Protein AF-0000000076194035 (afdb_homodimer)

Solvent-accessible surface area (backbone atoms only — not comparable to full-atom values): 48125 Å² total; per-residue (Å²): 126,81,81,71,40,29,37,36,31,38,26,36,16,62,36,23,43,29,29,49,48,40,52,55,64,47,92,50,92,56,54,45,68,41,29,36,20,59,47,90,65,71,37,43,56,63,39,75,60,79,65,55,41,42,37,87,80,51,43,72,38,54,40,37,37,41,65,74,39,52,49,89,59,49,45,59,45,42,48,43,78,92,56,36,64,47,72,70,70,72,46,67,48,44,28,41,38,28,49,59,43,50,40,48,52,58,48,46,48,53,70,71,68,39,79,55,71,66,64,79,38,47,40,60,32,19,38,71,55,34,40,44,75,38,78,91,77,63,28,30,43,38,32,33,29,35,62,86,78,51,49,61,47,80,45,77,24,52,28,41,35,45,16,74,47,40,76,55,26,63,38,67,82,87,46,54,45,56,77,57,38,62,47,54,74,43,44,47,56,64,42,50,51,40,59,63,40,45,71,28,32,36,34,32,37,24,57,49,70,66,27,52,51,50,50,51,41,22,47,68,45,40,24,62,32,34,40,32,20,15,84,87,56,76,73,79,55,68,62,58,92,51,50,46,80,42,52,31,73,54,34,31,59,49,49,35,40,30,28,68,82,71,50,70,49,71,41,48,33,38,36,36,32,55,56,53,39,61,74,56,85,33,40,44,44,72,66,47,76,77,56,70,94,30,72,46,50,77,65,22,36,88,67,24,37,32,68,80,44,57,86,75,31,32,34,43,37,56,71,44,56,73,83,41,51,57,45,43,26,40,40,50,15,42,41,52,45,27,54,77,69,68,65,40,64,86,64,81,80,54,63,67,60,40,51,54,56,28,47,51,51,34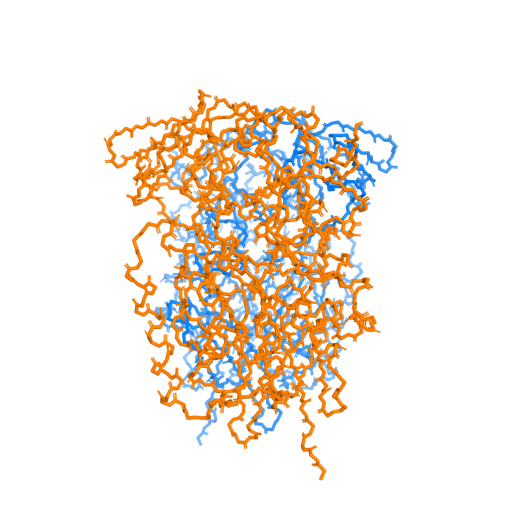,53,52,58,70,66,52,64,65,67,66,47,48,48,48,49,54,22,50,47,47,46,58,51,20,57,70,66,87,47,76,72,62,40,68,70,34,39,56,53,54,49,47,49,54,50,36,30,57,73,32,60,70,55,41,62,57,48,75,53,58,31,84,74,80,62,49,58,41,34,75,63,94,53,56,57,79,77,51,90,68,47,48,49,72,66,62,69,52,131,126,80,81,71,41,30,36,37,32,37,25,37,16,63,36,25,44,28,28,51,48,41,53,53,64,49,93,51,92,54,54,46,67,41,30,37,19,57,46,89,65,71,36,42,55,63,38,76,61,79,64,54,42,42,37,87,80,49,43,73,38,54,41,39,35,42,65,74,40,54,48,89,58,50,45,59,46,43,47,44,80,92,55,37,64,46,72,71,69,72,45,66,49,43,26,41,38,28,48,60,43,50,40,49,51,59,48,44,49,53,69,70,68,40,79,54,71,66,65,78,36,47,42,61,31,20,38,72,57,34,41,45,73,38,78,92,77,62,30,30,43,38,31,32,30,36,62,87,79,51,47,58,46,77,44,76,24,53,30,42,35,44,15,71,48,39,75,53,28,62,38,68,82,87,47,51,45,56,76,56,38,62,47,53,72,44,44,47,57,64,42,49,51,40,59,64,40,46,70,28,33,35,35,31,36,24,59,48,71,66,27,53,50,49,50,51,42,23,48,67,46,41,24,62,32,35,40,33,22,16,84,87,55,76,73,80,54,67,62,59,94,50,50,46,81,43,52,31,72,53,34,32,59,49,50,36,39,30,28,69,82,69,50,70,50,71,42,48,34,39,36,36,32,57,57,53,38,59,75,57,86,33,40,44,46,71,67,48,77,76,56,68,94,31,74,46,48,77,62,21,37,88,66,23,36,32,68,81,43,58,86,74,32,32,33,44,38,57,71,44,56,71,84,41,51,58,46,42,26,41,40,49,15,43,40,51,44,28,55,75,68,69,66,40,65,85,65,82,81,54,64,68,59,41,52,52,55,28,47,52,50,34,54,52,58,70,65,51,64,65,66,64,45,47,48,50,48,54,21,51,47,47,47,58,50,19,58,69,66,85,46,74,72,62,41,68,70,34,40,57,51,56,49,48,49,54,51,35,30,58,74,32,61,72,55,40,62,57,50,74,54,58,31,84,74,79,62,49,58,39,32,78,62,94,53,56,55,78,75,52,90,68,45,47,50,71,66,63,69,54,131

Sequence (902 aa):
MASKRKVCIIGAGPCGTSALFHFDQISDSATEVVCYEKSDTWLGLWNFTWMTGTDEFGEPCHGGMYKHLWSNGPKEGLEYPYYTFTDHFGKAIPSFLPRPAMRDYLEGRLVKKSKSDIKRFIKWNTAVRYVRYNKKSDDFTVTTENLKTGQTFDTNFTHVIVAVGIFNTPDKPYFEGIETFPGRIIHSHDFRDATQFKGQRVLVVGAKYSAEDIALQCLKFGATSIVTSYRSSPMNFKWPVGIEERPLVKKIQGKVVHFLDGSSTEVDSIILSTGYKYKFPFLEDNLRLSSSRTLYPAGLYKGSLWLQEGNKKLFYMGVQDQFFSFTMFDAQGLWICRYITDTLPNKLTNCEEMKKEAQKWVQRCRGLKGINEQIDFQADFIKDLSYGTGYSPDAPKANKFFHKWDSDKKANIVSYRDQQFTSLYSGTETAPCTKPWFQNFDDSISQFIKRMASKRKVCIIGAGPCGTSALFHFDQISDSATEVVCYEKSDTWLGLWNFTWMTGTDEFGEPCHGGMYKHLWSNGPKEGLEYPYYTFTDHFGKAIPSFLPRPAMRDYLEGRLVKKSKSDIKRFIKWNTAVRYVRYNKKSDDFTVTTENLKTGQTFDTNFTHVIVAVGIFNTPDKPYFEGIETFPGRIIHSHDFRDATQFKGQRVLVVGAKYSAEDIALQCLKFGATSIVTSYRSSPMNFKWPVGIEERPLVKKIQGKVVHFLDGSSTEVDSIILSTGYKYKFPFLEDNLRLSSSRTLYPAGLYKGSLWLQEGNKKLFYMGVQDQFFSFTMFDAQGLWICRYITDTLPNKLTNCEEMKKEAQKWVQRCRGLKGINEQIDFQADFIKDLSYGTGYSPDAPKANKFFHKWDSDKKANIVSYRDQQFTSLYSGTETAPCTKPWFQNFDDSISQFIKR

Radius of gyration: 29.28 Å; Cα contacts (8 Å, |Δi|>4): 1950; chains: 2; bounding box: 68×78×62 Å

InterPro domains:
  IPR000960 Flavin monooxygenase FMO [PIRSF000332] (4-375)
  IPR020946 Flavin monooxygenase-like [PF00743] (5-228)
  IPR020946 Flavin monooxygenase-like [PF00743] (246-385)
  IPR036188 FAD/NAD(P)-binding domain superfamily [G3DSA:3.50.50.60] (6-423)
  IPR036188 FAD/NAD(P)-binding domain superfamily [G3DSA:3.50.50.60] (174-273)
  IPR036188 FAD/NAD(P)-binding domain superfamily [SSF51905] (1-238)
  IPR050346 Flavin-containing monooxygenases-like [PTHR23023] (4-397)

Nearest PDB structures (foldseek):
  8b2d-assembly1_B  TM=9.684E-01  e=3.537E-57  Methylophaga aminisulfidivorans MP
  2xlt-assembly1_C  TM=9.669E-01  e=5.561E-56  Methylophaga aminisulfidivorans
  6kbw-assembly1_B  TM=9.688E-01  e=1.122E-55  Myroides profundi
  2xve-assembly1_B  TM=9.665E-01  e=9.043E-56  Methylophaga aminisulfidivorans
  2xls-assembly1_A  TM=9.656E-01  e=1.863E-54  Methylophaga aminisulfidivorans

pLDDT: mean 95.27, std 5.2, range [34.19, 98.88]

Organism: Mytilus galloprovincialis (NCBI:txid29158)

Structure (mmCIF, N/CA/C/O backbone):
data_AF-0000000076194035-model_v1
#
loop_
_entity.id
_entity.type
_entity.pdbx_description
1 polymer 'Flavin-containing monooxygenase'
#
loop_
_atom_site.group_PDB
_atom_site.id
_atom_site.type_symbol
_atom_site.label_atom_id
_atom_site.label_alt_id
_atom_site.label_comp_id
_atom_site.label_asym_id
_atom_site.label_entity_id
_atom_site.label_seq_id
_atom_site.pdbx_PDB_ins_code
_atom_site.Cartn_x
_atom_site.Cartn_y
_atom_site.Cartn_z
_atom_site.occupancy
_atom_site.B_iso_or_equiv
_atom_site.auth_seq_id
_atom_site.auth_comp_id
_atom_site.auth_asym_id
_atom_site.auth_atom_id
_atom_site.pdbx_PDB_model_num
ATOM 1 N N . MET A 1 1 ? -39.281 -18.391 -17.844 1 34.19 1 MET A N 1
ATOM 2 C CA . MET A 1 1 ? -37.969 -18.047 -18.438 1 34.19 1 MET A CA 1
ATOM 3 C C . MET A 1 1 ? -36.844 -18.297 -17.453 1 34.19 1 MET A C 1
ATOM 5 O O . MET A 1 1 ? -36.969 -18.016 -16.266 1 34.19 1 MET A O 1
ATOM 9 N N . ALA A 1 2 ? -35.969 -19.109 -17.609 1 49.31 2 ALA A N 1
ATOM 10 C CA . ALA A 1 2 ? -34.969 -19.562 -16.656 1 49.31 2 ALA A CA 1
ATOM 11 C C . ALA A 1 2 ? -34.188 -18.375 -16.078 1 49.31 2 ALA A C 1
ATOM 13 O O . ALA A 1 2 ? -33.844 -17.453 -16.812 1 49.31 2 ALA A O 1
ATOM 14 N N . SER A 1 3 ? -34.281 -18.219 -14.867 1 66.94 3 SER A N 1
ATOM 15 C CA . SER A 1 3 ? -33.719 -17.078 -14.156 1 66.94 3 SER A CA 1
ATOM 16 C C . SER A 1 3 ? -32.25 -16.875 -14.547 1 66.94 3 SER A C 1
ATOM 18 O O . SER A 1 3 ? -31.484 -17.828 -14.617 1 66.94 3 SER A O 1
ATOM 20 N N . LYS A 1 4 ? -31.75 -15.797 -15.25 1 87.06 4 LYS A N 1
ATOM 21 C CA . LYS A 1 4 ? -30.438 -15.414 -15.766 1 87.06 4 LYS A CA 1
ATOM 22 C C . LYS A 1 4 ? -29.406 -15.383 -14.656 1 87.06 4 LYS A C 1
ATOM 24 O O . LYS A 1 4 ? -29.641 -14.82 -13.586 1 87.06 4 LYS A O 1
ATOM 29 N N . ARG A 1 5 ? -28.375 -16.328 -14.844 1 95.06 5 ARG A N 1
ATOM 30 C CA . ARG A 1 5 ? -27.25 -16.328 -13.93 1 95.06 5 ARG A CA 1
ATOM 31 C C . ARG A 1 5 ? -26.266 -15.203 -14.258 1 95.06 5 ARG A C 1
ATOM 33 O O . ARG A 1 5 ? -25.828 -15.07 -15.406 1 95.06 5 ARG A O 1
ATOM 40 N N . LYS A 1 6 ? -26.078 -14.352 -13.344 1 97.81 6 LYS A N 1
ATOM 41 C CA . LYS A 1 6 ? -25.062 -13.305 -13.477 1 97.81 6 LYS A CA 1
ATOM 42 C C . LYS A 1 6 ? -23.891 -13.57 -12.555 1 97.81 6 LYS A C 1
ATOM 44 O O . LYS A 1 6 ? -24.016 -13.477 -11.336 1 97.81 6 LYS A O 1
ATOM 49 N N . VAL A 1 7 ? -22.703 -13.867 -13.188 1 98.44 7 VAL A N 1
ATOM 50 C CA . VAL A 1 7 ? -21.531 -14.297 -12.43 1 98.44 7 VAL A CA 1
ATOM 51 C C . VAL A 1 7 ? -20.5 -13.172 -12.375 1 98.44 7 VAL A C 1
ATOM 53 O O . VAL A 1 7 ? -20.125 -12.625 -13.414 1 98.44 7 VAL A O 1
ATOM 56 N N . CYS A 1 8 ? -20.062 -12.805 -11.172 1 98.81 8 CYS A N 1
ATOM 57 C CA . CYS A 1 8 ? -19 -11.836 -10.953 1 98.81 8 CYS A CA 1
ATOM 58 C C . CYS A 1 8 ? -17.688 -12.531 -10.625 1 98.81 8 CYS A C 1
ATOM 60 O O . CYS A 1 8 ? -17.625 -13.32 -9.688 1 98.81 8 CYS A O 1
ATOM 62 N N . ILE A 1 9 ? -16.688 -12.312 -11.406 1 98.88 9 ILE A N 1
ATOM 63 C CA . ILE A 1 9 ? -15.336 -12.75 -11.078 1 98.88 9 ILE A CA 1
ATOM 64 C C . ILE A 1 9 ? -14.5 -11.555 -10.641 1 98.88 9 ILE A C 1
ATOM 66 O O . ILE A 1 9 ? -14.461 -10.531 -11.328 1 98.88 9 ILE A O 1
ATOM 70 N N . ILE A 1 10 ? -13.883 -11.672 -9.484 1 98.88 10 ILE A N 1
ATOM 71 C CA . ILE A 1 10 ? -13.055 -10.586 -8.969 1 98.88 10 ILE A CA 1
ATOM 72 C C . ILE A 1 10 ? -11.578 -10.938 -9.117 1 98.88 10 ILE A C 1
ATOM 74 O O . ILE A 1 10 ? -11.039 -11.719 -8.328 1 98.88 10 ILE A O 1
ATOM 78 N N . GLY A 1 11 ? -10.922 -10.312 -10.086 1 98.5 11 GLY A N 1
ATOM 79 C CA . GLY A 1 11 ? -9.516 -10.578 -10.367 1 98.5 11 GLY A CA 1
ATOM 80 C C . GLY A 1 11 ? -9.305 -11.375 -11.641 1 98.5 11 GLY A C 1
ATOM 81 O O . GLY A 1 11 ? -9.914 -12.43 -11.836 1 98.5 11 GLY A O 1
ATOM 82 N N . ALA A 1 12 ? -8.445 -10.859 -12.453 1 98.56 12 ALA A N 1
ATOM 83 C CA . ALA A 1 12 ? -8.109 -11.531 -13.711 1 98.56 12 ALA A CA 1
ATOM 84 C C . ALA A 1 12 ? -6.672 -12.039 -13.688 1 98.56 12 ALA A C 1
ATOM 86 O O . ALA A 1 12 ? -5.953 -11.93 -14.68 1 98.56 12 ALA A O 1
ATOM 87 N N . GLY A 1 13 ? -6.246 -12.492 -12.477 1 97.88 13 GLY A N 1
ATOM 88 C CA . GLY A 1 13 ? -5.004 -13.25 -12.406 1 97.88 13 GLY A CA 1
ATOM 89 C C . GLY A 1 13 ? -5.102 -14.617 -13.062 1 97.88 13 GLY A C 1
ATOM 90 O O . GLY A 1 13 ? -6.082 -14.922 -13.742 1 97.88 13 GLY A O 1
ATOM 91 N N . PRO A 1 14 ? -4.09 -15.445 -12.797 1 96.94 14 PRO A N 1
ATOM 92 C CA . PRO A 1 14 ? -4.109 -16.766 -13.453 1 96.94 14 PRO A CA 1
ATOM 93 C C . PRO A 1 14 ? -5.32 -17.594 -13.055 1 96.94 14 PRO A C 1
ATOM 95 O O . PRO A 1 14 ? -5.867 -18.328 -13.883 1 96.94 14 PRO A O 1
ATOM 98 N N . CYS A 1 15 ? -5.703 -17.516 -11.82 1 97.44 15 CYS A N 1
ATOM 99 C CA . CYS A 1 15 ? -6.859 -18.297 -11.422 1 97.44 15 CYS A CA 1
ATOM 100 C C . CYS A 1 15 ? -8.141 -17.734 -12 1 97.44 15 CYS A C 1
ATOM 102 O O . CYS A 1 15 ? -8.961 -18.469 -12.555 1 97.44 15 CYS A O 1
ATOM 104 N N . GLY A 1 16 ? -8.336 -16.391 -11.969 1 98.38 16 GLY A N 1
ATOM 105 C CA . GLY A 1 16 ? -9.508 -15.773 -12.562 1 98.38 16 GLY A CA 1
ATOM 106 C C . GLY A 1 16 ? -9.602 -15.992 -14.062 1 98.38 16 GLY A C 1
ATOM 107 O O . GLY A 1 16 ? -10.695 -16.234 -14.586 1 98.38 16 GLY A O 1
ATOM 108 N N . THR A 1 17 ? -8.492 -15.914 -14.758 1 98.25 17 THR A N 1
ATOM 109 C CA . THR A 1 17 ? -8.516 -16.109 -16.203 1 98.25 17 THR A CA 1
ATOM 110 C C . THR A 1 17 ? -8.781 -17.578 -16.547 1 98.25 17 THR A C 1
ATOM 112 O O . THR A 1 17 ? -9.336 -17.875 -17.609 1 98.25 17 THR A O 1
ATOM 115 N N . SER A 1 18 ? -8.383 -18.5 -15.688 1 97.19 18 SER A N 1
ATOM 116 C CA . SER A 1 18 ? -8.75 -19.906 -15.898 1 97.19 18 SER A CA 1
ATOM 117 C C . SER A 1 18 ? -10.266 -20.094 -15.828 1 97.19 18 SER A C 1
ATOM 119 O O . SER A 1 18 ? -10.844 -20.812 -16.641 1 97.19 18 SER A O 1
ATOM 121 N N . ALA A 1 19 ? -10.898 -19.469 -14.836 1 97.94 19 ALA A N 1
ATOM 122 C CA . ALA A 1 19 ? -12.352 -19.516 -14.766 1 97.94 19 ALA A CA 1
ATOM 123 C C . ALA A 1 19 ? -12.984 -18.906 -16.016 1 97.94 19 ALA A C 1
ATOM 125 O O . ALA A 1 19 ? -13.875 -19.5 -16.625 1 97.94 19 ALA A O 1
ATOM 126 N N . LEU A 1 20 ? -12.484 -17.734 -16.422 1 98.06 20 LEU A N 1
ATOM 127 C CA . LEU A 1 20 ? -12.992 -17.047 -17.609 1 98.06 20 LEU A CA 1
ATOM 128 C C . LEU A 1 20 ? -12.867 -17.953 -18.844 1 98.06 20 LEU A C 1
ATOM 130 O O . LEU A 1 20 ? -13.789 -18.016 -19.656 1 98.06 20 LEU A O 1
ATOM 134 N N . PHE A 1 21 ? -11.734 -18.609 -18.969 1 97 21 PHE A N 1
ATOM 135 C CA . PHE A 1 21 ? -11.492 -19.516 -20.094 1 97 21 PHE A CA 1
ATOM 136 C C . PHE A 1 21 ? -12.586 -20.562 -20.188 1 97 21 PHE A C 1
ATOM 138 O O . PHE A 1 21 ? -13.148 -20.797 -21.25 1 97 21 PHE A O 1
ATOM 145 N N . HIS A 1 22 ? -12.93 -21.141 -19.062 1 96.12 22 HIS A N 1
ATOM 146 C CA . HIS A 1 22 ? -13.898 -22.234 -19.062 1 96.12 22 HIS A CA 1
ATOM 147 C C . HIS A 1 22 ? -15.312 -21.703 -19.312 1 96.12 22 HIS A C 1
ATOM 149 O O . HIS A 1 22 ? -16.109 -22.344 -20 1 96.12 22 HIS A O 1
ATOM 155 N N . PHE A 1 23 ? -15.664 -20.547 -18.734 1 96.25 23 PHE A N 1
ATOM 156 C CA . PHE A 1 23 ? -16.969 -19.938 -19.031 1 96.25 23 PHE A CA 1
ATOM 157 C C . PHE A 1 23 ? -17.078 -19.609 -20.516 1 96.25 23 PHE A C 1
ATOM 159 O O . PHE A 1 23 ? -18.156 -19.703 -21.094 1 96.25 23 PHE A O 1
ATOM 166 N N . ASP A 1 24 ? -15.945 -19.219 -21.062 1 95.31 24 ASP A N 1
ATOM 167 C CA . ASP A 1 24 ? -15.914 -18.891 -22.484 1 95.31 24 ASP A CA 1
ATOM 168 C C . ASP A 1 24 ? -16.141 -20.141 -23.328 1 95.31 24 ASP A C 1
ATOM 170 O O . ASP A 1 24 ? -16.703 -20.062 -24.438 1 95.31 24 ASP A O 1
ATOM 174 N N . GLN A 1 25 ? -15.727 -21.281 -22.812 1 92 25 GLN A N 1
ATOM 175 C CA . GLN A 1 25 ? -15.805 -22.516 -23.578 1 92 25 GLN A CA 1
ATOM 176 C C . GLN A 1 25 ? -17.219 -23.078 -23.578 1 92 25 GLN A C 1
ATOM 178 O O . GLN A 1 25 ? -17.609 -23.812 -24.5 1 92 25 GLN A O 1
ATOM 183 N N . ILE A 1 26 ? -17.875 -22.656 -22.484 1 85.06 26 ILE A N 1
ATOM 184 C CA . ILE A 1 26 ? -19.188 -23.266 -22.375 1 85.06 26 ILE A CA 1
ATOM 185 C C . ILE A 1 26 ? -20.234 -22.391 -23.062 1 85.06 26 ILE A C 1
ATOM 187 O O . ILE A 1 26 ? -20.141 -21.172 -23.016 1 85.06 26 ILE A O 1
ATOM 191 N N . SER A 1 27 ? -20.922 -22.922 -24.078 1 74.38 27 SER A N 1
ATOM 192 C CA . SER A 1 27 ? -22.016 -22.219 -24.75 1 74.38 27 SER A CA 1
ATOM 193 C C . SER A 1 27 ? -23.281 -22.219 -23.875 1 74.38 27 SER A C 1
ATOM 195 O O . SER A 1 27 ? -24.031 -23.188 -23.859 1 74.38 27 SER A O 1
ATOM 197 N N . ASP A 1 28 ? -23.375 -21.266 -23 1 82.5 28 ASP A N 1
ATOM 198 C CA . ASP A 1 28 ? -24.531 -21.109 -22.125 1 82.5 28 ASP A CA 1
ATOM 199 C C . ASP A 1 28 ? -25.094 -19.703 -22.188 1 82.5 28 ASP A C 1
ATOM 201 O O . ASP A 1 28 ? -24.578 -18.781 -21.562 1 82.5 28 ASP A O 1
ATOM 205 N N . SER A 1 29 ? -26.203 -19.547 -22.859 1 82.75 29 SER A N 1
ATOM 206 C CA . SER A 1 29 ? -26.797 -18.219 -23.062 1 82.75 29 SER A CA 1
ATOM 207 C C . SER A 1 29 ? -27.484 -17.719 -21.781 1 82.75 29 SER A C 1
ATOM 209 O O . SER A 1 29 ? -27.812 -16.547 -21.688 1 82.75 29 SER A O 1
ATOM 211 N N . ALA A 1 30 ? -27.594 -18.594 -20.875 1 92.31 30 ALA A N 1
ATOM 212 C CA . ALA A 1 30 ? -28.281 -18.234 -19.641 1 92.31 30 ALA A CA 1
ATOM 213 C C . ALA A 1 30 ? -27.312 -17.672 -18.609 1 92.31 30 ALA A C 1
ATOM 215 O O . ALA A 1 30 ? -27.719 -17.25 -17.531 1 92.31 30 ALA A O 1
ATOM 216 N N . THR A 1 31 ? -26.078 -17.656 -18.953 1 95.19 31 THR A N 1
ATOM 217 C CA . THR A 1 31 ? -25.078 -17.188 -18 1 95.19 31 THR A CA 1
ATOM 218 C C . THR A 1 31 ? -24.359 -15.961 -18.531 1 95.19 31 THR A C 1
ATOM 220 O O . THR A 1 31 ? -23.828 -15.977 -19.656 1 95.19 31 THR A O 1
ATOM 223 N N . GLU A 1 32 ? -24.422 -14.906 -17.797 1 96.06 32 GLU A N 1
ATOM 224 C CA . GLU A 1 32 ? -23.641 -13.703 -18.047 1 96.06 32 GLU A CA 1
ATOM 225 C C . GLU A 1 32 ? -22.469 -13.586 -17.078 1 96.06 32 GLU A C 1
ATOM 227 O O . GLU A 1 32 ? -22.641 -13.742 -15.875 1 96.06 32 GLU A O 1
ATOM 232 N N . VAL A 1 33 ? -21.266 -13.359 -17.672 1 97.5 33 VAL A N 1
ATOM 233 C CA . VAL A 1 33 ? -20.062 -13.297 -16.844 1 97.5 33 VAL A CA 1
ATOM 234 C C . VAL A 1 33 ? -19.438 -11.914 -16.938 1 97.5 33 VAL A C 1
ATOM 236 O O . VAL A 1 33 ? -19.312 -11.367 -18.047 1 97.5 33 VAL A O 1
ATOM 239 N N . VAL A 1 34 ? -19.141 -11.312 -15.789 1 98.38 34 VAL A N 1
ATOM 240 C CA . VAL A 1 34 ? -18.391 -10.062 -15.719 1 98.38 34 VAL A CA 1
ATOM 241 C C . VAL A 1 34 ? -17.188 -10.227 -14.781 1 98.38 34 VAL A C 1
ATOM 243 O O . VAL A 1 34 ? -17.328 -10.742 -13.672 1 98.38 34 VAL A O 1
ATOM 246 N N . CYS A 1 35 ? -16.031 -9.883 -15.281 1 98.81 35 CYS A N 1
ATOM 247 C CA . CYS A 1 35 ? -14.828 -9.914 -14.469 1 98.81 35 CYS A CA 1
ATOM 248 C C . CYS A 1 35 ? -14.312 -8.508 -14.195 1 98.81 35 CYS A C 1
ATOM 250 O O . CYS A 1 35 ? -14.195 -7.691 -15.109 1 98.81 35 CYS A O 1
ATOM 252 N N . TYR A 1 36 ? -14.094 -8.188 -12.953 1 98.88 36 TYR A N 1
ATOM 253 C CA . TYR A 1 36 ? -13.508 -6.902 -12.594 1 98.88 36 TYR A CA 1
ATOM 254 C C . TYR A 1 36 ? -12.023 -7.055 -12.273 1 98.88 36 TYR A C 1
ATOM 256 O O . TYR A 1 36 ? -11.641 -7.914 -11.477 1 98.88 36 TYR A O 1
ATOM 264 N N . GLU A 1 37 ? -11.203 -6.301 -12.914 1 98.62 37 GLU A N 1
ATOM 265 C CA . GLU A 1 37 ? -9.758 -6.273 -12.711 1 98.62 37 GLU A CA 1
ATOM 266 C C . GLU A 1 37 ? -9.273 -4.859 -12.406 1 98.62 37 GLU A C 1
ATOM 268 O O . GLU A 1 37 ? -9.508 -3.936 -13.188 1 98.62 37 GLU A O 1
ATOM 273 N N . LYS A 1 38 ? -8.586 -4.734 -11.273 1 96.88 38 LYS A N 1
ATOM 274 C CA . LYS A 1 38 ? -8.125 -3.422 -10.828 1 96.88 38 LYS A CA 1
ATOM 275 C C . LYS A 1 38 ? -7.023 -2.889 -11.742 1 96.88 38 LYS A C 1
ATOM 277 O O . LYS A 1 38 ? -6.883 -1.676 -11.906 1 96.88 38 LYS A O 1
ATOM 282 N N . SER A 1 39 ? -6.258 -3.758 -12.328 1 96.38 39 SER A N 1
ATOM 283 C CA . SER A 1 39 ? -5.168 -3.361 -13.211 1 96.38 39 SER A CA 1
ATOM 284 C C . SER A 1 39 ? -5.656 -3.178 -14.648 1 96.38 39 SER A C 1
ATOM 286 O O . SER A 1 39 ? -6.848 -3.33 -14.93 1 96.38 39 SER A O 1
ATOM 288 N N . ASP A 1 40 ? -4.734 -2.781 -15.57 1 96.62 40 ASP A N 1
ATOM 289 C CA . ASP A 1 40 ? -5.078 -2.537 -16.969 1 96.62 40 ASP A CA 1
ATOM 290 C C . ASP A 1 40 ? -4.691 -3.725 -17.844 1 96.62 40 ASP A C 1
ATOM 292 O O . ASP A 1 40 ? -4.676 -3.619 -19.078 1 96.62 40 ASP A O 1
ATOM 296 N N . THR A 1 41 ? -4.285 -4.797 -17.156 1 96.69 41 THR A N 1
ATOM 297 C CA . THR A 1 41 ? -3.91 -6.012 -17.875 1 96.69 41 THR A CA 1
ATOM 298 C C . THR A 1 41 ? -4.195 -7.246 -17.031 1 96.69 41 THR A C 1
ATOM 300 O O . THR A 1 41 ? -4.508 -7.133 -15.836 1 96.69 41 THR A O 1
ATOM 303 N N . TRP A 1 42 ? -4.25 -8.43 -17.688 1 97.75 42 TRP A N 1
ATOM 304 C CA . TRP A 1 42 ? -4.559 -9.672 -16.984 1 97.75 42 TRP A CA 1
ATOM 305 C C . TRP A 1 42 ? -3.285 -10.367 -16.516 1 97.75 42 TRP A C 1
ATOM 307 O O . TRP A 1 42 ? -2.18 -9.875 -16.766 1 97.75 42 TRP A O 1
ATOM 317 N N . LEU A 1 43 ? -3.441 -11.414 -15.648 1 97.62 43 LEU A N 1
ATOM 318 C CA . LEU A 1 43 ? -2.453 -12.391 -15.195 1 97.62 43 LEU A CA 1
ATOM 319 C C . LEU A 1 43 ? -1.8 -11.945 -13.898 1 97.62 43 LEU A C 1
ATOM 321 O O . LEU A 1 43 ? -0.877 -12.602 -13.406 1 97.62 43 LEU A O 1
ATOM 325 N N . GLY A 1 44 ? -2.26 -10.852 -13.367 1 95.25 44 GLY A N 1
ATOM 326 C CA . GLY A 1 44 ? -2.07 -10.508 -11.969 1 95.25 44 GLY A CA 1
ATOM 327 C C . GLY A 1 44 ? -0.615 -10.523 -11.539 1 95.25 44 GLY A C 1
ATOM 328 O O . GLY A 1 44 ? 0.215 -9.812 -12.109 1 95.25 44 GLY A O 1
ATOM 329 N N . LEU A 1 45 ? -0.245 -11.477 -10.711 1 93.25 45 LEU A N 1
ATOM 330 C CA . LEU A 1 45 ? 1.06 -11.633 -10.07 1 93.25 45 LEU A CA 1
ATOM 331 C C . LEU A 1 45 ? 2.158 -11.773 -11.125 1 93.25 45 LEU A C 1
ATOM 333 O O . LEU A 1 45 ? 3.322 -11.469 -10.852 1 93.25 45 LEU A O 1
ATOM 337 N N . TRP A 1 46 ? 1.847 -12.156 -12.289 1 95.31 46 TRP A N 1
ATOM 338 C CA . TRP A 1 46 ? 2.844 -12.453 -13.312 1 95.31 46 TRP A CA 1
ATOM 339 C C . TRP A 1 46 ? 3.195 -11.203 -14.109 1 95.31 46 TRP A C 1
ATOM 341 O O . TRP A 1 46 ? 3.994 -11.266 -15.055 1 95.31 46 TRP A O 1
ATOM 351 N N . ASN A 1 47 ? 2.584 -10.117 -13.703 1 94.81 47 ASN A N 1
ATOM 352 C CA . ASN A 1 47 ? 2.965 -8.828 -14.266 1 94.81 47 ASN A CA 1
ATOM 353 C C . ASN A 1 47 ? 4.094 -8.18 -13.469 1 94.81 47 ASN A C 1
ATOM 355 O O . ASN A 1 47 ? 4.062 -8.164 -12.242 1 94.81 47 ASN A O 1
ATOM 359 N N . PHE A 1 48 ? 5.078 -7.746 -14.188 1 94.5 48 PHE A N 1
ATOM 360 C CA . PHE A 1 48 ? 6.133 -6.98 -13.531 1 94.5 48 PHE A CA 1
ATOM 361 C C . PHE A 1 48 ? 5.805 -5.492 -13.531 1 94.5 48 PHE A C 1
ATOM 363 O O . PHE A 1 48 ? 5.324 -4.957 -14.539 1 94.5 48 PHE A O 1
ATOM 370 N N . THR A 1 49 ? 5.953 -4.84 -12.461 1 93.81 49 THR A N 1
ATOM 371 C CA . THR A 1 49 ? 5.855 -3.391 -12.336 1 93.81 49 THR A CA 1
ATOM 372 C C . THR A 1 49 ? 6.98 -2.844 -11.461 1 93.81 49 THR A C 1
ATOM 374 O O . THR A 1 49 ? 7.395 -3.492 -10.5 1 93.81 49 THR A O 1
ATOM 377 N N . TRP A 1 50 ? 7.445 -1.637 -11.828 1 94.62 50 TRP A N 1
ATOM 378 C CA . TRP A 1 50 ? 8.484 -0.981 -11.047 1 94.62 50 TRP A CA 1
ATOM 379 C C . TRP A 1 50 ? 7.918 -0.419 -9.742 1 94.62 50 TRP A C 1
ATOM 381 O O . TRP A 1 50 ? 8.664 -0.087 -8.82 1 94.62 50 TRP A O 1
ATOM 391 N N . MET A 1 51 ? 6.668 -0.288 -9.656 1 95.12 51 MET A N 1
ATOM 392 C CA . MET A 1 51 ? 6.02 0.383 -8.539 1 95.12 51 MET A CA 1
ATOM 393 C C . MET A 1 51 ? 5.945 -0.537 -7.32 1 95.12 51 MET A C 1
ATOM 395 O O . MET A 1 51 ? 5.723 -1.74 -7.461 1 95.12 51 MET A O 1
ATOM 399 N N . THR A 1 52 ? 6.125 0.015 -6.129 1 95.25 52 THR A N 1
ATOM 400 C CA . THR A 1 52 ? 5.91 -0.64 -4.84 1 95.25 52 THR A CA 1
ATOM 401 C C . THR A 1 52 ? 4.961 0.177 -3.971 1 95.25 52 THR A C 1
ATOM 403 O O . THR A 1 52 ? 4.707 1.351 -4.25 1 95.25 52 THR A O 1
ATOM 406 N N . GLY A 1 53 ? 4.355 -0.435 -2.945 1 94.06 53 GLY A N 1
ATOM 407 C CA . GLY A 1 53 ? 3.391 0.242 -2.098 1 94.06 53 GLY A CA 1
ATOM 408 C C . GLY A 1 53 ? 2.029 0.397 -2.748 1 94.06 53 GLY A C 1
ATOM 409 O O . GLY A 1 53 ? 1.214 -0.527 -2.723 1 94.06 53 GLY A O 1
ATOM 410 N N . THR A 1 54 ? 1.824 1.583 -3.438 1 94.06 54 THR A N 1
ATOM 411 C CA . THR A 1 54 ? 0.572 1.823 -4.145 1 94.06 54 THR A CA 1
ATOM 412 C C . THR A 1 54 ? 0.83 2.076 -5.629 1 94.06 54 THR A C 1
ATOM 414 O O . THR A 1 54 ? 1.92 2.506 -6.012 1 94.06 54 THR A O 1
ATOM 417 N N . ASP A 1 55 ? -0.186 1.803 -6.406 1 93.69 55 ASP A N 1
ATOM 418 C CA . ASP A 1 55 ? -0.056 1.971 -7.852 1 93.69 55 ASP A CA 1
ATOM 419 C C . ASP A 1 55 ? -0.479 3.373 -8.281 1 93.69 55 ASP A C 1
ATOM 421 O O . ASP A 1 55 ? -0.561 4.285 -7.453 1 93.69 55 ASP A O 1
ATOM 425 N N . GLU A 1 56 ? -0.645 3.67 -9.57 1 92.5 56 GLU A N 1
ATOM 426 C CA . GLU A 1 56 ? -0.887 4.996 -10.125 1 92.5 56 GLU A CA 1
ATOM 427 C C . GLU A 1 56 ? -2.236 5.547 -9.672 1 92.5 56 GLU A C 1
ATOM 429 O O . GLU A 1 56 ? -2.482 6.754 -9.766 1 92.5 56 GLU A O 1
ATOM 434 N N . PHE A 1 57 ? -3.123 4.656 -9.172 1 93.81 57 PHE A N 1
ATOM 435 C CA . PHE A 1 57 ? -4.438 5.098 -8.719 1 93.81 57 PHE A CA 1
ATOM 436 C C . PHE A 1 57 ? -4.508 5.125 -7.199 1 93.81 57 PHE A C 1
ATOM 438 O O . PHE A 1 57 ? -5.574 5.352 -6.625 1 93.81 57 PHE A O 1
ATOM 445 N N . GLY A 1 58 ? -3.398 4.844 -6.559 1 92.38 58 GLY A N 1
ATOM 446 C CA . GLY A 1 58 ? -3.365 4.84 -5.102 1 92.38 58 GLY A CA 1
ATOM 447 C C . GLY A 1 58 ? -3.844 3.531 -4.5 1 92.38 58 GLY A C 1
ATOM 448 O O . GLY A 1 58 ? -4.078 3.445 -3.293 1 92.38 58 GLY A O 1
ATOM 449 N N . GLU A 1 59 ? -3.988 2.518 -5.309 1 93.81 59 GLU A N 1
ATOM 450 C CA . GLU A 1 59 ? -4.336 1.183 -4.832 1 93.81 59 GLU A CA 1
ATOM 451 C C . GLU A 1 59 ? -3.09 0.413 -4.398 1 93.81 59 GLU A C 1
ATOM 453 O O . GLU A 1 59 ? -2.018 0.573 -4.98 1 93.81 59 GLU A O 1
ATOM 458 N N . PRO A 1 60 ? -3.223 -0.448 -3.336 1 93.38 60 PRO A N 1
ATOM 459 C CA . PRO A 1 60 ? -2.072 -1.309 -3.053 1 93.38 60 PRO A CA 1
ATOM 460 C C . PRO A 1 60 ? -1.597 -2.082 -4.281 1 93.38 60 PRO A C 1
ATOM 462 O O . PRO A 1 60 ? -2.408 -2.682 -4.988 1 93.38 60 PRO A O 1
ATOM 465 N N . CYS A 1 61 ? -0.273 -2.031 -4.488 1 93.81 61 CYS A N 1
ATOM 466 C CA . CYS A 1 61 ? 0.277 -2.807 -5.594 1 93.81 61 CYS A CA 1
ATOM 467 C C . CYS A 1 61 ? -0.006 -4.293 -5.414 1 93.81 61 CYS A C 1
ATOM 469 O O . CYS A 1 61 ? 0.21 -4.844 -4.332 1 93.81 61 CYS A O 1
ATOM 471 N N . HIS A 1 62 ? -0.472 -4.945 -6.43 1 91.44 62 HIS A N 1
ATOM 472 C CA . HIS A 1 62 ? -0.824 -6.355 -6.355 1 91.44 62 HIS A CA 1
ATOM 473 C C . HIS A 1 62 ? 0.394 -7.242 -6.602 1 91.44 62 HIS A C 1
ATOM 475 O O . HIS A 1 62 ? 0.607 -8.227 -5.891 1 91.44 62 HIS A O 1
ATOM 481 N N . GLY A 1 63 ? 1.121 -6.93 -7.57 1 88.56 63 GLY A N 1
ATOM 482 C CA . GLY A 1 63 ? 2.197 -7.797 -8.023 1 88.56 63 GLY A CA 1
ATOM 483 C C . GLY A 1 63 ? 3.453 -7.68 -7.184 1 88.56 63 GLY A C 1
ATOM 484 O O . GLY A 1 63 ? 3.789 -6.598 -6.707 1 88.56 63 GLY A O 1
ATOM 485 N N . GLY A 1 64 ? 4.129 -8.711 -6.973 1 92.19 64 GLY A N 1
ATOM 486 C CA . GLY A 1 64 ? 5.395 -8.797 -6.258 1 92.19 64 GLY A CA 1
ATOM 487 C C . GLY A 1 64 ? 6.496 -9.445 -7.074 1 92.19 64 GLY A C 1
ATOM 488 O O . GLY A 1 64 ? 7.445 -9.992 -6.516 1 92.19 64 GLY A O 1
ATOM 489 N N . MET A 1 65 ? 6.312 -9.367 -8.43 1 94.94 65 MET A N 1
ATOM 490 C CA . MET A 1 65 ? 7.285 -9.953 -9.344 1 94.94 65 MET A CA 1
ATOM 491 C C . MET A 1 65 ? 8.57 -9.133 -9.375 1 94.94 65 MET A C 1
ATOM 493 O O . MET A 1 65 ? 8.531 -7.91 -9.203 1 94.94 65 MET A O 1
ATOM 497 N N . TYR A 1 66 ? 9.719 -9.82 -9.562 1 96.25 66 TYR A N 1
ATOM 498 C CA . TYR A 1 66 ? 10.992 -9.109 -9.641 1 96.25 66 TYR A CA 1
ATOM 499 C C . TYR A 1 66 ? 11.844 -9.648 -10.781 1 96.25 66 TYR A C 1
ATOM 501 O O . TYR A 1 66 ? 11.617 -10.758 -11.273 1 96.25 66 TYR A O 1
ATOM 509 N N . LYS A 1 67 ? 12.773 -8.898 -11.195 1 95.31 67 LYS A N 1
ATOM 510 C CA . LYS A 1 67 ? 13.656 -9.25 -12.305 1 95.31 67 LYS A CA 1
ATOM 511 C C . LYS A 1 67 ? 14.477 -10.492 -11.977 1 95.31 67 LYS A C 1
ATOM 513 O O . LYS A 1 67 ? 14.875 -10.695 -10.828 1 95.31 67 LYS A O 1
ATOM 518 N N . HIS A 1 68 ? 14.656 -11.359 -12.961 1 95.12 68 HIS A N 1
ATOM 519 C CA . HIS A 1 68 ? 15.516 -12.539 -12.938 1 95.12 68 HIS A CA 1
ATOM 520 C C . HIS A 1 68 ? 14.883 -13.656 -12.117 1 95.12 68 HIS A C 1
ATOM 522 O O . HIS A 1 68 ? 15.562 -14.625 -11.75 1 95.12 68 HIS A O 1
ATOM 528 N N . LEU A 1 69 ? 13.609 -13.477 -11.852 1 96.31 69 LEU A N 1
ATOM 529 C CA . LEU A 1 69 ? 12.891 -14.586 -11.234 1 96.31 69 LEU A CA 1
ATOM 530 C C . LEU A 1 69 ? 12.656 -15.703 -12.234 1 96.31 69 LEU A C 1
ATOM 532 O O . LEU A 1 69 ? 12.156 -15.461 -13.336 1 96.31 69 LEU A O 1
ATOM 536 N N . TRP A 1 70 ? 13.125 -16.875 -11.875 1 95.69 70 TRP A N 1
ATOM 537 C CA . TRP A 1 70 ? 12.812 -18.094 -12.625 1 95.69 70 TRP A CA 1
ATOM 538 C C . TRP A 1 70 ? 11.859 -18.984 -11.844 1 95.69 70 TRP A C 1
ATOM 540 O O . TRP A 1 70 ? 11.82 -18.938 -10.609 1 95.69 70 TRP A O 1
ATOM 550 N N . SER A 1 71 ? 11.102 -19.719 -12.586 1 95.12 71 SER A N 1
ATOM 551 C CA . SER A 1 71 ? 10.148 -20.609 -11.922 1 95.12 71 SER A CA 1
ATOM 552 C C . SER A 1 71 ? 10.852 -21.516 -10.922 1 95.12 71 SER A C 1
ATOM 554 O O . SER A 1 71 ? 11.961 -21.984 -11.172 1 95.12 71 SER A O 1
ATOM 556 N N . ASN A 1 72 ? 10.195 -21.719 -9.797 1 92.75 72 ASN A N 1
ATOM 557 C CA . ASN A 1 72 ? 10.711 -22.641 -8.789 1 92.75 72 ASN A CA 1
ATOM 558 C C . ASN A 1 72 ? 10.531 -24.094 -9.195 1 92.75 72 ASN A C 1
ATOM 560 O O . ASN A 1 72 ? 11.414 -24.922 -8.977 1 92.75 72 ASN A O 1
ATOM 564 N N . GLY A 1 73 ? 9.367 -24.391 -9.734 1 94.88 73 GLY A N 1
ATOM 565 C CA . GLY A 1 73 ? 9.07 -25.734 -10.188 1 94.88 73 GLY A CA 1
ATOM 566 C C . GLY A 1 73 ? 9.242 -25.922 -11.688 1 94.88 73 GLY A C 1
ATOM 567 O O . GLY A 1 73 ? 9.234 -24.938 -12.438 1 94.88 73 GLY A O 1
ATOM 568 N N . PRO A 1 74 ? 9.484 -27.188 -12.062 1 97 74 PRO A N 1
ATOM 569 C CA . PRO A 1 74 ? 9.617 -27.438 -13.5 1 97 74 PRO A CA 1
ATOM 570 C C . PRO A 1 74 ? 8.32 -27.219 -14.266 1 97 74 PRO A C 1
ATOM 572 O O . PRO A 1 74 ? 7.238 -27.547 -13.758 1 97 74 PRO A O 1
ATOM 575 N N . LYS A 1 75 ? 8.5 -26.672 -15.5 1 96.62 75 LYS A N 1
ATOM 576 C CA . LYS A 1 75 ? 7.328 -26.375 -16.312 1 96.62 75 LYS A CA 1
ATOM 577 C C . LYS A 1 75 ? 6.488 -27.625 -16.562 1 96.62 75 LYS A C 1
ATOM 579 O O . LYS A 1 75 ? 5.277 -27.531 -16.766 1 96.62 75 LYS A O 1
ATOM 584 N N . GLU A 1 76 ? 7.086 -28.766 -16.516 1 96.25 76 GLU A N 1
ATOM 585 C CA . GLU A 1 76 ? 6.402 -30.031 -16.781 1 96.25 76 GLU A CA 1
ATOM 586 C C . GLU A 1 76 ? 5.379 -30.344 -15.695 1 96.25 76 GLU A C 1
ATOM 588 O O . GLU A 1 76 ? 4.414 -31.078 -15.938 1 96.25 76 GLU A O 1
ATOM 593 N N . GLY A 1 77 ? 5.613 -29.828 -14.477 1 94.81 77 GLY A N 1
ATOM 594 C CA . GLY A 1 77 ? 4.633 -29.953 -13.406 1 94.81 77 GLY A CA 1
ATOM 595 C C . GLY A 1 77 ? 3.535 -28.906 -13.469 1 94.81 77 GLY A C 1
ATOM 596 O O . GLY A 1 77 ? 2.547 -29 -12.734 1 94.81 77 GLY A O 1
ATOM 597 N N . LEU A 1 78 ? 3.635 -27.922 -14.32 1 92.62 78 LEU A N 1
ATOM 598 C CA . LEU A 1 78 ? 2.732 -26.781 -14.398 1 92.62 78 LEU A CA 1
ATOM 599 C C . LEU A 1 78 ? 2.064 -26.703 -15.766 1 92.62 78 LEU A C 1
ATOM 601 O O . LEU A 1 78 ? 1.297 -25.781 -16.047 1 92.62 78 LEU A O 1
ATOM 605 N N . GLU A 1 79 ? 2.273 -27.656 -16.594 1 94.44 79 GLU A N 1
ATOM 606 C CA . GLU A 1 79 ? 1.872 -27.688 -18 1 94.44 79 GLU A CA 1
ATOM 607 C C . GLU A 1 79 ? 0.382 -27.984 -18.141 1 94.44 79 GLU A C 1
ATOM 609 O O . GLU A 1 79 ? -0.143 -28.875 -17.469 1 94.44 79 GLU A O 1
ATOM 614 N N . TYR A 1 80 ? -0.301 -27.141 -18.984 1 94.25 80 TYR A N 1
ATOM 615 C CA . TYR A 1 80 ? -1.686 -27.453 -19.328 1 94.25 80 TYR A CA 1
ATOM 616 C C . TYR A 1 80 ? -1.766 -28.672 -20.234 1 94.25 80 TYR A C 1
ATOM 618 O O . TYR A 1 80 ? -1.054 -28.75 -21.25 1 94.25 80 TYR A O 1
ATOM 626 N N . PRO A 1 81 ? -2.691 -29.547 -19.984 1 90.81 81 PRO A N 1
ATOM 627 C CA . PRO A 1 81 ? -2.771 -30.766 -20.781 1 90.81 81 PRO A CA 1
ATOM 628 C C . PRO A 1 81 ? -3.086 -30.484 -22.25 1 90.81 81 PRO A C 1
ATOM 630 O O . PRO A 1 81 ? -2.566 -31.172 -23.141 1 90.81 81 PRO A O 1
ATOM 633 N N . TYR A 1 82 ? -3.906 -29.531 -22.531 1 90.75 82 TYR A N 1
ATOM 634 C CA . TYR A 1 82 ? -4.359 -29.312 -23.906 1 90.75 82 TYR A CA 1
ATOM 635 C C . TYR A 1 82 ? -3.707 -28.062 -24.5 1 90.75 82 TYR A C 1
ATOM 637 O O . TYR A 1 82 ? -4.219 -27.5 -25.469 1 90.75 82 TYR A O 1
ATOM 645 N N . TYR A 1 83 ? -2.695 -27.609 -23.969 1 95.75 83 TYR A N 1
ATOM 646 C CA . TYR A 1 83 ? -1.852 -26.516 -24.469 1 95.75 83 TYR A CA 1
ATOM 647 C C . TYR A 1 83 ? -0.453 -26.609 -23.859 1 95.75 83 TYR A C 1
ATOM 649 O O . TYR A 1 83 ? -0.114 -25.844 -22.953 1 95.75 83 TYR A O 1
ATOM 657 N N . THR A 1 84 ? 0.346 -27.422 -24.438 1 96.38 84 THR A N 1
ATOM 658 C CA . THR A 1 84 ? 1.656 -27.719 -23.875 1 96.38 84 THR A CA 1
ATOM 659 C C . THR A 1 84 ? 2.645 -26.594 -24.172 1 96.38 84 THR A C 1
ATOM 661 O O . THR A 1 84 ? 2.371 -25.719 -25 1 96.38 84 THR A O 1
ATOM 664 N N . PHE A 1 85 ? 3.748 -26.578 -23.469 1 97.06 85 PHE A N 1
ATOM 665 C CA . PHE A 1 85 ? 4.809 -25.609 -23.734 1 97.06 85 PHE A CA 1
ATOM 666 C C . PHE A 1 85 ? 5.355 -25.781 -25.156 1 97.06 85 PHE A C 1
ATOM 668 O O . PHE A 1 85 ? 5.711 -24.812 -25.812 1 97.06 85 PHE A O 1
ATOM 675 N N . THR A 1 86 ? 5.398 -27.031 -25.594 1 95.94 86 THR A N 1
ATOM 676 C CA . THR A 1 86 ? 5.832 -27.297 -26.953 1 95.94 86 THR A CA 1
ATOM 677 C C . THR A 1 86 ? 4.859 -26.688 -27.953 1 95.94 86 THR A C 1
ATOM 679 O O . THR A 1 86 ? 5.277 -26.125 -28.969 1 95.94 86 THR A O 1
ATOM 682 N N . ASP A 1 87 ? 3.559 -26.828 -27.703 1 95.94 87 ASP A N 1
ATOM 683 C CA . ASP A 1 87 ? 2.561 -26.188 -28.562 1 95.94 87 ASP A CA 1
ATOM 684 C C . ASP A 1 87 ? 2.805 -24.688 -28.656 1 95.94 87 ASP A C 1
ATOM 686 O O . ASP A 1 87 ? 2.645 -24.094 -29.719 1 95.94 87 ASP A O 1
ATOM 690 N N . HIS A 1 88 ? 3.166 -24.078 -27.562 1 97.31 88 HIS A N 1
ATOM 691 C CA . HIS A 1 88 ? 3.271 -22.625 -27.484 1 97.31 88 HIS A CA 1
ATOM 692 C C . HIS A 1 88 ? 4.555 -22.125 -28.125 1 97.31 88 HIS A C 1
ATOM 694 O O . HIS A 1 88 ? 4.516 -21.219 -28.969 1 97.31 88 HIS A O 1
ATOM 700 N N . PHE A 1 89 ? 5.656 -22.734 -27.781 1 96.62 89 PHE A N 1
ATOM 701 C CA . PHE A 1 89 ? 6.945 -22.203 -28.203 1 96.62 89 PHE A CA 1
ATOM 702 C C . PHE A 1 89 ? 7.375 -22.812 -29.531 1 96.62 89 PHE A C 1
ATOM 704 O O . PHE A 1 89 ? 8.281 -22.297 -30.188 1 96.62 89 PHE A O 1
ATOM 711 N N . GLY A 1 90 ? 6.758 -23.906 -29.938 1 95.5 90 GLY A N 1
ATOM 712 C CA . GLY A 1 90 ? 7.051 -24.547 -31.203 1 95.5 90 GLY A CA 1
ATOM 713 C C . GLY A 1 90 ? 8.328 -25.359 -31.188 1 95.5 90 GLY A C 1
ATOM 714 O O . GLY A 1 90 ? 8.781 -25.844 -32.219 1 95.5 90 GLY A O 1
ATOM 715 N N . LYS A 1 91 ? 8.93 -25.531 -30.016 1 95.25 91 LYS A N 1
ATOM 716 C CA . LYS A 1 91 ? 10.172 -26.281 -29.828 1 95.25 91 LYS A CA 1
ATOM 717 C C . LYS A 1 91 ? 10.375 -26.641 -28.359 1 95.25 91 LYS A C 1
ATOM 719 O O . LYS A 1 91 ? 9.648 -26.172 -27.484 1 95.25 91 LYS A O 1
ATOM 724 N N . ALA A 1 92 ? 11.359 -27.547 -28.156 1 95.25 92 ALA A N 1
ATOM 725 C CA . ALA A 1 92 ? 11.766 -27.844 -26.781 1 95.25 92 ALA A CA 1
ATOM 726 C C . ALA A 1 92 ? 12.438 -26.656 -26.125 1 95.25 92 ALA A C 1
ATOM 728 O O . ALA A 1 92 ? 13.258 -25.969 -26.75 1 95.25 92 ALA A O 1
ATOM 729 N N . ILE A 1 93 ? 12.016 -26.328 -24.922 1 95.44 93 ILE A N 1
ATOM 730 C CA . ILE A 1 93 ? 12.641 -25.266 -24.141 1 95.44 93 ILE A CA 1
ATOM 731 C C . ILE A 1 93 ? 13.039 -25.781 -22.766 1 95.44 93 ILE A C 1
ATOM 733 O O . ILE A 1 93 ? 12.547 -26.828 -22.328 1 95.44 93 ILE A O 1
ATOM 737 N N . PRO A 1 94 ? 13.961 -25.125 -22.062 1 95.44 94 PRO A N 1
ATOM 738 C CA . PRO A 1 94 ? 14.398 -25.594 -20.734 1 95.44 94 PRO A CA 1
ATOM 739 C C . PRO A 1 94 ? 13.242 -25.719 -19.75 1 95.44 94 PRO A C 1
ATOM 741 O O . PRO A 1 94 ? 12.234 -25.016 -19.875 1 95.44 94 PRO A O 1
ATOM 744 N N . SER A 1 95 ? 13.406 -26.562 -18.734 1 97.12 95 SER A N 1
ATOM 745 C CA . SER A 1 95 ? 12.336 -26.938 -17.812 1 97.12 95 SER A CA 1
ATOM 746 C C . SER A 1 95 ? 12.016 -25.797 -16.844 1 97.12 95 SER A C 1
ATOM 748 O O . SER A 1 95 ? 10.883 -25.688 -16.375 1 97.12 95 SER A O 1
ATOM 750 N N . PHE A 1 96 ? 13.008 -25.031 -16.484 1 96.88 96 PHE A N 1
ATOM 751 C CA . PHE A 1 96 ? 12.805 -23.906 -15.586 1 96.88 96 PHE A CA 1
ATOM 752 C C . PHE A 1 96 ? 12.867 -22.578 -16.344 1 96.88 96 PHE A C 1
ATOM 754 O O . PHE A 1 96 ? 13.898 -22.234 -16.922 1 96.88 96 PHE A O 1
ATOM 761 N N . LEU A 1 97 ? 11.734 -21.828 -16.297 1 95.31 97 LEU A N 1
ATOM 762 C CA . LEU A 1 97 ? 11.57 -20.656 -17.156 1 95.31 97 LEU A CA 1
ATOM 763 C C . LEU A 1 97 ? 11.727 -19.359 -16.359 1 95.31 97 LEU A C 1
ATOM 765 O O . LEU A 1 97 ? 11.289 -19.297 -15.203 1 95.31 97 LEU A O 1
ATOM 769 N N . PRO A 1 98 ? 12.281 -18.344 -17.047 1 96.19 98 PRO A N 1
ATOM 770 C CA . PRO A 1 98 ? 12.148 -17.016 -16.438 1 96.19 98 PRO A CA 1
ATOM 771 C C . PRO A 1 98 ? 10.711 -16.484 -16.484 1 96.19 98 PRO A C 1
ATOM 773 O O . PRO A 1 98 ? 9.906 -16.953 -17.297 1 96.19 98 PRO A O 1
ATOM 776 N N . ARG A 1 99 ? 10.438 -15.555 -15.656 1 95.44 99 ARG A N 1
ATOM 777 C CA . ARG A 1 99 ? 9.094 -15.023 -15.422 1 95.44 99 ARG A CA 1
ATOM 778 C C . ARG A 1 99 ? 8.461 -14.547 -16.719 1 95.44 99 ARG A C 1
ATOM 780 O O . ARG A 1 99 ? 7.277 -14.805 -16.969 1 95.44 99 ARG A O 1
ATOM 787 N N . PRO A 1 100 ? 9.188 -13.828 -17.672 1 96.81 100 PRO A N 1
ATOM 788 C CA . PRO A 1 100 ? 8.516 -13.367 -18.891 1 96.81 100 PRO A CA 1
ATOM 789 C C . PRO A 1 100 ? 8.055 -14.523 -19.766 1 96.81 100 PRO A C 1
ATOM 791 O O . PRO A 1 100 ? 7.02 -14.422 -20.438 1 96.81 100 PRO A O 1
ATOM 794 N N . ALA A 1 101 ? 8.812 -15.586 -19.766 1 96.88 101 ALA A N 1
ATOM 795 C CA . ALA A 1 101 ? 8.445 -16.75 -20.578 1 96.88 101 ALA A CA 1
ATOM 796 C C . ALA A 1 101 ? 7.195 -17.422 -20.031 1 96.88 101 ALA A C 1
ATOM 798 O O . ALA A 1 101 ? 6.32 -17.844 -20.797 1 96.88 101 ALA A O 1
ATOM 799 N N . MET A 1 102 ? 7.172 -17.547 -18.766 1 97.06 102 MET A N 1
ATOM 800 C CA . MET A 1 102 ? 5.992 -18.141 -18.141 1 97.06 102 MET A CA 1
ATOM 801 C C . MET A 1 102 ? 4.75 -17.297 -18.422 1 97.06 102 MET A C 1
ATOM 803 O O . MET A 1 102 ? 3.699 -17.844 -18.781 1 97.06 102 MET A O 1
ATOM 807 N N . ARG A 1 103 ? 4.852 -16 -18.25 1 97.19 103 ARG A N 1
ATOM 808 C CA . ARG A 1 103 ? 3.723 -15.125 -18.531 1 97.19 103 ARG A CA 1
ATOM 809 C C . ARG A 1 103 ? 3.258 -15.273 -19.969 1 97.19 103 ARG A C 1
ATOM 811 O O . ARG A 1 103 ? 2.057 -15.305 -20.25 1 97.19 103 ARG A O 1
ATOM 818 N N . ASP A 1 104 ? 4.215 -15.352 -20.859 1 98 104 ASP A N 1
ATOM 819 C CA . ASP A 1 104 ? 3.926 -15.508 -22.281 1 98 104 ASP A CA 1
ATOM 820 C C . ASP A 1 104 ? 3.127 -16.781 -22.547 1 98 104 ASP A C 1
ATOM 822 O O . ASP A 1 104 ? 2.154 -16.781 -23.297 1 98 104 ASP A O 1
ATOM 826 N N . TYR A 1 105 ? 3.543 -17.828 -21.953 1 97.88 105 TYR A N 1
ATOM 827 C CA . TYR A 1 105 ? 2.855 -19.109 -22.078 1 97.88 105 TYR A CA 1
ATOM 828 C C . TYR A 1 105 ? 1.425 -19.016 -21.562 1 97.88 105 TYR A C 1
ATOM 830 O O . TYR A 1 105 ? 0.487 -19.469 -22.219 1 97.88 105 TYR A O 1
ATOM 838 N N . LEU A 1 106 ? 1.241 -18.422 -20.375 1 97.81 106 LEU A N 1
ATOM 839 C CA . LEU A 1 106 ? -0.084 -18.281 -19.781 1 97.81 106 LEU A CA 1
ATOM 840 C C . LEU A 1 106 ? -0.998 -17.469 -20.672 1 97.81 106 LEU A C 1
ATOM 842 O O . LEU A 1 106 ? -2.146 -17.844 -20.922 1 97.81 106 LEU A O 1
ATOM 846 N N . GLU A 1 107 ? -0.478 -16.406 -21.172 1 97.88 107 GLU A N 1
ATOM 847 C CA . GLU A 1 107 ? -1.241 -15.547 -22.078 1 97.88 107 GLU A CA 1
ATOM 848 C C . GLU A 1 107 ? -1.563 -16.281 -23.391 1 97.88 107 GLU A C 1
ATOM 850 O O . GLU A 1 107 ? -2.65 -16.109 -23.938 1 97.88 107 GLU A O 1
ATOM 855 N N . GLY A 1 108 ? -0.603 -17 -23.875 1 97.69 108 GLY A N 1
ATOM 856 C CA . GLY A 1 108 ? -0.78 -17.734 -25.109 1 97.69 108 GLY A CA 1
ATOM 857 C C . GLY A 1 108 ? -1.996 -18.656 -25.094 1 97.69 108 GLY A C 1
ATOM 858 O O . GLY A 1 108 ? -2.754 -18.703 -26.078 1 97.69 108 GLY A O 1
ATOM 859 N N . ARG A 1 109 ? -2.172 -19.328 -24.016 1 97.06 109 ARG A N 1
ATOM 860 C CA . ARG A 1 109 ? -3.338 -20.203 -23.906 1 97.06 109 ARG A CA 1
ATOM 861 C C . ARG A 1 109 ? -4.629 -19.406 -24.078 1 97.06 109 ARG A C 1
ATOM 863 O O . ARG A 1 109 ? -5.531 -19.828 -24.812 1 97.06 109 ARG A O 1
ATOM 870 N N . LEU A 1 110 ? -4.734 -18.297 -23.375 1 97.31 110 LEU A N 1
ATOM 871 C CA . LEU A 1 110 ? -5.938 -17.469 -23.375 1 97.31 110 LEU A CA 1
ATOM 872 C C . LEU A 1 110 ? -6.215 -16.922 -24.766 1 97.31 110 LEU A C 1
ATOM 874 O O . LEU A 1 110 ? -7.371 -16.828 -25.188 1 97.31 110 LEU A O 1
ATOM 878 N N . VAL A 1 111 ? -5.188 -16.594 -25.469 1 97.25 111 VAL A N 1
ATOM 879 C CA . VAL A 1 111 ? -5.324 -15.945 -26.766 1 97.25 111 VAL A CA 1
ATOM 880 C C . VAL A 1 111 ? -5.578 -17 -27.844 1 97.25 111 VAL A C 1
ATOM 882 O O . VAL A 1 111 ? -6.422 -16.797 -28.734 1 97.25 111 VAL A O 1
ATOM 885 N N . LYS A 1 112 ? -4.973 -18.141 -27.75 1 96.5 112 LYS A N 1
ATOM 886 C CA . LYS A 1 112 ? -4.957 -19.094 -28.859 1 96.5 112 LYS A CA 1
ATOM 887 C C . LYS A 1 112 ? -6.035 -20.156 -28.688 1 96.5 112 LYS A C 1
ATOM 889 O O . LYS A 1 112 ? -6.473 -20.766 -29.656 1 96.5 112 LYS A O 1
ATOM 894 N N . LYS A 1 113 ? -6.398 -20.391 -27.5 1 95.25 113 LYS A N 1
ATOM 895 C CA . LYS A 1 113 ? -7.25 -21.547 -27.281 1 95.25 113 LYS A CA 1
ATOM 896 C C . LYS A 1 113 ? -8.656 -21.125 -26.859 1 95.25 113 LYS A C 1
ATOM 898 O O . LYS A 1 113 ? -9.562 -21.953 -26.797 1 95.25 113 LYS A O 1
ATOM 903 N N . SER A 1 114 ? -8.891 -19.859 -26.578 1 93.56 114 SER A N 1
ATOM 904 C CA . SER A 1 114 ? -10.227 -19.406 -26.203 1 93.56 114 SER A CA 1
ATOM 905 C C . SER A 1 114 ? -11.141 -19.344 -27.422 1 93.56 114 SER A C 1
ATOM 907 O O . SER A 1 114 ? -10.68 -19.203 -28.562 1 93.56 114 SER A O 1
ATOM 909 N N . LYS A 1 115 ? -12.469 -19.5 -27.219 1 93.69 115 LYS A N 1
ATOM 910 C CA . LYS A 1 115 ? -13.469 -19.453 -28.281 1 93.69 115 LYS A CA 1
ATOM 911 C C . LYS A 1 115 ? -13.68 -18.016 -28.766 1 93.69 115 LYS A C 1
ATOM 913 O O . LYS A 1 115 ? -14.047 -17.812 -29.922 1 93.69 115 LYS A O 1
ATOM 918 N N . SER A 1 116 ? -13.555 -17.141 -27.828 1 93.38 116 SER A N 1
ATOM 919 C CA . SER A 1 116 ? -13.703 -15.727 -28.141 1 93.38 116 SER A CA 1
ATOM 920 C C . SER A 1 116 ? -12.617 -14.898 -27.469 1 93.38 116 SER A C 1
ATOM 922 O O . SER A 1 116 ? -11.68 -15.445 -26.875 1 93.38 116 SER A O 1
ATOM 924 N N . ASP A 1 117 ? -12.742 -13.594 -27.703 1 94.88 117 ASP A N 1
ATOM 925 C CA . ASP A 1 117 ? -11.836 -12.703 -26.984 1 94.88 117 ASP A CA 1
ATOM 926 C C . ASP A 1 117 ? -12.234 -12.594 -25.516 1 94.88 117 ASP A C 1
ATOM 928 O O . ASP A 1 117 ? -13.164 -11.852 -25.172 1 94.88 117 ASP A O 1
ATOM 932 N N . ILE A 1 118 ? -11.531 -13.25 -24.656 1 95.5 118 ILE A N 1
ATOM 933 C CA . ILE A 1 118 ? -11.805 -13.344 -23.234 1 95.5 118 ILE A CA 1
ATOM 934 C C . ILE A 1 118 ? -11.844 -11.945 -22.625 1 95.5 118 ILE A C 1
ATOM 936 O O . ILE A 1 118 ? -12.531 -11.719 -21.625 1 95.5 118 ILE A O 1
ATOM 940 N N . LYS A 1 119 ? -11.164 -11.062 -23.188 1 96.56 119 LYS A N 1
ATOM 941 C CA . LYS A 1 119 ? -11.062 -9.703 -22.656 1 96.56 119 LYS A CA 1
ATOM 942 C C . LYS A 1 119 ? -12.43 -9.016 -22.641 1 96.56 119 LYS A C 1
ATOM 944 O O . LYS A 1 119 ? -12.641 -8.07 -21.875 1 96.56 119 LYS A O 1
ATOM 949 N N . ARG A 1 120 ? -13.352 -9.484 -23.453 1 95.5 120 ARG A N 1
ATOM 950 C CA . ARG A 1 120 ? -14.68 -8.891 -23.516 1 95.5 120 ARG A CA 1
ATOM 951 C C . ARG A 1 120 ? -15.406 -9.023 -22.172 1 95.5 120 ARG A C 1
ATOM 953 O O . ARG A 1 120 ? -16.328 -8.258 -21.891 1 95.5 120 ARG A O 1
ATOM 960 N N . PHE A 1 121 ? -14.969 -10.039 -21.359 1 97.25 121 PHE A N 1
ATOM 961 C CA . PHE A 1 121 ? -15.617 -10.281 -20.062 1 97.25 121 PHE A CA 1
ATOM 962 C C . PHE A 1 121 ? -15.055 -9.352 -19 1 97.25 121 PHE A C 1
ATOM 964 O O . PHE A 1 121 ? -15.609 -9.25 -17.906 1 97.25 121 PHE A O 1
ATOM 971 N N . ILE A 1 122 ? -13.961 -8.664 -19.266 1 98.62 122 ILE A N 1
ATOM 972 C CA . ILE A 1 122 ? -13.188 -8.031 -18.203 1 98.62 122 ILE A CA 1
ATOM 973 C C . ILE A 1 122 ? -13.406 -6.523 -18.234 1 98.62 122 ILE A C 1
ATOM 975 O O . ILE A 1 122 ? -13.297 -5.891 -19.281 1 98.62 122 ILE A O 1
ATOM 979 N N . LYS A 1 123 ? -13.82 -5.996 -17.109 1 98.75 123 LYS A N 1
ATOM 980 C CA . LYS A 1 123 ? -13.789 -4.555 -16.891 1 98.75 123 LYS A CA 1
ATOM 981 C C . LYS A 1 123 ? -12.477 -4.133 -16.219 1 98.75 123 LYS A C 1
ATOM 983 O O . LYS A 1 123 ? -12.258 -4.406 -15.047 1 98.75 123 LYS A O 1
ATOM 988 N N . TRP A 1 124 ? -11.633 -3.459 -17.031 1 98.25 124 TRP A N 1
ATOM 989 C CA . TRP A 1 124 ? -10.305 -3.057 -16.578 1 98.25 124 TRP A CA 1
ATOM 990 C C . TRP A 1 124 ? -10.383 -1.825 -15.68 1 98.25 124 TRP A C 1
ATOM 992 O O . TRP A 1 124 ? -11.383 -1.111 -15.68 1 98.25 124 TRP A O 1
ATOM 1002 N N . ASN A 1 125 ? -9.258 -1.58 -14.891 1 98.12 125 ASN A N 1
ATOM 1003 C CA . ASN A 1 125 ? -9.164 -0.413 -14.023 1 98.12 125 ASN A CA 1
ATOM 1004 C C . ASN A 1 125 ? -10.414 -0.244 -13.164 1 98.12 125 ASN A C 1
ATOM 1006 O O . ASN A 1 125 ? -10.945 0.861 -13.047 1 98.12 125 ASN A O 1
ATOM 1010 N N . THR A 1 126 ? -10.906 -1.343 -12.711 1 98.62 126 THR A N 1
ATOM 1011 C CA . THR A 1 126 ? -12.117 -1.352 -11.898 1 98.62 126 THR A CA 1
ATOM 1012 C C . THR A 1 126 ? -11.875 -2.092 -10.586 1 98.62 126 THR A C 1
ATOM 1014 O O . THR A 1 126 ? -11.609 -3.295 -10.586 1 98.62 126 THR A O 1
ATOM 1017 N N . ALA A 1 127 ? -11.914 -1.393 -9.508 1 97.94 127 ALA A N 1
ATOM 1018 C CA . ALA A 1 127 ? -11.719 -1.981 -8.18 1 97.94 127 ALA A CA 1
ATOM 1019 C C . ALA A 1 127 ? -13.055 -2.363 -7.551 1 97.94 127 ALA A C 1
ATOM 1021 O O . ALA A 1 127 ? -14.031 -1.62 -7.652 1 97.94 127 ALA A O 1
ATOM 1022 N N . VAL A 1 128 ? -13.148 -3.561 -7.004 1 98.44 128 VAL A N 1
ATOM 1023 C CA . VAL A 1 128 ? -14.289 -3.938 -6.176 1 98.44 128 VAL A CA 1
ATOM 1024 C C . VAL A 1 128 ? -14.125 -3.363 -4.773 1 98.44 128 VAL A C 1
ATOM 1026 O O . VAL A 1 128 ? -13.141 -3.66 -4.086 1 98.44 128 VAL A O 1
ATOM 1029 N N . ARG A 1 129 ? -15.078 -2.564 -4.32 1 97.19 129 ARG A N 1
ATOM 1030 C CA . ARG A 1 129 ? -14.977 -1.865 -3.043 1 97.19 129 ARG A CA 1
ATOM 1031 C C . ARG A 1 129 ? -15.695 -2.629 -1.94 1 97.19 129 ARG A C 1
ATOM 1033 O O . ARG A 1 129 ? -15.297 -2.582 -0.776 1 97.19 129 ARG A O 1
ATOM 1040 N N . TYR A 1 130 ? -16.781 -3.307 -2.389 1 96.62 130 TYR A N 1
ATOM 1041 C CA . TYR A 1 130 ? -17.516 -4.02 -1.352 1 96.62 130 TYR A CA 1
ATOM 1042 C C . TYR A 1 130 ? -18.484 -5.027 -1.964 1 96.62 130 TYR A C 1
ATOM 1044 O O . TYR A 1 130 ? -19.094 -4.758 -3 1 96.62 130 TYR A O 1
ATOM 1052 N N . VAL A 1 131 ? -18.578 -6.152 -1.372 1 97.94 131 VAL A N 1
ATOM 1053 C CA . VAL A 1 131 ? -19.516 -7.203 -1.75 1 97.94 131 VAL A CA 1
ATOM 1054 C C . VAL A 1 131 ? -20.422 -7.543 -0.562 1 97.94 131 VAL A C 1
ATOM 1056 O O . VAL A 1 131 ? -19.922 -7.848 0.528 1 97.94 131 VAL A O 1
ATOM 1059 N N . ARG A 1 132 ? -21.719 -7.48 -0.776 1 95.38 132 ARG A N 1
ATOM 1060 C CA . ARG A 1 132 ? -22.719 -7.816 0.238 1 95.38 132 ARG A CA 1
ATOM 1061 C C . ARG A 1 132 ? -23.672 -8.898 -0.266 1 95.38 132 ARG A C 1
ATOM 1063 O O . ARG A 1 132 ? -24.078 -8.875 -1.426 1 95.38 132 ARG A O 1
ATOM 1070 N N . TYR A 1 133 ? -23.953 -9.852 0.582 1 97.62 133 TYR A N 1
ATOM 1071 C CA . TYR A 1 133 ? -24.969 -10.852 0.273 1 97.62 133 TYR A CA 1
ATOM 1072 C C . TYR A 1 133 ? -26.344 -10.383 0.714 1 97.62 133 TYR A C 1
ATOM 1074 O O . TYR A 1 133 ? -26.547 -9.984 1.865 1 97.62 133 TYR A O 1
ATOM 1082 N N . ASN A 1 134 ? -27.281 -10.352 -0.238 1 97 134 ASN A N 1
ATOM 1083 C CA . ASN A 1 134 ? -28.672 -10 0.041 1 97 134 ASN A CA 1
ATOM 1084 C C . ASN A 1 134 ? -29.516 -11.242 0.317 1 97 134 ASN A C 1
ATOM 1086 O O . ASN A 1 134 ? -29.953 -11.914 -0.614 1 97 134 ASN A O 1
ATOM 1090 N N . LYS A 1 135 ? -29.859 -11.469 1.564 1 96.19 135 LYS A N 1
ATOM 1091 C CA . LYS A 1 135 ? -30.609 -12.664 1.948 1 96.19 135 LYS A CA 1
ATOM 1092 C C . LYS A 1 135 ? -32 -12.656 1.339 1 96.19 135 LYS A C 1
ATOM 1094 O O . LYS A 1 135 ? -32.5 -13.695 0.899 1 96.19 135 LYS A O 1
ATOM 1099 N N . LYS A 1 136 ? -32.594 -11.5 1.307 1 96.38 136 LYS A N 1
ATOM 1100 C CA . LYS A 1 136 ? -33.969 -11.375 0.824 1 96.38 136 LYS A CA 1
ATOM 1101 C C . LYS A 1 136 ? -34.062 -11.742 -0.652 1 96.38 136 LYS A C 1
ATOM 1103 O O . LYS A 1 136 ? -34.938 -12.516 -1.045 1 96.38 136 LYS A O 1
ATOM 1108 N N . SER A 1 137 ? -33.125 -11.266 -1.467 1 97 137 SER A N 1
ATOM 1109 C CA . SER A 1 137 ? -33.188 -11.516 -2.902 1 97 137 SER A CA 1
ATOM 1110 C C . SER A 1 137 ? -32.25 -12.664 -3.293 1 97 137 SER A C 1
ATOM 1112 O O . SER A 1 137 ? -32.219 -13.078 -4.453 1 97 137 SER A O 1
ATOM 1114 N N . ASP A 1 138 ? -31.516 -13.211 -2.371 1 97.25 138 ASP A N 1
ATOM 1115 C CA . ASP A 1 138 ? -30.609 -14.336 -2.566 1 97.25 138 ASP A CA 1
ATOM 1116 C C . ASP A 1 138 ? -29.609 -14.047 -3.68 1 97.25 138 ASP A C 1
ATOM 1118 O O . ASP A 1 138 ? -29.484 -14.82 -4.637 1 97.25 138 ASP A O 1
ATOM 1122 N N . ASP A 1 139 ? -28.984 -12.938 -3.627 1 98.19 139 ASP A N 1
ATOM 1123 C CA . ASP A 1 139 ? -27.953 -12.508 -4.57 1 98.19 139 ASP A CA 1
ATOM 1124 C C . ASP A 1 139 ? -26.938 -11.594 -3.896 1 98.19 139 ASP A C 1
ATOM 1126 O O . ASP A 1 139 ? -26.922 -11.461 -2.67 1 98.19 139 ASP A O 1
ATOM 1130 N N . PHE A 1 140 ? -25.969 -11.102 -4.668 1 98.56 140 PHE A N 1
ATOM 1131 C CA . PHE A 1 140 ? -24.906 -10.25 -4.148 1 98.56 140 PHE A CA 1
ATOM 1132 C C . PHE A 1 140 ? -24.984 -8.859 -4.766 1 98.56 140 PHE A C 1
ATOM 1134 O O . PHE A 1 140 ? -25.234 -8.719 -5.965 1 98.56 140 PHE A O 1
ATOM 1141 N N . THR A 1 141 ? -24.828 -7.855 -3.957 1 98.06 141 THR A N 1
ATOM 1142 C CA . THR A 1 141 ? -24.531 -6.52 -4.465 1 98.06 141 THR A CA 1
ATOM 1143 C C . THR A 1 141 ? -23.031 -6.254 -4.453 1 98.06 141 THR A C 1
ATOM 1145 O O . THR A 1 141 ? -22.391 -6.34 -3.402 1 98.06 141 THR A O 1
ATOM 1148 N N . VAL A 1 142 ? -22.469 -5.984 -5.637 1 98.56 142 VAL A N 1
ATOM 1149 C CA . VAL A 1 142 ? -21.062 -5.68 -5.785 1 98.56 142 VAL A CA 1
ATOM 1150 C C . VAL A 1 142 ? -20.875 -4.203 -6.117 1 98.56 142 VAL A C 1
ATOM 1152 O O . VAL A 1 142 ? -21.344 -3.732 -7.156 1 98.56 142 VAL A O 1
ATOM 1155 N N . THR A 1 143 ? -20.234 -3.496 -5.211 1 97.81 143 THR A N 1
ATOM 1156 C CA . THR A 1 143 ? -19.891 -2.1 -5.445 1 97.81 143 THR A CA 1
ATOM 1157 C C . THR A 1 143 ? -18.5 -1.983 -6.082 1 97.81 143 THR A C 1
ATOM 1159 O O . THR A 1 143 ? -17.516 -2.49 -5.539 1 97.81 143 THR A O 1
ATOM 1162 N N . THR A 1 144 ? -18.484 -1.357 -7.27 1 98.38 144 THR A N 1
ATOM 1163 C CA . THR A 1 144 ? -17.219 -1.204 -7.98 1 98.38 144 THR A CA 1
ATOM 1164 C C . THR A 1 144 ? -16.906 0.272 -8.203 1 98.38 144 THR A C 1
ATOM 1166 O O . THR A 1 144 ? -17.781 1.124 -8.117 1 98.38 144 THR A O 1
ATOM 1169 N N . GLU A 1 145 ? -15.648 0.562 -8.352 1 97.69 145 GLU A N 1
ATOM 1170 C CA . GLU A 1 145 ? -15.156 1.896 -8.695 1 97.69 145 GLU A CA 1
ATOM 1171 C C . GLU A 1 145 ? -14.32 1.869 -9.961 1 97.69 145 GLU A C 1
ATOM 1173 O O . GLU A 1 145 ? -13.344 1.118 -10.055 1 97.69 145 GLU A O 1
ATOM 1178 N N . ASN A 1 146 ? -14.781 2.572 -11.008 1 97.94 146 ASN A N 1
ATOM 1179 C CA . ASN A 1 146 ? -13.883 2.85 -12.125 1 97.94 146 ASN A CA 1
ATOM 1180 C C . ASN A 1 146 ? -12.719 3.746 -11.703 1 97.94 146 ASN A C 1
ATOM 1182 O O . ASN A 1 146 ? -12.922 4.922 -11.383 1 97.94 146 ASN A O 1
ATOM 1186 N N . LEU A 1 147 ? -11.555 3.273 -11.711 1 96.5 147 LEU A N 1
ATOM 1187 C CA . LEU A 1 147 ? -10.406 3.961 -11.125 1 96.5 147 LEU A CA 1
ATOM 1188 C C . LEU A 1 147 ? -9.984 5.145 -11.984 1 96.5 147 LEU A C 1
ATOM 1190 O O . LEU A 1 147 ? -9.32 6.066 -11.492 1 96.5 147 LEU A O 1
ATOM 1194 N N . LYS A 1 148 ? -10.273 5.148 -13.227 1 95.56 148 LYS A N 1
ATOM 1195 C CA . LYS A 1 148 ? -9.922 6.254 -14.117 1 95.56 148 LYS A CA 1
ATOM 1196 C C . LYS A 1 148 ? -10.875 7.434 -13.922 1 95.56 148 LYS A C 1
ATOM 1198 O O . LYS A 1 148 ? -10.438 8.586 -13.914 1 95.56 148 LYS A O 1
ATOM 1203 N N . THR A 1 149 ? -12.195 7.121 -13.695 1 94.62 149 THR A N 1
ATOM 1204 C CA . THR A 1 149 ? -13.188 8.188 -13.641 1 94.62 149 THR A CA 1
ATOM 1205 C C . THR A 1 149 ? -13.602 8.469 -12.195 1 94.62 149 THR A C 1
ATOM 1207 O O . THR A 1 149 ? -14.156 9.523 -11.898 1 94.62 149 THR A O 1
ATOM 1210 N N . GLY A 1 150 ? -13.43 7.496 -11.328 1 92.69 150 GLY A N 1
ATOM 1211 C CA . GLY A 1 150 ? -13.859 7.629 -9.945 1 92.69 150 GLY A CA 1
ATOM 1212 C C . GLY A 1 150 ? -15.312 7.242 -9.727 1 92.69 150 GLY A C 1
ATOM 1213 O O . GLY A 1 150 ? -15.781 7.176 -8.586 1 92.69 150 GLY A O 1
ATOM 1214 N N . GLN A 1 151 ? -16 6.914 -10.766 1 95.75 151 GLN A N 1
ATOM 1215 C CA . GLN A 1 151 ? -17.422 6.582 -10.656 1 95.75 151 GLN A CA 1
ATOM 1216 C C . GLN A 1 151 ? -17.625 5.227 -9.984 1 95.75 151 GLN A C 1
ATOM 1218 O O . GLN A 1 151 ? -16.875 4.281 -10.242 1 95.75 151 GLN A O 1
ATOM 1223 N N . THR A 1 152 ? -18.625 5.16 -9.086 1 95.75 152 THR A N 1
ATOM 1224 C CA . THR A 1 152 ? -18.953 3.914 -8.406 1 95.75 152 THR A CA 1
ATOM 1225 C C . THR A 1 152 ? -20.266 3.35 -8.922 1 95.75 152 THR A C 1
ATOM 1227 O O . THR A 1 152 ? -21.172 4.105 -9.297 1 95.75 152 THR A O 1
ATOM 1230 N N . PHE A 1 153 ? -20.359 2.014 -8.969 1 96.19 153 PHE A N 1
ATOM 1231 C CA . PHE A 1 153 ? -21.547 1.317 -9.453 1 96.19 153 PHE A CA 1
ATOM 1232 C C . PHE A 1 153 ? -21.875 0.129 -8.555 1 96.19 153 PHE A C 1
ATOM 1234 O O . PHE A 1 153 ? -20.969 -0.588 -8.109 1 96.19 153 PHE A O 1
ATOM 1241 N N . ASP A 1 154 ? -23.172 0.012 -8.25 1 97 154 ASP A N 1
ATOM 1242 C CA . ASP A 1 154 ? -23.672 -1.22 -7.645 1 97 154 ASP A CA 1
ATOM 1243 C C . ASP A 1 154 ? -24.281 -2.139 -8.703 1 97 154 ASP A C 1
ATOM 1245 O O . ASP A 1 154 ? -25.109 -1.705 -9.5 1 97 154 ASP A O 1
ATOM 1249 N N . THR A 1 155 ? -23.812 -3.279 -8.766 1 98.44 155 THR A N 1
ATOM 1250 C CA . THR A 1 155 ? -24.359 -4.281 -9.664 1 98.44 155 THR A CA 1
ATOM 1251 C C . THR A 1 155 ? -24.719 -5.555 -8.906 1 98.44 155 THR A C 1
ATOM 1253 O O . THR A 1 155 ? -23.969 -6 -8.039 1 98.44 155 THR A O 1
ATOM 1256 N N . ASN A 1 156 ? -25.906 -6.141 -9.195 1 98.38 156 ASN A N 1
ATOM 1257 C CA . ASN A 1 156 ? -26.297 -7.387 -8.555 1 98.38 156 ASN A CA 1
ATOM 1258 C C . ASN A 1 156 ? -25.844 -8.602 -9.352 1 98.38 156 ASN A C 1
ATOM 1260 O O . ASN A 1 156 ? -25.906 -8.602 -10.586 1 98.38 156 ASN A O 1
ATOM 1264 N N . PHE A 1 157 ? -25.391 -9.578 -8.656 1 98.69 157 PHE A N 1
ATOM 1265 C CA . PHE A 1 157 ? -24.938 -10.836 -9.25 1 98.69 157 PHE A CA 1
ATOM 1266 C C . PHE A 1 157 ? -25.516 -12.031 -8.5 1 98.69 157 PHE A C 1
ATOM 1268 O O . PHE A 1 157 ? -25.719 -11.969 -7.281 1 98.69 157 PHE A O 1
ATOM 1275 N N . THR A 1 158 ? -25.781 -13.109 -9.227 1 98.5 158 THR A N 1
ATOM 1276 C CA . THR A 1 158 ? -26.281 -14.32 -8.578 1 98.5 158 THR A CA 1
ATOM 1277 C C . THR A 1 158 ? -25.125 -15.094 -7.938 1 98.5 158 THR A C 1
ATOM 1279 O O . THR A 1 158 ? -25.328 -15.773 -6.926 1 98.5 158 THR A O 1
ATOM 1282 N N . HIS A 1 159 ? -23.938 -15.055 -8.547 1 98.62 159 HIS A N 1
ATOM 1283 C CA . HIS A 1 159 ? -22.75 -15.758 -8.078 1 98.62 159 HIS A CA 1
ATOM 1284 C C . HIS A 1 159 ? -21.531 -14.828 -8.047 1 98.62 159 HIS A C 1
ATOM 1286 O O . HIS A 1 159 ? -21.406 -13.945 -8.891 1 98.62 159 HIS A O 1
ATOM 1292 N N . VAL A 1 160 ? -20.656 -15.023 -7.062 1 98.88 160 VAL A N 1
ATOM 1293 C CA . VAL A 1 160 ? -19.406 -14.281 -6.969 1 98.88 160 VAL A CA 1
ATOM 1294 C C . VAL A 1 160 ? -18.234 -15.258 -6.844 1 98.88 160 VAL A C 1
ATOM 1296 O O . VAL A 1 160 ? -18.297 -16.219 -6.066 1 98.88 160 VAL A O 1
ATOM 1299 N N . ILE A 1 161 ? -17.203 -15.094 -7.645 1 98.88 161 ILE A N 1
ATOM 1300 C CA . ILE A 1 161 ? -15.938 -15.828 -7.574 1 98.88 161 ILE A CA 1
ATOM 1301 C C . ILE A 1 161 ? -14.812 -14.875 -7.152 1 98.88 161 ILE A C 1
ATOM 1303 O O . ILE A 1 161 ? -14.438 -13.977 -7.91 1 98.88 161 ILE A O 1
ATOM 1307 N N . VAL A 1 162 ? -14.32 -15.094 -5.949 1 98.88 162 VAL A N 1
ATOM 1308 C CA . VAL A 1 162 ? -13.195 -14.32 -5.449 1 98.88 162 VAL A CA 1
ATOM 1309 C C . VAL A 1 162 ? -11.883 -14.922 -5.957 1 98.88 162 VAL A C 1
ATOM 1311 O O . VAL A 1 162 ? -11.445 -15.969 -5.465 1 98.88 162 VAL A O 1
ATOM 1314 N N . ALA A 1 163 ? -11.242 -14.242 -6.906 1 98.56 163 ALA A N 1
ATOM 1315 C CA . ALA A 1 163 ? -10.039 -14.766 -7.559 1 98.56 163 ALA A CA 1
ATOM 1316 C C . ALA A 1 163 ? -8.883 -13.773 -7.461 1 98.56 163 ALA A C 1
ATOM 1318 O O . ALA A 1 163 ? -8.133 -13.594 -8.422 1 98.56 163 ALA A O 1
ATOM 1319 N N . VAL A 1 164 ? -8.711 -13.141 -6.301 1 97.12 164 VAL A N 1
ATOM 1320 C CA . VAL A 1 164 ? -7.688 -12.109 -6.137 1 97.12 164 VAL A CA 1
ATOM 1321 C C . VAL A 1 164 ? -6.391 -12.742 -5.648 1 97.12 164 VAL A C 1
ATOM 1323 O O . VAL A 1 164 ? -5.344 -12.086 -5.621 1 97.12 164 VAL A O 1
ATOM 1326 N N . GLY A 1 165 ? -6.422 -14.016 -5.289 1 94.25 165 GLY A N 1
ATOM 1327 C CA . GLY A 1 165 ? -5.238 -14.688 -4.766 1 94.25 165 GLY A CA 1
ATOM 1328 C C . GLY A 1 165 ? -4.871 -14.227 -3.365 1 94.25 165 GLY A C 1
ATOM 1329 O O . GLY A 1 165 ? -5.625 -13.5 -2.725 1 94.25 165 GLY A O 1
ATOM 1330 N N . ILE A 1 166 ? -3.699 -14.719 -2.836 1 94.12 166 ILE A N 1
ATOM 1331 C CA . ILE A 1 166 ? -3.369 -14.461 -1.438 1 94.12 166 ILE A CA 1
ATOM 1332 C C . ILE A 1 166 ? -1.957 -13.891 -1.338 1 94.12 166 ILE A C 1
ATOM 1334 O O . ILE A 1 166 ? -1.47 -13.617 -0.24 1 94.12 166 ILE A O 1
ATOM 1338 N N . PHE A 1 167 ? -1.255 -13.656 -2.402 1 94.19 167 PHE A N 1
ATOM 1339 C CA . PHE A 1 167 ? 0.12 -13.172 -2.385 1 94.19 167 PHE A CA 1
ATOM 1340 C C . PHE A 1 167 ? 0.168 -11.672 -2.633 1 94.19 167 PHE A C 1
ATOM 1342 O O . PHE A 1 167 ? 0.972 -11.195 -3.436 1 94.19 167 PHE A O 1
ATOM 1349 N N . ASN A 1 168 ? -0.717 -10.945 -1.974 1 92.69 168 ASN A N 1
ATOM 1350 C CA . ASN A 1 168 ? -0.807 -9.516 -2.254 1 92.69 168 ASN A CA 1
ATOM 1351 C C . ASN A 1 168 ? -0.797 -8.695 -0.969 1 92.69 168 ASN A C 1
ATOM 1353 O O . ASN A 1 168 ? -0.692 -7.465 -1.015 1 92.69 168 ASN A O 1
ATOM 1357 N N . THR A 1 169 ? -0.868 -9.328 0.172 1 94.56 169 THR A N 1
ATOM 1358 C CA . THR A 1 169 ? -0.786 -8.633 1.453 1 94.56 169 THR A CA 1
ATOM 1359 C C . THR A 1 169 ? 0.357 -9.188 2.297 1 94.56 169 THR A C 1
ATOM 1361 O O . THR A 1 169 ? 0.194 -10.203 2.979 1 94.56 169 THR A O 1
ATOM 1364 N N . PRO A 1 170 ? 1.483 -8.477 2.311 1 96.38 170 PRO A N 1
ATOM 1365 C CA . PRO A 1 170 ? 2.674 -8.984 2.994 1 96.38 170 PRO A CA 1
ATOM 1366 C C . PRO A 1 170 ? 2.482 -9.094 4.508 1 96.38 170 PRO A C 1
ATOM 1368 O O . PRO A 1 170 ? 1.825 -8.25 5.113 1 96.38 170 PRO A O 1
ATOM 1371 N N . ASP A 1 171 ? 2.98 -10.141 5.09 1 96 171 ASP A N 1
ATOM 1372 C CA . ASP A 1 171 ? 3.111 -10.273 6.539 1 96 171 ASP A CA 1
ATOM 1373 C C . ASP A 1 171 ? 4.441 -9.695 7.023 1 96 171 ASP A C 1
ATOM 1375 O O . ASP A 1 171 ? 5.508 -10.148 6.605 1 96 171 ASP A O 1
ATOM 1379 N N . LYS A 1 172 ? 4.445 -8.703 7.895 1 95.94 172 LYS A N 1
ATOM 1380 C CA . LYS A 1 172 ? 5.645 -8.031 8.383 1 95.94 172 LYS A CA 1
ATOM 1381 C C . LYS A 1 172 ? 5.754 -8.141 9.906 1 95.94 172 LYS A C 1
ATOM 1383 O O . LYS A 1 172 ? 5.328 -7.238 10.633 1 95.94 172 LYS A O 1
ATOM 1388 N N . PRO A 1 173 ? 6.383 -9.172 10.406 1 95.81 173 PRO A N 1
ATOM 1389 C CA . PRO A 1 173 ? 6.496 -9.336 11.852 1 95.81 173 PRO A CA 1
ATOM 1390 C C . PRO A 1 173 ? 7.383 -8.273 12.5 1 95.81 173 PRO A C 1
ATOM 1392 O O . PRO A 1 173 ? 8.289 -7.742 11.852 1 95.81 173 PRO A O 1
ATOM 1395 N N . TYR A 1 174 ? 7.043 -7.992 13.711 1 96.25 174 TYR A N 1
ATOM 1396 C CA . TYR A 1 174 ? 7.852 -7.078 14.508 1 96.25 174 TYR A CA 1
ATOM 1397 C C . TYR A 1 174 ? 9 -7.816 15.195 1 96.25 174 TYR A C 1
ATOM 1399 O O . TYR A 1 174 ? 8.805 -8.914 15.727 1 96.25 174 TYR A O 1
ATOM 1407 N N . PHE A 1 175 ? 10.141 -7.316 15.109 1 97.69 175 PHE A N 1
ATOM 1408 C CA . PHE A 1 175 ? 11.297 -7.723 15.898 1 97.69 175 PHE A CA 1
ATOM 1409 C C . PHE A 1 175 ? 11.758 -6.586 16.797 1 97.69 175 PHE A C 1
ATOM 1411 O O . PHE A 1 175 ? 11.859 -5.438 16.359 1 97.69 175 PHE A O 1
ATOM 1418 N N . GLU A 1 176 ? 12.109 -6.922 18.016 1 97.81 176 GLU A N 1
ATOM 1419 C CA . GLU A 1 176 ? 12.539 -5.898 18.953 1 97.81 176 GLU A CA 1
ATOM 1420 C C . GLU A 1 176 ? 13.688 -5.07 18.391 1 97.81 176 GLU A C 1
ATOM 1422 O O . GLU A 1 176 ? 14.703 -5.621 17.953 1 97.81 176 GLU A O 1
ATOM 1427 N N . GLY A 1 177 ? 13.5 -3.762 18.344 1 97.19 177 GLY A N 1
ATOM 1428 C CA . GLY A 1 177 ? 14.555 -2.863 17.906 1 97.19 177 GLY A CA 1
ATOM 1429 C C . GLY A 1 177 ? 14.531 -2.598 16.422 1 97.19 177 GLY A C 1
ATOM 1430 O O . GLY A 1 177 ? 15.352 -1.836 15.906 1 97.19 177 GLY A O 1
ATOM 1431 N N . ILE A 1 178 ? 13.586 -3.146 15.68 1 96.69 178 ILE A N 1
ATOM 1432 C CA . ILE A 1 178 ? 13.562 -3.041 14.227 1 96.69 178 ILE A CA 1
ATOM 1433 C C . ILE A 1 178 ? 13.43 -1.576 13.812 1 96.69 178 ILE A C 1
ATOM 1435 O O . ILE A 1 178 ? 13.945 -1.17 12.773 1 96.69 178 ILE A O 1
ATOM 1439 N N . GLU A 1 179 ? 12.836 -0.688 14.617 1 92.31 179 GLU A N 1
ATOM 1440 C CA . GLU A 1 179 ? 12.625 0.725 14.312 1 92.31 179 GLU A CA 1
ATOM 1441 C C . GLU A 1 179 ? 13.945 1.498 14.328 1 92.31 179 GLU A C 1
ATOM 1443 O O . GLU A 1 179 ? 14.016 2.623 13.828 1 92.31 179 GLU A O 1
ATOM 1448 N N . THR A 1 180 ? 14.953 0.924 14.945 1 91.25 180 THR A N 1
ATOM 1449 C CA . THR A 1 180 ? 16.219 1.623 15.078 1 91.25 180 THR A CA 1
ATOM 1450 C C . THR A 1 180 ? 17.188 1.201 13.969 1 91.25 180 THR A C 1
ATOM 1452 O O . THR A 1 180 ? 18.266 1.78 13.828 1 91.25 180 THR A O 1
ATOM 1455 N N . PHE A 1 181 ? 16.859 0.155 13.203 1 95.25 181 PHE A N 1
ATOM 1456 C CA . PHE A 1 181 ? 17.719 -0.313 12.125 1 95.25 181 PHE A CA 1
ATOM 1457 C C . PHE A 1 181 ? 18 0.802 11.125 1 95.25 181 PHE A C 1
ATOM 1459 O O . PHE A 1 181 ? 17.062 1.421 10.609 1 95.25 181 PHE A O 1
ATOM 1466 N N . PRO A 1 182 ? 19.234 1.072 10.852 1 93.38 182 PRO A N 1
ATOM 1467 C CA . PRO A 1 182 ? 19.547 2.225 10 1 93.38 182 PRO A CA 1
ATOM 1468 C C . PRO A 1 182 ? 19.453 1.899 8.508 1 93.38 182 PRO A C 1
ATOM 1470 O O . PRO A 1 182 ? 19.516 2.805 7.672 1 93.38 182 PRO A O 1
ATOM 1473 N N . GLY A 1 183 ? 19.422 0.642 8.141 1 94.38 183 GLY A N 1
ATOM 1474 C CA . GLY A 1 183 ? 19.391 0.245 6.742 1 94.38 183 GLY A CA 1
ATOM 1475 C C . GLY A 1 183 ? 17.984 0.06 6.195 1 94.38 183 GLY A C 1
ATOM 1476 O O . GLY A 1 183 ? 17.016 0.457 6.836 1 94.38 183 GLY A O 1
ATOM 1477 N N . ARG A 1 184 ? 17.984 -0.47 5.008 1 95.12 184 ARG A N 1
ATOM 1478 C CA . ARG A 1 184 ? 16.734 -0.696 4.285 1 95.12 184 ARG A CA 1
ATOM 1479 C C . ARG A 1 184 ? 16.016 -1.931 4.812 1 95.12 184 ARG A C 1
ATOM 1481 O O . ARG A 1 184 ? 16.641 -2.961 5.066 1 95.12 184 ARG A O 1
ATOM 1488 N N . ILE A 1 185 ? 14.703 -1.813 5.074 1 97.06 185 ILE A N 1
ATOM 1489 C CA . ILE A 1 185 ? 13.828 -2.938 5.398 1 97.06 185 ILE A CA 1
ATOM 1490 C C . ILE A 1 185 ? 12.727 -3.053 4.352 1 97.06 185 ILE A C 1
ATOM 1492 O O . ILE A 1 185 ? 11.969 -2.105 4.133 1 97.06 185 ILE A O 1
ATOM 1496 N N . ILE A 1 186 ? 12.648 -4.215 3.701 1 97 186 ILE A N 1
ATOM 1497 C CA . ILE A 1 186 ? 11.57 -4.406 2.734 1 97 186 ILE A CA 1
ATOM 1498 C C . ILE A 1 186 ? 11 -5.816 2.867 1 97 186 ILE A C 1
ATOM 1500 O O . ILE A 1 186 ? 11.68 -6.723 3.355 1 97 186 ILE A O 1
ATOM 1504 N N . HIS A 1 187 ? 9.781 -5.984 2.562 1 97.88 187 HIS A N 1
ATOM 1505 C CA . HIS A 1 187 ? 9.211 -7.309 2.332 1 97.88 187 HIS A CA 1
ATOM 1506 C C . HIS A 1 187 ? 9.516 -7.801 0.923 1 97.88 187 HIS A C 1
ATOM 1508 O O . HIS A 1 187 ? 9.617 -7.004 -0.011 1 97.88 187 HIS A O 1
ATOM 1514 N N . SER A 1 188 ? 9.602 -9.102 0.747 1 97.81 188 SER A N 1
ATOM 1515 C CA . SER A 1 188 ? 9.875 -9.695 -0.556 1 97.81 188 SER A CA 1
ATOM 1516 C C . SER A 1 188 ? 8.867 -9.234 -1.601 1 97.81 188 SER A C 1
ATOM 1518 O O . SER A 1 188 ? 9.18 -9.18 -2.791 1 97.81 188 SER A O 1
ATOM 1520 N N . HIS A 1 189 ? 7.672 -8.891 -1.188 1 97.12 189 HIS A N 1
ATOM 1521 C CA . HIS A 1 189 ? 6.641 -8.367 -2.078 1 97.12 189 HIS A CA 1
ATOM 1522 C C . HIS A 1 189 ? 7.129 -7.121 -2.812 1 97.12 189 HIS A C 1
ATOM 1524 O O . HIS A 1 189 ? 6.715 -6.863 -3.945 1 97.12 189 HIS A O 1
ATOM 1530 N N . ASP A 1 190 ? 8.016 -6.348 -2.174 1 96.5 190 ASP A N 1
ATOM 1531 C CA . ASP A 1 190 ? 8.477 -5.086 -2.736 1 96.5 190 ASP A CA 1
ATOM 1532 C C . ASP A 1 190 ? 9.883 -5.227 -3.318 1 96.5 190 ASP A C 1
ATOM 1534 O O . ASP A 1 190 ? 10.508 -4.23 -3.691 1 96.5 190 ASP A O 1
ATOM 1538 N N . PHE A 1 191 ? 10.461 -6.457 -3.295 1 97.25 191 PHE A N 1
ATOM 1539 C CA . PHE A 1 191 ? 11.742 -6.75 -3.932 1 97.25 191 PHE A CA 1
ATOM 1540 C C . PHE A 1 191 ? 11.609 -6.699 -5.449 1 97.25 191 PHE A C 1
ATOM 1542 O O . PHE A 1 191 ? 10.695 -7.289 -6.02 1 97.25 191 PHE A O 1
ATOM 1549 N N . ARG A 1 192 ? 12.539 -5.98 -6.164 1 96.44 192 ARG A N 1
ATOM 1550 C CA . ARG A 1 192 ? 12.359 -5.824 -7.602 1 96.44 192 ARG A CA 1
ATOM 1551 C C . ARG A 1 192 ? 13.609 -6.246 -8.367 1 96.44 192 ARG A C 1
ATOM 1553 O O . ARG A 1 192 ? 13.523 -6.742 -9.492 1 96.44 192 ARG A O 1
ATOM 1560 N N . ASP A 1 193 ? 14.812 -6.07 -7.742 1 96.06 193 ASP A N 1
ATOM 1561 C CA . ASP A 1 193 ? 16.062 -6.344 -8.445 1 96.06 193 ASP A CA 1
ATOM 1562 C C . ASP A 1 193 ? 17.203 -6.617 -7.469 1 96.06 193 ASP A C 1
ATOM 1564 O O . ASP A 1 193 ? 17.562 -5.746 -6.676 1 96.06 193 ASP A O 1
ATOM 1568 N N . ALA A 1 194 ? 17.828 -7.73 -7.617 1 96.94 194 ALA A N 1
ATOM 1569 C CA . ALA A 1 194 ? 18.859 -8.164 -6.691 1 96.94 194 ALA A CA 1
ATOM 1570 C C . ALA A 1 194 ? 20.109 -7.277 -6.809 1 96.94 194 ALA A C 1
ATOM 1572 O O . ALA A 1 194 ? 20.891 -7.184 -5.867 1 96.94 194 ALA A O 1
ATOM 1573 N N . THR A 1 195 ? 20.297 -6.633 -7.957 1 95.06 195 THR A N 1
ATOM 1574 C CA . THR A 1 195 ? 21.469 -5.789 -8.164 1 95.06 195 THR A CA 1
ATOM 1575 C C . THR A 1 195 ? 21.5 -4.648 -7.152 1 95.06 195 THR A C 1
ATOM 1577 O O . THR A 1 195 ? 22.547 -4.074 -6.887 1 95.06 195 THR A O 1
ATOM 1580 N N . GLN A 1 196 ? 20.406 -4.285 -6.582 1 94.94 196 GLN A N 1
ATOM 1581 C CA . GLN A 1 196 ? 20.297 -3.195 -5.617 1 94.94 196 GLN A CA 1
ATOM 1582 C C . GLN A 1 196 ? 21.031 -3.535 -4.316 1 94.94 196 GLN A C 1
ATOM 1584 O O . GLN A 1 196 ? 21.25 -2.66 -3.48 1 94.94 196 GLN A O 1
ATOM 1589 N N . PHE A 1 197 ? 21.438 -4.781 -4.121 1 96.94 197 PHE A N 1
ATOM 1590 C CA . PHE A 1 197 ? 22.031 -5.211 -2.863 1 96.94 197 PHE A CA 1
ATOM 1591 C C . PHE A 1 197 ? 23.5 -5.559 -3.061 1 96.94 197 PHE A C 1
ATOM 1593 O O . PHE A 1 197 ? 24.125 -6.16 -2.182 1 96.94 197 PHE A O 1
ATOM 1600 N N . LYS A 1 198 ? 24.047 -5.238 -4.227 1 96.5 198 LYS A N 1
ATOM 1601 C CA . LYS A 1 198 ? 25.453 -5.488 -4.508 1 96.5 198 LYS A CA 1
ATOM 1602 C C . LYS A 1 198 ? 26.344 -4.902 -3.42 1 96.5 198 LYS A C 1
ATOM 1604 O O . LYS A 1 198 ? 26.172 -3.748 -3.02 1 96.5 198 LYS A O 1
ATOM 1609 N N . GLY A 1 199 ? 27.234 -5.691 -2.922 1 97 199 GLY A N 1
ATOM 1610 C CA . GLY A 1 199 ? 28.219 -5.242 -1.95 1 97 199 GLY A CA 1
ATOM 1611 C C . GLY A 1 199 ? 27.672 -5.164 -0.538 1 97 199 GLY A C 1
ATOM 1612 O O . GLY A 1 199 ? 28.328 -4.66 0.367 1 97 199 GLY A O 1
ATOM 1613 N N . GLN A 1 200 ? 26.484 -5.613 -0.285 1 97.56 200 GLN A N 1
ATOM 1614 C CA . GLN A 1 200 ? 25.844 -5.473 1.021 1 97.56 200 GLN A CA 1
ATOM 1615 C C . GLN A 1 200 ? 25.781 -6.812 1.752 1 97.56 200 GLN A C 1
ATOM 1617 O O . GLN A 1 200 ? 25.812 -7.871 1.121 1 97.56 200 GLN A O 1
ATOM 1622 N N . ARG A 1 201 ? 25.891 -6.832 3.082 1 98.5 201 ARG A N 1
ATOM 1623 C CA . ARG A 1 201 ? 25.5 -7.941 3.945 1 98.5 201 ARG A CA 1
ATOM 1624 C C . ARG A 1 201 ? 23.984 -7.969 4.16 1 98.5 201 ARG A C 1
ATOM 1626 O O . ARG A 1 201 ? 23.422 -7.047 4.746 1 98.5 201 ARG A O 1
ATOM 1633 N N . VAL A 1 202 ? 23.219 -8.992 3.709 1 98.81 202 VAL A N 1
ATOM 1634 C CA . VAL A 1 202 ? 21.766 -8.984 3.645 1 98.81 202 VAL A CA 1
ATOM 1635 C C . VAL A 1 202 ? 21.203 -10.039 4.594 1 98.81 202 VAL A C 1
ATOM 1637 O O . VAL A 1 202 ? 21.672 -11.18 4.621 1 98.81 202 VAL A O 1
ATOM 1640 N N . LEU A 1 203 ? 20.281 -9.664 5.418 1 98.88 203 LEU A N 1
ATOM 1641 C CA . LEU A 1 203 ? 19.469 -10.602 6.184 1 98.88 203 LEU A CA 1
ATOM 1642 C C . LEU A 1 203 ? 18.172 -10.914 5.465 1 98.88 203 LEU A C 1
ATOM 1644 O O . LEU A 1 203 ? 17.422 -9.992 5.094 1 98.88 203 LEU A O 1
ATOM 1648 N N . VAL A 1 204 ? 17.906 -12.141 5.172 1 98.88 204 VAL A N 1
ATOM 1649 C CA . VAL A 1 204 ? 16.625 -12.609 4.641 1 98.88 204 VAL A CA 1
ATOM 1650 C C . VAL A 1 204 ? 15.883 -13.398 5.707 1 98.88 204 VAL A C 1
ATOM 1652 O O . VAL A 1 204 ? 16.312 -14.484 6.098 1 98.88 204 VAL A O 1
ATOM 1655 N N . VAL A 1 205 ? 14.75 -12.852 6.148 1 98.81 205 VAL A N 1
ATOM 1656 C CA . VAL A 1 205 ? 13.984 -13.539 7.18 1 98.81 205 VAL A CA 1
ATOM 1657 C C . VAL A 1 205 ? 12.906 -14.414 6.531 1 98.81 205 VAL A C 1
ATOM 1659 O O . VAL A 1 205 ? 11.945 -13.891 5.957 1 98.81 205 VAL A O 1
ATOM 1662 N N . GLY A 1 206 ? 13 -15.656 6.605 1 98 206 GLY A N 1
ATOM 1663 C CA . GLY A 1 206 ? 12.109 -16.641 6.008 1 98 206 GLY A CA 1
ATOM 1664 C C . GLY A 1 206 ? 12.828 -17.891 5.555 1 98 206 GLY A C 1
ATOM 1665 O O . GLY A 1 206 ? 14.062 -17.906 5.441 1 98 206 GLY A O 1
ATOM 1666 N N . ALA A 1 207 ? 12.086 -18.922 5.32 1 96.88 207 ALA A N 1
ATOM 1667 C CA . ALA A 1 207 ? 12.711 -20.188 4.977 1 96.88 207 ALA A CA 1
ATOM 1668 C C . ALA A 1 207 ? 11.875 -20.953 3.943 1 96.88 207 ALA A C 1
ATOM 1670 O O . ALA A 1 207 ? 11.812 -22.188 3.973 1 96.88 207 ALA A O 1
ATOM 1671 N N . LYS A 1 208 ? 11.195 -20.25 3.062 1 94.06 208 LYS A N 1
ATOM 1672 C CA . LYS A 1 208 ? 10.43 -20.859 1.976 1 94.06 208 LYS A CA 1
ATOM 1673 C C . LYS A 1 208 ? 10.938 -20.375 0.616 1 94.06 208 LYS A C 1
ATOM 1675 O O . LYS A 1 208 ? 12.102 -20 0.48 1 94.06 208 LYS A O 1
ATOM 1680 N N . TYR A 1 209 ? 10.078 -20.422 -0.394 1 94.31 209 TYR A N 1
ATOM 1681 C CA . TYR A 1 209 ? 10.508 -20.281 -1.778 1 94.31 209 TYR A CA 1
ATOM 1682 C C . TYR A 1 209 ? 11.086 -18.891 -2.027 1 94.31 209 TYR A C 1
ATOM 1684 O O . TYR A 1 209 ? 12.125 -18.75 -2.676 1 94.31 209 TYR A O 1
ATOM 1692 N N . SER A 1 210 ? 10.391 -17.844 -1.56 1 95.94 210 SER A N 1
ATOM 1693 C CA . SER A 1 210 ? 10.883 -16.484 -1.8 1 95.94 210 SER A CA 1
ATOM 1694 C C . SER A 1 210 ? 12.227 -16.266 -1.114 1 95.94 210 SER A C 1
ATOM 1696 O O . SER A 1 210 ? 13.125 -15.633 -1.686 1 95.94 210 SER A O 1
ATOM 1698 N N . ALA A 1 211 ? 12.359 -16.766 0.096 1 97.69 211 ALA A N 1
ATOM 1699 C CA . ALA A 1 211 ? 13.609 -16.609 0.828 1 97.69 211 ALA A CA 1
ATOM 1700 C C . ALA A 1 211 ? 14.758 -17.297 0.1 1 97.69 211 ALA A C 1
ATOM 1702 O O . ALA A 1 211 ? 15.844 -16.734 -0.043 1 97.69 211 ALA A O 1
ATOM 1703 N N . GLU A 1 212 ? 14.484 -18.5 -0.36 1 97.12 212 GLU A N 1
ATOM 1704 C CA . GLU A 1 212 ? 15.484 -19.266 -1.092 1 97.12 212 GLU A CA 1
ATOM 1705 C C . GLU A 1 212 ? 15.945 -18.531 -2.344 1 97.12 212 GLU A C 1
ATOM 1707 O O . GLU A 1 212 ? 17.141 -18.359 -2.561 1 97.12 212 GLU A O 1
ATOM 1712 N N . ASP A 1 213 ? 15.008 -18.156 -3.094 1 97.62 213 ASP A N 1
ATOM 1713 C CA . ASP A 1 213 ? 15.32 -17.547 -4.379 1 97.62 213 ASP A CA 1
ATOM 1714 C C . ASP A 1 213 ? 16.016 -16.203 -4.191 1 97.62 213 ASP A C 1
ATOM 1716 O O . ASP A 1 213 ? 17.016 -15.906 -4.859 1 97.62 213 ASP A O 1
ATOM 1720 N N . ILE A 1 214 ? 15.57 -15.383 -3.297 1 98.44 214 ILE A N 1
ATOM 1721 C CA . ILE A 1 214 ? 16.109 -14.047 -3.07 1 98.44 214 ILE A CA 1
ATOM 1722 C C . ILE A 1 214 ? 17.531 -14.156 -2.514 1 98.44 214 ILE A C 1
ATOM 1724 O O . ILE A 1 214 ? 18.422 -13.391 -2.9 1 98.44 214 ILE A O 1
ATOM 1728 N N . ALA A 1 215 ? 17.734 -15.102 -1.616 1 98.69 215 ALA A N 1
ATOM 1729 C CA . ALA A 1 215 ? 19.078 -15.32 -1.101 1 98.69 215 ALA A CA 1
ATOM 1730 C C . ALA A 1 215 ? 20.047 -15.641 -2.232 1 98.69 215 ALA A C 1
ATOM 1732 O O . ALA A 1 215 ? 21.109 -15.023 -2.34 1 98.69 215 ALA A O 1
ATOM 1733 N N . LEU A 1 216 ? 19.688 -16.562 -3.09 1 98.44 216 LEU A N 1
ATOM 1734 C CA . LEU A 1 216 ? 20.562 -16.984 -4.195 1 98.44 216 LEU A CA 1
ATOM 1735 C C . LEU A 1 216 ? 20.75 -15.836 -5.184 1 98.44 216 LEU A C 1
ATOM 1737 O O . LEU A 1 216 ? 21.875 -15.609 -5.66 1 98.44 216 LEU A O 1
ATOM 1741 N N . GLN A 1 217 ? 19.688 -15.125 -5.512 1 98.06 217 GLN A N 1
ATOM 1742 C CA . GLN A 1 217 ? 19.766 -14.031 -6.469 1 98.06 217 GLN A CA 1
ATOM 1743 C C . GLN A 1 217 ? 20.656 -12.906 -5.941 1 98.06 217 GLN A C 1
ATOM 1745 O O . GLN A 1 217 ? 21.453 -12.344 -6.688 1 98.06 217 GLN A O 1
ATOM 1750 N N . CYS A 1 218 ? 20.469 -12.555 -4.652 1 98.5 218 CYS A N 1
ATOM 1751 C CA . CYS A 1 218 ? 21.297 -11.508 -4.078 1 98.5 218 CYS A CA 1
ATOM 1752 C C . CYS A 1 218 ? 22.766 -11.891 -4.137 1 98.5 218 CYS A C 1
ATOM 1754 O O . CYS A 1 218 ? 23.625 -11.07 -4.484 1 98.5 218 CYS A O 1
ATOM 1756 N N . LEU A 1 219 ? 23.078 -13.156 -3.777 1 98.56 219 LEU A N 1
ATOM 1757 C CA . LEU A 1 219 ? 24.453 -13.625 -3.891 1 98.56 219 LEU A CA 1
ATOM 1758 C C . LEU A 1 219 ? 24.938 -13.555 -5.336 1 98.56 219 LEU A C 1
ATOM 1760 O O . LEU A 1 219 ? 26 -13 -5.617 1 98.56 219 LEU A O 1
ATOM 1764 N N . LYS A 1 220 ? 24.156 -14.109 -6.246 1 97.88 220 LYS A N 1
ATOM 1765 C CA . LYS A 1 220 ? 24.453 -14.172 -7.676 1 97.88 220 LYS A CA 1
ATOM 1766 C C . LYS A 1 220 ? 24.766 -12.789 -8.234 1 97.88 220 LYS A C 1
ATOM 1768 O O . LYS A 1 220 ? 25.641 -12.641 -9.086 1 97.88 220 LYS A O 1
ATOM 1773 N N . PHE A 1 221 ? 24.141 -11.789 -7.746 1 97.44 221 PHE A N 1
ATOM 1774 C CA . PHE A 1 221 ? 24.266 -10.453 -8.32 1 97.44 221 PHE A CA 1
ATOM 1775 C C . PHE A 1 221 ? 25.172 -9.578 -7.461 1 97.44 221 PHE A C 1
ATOM 1777 O O . PHE A 1 221 ? 25.234 -8.367 -7.66 1 97.44 221 PHE A O 1
ATOM 1784 N N . GLY A 1 222 ? 25.766 -10.117 -6.434 1 97.56 222 GLY A N 1
ATOM 1785 C CA . GLY A 1 222 ? 26.953 -9.43 -5.938 1 97.56 222 GLY A CA 1
ATOM 1786 C C . GLY A 1 222 ? 26.844 -9.039 -4.477 1 97.56 222 GLY A C 1
ATOM 1787 O O . GLY A 1 222 ? 27.703 -8.328 -3.949 1 97.56 222 GLY A O 1
ATOM 1788 N N . ALA A 1 223 ? 25.812 -9.453 -3.742 1 98.38 223 ALA A N 1
ATOM 1789 C CA . ALA A 1 223 ? 25.812 -9.227 -2.299 1 98.38 223 ALA A CA 1
ATOM 1790 C C . ALA A 1 223 ? 27.047 -9.852 -1.647 1 98.38 223 ALA A C 1
ATOM 1792 O O . ALA A 1 223 ? 27.547 -10.875 -2.117 1 98.38 223 ALA A O 1
ATOM 1793 N N . THR A 1 224 ? 27.547 -9.219 -0.551 1 98.25 224 THR A N 1
ATOM 1794 C CA . THR A 1 224 ? 28.75 -9.68 0.135 1 98.25 224 THR A CA 1
ATOM 1795 C C . THR A 1 224 ? 28.469 -10.969 0.907 1 98.25 224 THR A C 1
ATOM 1797 O O . THR A 1 224 ? 29.281 -11.898 0.889 1 98.25 224 THR A O 1
ATOM 1800 N N . SER A 1 225 ? 27.391 -10.969 1.582 1 98.5 225 SER A N 1
ATOM 1801 C CA . SER A 1 225 ? 26.969 -12.141 2.35 1 98.5 225 SER A CA 1
ATOM 1802 C C . SER A 1 225 ? 25.469 -12.125 2.627 1 98.5 225 SER A C 1
ATOM 1804 O O . SER A 1 225 ? 24.844 -11.062 2.613 1 98.5 225 SER A O 1
ATOM 1806 N N . ILE A 1 226 ? 24.922 -13.305 2.812 1 98.75 226 ILE A N 1
ATOM 1807 C CA . ILE A 1 226 ? 23.516 -13.461 3.105 1 98.75 226 ILE A CA 1
ATOM 1808 C C . ILE A 1 226 ? 23.328 -14.344 4.34 1 98.75 226 ILE A C 1
ATOM 1810 O O . ILE A 1 226 ? 23.953 -15.414 4.438 1 98.75 226 ILE A O 1
ATOM 1814 N N . VAL A 1 227 ? 22.578 -13.898 5.285 1 98.75 227 VAL A N 1
ATOM 1815 C CA . VAL A 1 227 ? 22.094 -14.727 6.379 1 98.75 227 VAL A CA 1
ATOM 1816 C C . VAL A 1 227 ? 20.578 -14.93 6.242 1 98.75 227 VAL A C 1
ATOM 1818 O O . VAL A 1 227 ? 19.828 -13.961 6.184 1 98.75 227 VAL A O 1
ATOM 1821 N N . THR A 1 228 ? 20.156 -16.172 6.07 1 98.56 228 THR A N 1
ATOM 1822 C CA . THR A 1 228 ? 18.734 -16.484 6.137 1 98.56 228 THR A CA 1
ATOM 1823 C C . THR A 1 228 ? 18.344 -16.891 7.547 1 98.56 228 THR A C 1
ATOM 1825 O O . THR A 1 228 ? 19.094 -17.594 8.234 1 98.56 228 THR A O 1
ATOM 1828 N N . SER A 1 229 ? 17.266 -16.359 8.023 1 98.75 229 SER A N 1
ATOM 1829 C CA . SER A 1 229 ? 16.781 -16.672 9.367 1 98.75 229 SER A CA 1
ATOM 1830 C C . SER A 1 229 ? 15.43 -17.391 9.32 1 98.75 229 SER A C 1
ATOM 1832 O O . SER A 1 229 ? 14.531 -16.984 8.578 1 98.75 229 SER A O 1
ATOM 1834 N N . TYR A 1 230 ? 15.32 -18.438 10.102 1 97.88 230 TYR A N 1
ATOM 1835 C CA . TYR A 1 230 ? 14.117 -19.266 10.07 1 97.88 230 TYR A CA 1
ATOM 1836 C C . TYR A 1 230 ? 13.398 -19.234 11.414 1 97.88 230 TYR A C 1
ATOM 1838 O O . TYR A 1 230 ? 14.039 -19.078 12.461 1 97.88 230 TYR A O 1
ATOM 1846 N N . ARG A 1 231 ? 12.078 -19.359 11.406 1 94.62 231 ARG A N 1
ATOM 1847 C CA . ARG A 1 231 ? 11.281 -19.375 12.625 1 94.62 231 ARG A CA 1
ATOM 1848 C C . ARG A 1 231 ? 11.172 -20.781 13.195 1 94.62 231 ARG A C 1
ATOM 1850 O O . ARG A 1 231 ? 11.469 -21.016 14.367 1 94.62 231 ARG A O 1
ATOM 1857 N N . SER A 1 232 ? 10.797 -21.75 12.32 1 90.94 232 SER A N 1
ATOM 1858 C CA . SER A 1 232 ? 10.484 -23.109 12.797 1 90.94 232 SER A CA 1
ATOM 1859 C C . SER A 1 232 ? 11.625 -24.062 12.492 1 90.94 232 SER A C 1
ATOM 1861 O O . SER A 1 232 ? 12.102 -24.766 13.391 1 90.94 232 SER A O 1
ATOM 1863 N N . SER A 1 233 ? 11.984 -24.156 11.227 1 92.94 233 SER A N 1
ATOM 1864 C CA . SER A 1 233 ? 13.031 -25.078 10.805 1 92.94 233 SER A CA 1
ATOM 1865 C C . SER A 1 233 ? 13.891 -24.484 9.703 1 92.94 233 SER A C 1
ATOM 1867 O O . SER A 1 233 ? 13.398 -23.719 8.867 1 92.94 233 SER A O 1
ATOM 1869 N N . PRO A 1 234 ? 15.109 -24.844 9.742 1 95.44 234 PRO A N 1
ATOM 1870 C CA . PRO A 1 234 ? 15.953 -24.406 8.633 1 95.44 234 PRO A CA 1
ATOM 1871 C C . PRO A 1 234 ? 15.594 -25.078 7.305 1 95.44 234 PRO A C 1
ATOM 1873 O O . PRO A 1 234 ? 14.922 -26.109 7.297 1 95.44 234 PRO A O 1
ATOM 1876 N N . MET A 1 235 ? 16.031 -24.516 6.238 1 94.81 235 MET A N 1
ATOM 1877 C CA . MET A 1 235 ? 15.867 -25.125 4.922 1 94.81 235 MET A CA 1
ATOM 1878 C C . MET A 1 235 ? 16.859 -26.266 4.723 1 94.81 235 MET A C 1
ATOM 1880 O O . MET A 1 235 ? 16.547 -27.266 4.062 1 94.81 235 MET A O 1
ATOM 1884 N N . ASN A 1 236 ? 18.047 -26.156 5.301 1 94.62 236 ASN A N 1
ATOM 1885 C CA . ASN A 1 236 ? 19.062 -27.188 5.371 1 94.62 236 ASN A CA 1
ATOM 1886 C C . ASN A 1 236 ? 19.594 -27.547 3.982 1 94.62 236 ASN A C 1
ATOM 1888 O O . ASN A 1 236 ? 19.781 -28.734 3.678 1 94.62 236 ASN A O 1
ATOM 1892 N N . PHE A 1 237 ? 19.688 -26.609 3.131 1 96.19 237 PHE A N 1
ATOM 1893 C CA . PHE A 1 237 ? 20.344 -26.812 1.842 1 96.19 237 PHE A CA 1
ATOM 1894 C C . PHE A 1 237 ? 21.859 -26.734 1.981 1 96.19 237 PHE A C 1
ATOM 1896 O O . PHE A 1 237 ? 22.359 -26.203 2.967 1 96.19 237 PHE A O 1
ATOM 1903 N N . LYS A 1 238 ? 22.516 -27.391 1.015 1 95.19 238 LYS A N 1
ATOM 1904 C CA . LYS A 1 238 ? 23.953 -27.125 0.854 1 95.19 238 LYS A CA 1
ATOM 1905 C C . LYS A 1 238 ? 24.172 -25.781 0.161 1 95.19 238 LYS A C 1
ATOM 1907 O O . LYS A 1 238 ? 24.469 -25.734 -1.034 1 95.19 238 LYS A O 1
ATOM 1912 N N . TRP A 1 239 ? 24.156 -24.781 0.95 1 97.31 239 TRP A N 1
ATOM 1913 C CA . TRP A 1 239 ? 24.219 -23.438 0.41 1 97.31 239 TRP A CA 1
ATOM 1914 C C . TRP A 1 239 ? 25.609 -23.141 -0.158 1 97.31 239 TRP A C 1
ATOM 1916 O O . TRP A 1 239 ? 26.609 -23.641 0.359 1 97.31 239 TRP A O 1
ATOM 1926 N N . PRO A 1 240 ? 25.703 -22.406 -1.219 1 97.19 240 PRO A N 1
ATOM 1927 C CA . PRO A 1 240 ? 27.016 -21.922 -1.647 1 97.19 240 PRO A CA 1
ATOM 1928 C C . PRO A 1 240 ? 27.672 -21 -0.622 1 97.19 240 PRO A C 1
ATOM 1930 O O . PRO A 1 240 ? 27 -20.484 0.269 1 97.19 240 PRO A O 1
ATOM 1933 N N . VAL A 1 241 ? 29.016 -20.828 -0.765 1 97.31 241 VAL A N 1
ATOM 1934 C CA . VAL A 1 241 ? 29.734 -19.906 0.1 1 97.31 241 VAL A CA 1
ATOM 1935 C C . VAL A 1 241 ? 29.094 -18.516 0.023 1 97.31 241 VAL A C 1
ATOM 1937 O O . VAL A 1 241 ? 28.797 -18.016 -1.066 1 97.31 241 VAL A O 1
ATOM 1940 N N . GLY A 1 242 ? 28.812 -17.953 1.163 1 98.06 242 GLY A N 1
ATOM 1941 C CA . GLY A 1 242 ? 28.234 -16.625 1.202 1 98.06 242 GLY A CA 1
ATOM 1942 C C . GLY A 1 242 ? 26.828 -16.609 1.78 1 98.06 242 GLY A C 1
ATOM 1943 O O . GLY A 1 242 ? 26.312 -15.547 2.133 1 98.06 242 GLY A O 1
ATOM 1944 N N . ILE A 1 243 ? 26.203 -17.797 1.895 1 98.56 243 ILE A N 1
ATOM 1945 C CA . ILE A 1 243 ? 24.859 -17.891 2.482 1 98.56 243 ILE A CA 1
ATOM 1946 C C . ILE A 1 243 ? 24.906 -18.797 3.721 1 98.56 243 ILE A C 1
ATOM 1948 O O . ILE A 1 243 ? 25.484 -19.891 3.684 1 98.56 243 ILE A O 1
ATOM 1952 N N . GLU A 1 244 ? 24.359 -18.328 4.773 1 97.81 244 GLU A N 1
ATOM 1953 C CA . GLU A 1 244 ? 24.25 -19.125 5.992 1 97.81 244 GLU A CA 1
ATOM 1954 C C . GLU A 1 244 ? 22.828 -19.062 6.57 1 97.81 244 GLU A C 1
ATOM 1956 O O . GLU A 1 244 ? 22.078 -18.125 6.27 1 97.81 244 GLU A O 1
ATOM 1961 N N . GLU A 1 245 ? 22.469 -20.047 7.355 1 98.12 245 GLU A N 1
ATOM 1962 C CA . GLU A 1 245 ? 21.172 -20.094 8.039 1 98.12 245 GLU A CA 1
ATOM 1963 C C . GLU A 1 245 ? 21.344 -19.875 9.547 1 98.12 245 GLU A C 1
ATOM 1965 O O . GLU A 1 245 ? 22.297 -20.375 10.141 1 98.12 245 GLU A O 1
ATOM 1970 N N . ARG A 1 246 ? 20.469 -19.078 10.086 1 98.31 246 ARG A N 1
ATOM 1971 C CA . ARG A 1 246 ? 20.422 -18.859 11.531 1 98.31 246 ARG A CA 1
ATOM 1972 C C . ARG A 1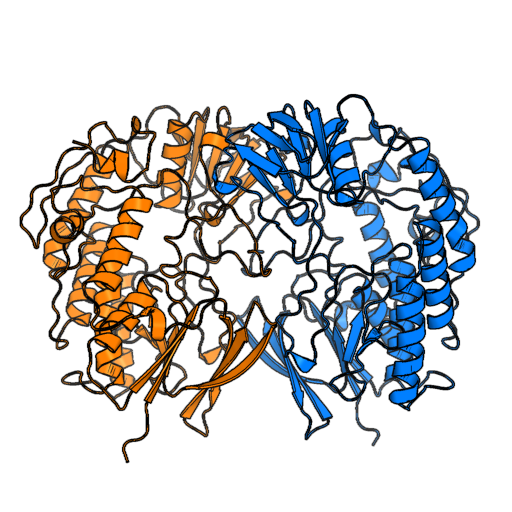 246 ? 18.984 -18.969 12.047 1 98.31 246 ARG A C 1
ATOM 1974 O O . ARG A 1 246 ? 18.031 -18.734 11.305 1 98.31 246 ARG A O 1
ATOM 1981 N N . PRO A 1 247 ? 18.859 -19.297 13.359 1 98.12 247 PRO A N 1
ATOM 1982 C CA . PRO A 1 247 ? 17.516 -19.281 13.922 1 98.12 247 PRO A CA 1
ATOM 1983 C C . PRO A 1 247 ? 16.891 -17.891 13.922 1 98.12 247 PRO A C 1
ATOM 1985 O O . PRO A 1 247 ? 17.516 -16.922 13.492 1 98.12 247 PRO A O 1
ATOM 1988 N N . LEU A 1 248 ? 15.727 -17.828 14.375 1 98.31 248 LEU A N 1
ATOM 1989 C CA . LEU A 1 248 ? 14.891 -16.625 14.258 1 98.31 248 LEU A CA 1
ATOM 1990 C C . LEU A 1 248 ? 15.578 -15.43 14.898 1 98.31 248 LEU A C 1
ATOM 1992 O O . LEU A 1 248 ? 16.172 -15.547 15.969 1 98.31 248 LEU A O 1
ATOM 1996 N N . VAL A 1 249 ? 15.438 -14.32 14.297 1 98.56 249 VAL A N 1
ATOM 1997 C CA . VAL A 1 249 ? 15.898 -13.047 14.828 1 98.56 249 VAL A CA 1
ATOM 1998 C C . VAL A 1 249 ? 15.258 -12.797 16.203 1 98.56 249 VAL A C 1
ATOM 2000 O O . VAL A 1 249 ? 14.039 -12.906 16.359 1 98.56 249 VAL A O 1
ATOM 2003 N N . LYS A 1 250 ? 16.078 -12.492 17.125 1 98.25 250 LYS A N 1
ATOM 2004 C CA . LYS A 1 250 ? 15.609 -12.18 18.469 1 98.25 250 LYS A CA 1
ATOM 2005 C C . LYS A 1 250 ? 15.453 -10.672 18.656 1 98.25 250 LYS A C 1
ATOM 2007 O O . LYS A 1 250 ? 14.445 -10.203 19.188 1 98.25 250 LYS A O 1
ATOM 2012 N N . LYS A 1 251 ? 16.422 -9.961 18.266 1 98.38 251 LYS A N 1
ATOM 2013 C CA . LYS A 1 251 ? 16.391 -8.508 18.406 1 98.38 251 LYS A CA 1
ATOM 2014 C C . LYS A 1 251 ? 17.406 -7.852 17.484 1 98.38 251 LYS A C 1
ATOM 2016 O O . LYS A 1 251 ? 18.328 -8.508 17 1 98.38 251 LYS A O 1
ATOM 2021 N N . ILE A 1 252 ? 17.172 -6.625 17.219 1 98.31 252 ILE A N 1
ATOM 2022 C CA . ILE A 1 252 ? 18.031 -5.812 16.359 1 98.31 252 ILE A CA 1
ATOM 2023 C C . ILE A 1 252 ? 18.547 -4.609 17.141 1 98.31 252 ILE A C 1
ATOM 2025 O O . ILE A 1 252 ? 17.781 -3.904 17.797 1 98.31 252 ILE A O 1
ATOM 2029 N N . GLN A 1 253 ? 19.812 -4.348 17.234 1 97.44 253 GLN A N 1
ATOM 2030 C CA . GLN A 1 253 ? 20.469 -3.199 17.844 1 97.44 253 GLN A CA 1
ATOM 2031 C C . GLN A 1 253 ? 21.375 -2.49 16.828 1 97.44 253 GLN A C 1
ATOM 2033 O O . GLN A 1 253 ? 22.531 -2.885 16.641 1 97.44 253 GLN A O 1
ATOM 2038 N N . GLY A 1 254 ? 20.875 -1.396 16.344 1 94.12 254 GLY A N 1
ATOM 2039 C CA . GLY A 1 254 ? 21.578 -0.809 15.219 1 94.12 254 GLY A CA 1
ATOM 2040 C C . GLY A 1 254 ? 21.656 -1.729 14.016 1 94.12 254 GLY A C 1
ATOM 2041 O O . GLY A 1 254 ? 20.625 -2.244 13.562 1 94.12 254 GLY A O 1
ATOM 2042 N N . LYS A 1 255 ? 22.938 -1.984 13.57 1 96.5 255 LYS A N 1
ATOM 2043 C CA . LYS A 1 255 ? 23.125 -2.865 12.422 1 96.5 255 LYS A CA 1
ATOM 2044 C C . LYS A 1 255 ? 23.312 -4.312 12.867 1 96.5 255 LYS A C 1
ATOM 2046 O O . LYS A 1 255 ? 23.406 -5.219 12.039 1 96.5 255 LYS A O 1
ATOM 2051 N N . VAL A 1 256 ? 23.344 -4.527 14.172 1 98.44 256 VAL A N 1
ATOM 2052 C CA . VAL A 1 256 ? 23.625 -5.859 14.688 1 98.44 256 VAL A CA 1
ATOM 2053 C C . VAL A 1 256 ? 22.328 -6.617 14.938 1 98.44 256 VAL A C 1
ATOM 2055 O O . VAL A 1 256 ? 21.453 -6.145 15.672 1 98.44 256 VAL A O 1
ATOM 2058 N N . VAL A 1 257 ? 22.203 -7.773 14.344 1 98.69 257 VAL A N 1
ATOM 2059 C CA . VAL A 1 257 ? 21.062 -8.656 14.516 1 98.69 257 VAL A CA 1
ATOM 2060 C C . VAL A 1 257 ? 21.422 -9.82 15.43 1 98.69 257 VAL A C 1
ATOM 2062 O O . VAL A 1 257 ? 22.453 -10.477 15.227 1 98.69 257 VAL A O 1
ATOM 2065 N N . HIS A 1 258 ? 20.641 -10.008 16.422 1 98.75 258 HIS A N 1
ATOM 2066 C CA . HIS A 1 258 ? 20.828 -11.117 17.344 1 98.75 258 HIS A CA 1
ATOM 2067 C C . HIS A 1 258 ? 19.812 -12.227 17.094 1 98.75 258 HIS A C 1
ATOM 2069 O O . HIS A 1 258 ? 18.625 -11.953 16.875 1 98.75 258 HIS A O 1
ATOM 2075 N N . PHE A 1 259 ? 20.312 -13.445 17.156 1 98.69 259 PHE A N 1
ATOM 2076 C CA . PHE A 1 259 ? 19.469 -14.586 16.844 1 98.69 259 PHE A CA 1
ATOM 2077 C C . PHE A 1 259 ? 19.188 -15.414 18.094 1 98.69 259 PHE A C 1
ATOM 2079 O O . PHE A 1 259 ? 19.859 -15.242 19.125 1 98.69 259 PHE A O 1
ATOM 2086 N N . LEU A 1 260 ? 18.25 -16.312 18.031 1 98.31 260 LEU A N 1
ATOM 2087 C CA . LEU A 1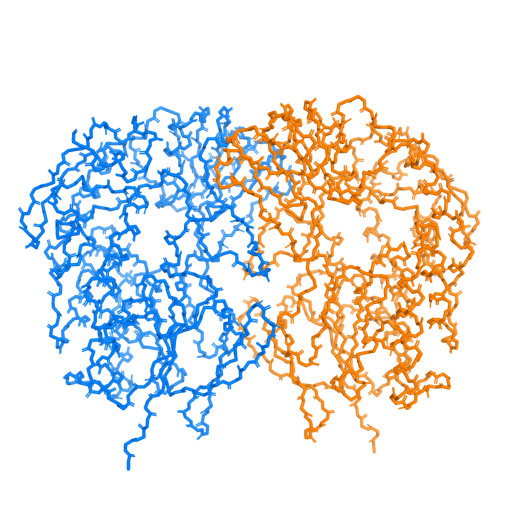 260 ? 17.766 -17.094 19.156 1 98.31 260 LEU A CA 1
ATOM 2088 C C . LEU A 1 260 ? 18.875 -18 19.688 1 98.31 260 LEU A C 1
ATOM 2090 O O . LEU A 1 260 ? 18.859 -18.375 20.875 1 98.31 260 LEU A O 1
ATOM 2094 N N . ASP A 1 261 ? 19.828 -18.375 18.875 1 97.69 261 ASP A N 1
ATOM 2095 C CA . ASP A 1 261 ? 20.859 -19.297 19.312 1 97.69 261 ASP A CA 1
ATOM 2096 C C . ASP A 1 261 ? 22 -18.547 20.016 1 97.69 261 ASP A C 1
ATOM 2098 O O . ASP A 1 261 ? 23.031 -19.141 20.359 1 97.69 261 ASP A O 1
ATOM 2102 N N . GLY A 1 262 ? 21.906 -17.281 20.094 1 98 262 GLY A N 1
ATOM 2103 C CA . GLY A 1 262 ? 22.906 -16.484 20.797 1 98 262 GLY A CA 1
ATOM 2104 C C . GLY A 1 262 ? 23.906 -15.836 19.875 1 98 262 GLY A C 1
ATOM 2105 O O . GLY A 1 262 ? 24.656 -14.938 20.281 1 98 262 GLY A O 1
ATOM 2106 N N . SER A 1 263 ? 23.906 -16.234 18.656 1 98.25 263 SER A N 1
ATOM 2107 C CA . SER A 1 263 ? 24.812 -15.625 17.688 1 98.25 263 SER A CA 1
ATOM 2108 C C . SER A 1 263 ? 24.328 -14.242 17.25 1 98.25 263 SER A C 1
ATOM 2110 O O . SER A 1 263 ? 23.203 -13.852 17.562 1 98.25 263 SER A O 1
ATOM 2112 N N . SER A 1 264 ? 25.203 -13.5 16.641 1 98.5 264 SER A N 1
ATOM 2113 C CA . SER A 1 264 ? 24.875 -12.188 16.109 1 98.5 264 SER A CA 1
ATOM 2114 C C . SER A 1 264 ? 25.672 -11.898 14.844 1 98.5 264 SER A C 1
ATOM 2116 O O . SER A 1 264 ? 26.672 -12.57 14.562 1 98.5 264 SER A O 1
ATOM 2118 N N . THR A 1 265 ? 25.234 -10.984 14.047 1 98.19 265 THR A N 1
ATOM 2119 C CA . THR A 1 265 ? 25.938 -10.531 12.859 1 98.19 265 THR A CA 1
ATOM 2120 C C . THR A 1 265 ? 25.531 -9.117 12.484 1 98.19 265 THR A C 1
ATOM 2122 O O . THR A 1 265 ? 24.484 -8.633 12.922 1 98.19 265 THR A O 1
ATOM 2125 N N . GLU A 1 266 ? 26.359 -8.383 11.781 1 98.19 266 GLU A N 1
ATOM 2126 C CA . GLU A 1 266 ? 26.016 -7.078 11.227 1 98.19 266 GLU A CA 1
ATOM 2127 C C . GLU A 1 266 ? 25.422 -7.215 9.82 1 98.19 266 GLU A C 1
ATOM 2129 O O . GLU A 1 266 ? 25.922 -7.992 9.008 1 98.19 266 GLU A O 1
ATOM 2134 N N . VAL A 1 267 ? 24.359 -6.508 9.539 1 98.25 267 VAL A N 1
ATOM 2135 C CA . VAL A 1 267 ? 23.781 -6.535 8.203 1 98.25 267 VAL A CA 1
ATOM 2136 C C . VAL A 1 267 ? 23.516 -5.109 7.727 1 98.25 267 VAL A C 1
ATOM 2138 O O . VAL A 1 267 ? 23.438 -4.184 8.539 1 98.25 267 VAL A O 1
ATOM 2141 N N . ASP A 1 268 ? 23.375 -4.934 6.438 1 97.25 268 ASP A N 1
ATOM 2142 C CA . ASP A 1 268 ? 23.156 -3.631 5.82 1 97.25 268 ASP A CA 1
ATOM 2143 C C . ASP A 1 268 ? 21.703 -3.473 5.391 1 97.25 268 ASP A C 1
ATOM 2145 O O . ASP A 1 268 ? 21.203 -2.352 5.27 1 97.25 268 ASP A O 1
ATOM 2149 N N . SER A 1 269 ? 21.031 -4.547 5.086 1 97.94 269 SER A N 1
ATOM 2150 C CA . SER A 1 269 ? 19.641 -4.555 4.652 1 97.94 269 SER A CA 1
ATOM 2151 C C . SER A 1 269 ? 18.906 -5.781 5.18 1 97.94 269 SER A C 1
ATOM 2153 O O . SER A 1 269 ? 19.516 -6.824 5.422 1 97.94 269 SER A O 1
ATOM 2155 N N . ILE A 1 270 ? 17.625 -5.629 5.379 1 98.56 270 ILE A N 1
ATOM 2156 C CA . ILE A 1 270 ? 16.766 -6.711 5.84 1 98.56 270 ILE A CA 1
ATOM 2157 C C . ILE A 1 270 ? 15.641 -6.938 4.836 1 98.56 270 ILE A C 1
ATOM 2159 O O . ILE A 1 270 ? 14.914 -6 4.488 1 98.56 270 ILE A O 1
ATOM 2163 N N . ILE A 1 271 ? 15.547 -8.117 4.316 1 98.62 271 ILE A N 1
ATOM 2164 C CA . ILE A 1 271 ? 14.438 -8.523 3.453 1 98.62 271 ILE A CA 1
ATOM 2165 C C . ILE A 1 271 ? 13.547 -9.516 4.191 1 98.62 271 ILE A C 1
ATOM 2167 O O . ILE A 1 271 ? 13.992 -10.609 4.562 1 98.62 271 ILE A O 1
ATOM 2171 N N . LEU A 1 272 ? 12.312 -9.117 4.398 1 98.38 272 LEU A N 1
ATOM 2172 C CA . LEU A 1 272 ? 11.328 -9.977 5.051 1 98.38 272 LEU A CA 1
ATOM 2173 C C . LEU A 1 272 ? 10.641 -10.883 4.039 1 98.38 272 LEU A C 1
ATOM 2175 O O . LEU A 1 272 ? 9.875 -10.414 3.193 1 98.38 272 LEU A O 1
ATOM 2179 N N . SER A 1 273 ? 10.984 -12.078 4.043 1 98 273 SER A N 1
ATOM 2180 C CA . SER A 1 273 ? 10.281 -13.125 3.312 1 98 273 SER A CA 1
ATOM 2181 C C . SER A 1 273 ? 9.406 -13.961 4.246 1 98 273 SER A C 1
ATOM 2183 O O . SER A 1 273 ? 9.547 -15.188 4.301 1 98 273 SER A O 1
ATOM 2185 N N . THR A 1 274 ? 8.492 -13.281 4.844 1 96.88 274 THR A N 1
ATOM 2186 C CA . THR A 1 274 ? 7.77 -13.797 6 1 96.88 274 THR A CA 1
ATOM 2187 C C . THR A 1 274 ? 6.328 -14.133 5.629 1 96.88 274 THR A C 1
ATOM 2189 O O . THR A 1 274 ? 5.461 -14.227 6.5 1 96.88 274 THR A O 1
ATOM 2192 N N . GLY A 1 275 ? 6.082 -14.281 4.348 1 95.5 275 GLY A N 1
ATOM 2193 C CA . GLY A 1 275 ? 4.785 -14.758 3.887 1 95.5 275 GLY A CA 1
ATOM 2194 C C . GLY A 1 275 ? 3.768 -13.641 3.725 1 95.5 275 GLY A C 1
ATOM 2195 O O . GLY A 1 275 ? 4.133 -12.469 3.631 1 95.5 275 GLY A O 1
ATOM 2196 N N . TYR A 1 276 ? 2.518 -14.055 3.533 1 95.75 276 TYR A N 1
ATOM 2197 C CA . TYR A 1 276 ? 1.409 -13.148 3.244 1 95.75 276 TYR A CA 1
ATOM 2198 C C . TYR A 1 276 ? 0.222 -13.43 4.156 1 95.75 276 TYR A C 1
ATOM 2200 O O . TYR A 1 276 ? 0.108 -14.523 4.719 1 95.75 276 TYR A O 1
ATOM 2208 N N . LYS A 1 277 ? -0.604 -12.453 4.242 1 93.62 277 LYS A N 1
ATOM 2209 C CA . LYS A 1 277 ? -1.861 -12.578 4.977 1 93.62 277 LYS A CA 1
ATOM 2210 C C . LYS A 1 277 ? -3.033 -12.797 4.023 1 93.62 277 LYS A C 1
ATOM 2212 O O . LYS A 1 277 ? -3.064 -12.234 2.928 1 93.62 277 LYS A O 1
ATOM 2217 N N . TYR A 1 278 ? -3.984 -13.75 4.48 1 94.5 278 TYR A N 1
ATOM 2218 C CA . TYR A 1 278 ? -5.266 -13.781 3.785 1 94.5 278 TYR A CA 1
ATOM 2219 C C . TYR A 1 278 ? -6.074 -12.531 4.078 1 94.5 278 TYR A C 1
ATOM 2221 O O . TYR A 1 278 ? -6.422 -12.258 5.234 1 94.5 278 TYR A O 1
ATOM 2229 N N . LYS A 1 279 ? -6.262 -11.719 3.123 1 93.38 279 LYS A N 1
ATOM 2230 C CA . LYS A 1 279 ? -6.977 -10.461 3.322 1 93.38 279 LYS A CA 1
ATOM 2231 C C . LYS A 1 279 ? -7.953 -10.195 2.18 1 93.38 279 LYS A C 1
ATOM 2233 O O . LYS A 1 279 ? -7.562 -10.195 1.011 1 93.38 279 LYS A O 1
ATOM 2238 N N . PHE A 1 280 ? -9.242 -10 2.568 1 96.12 280 PHE A N 1
ATOM 2239 C CA . PHE A 1 280 ? -10.312 -9.711 1.628 1 96.12 280 PHE A CA 1
ATOM 2240 C C . PHE A 1 280 ? -11.195 -8.578 2.148 1 96.12 280 PHE A C 1
ATOM 2242 O O . PHE A 1 280 ? -12.383 -8.781 2.414 1 96.12 280 PHE A O 1
ATOM 2249 N N . PRO A 1 281 ? -10.57 -7.379 2.191 1 93.06 281 PRO A N 1
ATOM 2250 C CA . PRO A 1 281 ? -11.266 -6.281 2.873 1 93.06 281 PRO A CA 1
ATOM 2251 C C . PRO A 1 281 ? -12.531 -5.84 2.148 1 93.06 281 PRO A C 1
ATOM 2253 O O . PRO A 1 281 ? -13.359 -5.125 2.721 1 93.06 281 PRO A O 1
ATOM 2256 N N . PHE A 1 282 ? -12.766 -6.25 0.914 1 96.5 282 PHE A N 1
ATOM 2257 C CA . PHE A 1 282 ? -13.906 -5.844 0.1 1 96.5 282 PHE A CA 1
ATOM 2258 C C . PHE A 1 282 ? -15.109 -6.746 0.361 1 96.5 282 PHE A C 1
ATOM 2260 O O . PHE A 1 282 ? -16.188 -6.531 -0.197 1 96.5 282 PHE A O 1
ATOM 2267 N N . LEU A 1 283 ? -14.922 -7.758 1.222 1 97.31 283 LEU A N 1
ATOM 2268 C CA . LEU A 1 283 ? -16.016 -8.656 1.563 1 97.31 283 LEU A CA 1
ATOM 2269 C C . LEU A 1 283 ? -16.547 -8.359 2.959 1 97.31 283 LEU A C 1
ATOM 2271 O O . LEU A 1 283 ? -15.781 -8.062 3.875 1 97.31 283 LEU A O 1
ATOM 2275 N N . GLU A 1 284 ? -17.812 -8.477 3.127 1 93.88 284 GLU A N 1
ATOM 2276 C CA . GLU A 1 284 ? -18.344 -8.461 4.488 1 93.88 284 GLU A CA 1
ATOM 2277 C C . GLU A 1 284 ? -17.828 -9.664 5.289 1 93.88 284 GLU A C 1
ATOM 2279 O O . GLU A 1 284 ? -17.453 -10.688 4.711 1 93.88 284 GLU A O 1
ATOM 2284 N N . ASP A 1 285 ? -17.812 -9.609 6.621 1 93.12 285 ASP A N 1
ATOM 2285 C CA . ASP A 1 285 ? -17.094 -10.531 7.492 1 93.12 285 ASP A CA 1
ATOM 2286 C C . ASP A 1 285 ? -17.594 -11.969 7.289 1 93.12 285 ASP A C 1
ATOM 2288 O O . ASP A 1 285 ? -16.781 -12.891 7.18 1 93.12 285 ASP A O 1
ATOM 2292 N N . ASN A 1 286 ? -18.938 -12.18 7.086 1 93.81 286 ASN A N 1
ATOM 2293 C CA . ASN A 1 286 ? -19.5 -13.523 6.992 1 93.81 286 ASN A CA 1
ATOM 2294 C C . ASN A 1 286 ? -19.156 -14.18 5.656 1 93.81 286 ASN A C 1
ATOM 2296 O O . ASN A 1 286 ? -19.344 -15.391 5.488 1 93.81 286 ASN A O 1
ATOM 2300 N N . LEU A 1 287 ? -18.625 -13.422 4.734 1 96.94 287 LEU A N 1
ATOM 2301 C CA . LEU A 1 287 ? -18.219 -13.93 3.426 1 96.94 287 LEU A CA 1
ATOM 2302 C C . LEU A 1 287 ? -16.719 -14.164 3.365 1 96.94 287 LEU A C 1
ATOM 2304 O O . LEU A 1 287 ? -16.203 -14.703 2.381 1 96.94 287 LEU A O 1
ATOM 2308 N N . ARG A 1 288 ? -16.031 -13.828 4.387 1 95.81 288 ARG A N 1
ATOM 2309 C CA . ARG A 1 288 ? -14.586 -13.727 4.309 1 95.81 288 ARG A CA 1
ATOM 2310 C C . ARG A 1 288 ? -13.922 -15.023 4.766 1 95.81 288 ARG A C 1
ATOM 2312 O O . ARG A 1 288 ? -14.211 -15.523 5.852 1 95.81 288 ARG A O 1
ATOM 2319 N N . LEU A 1 289 ? -13.047 -15.484 3.922 1 95.94 289 LEU A N 1
ATOM 2320 C CA . LEU A 1 289 ? -12.156 -16.578 4.273 1 95.94 289 LEU A CA 1
ATOM 2321 C C . LEU A 1 289 ? -11.016 -16.109 5.168 1 95.94 289 LEU A C 1
ATOM 2323 O O . LEU A 1 289 ? -10.398 -15.078 4.887 1 95.94 289 LEU A O 1
ATOM 2327 N N . SER A 1 290 ? -10.844 -16.719 6.297 1 92.44 290 SER A N 1
ATOM 2328 C CA . SER A 1 290 ? -9.68 -16.531 7.156 1 92.44 290 SER A CA 1
ATOM 2329 C C . SER A 1 290 ? -8.852 -17.812 7.266 1 92.44 290 SER A C 1
ATOM 2331 O O . SER A 1 290 ? -9.398 -18.891 7.492 1 92.44 290 SER A O 1
ATOM 2333 N N . SER A 1 291 ? -7.676 -17.672 6.977 1 93.12 291 SER A N 1
ATOM 2334 C CA . SER A 1 291 ? -6.812 -18.844 6.996 1 93.12 291 SER A CA 1
ATOM 2335 C C . SER A 1 291 ? -5.344 -18.453 7.133 1 93.12 291 SER A C 1
ATOM 2337 O O . SER A 1 291 ? -4.984 -17.297 6.926 1 93.12 291 SER A O 1
ATOM 2339 N N . SER A 1 292 ? -4.578 -19.344 7.621 1 90.31 292 SER A N 1
ATOM 2340 C CA . SER A 1 292 ? -3.133 -19.312 7.406 1 90.31 292 SER A CA 1
ATOM 2341 C C . SER A 1 292 ? -2.742 -20.125 6.176 1 90.31 292 SER A C 1
ATOM 2343 O O . SER A 1 292 ? -3.584 -20.797 5.574 1 90.31 292 SER A O 1
ATOM 2345 N N . ARG A 1 293 ? -1.573 -20.078 5.824 1 89.38 293 ARG A N 1
ATOM 2346 C CA . ARG A 1 293 ? -1.119 -20.812 4.645 1 89.38 293 ARG A CA 1
ATOM 2347 C C . ARG A 1 293 ? -1.375 -22.312 4.797 1 89.38 293 ARG A C 1
ATOM 2349 O O . ARG A 1 293 ? -1.029 -22.906 5.82 1 89.38 293 ARG A O 1
ATOM 2356 N N . THR A 1 294 ? -2.098 -22.797 3.871 1 95.19 294 THR A N 1
ATOM 2357 C CA . THR A 1 294 ? -2.451 -24.219 3.9 1 95.19 294 THR A CA 1
ATOM 2358 C C . THR A 1 294 ? -2.791 -24.719 2.498 1 95.19 294 THR A C 1
ATOM 2360 O O . THR A 1 294 ? -3.082 -23.922 1.603 1 95.19 294 THR A O 1
ATOM 2363 N N . LEU A 1 295 ? -2.678 -26.031 2.322 1 97.12 295 LEU A N 1
ATOM 2364 C CA . LEU A 1 295 ? -2.998 -26.641 1.035 1 97.12 295 LEU A CA 1
ATOM 2365 C C . LEU A 1 295 ? -4.508 -26.781 0.859 1 97.12 295 LEU A C 1
ATOM 2367 O O . LEU A 1 295 ? -4.988 -27.016 -0.252 1 97.12 295 LEU A O 1
ATOM 2371 N N . TYR A 1 296 ? -5.203 -26.672 1.973 1 97.75 296 TYR A N 1
ATOM 2372 C CA . TYR A 1 296 ? -6.656 -26.781 1.914 1 97.75 296 TYR A CA 1
ATOM 2373 C C . TYR A 1 296 ? -7.305 -25.953 3.025 1 97.75 296 TYR A C 1
ATOM 2375 O O . TYR A 1 296 ? -7.582 -26.484 4.109 1 97.75 296 TYR A O 1
ATOM 2383 N N . PRO A 1 297 ? -7.629 -24.703 2.75 1 97.06 297 PRO A N 1
ATOM 2384 C CA . PRO A 1 297 ? -8.273 -23.891 3.783 1 97.06 297 PRO A CA 1
ATOM 2385 C C . PRO A 1 297 ? -9.625 -24.438 4.215 1 97.06 297 PRO A C 1
ATOM 2387 O O . PRO A 1 297 ? -10.391 -24.938 3.381 1 97.06 297 PRO A O 1
ATOM 2390 N N . ALA A 1 298 ? -9.898 -24.375 5.465 1 96.81 298 ALA A N 1
ATOM 2391 C CA . ALA A 1 298 ? -11.188 -24.828 5.988 1 96.81 298 ALA A CA 1
ATOM 2392 C C . ALA A 1 298 ? -12.32 -23.938 5.477 1 96.81 298 ALA A C 1
ATOM 2394 O O . ALA A 1 298 ? -12.094 -22.797 5.062 1 96.81 298 ALA A O 1
ATOM 2395 N N . GLY A 1 299 ? -13.461 -24.516 5.449 1 96.19 299 GLY A N 1
ATOM 2396 C CA . GLY A 1 299 ? -14.648 -23.766 5.109 1 96.19 299 GLY A CA 1
ATOM 2397 C C . GLY A 1 299 ? -14.977 -23.781 3.629 1 96.19 299 GLY A C 1
ATOM 2398 O O . GLY A 1 299 ? -15.938 -23.156 3.188 1 96.19 299 GLY A O 1
ATOM 2399 N N . LEU A 1 300 ? -14.266 -24.562 2.881 1 98.12 300 LEU A N 1
ATOM 2400 C CA . LEU A 1 300 ? -14.461 -24.609 1.436 1 98.12 300 LEU A CA 1
ATOM 2401 C C . LEU A 1 300 ? -14.766 -26.031 0.969 1 98.12 300 LEU A C 1
ATOM 2403 O O . LEU A 1 300 ? -13.945 -26.922 1.15 1 98.12 300 LEU A O 1
ATOM 2407 N N . TYR A 1 301 ? -15.945 -26.234 0.336 1 97.81 301 TYR A N 1
ATOM 2408 C CA . TYR A 1 301 ? -16.203 -27.484 -0.361 1 97.81 301 TYR A CA 1
ATOM 2409 C C . TYR A 1 301 ? -15.453 -27.547 -1.683 1 97.81 301 TYR A C 1
ATOM 2411 O O . TYR A 1 301 ? -15.469 -26.594 -2.461 1 97.81 301 TYR A O 1
ATOM 2419 N N . LYS A 1 302 ? -14.711 -28.672 -1.915 1 96.94 302 LYS A N 1
ATOM 2420 C CA . LYS A 1 302 ? -13.867 -28.875 -3.09 1 96.94 302 LYS A CA 1
ATOM 2421 C C . LYS A 1 302 ? -12.828 -27.766 -3.211 1 96.94 302 LYS A C 1
ATOM 2423 O O . LYS A 1 302 ? -12.469 -27.359 -4.316 1 96.94 302 LYS A O 1
ATOM 2428 N N . GLY A 1 303 ? -12.445 -27.156 -2.057 1 97 303 GLY A N 1
ATOM 2429 C CA . GLY A 1 303 ? -11.406 -26.141 -2.002 1 97 303 GLY A CA 1
ATOM 2430 C C . GLY A 1 303 ? -11.812 -24.828 -2.66 1 97 303 GLY A C 1
ATOM 2431 O O . GLY A 1 303 ? -10.969 -23.953 -2.893 1 97 303 GLY A O 1
ATOM 2432 N N . SER A 1 304 ? -13.141 -24.641 -2.957 1 97.94 304 SER A N 1
ATOM 2433 C CA . SER A 1 304 ? -13.523 -23.484 -3.746 1 97.94 304 SER A CA 1
ATOM 2434 C C . SER A 1 304 ? -14.828 -22.875 -3.232 1 97.94 304 SER A C 1
ATOM 2436 O O . SER A 1 304 ? -14.938 -21.641 -3.098 1 97.94 304 SER A O 1
ATOM 2438 N N . LEU A 1 305 ? -15.859 -23.703 -2.977 1 98.25 305 LEU A N 1
ATOM 2439 C CA . LEU A 1 305 ? -17.172 -23.219 -2.605 1 98.25 305 LEU A CA 1
ATOM 2440 C C . LEU A 1 305 ? -17.234 -22.844 -1.127 1 98.25 305 LEU A C 1
ATOM 2442 O O . LEU A 1 305 ? -17 -23.703 -0.263 1 98.25 305 LEU A O 1
ATOM 2446 N N . TRP A 1 306 ? -17.5 -21.594 -0.846 1 98.12 306 TRP A N 1
ATOM 2447 C CA . TRP A 1 306 ? -17.641 -21.109 0.524 1 98.12 306 TRP A CA 1
ATOM 2448 C C . TRP A 1 306 ? -18.891 -21.656 1.183 1 98.12 306 TRP A C 1
ATOM 2450 O O . TRP A 1 306 ? -19.984 -21.578 0.62 1 98.12 306 TRP A O 1
ATOM 2460 N N . LEU A 1 307 ? -18.781 -22.234 2.375 1 96.5 307 LEU A N 1
ATOM 2461 C CA . LEU A 1 307 ? -19.875 -23 2.936 1 96.5 307 LEU A CA 1
ATOM 2462 C C . LEU A 1 307 ? -20.578 -22.25 4.062 1 96.5 307 LEU A C 1
ATOM 2464 O O . LEU A 1 307 ? -21.516 -22.75 4.68 1 96.5 307 LEU A O 1
ATOM 2468 N N . GLN A 1 308 ? -20.203 -21.047 4.426 1 92.69 308 GLN A N 1
ATOM 2469 C CA . GLN A 1 308 ? -20.797 -20.312 5.543 1 92.69 308 GLN A CA 1
ATOM 2470 C C . GLN A 1 308 ? -21.938 -19.422 5.07 1 92.69 308 GLN A C 1
ATOM 2472 O O . GLN A 1 308 ? -23.109 -19.781 5.223 1 92.69 308 GLN A O 1
ATOM 2477 N N . GLU A 1 309 ? -21.672 -18.297 4.512 1 93.81 309 GLU A N 1
ATOM 2478 C CA . GLU A 1 309 ? -22.703 -17.375 4.031 1 93.81 309 GLU A CA 1
ATOM 2479 C C . GLU A 1 309 ? -22.688 -17.266 2.51 1 93.81 309 GLU A C 1
ATOM 2481 O O . GLU A 1 309 ? -21.656 -17.547 1.877 1 93.81 309 GLU A O 1
ATOM 2486 N N . GLY A 1 310 ? -23.891 -16.984 1.899 1 96 310 GLY A N 1
ATOM 2487 C CA . GLY A 1 310 ? -23.969 -16.797 0.459 1 96 310 GLY A CA 1
ATOM 2488 C C . GLY A 1 310 ? -24.719 -17.906 -0.254 1 96 310 GLY A C 1
ATOM 2489 O O . GLY A 1 310 ? -24.781 -17.938 -1.485 1 96 310 GLY A O 1
ATOM 2490 N N . ASN A 1 311 ? -25.344 -18.875 0.5 1 96.75 311 ASN A N 1
ATOM 2491 C CA . ASN A 1 311 ? -26.25 -19.891 -0.026 1 96.75 311 ASN A CA 1
ATOM 2492 C C . ASN A 1 311 ? -25.578 -20.688 -1.146 1 96.75 311 ASN A C 1
ATOM 2494 O O . ASN A 1 311 ? -26.172 -20.906 -2.203 1 96.75 311 ASN A O 1
ATOM 2498 N N . LYS A 1 312 ? -24.281 -21.047 -0.965 1 96.69 312 LYS A N 1
ATOM 2499 C CA . LYS A 1 312 ? -23.516 -21.875 -1.887 1 96.69 312 LYS A CA 1
ATOM 2500 C C . LYS A 1 312 ? -23.359 -21.188 -3.244 1 96.69 312 LYS A C 1
ATOM 2502 O O . LYS A 1 312 ? -23.484 -21.844 -4.285 1 96.69 312 LYS A O 1
ATOM 2507 N N . LYS A 1 313 ? -23.219 -19.844 -3.23 1 98.12 313 LYS A N 1
ATOM 2508 C CA . LYS A 1 313 ? -23.078 -19.078 -4.469 1 98.12 313 LYS A CA 1
ATOM 2509 C C . LYS A 1 313 ? -21.812 -18.234 -4.453 1 98.12 313 LYS A C 1
ATOM 2511 O O . LYS A 1 313 ? -21.594 -17.406 -5.34 1 98.12 313 LYS A O 1
ATOM 2516 N N . LEU A 1 314 ? -20.953 -18.359 -3.41 1 98.75 314 LEU A N 1
ATOM 2517 C CA . LEU A 1 314 ? -19.672 -17.672 -3.297 1 98.75 314 LEU A CA 1
ATOM 2518 C C . LEU A 1 314 ? -18.516 -18.656 -3.416 1 98.75 314 LEU A C 1
ATOM 2520 O O . LEU A 1 314 ? -18.516 -19.703 -2.744 1 98.75 314 LEU A O 1
ATOM 2524 N N . PHE A 1 315 ? -17.547 -18.312 -4.277 1 98.81 315 PHE A N 1
ATOM 2525 C CA . PHE A 1 315 ? -16.422 -19.203 -4.543 1 98.81 315 PHE A CA 1
ATOM 2526 C C . PHE A 1 315 ? -15.102 -18.469 -4.328 1 98.81 315 PHE A C 1
ATOM 2528 O O . PHE A 1 315 ? -15.023 -17.25 -4.523 1 98.81 315 PHE A O 1
ATOM 2535 N N . TYR A 1 316 ? -14.094 -19.234 -3.938 1 98.69 316 TYR A N 1
ATOM 2536 C CA . TYR A 1 316 ? -12.719 -18.75 -3.854 1 98.69 316 TYR A CA 1
ATOM 2537 C C . TYR A 1 316 ? -11.812 -19.531 -4.801 1 98.69 316 TYR A C 1
ATOM 2539 O O . TYR A 1 316 ? -11.945 -20.75 -4.949 1 98.69 316 TYR A O 1
ATOM 2547 N N . MET A 1 317 ? -10.922 -18.844 -5.422 1 98.19 317 MET A N 1
ATOM 2548 C CA . MET A 1 317 ? -9.852 -19.438 -6.207 1 98.19 317 MET A CA 1
ATOM 2549 C C . MET A 1 317 ? -8.492 -18.891 -5.789 1 98.19 317 MET A C 1
ATOM 2551 O O . MET A 1 317 ? -8.391 -17.734 -5.375 1 98.19 317 MET A O 1
ATOM 2555 N N . GLY A 1 318 ? -7.441 -19.703 -5.918 1 96.12 318 GLY A N 1
ATOM 2556 C CA . GLY A 1 318 ? -6.074 -19.266 -5.668 1 96.12 318 GLY A CA 1
ATOM 2557 C C . GLY A 1 318 ? -5.77 -19.078 -4.195 1 96.12 318 GLY A C 1
ATOM 2558 O O . GLY A 1 318 ? -4.875 -18.312 -3.834 1 96.12 318 GLY A O 1
ATOM 2559 N N . VAL A 1 319 ? -6.492 -19.766 -3.279 1 97.38 319 VAL A N 1
ATOM 2560 C CA . VAL A 1 319 ? -6.336 -19.5 -1.853 1 97.38 319 VAL A CA 1
ATOM 2561 C C . VAL A 1 319 ? -5.562 -20.641 -1.196 1 97.38 319 VAL A C 1
ATOM 2563 O O . VAL A 1 319 ? -5.348 -20.641 0.018 1 97.38 319 VAL A O 1
ATOM 2566 N N . GLN A 1 320 ? -5.094 -21.672 -1.969 1 96.5 320 GLN A N 1
ATOM 2567 C CA . GLN A 1 320 ? -4.309 -22.781 -1.464 1 96.5 320 GLN A CA 1
ATOM 2568 C C . GLN A 1 320 ? -2.816 -22.547 -1.682 1 96.5 320 GLN A C 1
ATOM 2570 O O . GLN A 1 320 ? -2.42 -21.906 -2.65 1 96.5 320 GLN A O 1
ATOM 2575 N N . ASP A 1 321 ? -2.021 -23.078 -0.751 1 94.06 321 ASP A N 1
ATOM 2576 C CA . ASP A 1 321 ? -0.617 -23.281 -1.103 1 94.06 321 ASP A CA 1
ATOM 2577 C C . ASP A 1 321 ? -0.475 -24.188 -2.322 1 94.06 321 ASP A C 1
ATOM 2579 O O . ASP A 1 321 ? -1.351 -25.016 -2.594 1 94.06 321 ASP A O 1
ATOM 2583 N N . GLN A 1 322 ? 0.591 -23.984 -3.084 1 92.12 322 GLN A N 1
ATOM 2584 C CA . GLN A 1 322 ? 0.466 -24.578 -4.41 1 92.12 322 GLN A CA 1
ATOM 2585 C C . GLN A 1 322 ? 1.787 -25.188 -4.863 1 92.12 322 GLN A C 1
ATOM 2587 O O . GLN A 1 322 ? 2.852 -24.594 -4.68 1 92.12 322 GLN A O 1
ATOM 2592 N N . PHE A 1 323 ? 1.666 -26.406 -5.371 1 95.06 323 PHE A N 1
ATOM 2593 C CA . PHE A 1 323 ? 2.689 -27.031 -6.195 1 95.06 323 PHE A CA 1
ATOM 2594 C C . PHE A 1 323 ? 2.26 -27.062 -7.66 1 95.06 323 PHE A C 1
ATOM 2596 O O . PHE A 1 323 ? 3.021 -26.656 -8.547 1 95.06 323 PHE A O 1
ATOM 2603 N N . PHE A 1 324 ? 1.002 -27.453 -7.844 1 95.38 324 PHE A N 1
ATOM 2604 C CA . PHE A 1 324 ? 0.405 -27.594 -9.164 1 95.38 324 PHE A CA 1
ATOM 2605 C C . PHE A 1 324 ? -0.425 -26.359 -9.516 1 95.38 324 PHE A C 1
ATOM 2607 O O . PHE A 1 324 ? -1.584 -26.484 -9.914 1 95.38 324 PHE A O 1
ATOM 2614 N N . SER A 1 325 ? 0.156 -25.172 -9.492 1 93.81 325 SER A N 1
ATOM 2615 C CA . SER A 1 325 ? -0.557 -23.906 -9.516 1 93.81 325 SER A CA 1
ATOM 2616 C C . SER A 1 325 ? -1.523 -23.828 -10.688 1 93.81 325 SER A C 1
ATOM 2618 O O . SER A 1 325 ? -2.74 -23.891 -10.508 1 93.81 325 SER A O 1
ATOM 2620 N N . PHE A 1 326 ? -1.06 -23.875 -11.914 1 95.44 326 PHE A N 1
ATOM 2621 C CA . PHE A 1 326 ? -1.881 -23.594 -13.086 1 95.44 326 PHE A CA 1
ATOM 2622 C C . PHE A 1 326 ? -2.83 -24.75 -13.383 1 95.44 326 PHE A C 1
ATOM 2624 O O . PHE A 1 326 ? -3.977 -24.531 -13.773 1 95.44 326 PHE A O 1
ATOM 2631 N N . THR A 1 327 ? -2.355 -26 -13.094 1 94.88 327 THR A N 1
ATOM 2632 C CA . THR A 1 327 ? -3.217 -27.156 -13.234 1 94.88 327 THR A CA 1
ATOM 2633 C C . THR A 1 327 ? -4.387 -27.094 -12.258 1 94.88 327 THR A C 1
ATOM 2635 O O . THR A 1 327 ? -5.527 -27.391 -12.625 1 94.88 327 THR A O 1
ATOM 2638 N N . MET A 1 328 ? -4.066 -26.719 -11.086 1 95.69 328 MET A N 1
ATOM 2639 C CA . MET A 1 328 ? -5.113 -26.594 -10.07 1 95.69 328 MET A CA 1
ATOM 2640 C C . MET A 1 328 ? -6.105 -25.5 -10.445 1 95.69 328 MET A C 1
ATOM 2642 O O . MET A 1 328 ? -7.316 -25.688 -10.32 1 95.69 328 MET A O 1
ATOM 2646 N N . PHE A 1 329 ? -5.605 -24.344 -10.898 1 96.94 329 PHE A N 1
ATOM 2647 C CA . PHE A 1 329 ? -6.477 -23.234 -11.289 1 96.94 329 PHE A CA 1
ATOM 2648 C C . PHE A 1 329 ? -7.414 -23.656 -12.406 1 96.94 329 PHE A C 1
ATOM 2650 O O . PHE A 1 329 ? -8.602 -23.312 -12.398 1 96.94 329 PHE A O 1
ATOM 2657 N N . ASP A 1 330 ? -6.836 -24.375 -13.305 1 95.81 330 ASP A N 1
ATOM 2658 C CA . ASP A 1 330 ? -7.621 -24.844 -14.445 1 95.81 330 ASP A CA 1
ATOM 2659 C C . ASP A 1 330 ? -8.719 -25.812 -13.992 1 95.81 330 ASP A C 1
ATOM 2661 O O . ASP A 1 330 ? -9.875 -25.672 -14.391 1 95.81 330 ASP A O 1
ATOM 2665 N N . ALA A 1 331 ? -8.344 -26.75 -13.18 1 95.75 331 ALA A N 1
ATOM 2666 C CA . ALA A 1 331 ? -9.305 -27.703 -12.648 1 95.75 331 ALA A CA 1
ATOM 2667 C C . ALA A 1 331 ? -10.383 -27.016 -11.82 1 95.75 331 ALA A C 1
ATOM 2669 O O . ALA A 1 331 ? -11.57 -27.312 -11.945 1 95.75 331 ALA A O 1
ATOM 2670 N N . GLN A 1 332 ? -9.977 -26.109 -10.984 1 96.62 332 GLN A N 1
ATOM 2671 C CA . GLN A 1 332 ? -10.906 -25.359 -10.156 1 96.62 332 GLN A CA 1
ATOM 2672 C C . GLN A 1 332 ? -11.867 -24.547 -11.023 1 96.62 332 GLN A C 1
ATOM 2674 O O . GLN A 1 332 ? -13.07 -24.516 -10.758 1 96.62 332 GLN A O 1
ATOM 2679 N N . GLY A 1 333 ? -11.305 -23.875 -12.016 1 97 333 GLY A N 1
ATOM 2680 C CA . GLY A 1 333 ? -12.125 -23.078 -12.914 1 97 333 GLY A CA 1
ATOM 2681 C C . GLY A 1 333 ? -13.203 -23.875 -13.609 1 97 333 GLY A C 1
ATOM 2682 O O . GLY A 1 333 ? -14.359 -23.453 -13.672 1 97 333 GLY A O 1
ATOM 2683 N N . LEU A 1 334 ? -12.836 -25.031 -14.117 1 96.06 334 LEU A N 1
ATOM 2684 C CA . LEU A 1 334 ? -13.805 -25.891 -14.789 1 96.06 334 LEU A CA 1
ATOM 2685 C C . LEU A 1 334 ? -14.859 -26.391 -13.812 1 96.06 334 LEU A C 1
ATOM 2687 O O . LEU A 1 334 ? -16.062 -26.375 -14.125 1 96.06 334 LEU A O 1
ATOM 2691 N N . TRP A 1 335 ? -14.406 -26.828 -12.648 1 96.44 335 TRP A N 1
ATOM 2692 C CA . TRP A 1 335 ? -15.352 -27.328 -11.656 1 96.44 335 TRP A CA 1
ATOM 2693 C C . TRP A 1 335 ? -16.375 -26.266 -11.289 1 96.44 335 TRP A C 1
ATOM 2695 O O . TRP A 1 335 ? -17.578 -26.531 -11.258 1 96.44 335 TRP A O 1
ATOM 2705 N N . ILE A 1 336 ? -15.953 -25.047 -11.008 1 97.44 336 ILE A N 1
ATOM 2706 C CA . ILE A 1 336 ? -16.828 -23.938 -10.633 1 97.44 336 ILE A CA 1
ATOM 2707 C C . ILE A 1 336 ? -17.812 -23.641 -11.766 1 97.44 336 ILE A C 1
ATOM 2709 O O . ILE A 1 336 ? -19 -23.469 -11.523 1 97.44 336 ILE A O 1
ATOM 2713 N N . CYS A 1 337 ? -17.281 -23.578 -12.984 1 96.56 337 CYS A N 1
ATOM 2714 C CA . CYS A 1 337 ? -18.125 -23.328 -14.148 1 96.56 337 CYS A CA 1
ATOM 2715 C C . CYS A 1 337 ? -19.234 -24.375 -14.242 1 96.56 337 CYS A C 1
ATOM 2717 O O . CYS A 1 337 ? -20.406 -24.031 -14.391 1 96.56 337 CYS A O 1
ATOM 2719 N N . ARG A 1 338 ? -18.891 -25.625 -14.094 1 95.38 338 ARG A N 1
ATOM 2720 C CA . ARG A 1 338 ? -19.875 -26.688 -14.195 1 95.38 338 ARG A CA 1
ATOM 2721 C C . ARG A 1 338 ? -20.844 -26.656 -13.023 1 95.38 338 ARG A C 1
ATOM 2723 O O . ARG A 1 338 ? -22.031 -26.953 -13.18 1 95.38 338 ARG A O 1
ATOM 2730 N N . TYR A 1 339 ? -20.312 -26.328 -11.852 1 95.94 339 TYR A N 1
ATOM 2731 C CA . TYR A 1 339 ? -21.172 -26.203 -10.68 1 95.94 339 TYR A CA 1
ATOM 2732 C C . TYR A 1 339 ? -22.219 -25.125 -10.891 1 95.94 339 TYR A C 1
ATOM 2734 O O . TYR A 1 339 ? -23.406 -25.359 -10.664 1 95.94 339 TYR A O 1
ATOM 2742 N N . ILE A 1 340 ? -21.828 -23.953 -11.359 1 96.5 340 ILE A N 1
ATOM 2743 C CA . ILE A 1 340 ? -22.703 -22.797 -11.508 1 96.5 340 ILE A CA 1
ATOM 2744 C C . ILE A 1 340 ? -23.719 -23.062 -12.625 1 96.5 340 ILE A C 1
ATOM 2746 O O . ILE A 1 340 ? -24.891 -22.703 -12.5 1 96.5 340 ILE A O 1
ATOM 2750 N N . THR A 1 341 ? -23.297 -23.734 -13.68 1 94.38 341 THR A N 1
ATOM 2751 C CA . THR A 1 341 ? -24.172 -23.953 -14.828 1 94.38 341 THR A CA 1
ATOM 2752 C C . THR A 1 341 ? -24.984 -25.234 -14.641 1 94.38 341 THR A C 1
ATOM 2754 O O . THR A 1 341 ? -25.734 -25.641 -15.539 1 94.38 341 THR A O 1
ATOM 2757 N N . ASP A 1 342 ? -24.797 -25.875 -13.539 1 92.56 342 ASP A N 1
ATOM 2758 C CA . ASP A 1 342 ? -25.562 -27.062 -13.172 1 92.56 342 ASP A CA 1
ATOM 2759 C C . ASP A 1 342 ? -25.328 -28.203 -14.172 1 92.56 342 ASP A C 1
ATOM 2761 O O . ASP A 1 342 ? -26.281 -28.844 -14.609 1 92.56 342 ASP A O 1
ATOM 2765 N N . THR A 1 343 ? -24.094 -28.312 -14.547 1 92.06 343 THR A N 1
ATOM 2766 C CA . THR A 1 343 ? -23.734 -29.375 -15.492 1 92.06 343 THR A CA 1
ATOM 2767 C C . THR A 1 343 ? -22.781 -30.375 -14.844 1 92.06 343 THR A C 1
ATOM 2769 O O . THR A 1 343 ? -22.234 -31.25 -15.531 1 92.06 343 THR A O 1
ATOM 2772 N N . LEU A 1 344 ? -22.531 -30.234 -13.547 1 91.75 344 LEU A N 1
ATOM 2773 C CA . LEU A 1 344 ? -21.75 -31.219 -12.797 1 91.75 344 LEU A CA 1
ATOM 2774 C C . LEU A 1 344 ? -22.578 -32.469 -12.547 1 91.75 344 LEU A C 1
ATOM 2776 O O . LEU A 1 344 ? -23.703 -32.406 -12.031 1 91.75 344 LEU A O 1
ATOM 2780 N N . PRO A 1 345 ? -21.969 -33.562 -12.969 1 87.5 345 PRO A N 1
ATOM 2781 C CA . PRO A 1 345 ? -22.703 -34.781 -12.633 1 87.5 345 PRO A CA 1
ATOM 2782 C C . PRO A 1 345 ? -22.75 -35.062 -11.133 1 87.5 345 PRO A C 1
ATOM 2784 O O . PRO A 1 345 ? -21.766 -34.781 -10.43 1 87.5 345 PRO A O 1
ATOM 2787 N N . ASN A 1 346 ? -23.797 -35.531 -10.516 1 83.81 346 ASN A N 1
ATOM 2788 C CA . ASN A 1 346 ? -23.969 -35.906 -9.109 1 83.81 346 ASN A CA 1
ATOM 2789 C C . ASN A 1 346 ? -23.641 -34.719 -8.188 1 83.81 346 ASN A C 1
ATOM 2791 O O . ASN A 1 346 ? -22.984 -34.906 -7.164 1 83.81 346 ASN A O 1
ATOM 2795 N N . LYS A 1 347 ? -23.922 -33.531 -8.695 1 89 347 LYS A N 1
ATOM 2796 C CA . LYS A 1 347 ? -23.734 -32.344 -7.879 1 89 347 LYS A CA 1
ATOM 2797 C C . LYS A 1 347 ? -24.375 -32.5 -6.508 1 89 347 LYS A C 1
ATOM 2799 O O . LYS A 1 347 ? -25.578 -32.781 -6.41 1 89 347 LYS A O 1
ATOM 2804 N N . LEU A 1 348 ? -23.547 -32.438 -5.473 1 87.88 348 LEU A N 1
ATOM 2805 C CA . LEU A 1 348 ? -24.062 -32.469 -4.105 1 87.88 348 LEU A CA 1
ATOM 2806 C C . LEU A 1 348 ? -24.828 -31.203 -3.762 1 87.88 348 LEU A C 1
ATOM 2808 O O . LEU A 1 348 ? -24.391 -30.109 -4.129 1 87.88 348 LEU A O 1
ATOM 2812 N N . THR A 1 349 ? -25.984 -31.375 -3.102 1 87.94 349 THR A N 1
ATOM 2813 C CA . THR A 1 349 ? -26.766 -30.203 -2.752 1 87.94 349 THR A CA 1
ATOM 2814 C C . THR A 1 349 ? -26.891 -30.062 -1.237 1 87.94 349 THR A C 1
ATOM 2816 O O . THR A 1 349 ? -27.203 -28.984 -0.729 1 87.94 349 THR A O 1
ATOM 2819 N N . ASN A 1 350 ? -26.625 -31.094 -0.529 1 92.94 350 ASN A N 1
ATOM 2820 C CA . ASN A 1 350 ? -26.734 -31.078 0.925 1 92.94 350 ASN A CA 1
ATOM 2821 C C . ASN A 1 350 ? -25.5 -30.438 1.573 1 92.94 350 ASN A C 1
ATOM 2823 O O . ASN A 1 350 ? -24.391 -30.938 1.431 1 92.94 350 ASN A O 1
ATOM 2827 N N . CYS A 1 351 ? -25.75 -29.406 2.318 1 94.44 351 CYS A N 1
ATOM 2828 C CA . CYS A 1 351 ? -24.672 -28.625 2.916 1 94.44 351 CYS A CA 1
ATOM 2829 C C . CYS A 1 351 ? -23.906 -29.453 3.934 1 94.44 351 CYS A C 1
ATOM 2831 O O . CYS A 1 351 ? -22.688 -29.344 4.023 1 94.44 351 CYS A O 1
ATOM 2833 N N . GLU A 1 352 ? -24.594 -30.203 4.68 1 95.75 352 GLU A N 1
ATOM 2834 C CA . GLU A 1 352 ? -23.938 -31.016 5.703 1 95.75 352 GLU A CA 1
ATOM 2835 C C . GLU A 1 352 ? -23 -32.031 5.078 1 95.75 352 GLU A C 1
ATOM 2837 O O . GLU A 1 352 ? -21.922 -32.281 5.609 1 95.75 352 GLU A O 1
ATOM 2842 N N . GLU A 1 353 ? -23.453 -32.594 4.016 1 96.62 353 GLU A N 1
ATOM 2843 C CA . GLU A 1 353 ? -22.594 -33.531 3.303 1 96.62 353 GLU A CA 1
ATOM 2844 C C . GLU A 1 353 ? -21.359 -32.844 2.734 1 96.62 353 GLU A C 1
ATOM 2846 O O . GLU A 1 353 ? -20.25 -33.406 2.771 1 96.62 353 GLU A O 1
ATOM 2851 N N . MET A 1 354 ? -21.547 -31.672 2.197 1 97.5 354 MET A N 1
ATOM 2852 C CA . MET A 1 354 ? -20.438 -30.875 1.676 1 97.5 354 MET A CA 1
ATOM 2853 C C . MET A 1 354 ? -19.422 -30.578 2.773 1 97.5 354 MET A C 1
ATOM 2855 O O . MET A 1 354 ? -18.219 -30.719 2.564 1 97.5 354 MET A O 1
ATOM 2859 N N . LYS A 1 355 ? -19.938 -30.188 3.941 1 97.56 355 LYS A N 1
ATOM 2860 C CA . LYS A 1 355 ? -19.078 -29.875 5.078 1 97.56 355 LYS A CA 1
ATOM 2861 C C . LYS A 1 355 ? -18.281 -31.094 5.523 1 97.56 355 LYS A C 1
ATOM 2863 O O . LYS A 1 355 ? -17.094 -30.984 5.855 1 97.56 355 LYS A O 1
ATOM 2868 N N . LYS A 1 356 ? -18.938 -32.219 5.527 1 97.25 356 LYS A N 1
ATOM 2869 C CA . LYS A 1 356 ? -18.266 -33.469 5.914 1 97.25 356 LYS A CA 1
ATOM 2870 C C . LYS A 1 356 ? -17.141 -33.812 4.953 1 97.25 356 LYS A C 1
ATOM 2872 O O . LYS A 1 356 ? -16.047 -34.188 5.379 1 97.25 356 LYS A O 1
ATOM 2877 N N . GLU A 1 357 ? -17.406 -33.688 3.695 1 96.31 357 GLU A N 1
ATOM 2878 C CA . GLU A 1 357 ? -16.375 -33.969 2.695 1 96.31 357 GLU A CA 1
ATOM 2879 C C . GLU A 1 357 ? -15.211 -32.969 2.83 1 96.31 357 GLU A C 1
ATOM 2881 O O . GLU A 1 357 ? -14.047 -33.375 2.756 1 96.31 357 GLU A O 1
ATOM 2886 N N . ALA A 1 358 ? -15.531 -31.703 2.953 1 97.56 358 ALA A N 1
ATOM 2887 C CA . ALA A 1 358 ? -14.5 -30.688 3.125 1 97.56 358 ALA A CA 1
ATOM 2888 C C . ALA A 1 358 ? -13.641 -30.969 4.352 1 97.56 358 ALA A C 1
ATOM 2890 O O . ALA A 1 358 ? -12.414 -30.812 4.305 1 97.56 358 ALA A O 1
ATOM 2891 N N . GLN A 1 359 ? -14.258 -31.359 5.418 1 97.69 359 GLN A N 1
ATOM 2892 C CA . GLN A 1 359 ? -13.555 -31.625 6.668 1 97.69 359 GLN A CA 1
ATOM 2893 C C . GLN A 1 359 ? -12.57 -32.781 6.512 1 97.69 359 GLN A C 1
ATOM 2895 O O . GLN A 1 359 ? -11.508 -32.781 7.133 1 97.69 359 GLN A O 1
ATOM 2900 N N . LYS A 1 360 ? -12.945 -33.75 5.68 1 97.94 360 LYS A N 1
ATOM 2901 C CA . LYS A 1 360 ? -12.039 -34.844 5.41 1 97.94 360 LYS A CA 1
ATOM 2902 C C . LYS A 1 360 ? -10.734 -34.375 4.789 1 97.94 360 LYS A C 1
ATOM 2904 O O . LYS A 1 360 ? -9.648 -34.812 5.176 1 97.94 360 LYS A O 1
ATOM 2909 N N . TRP A 1 361 ? -10.844 -33.5 3.857 1 98.19 361 TRP A N 1
ATOM 2910 C CA . TRP A 1 361 ? -9.656 -32.938 3.221 1 98.19 361 TRP A CA 1
ATOM 2911 C C . TRP A 1 361 ? -8.859 -32.094 4.203 1 98.19 361 TRP A C 1
ATOM 2913 O O . TRP A 1 361 ? -7.625 -32.156 4.219 1 98.19 361 TRP A O 1
ATOM 2923 N N . VAL A 1 362 ? -9.555 -31.266 5.031 1 98.06 362 VAL A N 1
ATOM 2924 C CA . VAL A 1 362 ? -8.883 -30.453 6.031 1 98.06 362 VAL A CA 1
ATOM 2925 C C . VAL A 1 362 ? -8.094 -31.344 6.988 1 98.06 362 VAL A C 1
ATOM 2927 O O . VAL A 1 362 ? -6.93 -31.062 7.293 1 98.06 362 VAL A O 1
ATOM 2930 N N . GLN A 1 363 ? -8.727 -32.406 7.418 1 98.06 363 GLN A N 1
ATOM 2931 C CA . GLN A 1 363 ? -8.094 -33.312 8.359 1 98.06 363 GLN A CA 1
ATOM 2932 C C . GLN A 1 363 ? -6.898 -34.031 7.73 1 98.06 363 GLN A C 1
ATOM 2934 O O . GLN A 1 363 ? -5.852 -34.156 8.367 1 98.06 363 GLN A O 1
ATOM 2939 N N . ARG A 1 364 ? -7.094 -34.438 6.512 1 98.12 364 ARG A N 1
ATOM 2940 C CA . ARG A 1 364 ? -5.969 -35.062 5.812 1 98.12 364 ARG A CA 1
ATOM 2941 C C . ARG A 1 364 ? -4.809 -34.094 5.664 1 98.12 364 ARG A C 1
ATOM 2943 O O . ARG A 1 364 ? -3.648 -34.469 5.859 1 98.12 364 ARG A O 1
ATOM 2950 N N . CYS A 1 365 ? -5.121 -32.906 5.297 1 97.69 365 CYS A N 1
ATOM 2951 C CA . CYS A 1 365 ? -4.109 -31.875 5.121 1 97.69 365 CYS A CA 1
ATOM 2952 C C . CYS A 1 365 ? -3.336 -31.641 6.414 1 97.69 365 CYS A C 1
ATOM 2954 O O . CYS A 1 365 ? -2.113 -31.484 6.391 1 97.69 365 CYS A O 1
ATOM 2956 N N . ARG A 1 366 ? -4.012 -31.641 7.523 1 96.06 366 ARG A N 1
ATOM 2957 C CA . ARG A 1 366 ? -3.402 -31.391 8.828 1 96.06 366 ARG A CA 1
ATOM 2958 C C . ARG A 1 366 ? -2.439 -32.531 9.195 1 96.06 366 ARG A C 1
ATOM 2960 O O . ARG A 1 366 ? -1.486 -32.312 9.945 1 96.06 366 ARG A O 1
ATOM 2967 N N . GLY A 1 367 ? -2.646 -33.656 8.648 1 96.06 367 GLY A N 1
ATOM 2968 C CA . GLY A 1 367 ? -1.863 -34.812 9.023 1 96.06 367 GLY A CA 1
ATOM 2969 C C . GLY A 1 367 ? -0.648 -35.031 8.141 1 96.06 367 GLY A C 1
ATOM 2970 O O . GLY A 1 367 ? 0.149 -35.938 8.375 1 96.06 367 GLY A O 1
ATOM 2971 N N . LEU A 1 368 ? -0.556 -34.156 7.145 1 96.19 368 LEU A N 1
ATOM 2972 C CA . LEU A 1 368 ? 0.537 -34.344 6.195 1 96.19 368 LEU A CA 1
ATOM 2973 C C . LEU A 1 368 ? 1.886 -34.125 6.867 1 96.19 368 LEU A C 1
ATOM 2975 O O . LEU A 1 368 ? 2.025 -33.219 7.691 1 96.19 368 LEU A O 1
ATOM 2979 N N . LYS A 1 369 ? 2.758 -35.031 6.562 1 90.19 369 LYS A N 1
ATOM 2980 C CA . LYS A 1 369 ? 4.121 -34.938 7.074 1 90.19 369 LYS A CA 1
ATOM 2981 C C . LYS A 1 369 ? 5.117 -34.688 5.945 1 90.19 369 LYS A C 1
ATOM 2983 O O . LYS A 1 369 ? 5.176 -35.469 4.988 1 90.19 369 LYS A O 1
ATOM 2988 N N . GLY A 1 370 ? 5.758 -33.625 5.812 1 90.12 370 GLY A N 1
ATOM 2989 C CA . GLY A 1 370 ? 6.844 -33.344 4.887 1 90.12 370 GLY A CA 1
ATOM 2990 C C . GLY A 1 370 ? 6.359 -32.906 3.523 1 90.12 370 GLY A C 1
ATOM 2991 O O . GLY A 1 370 ? 5.164 -32.969 3.225 1 90.12 370 GLY A O 1
ATOM 2992 N N . ILE A 1 371 ? 7.203 -32.656 2.602 1 93.5 371 ILE A N 1
ATOM 2993 C CA . ILE A 1 371 ? 6.934 -32 1.32 1 93.5 371 ILE A CA 1
ATOM 2994 C C . ILE A 1 371 ? 6.359 -33.031 0.343 1 93.5 371 ILE A C 1
ATOM 2996 O O . ILE A 1 371 ? 5.453 -32.719 -0.435 1 93.5 371 ILE A O 1
ATOM 3000 N N . ASN A 1 372 ? 6.871 -34.281 0.294 1 95.94 372 ASN A N 1
ATOM 3001 C CA . ASN A 1 372 ? 6.406 -35.281 -0.637 1 95.94 372 ASN A CA 1
ATOM 3002 C C . ASN A 1 372 ? 4.934 -35.625 -0.408 1 95.94 372 ASN A C 1
ATOM 3004 O O . ASN A 1 372 ? 4.172 -35.781 -1.364 1 95.94 372 ASN A O 1
ATOM 3008 N N . GLU A 1 373 ? 4.547 -35.75 0.862 1 97.38 373 GLU A N 1
ATOM 3009 C CA . GLU A 1 373 ? 3.139 -36 1.165 1 97.38 373 GLU A CA 1
ATOM 3010 C C . GLU A 1 373 ? 2.268 -34.812 0.747 1 97.38 373 GLU A C 1
ATOM 3012 O O . GLU A 1 373 ? 1.123 -35 0.329 1 97.38 373 GLU A O 1
ATOM 3017 N N . GLN A 1 374 ? 2.795 -33.656 0.924 1 97.44 374 GLN A N 1
ATOM 3018 C CA . GLN A 1 374 ? 2.072 -32.438 0.505 1 97.44 374 GLN A CA 1
ATOM 3019 C C . GLN A 1 374 ? 1.838 -32.438 -1.002 1 97.44 374 GLN A C 1
ATOM 3021 O O . GLN A 1 374 ? 0.744 -32.125 -1.466 1 97.44 374 GLN A O 1
ATOM 3026 N N . ILE A 1 375 ? 2.873 -32.812 -1.781 1 97.81 375 ILE A N 1
ATOM 3027 C CA . ILE A 1 375 ? 2.779 -32.906 -3.234 1 97.81 375 ILE A CA 1
ATOM 3028 C C . ILE A 1 375 ? 1.709 -33.938 -3.617 1 97.81 375 ILE A C 1
ATOM 3030 O O . ILE A 1 375 ? 0.827 -33.625 -4.43 1 97.81 375 ILE A O 1
ATOM 3034 N N . ASP A 1 376 ? 1.75 -35.094 -2.982 1 97.88 376 ASP A N 1
ATOM 3035 C CA . ASP A 1 376 ? 0.78 -36.156 -3.266 1 97.88 376 ASP A CA 1
ATOM 3036 C C . ASP A 1 376 ? -0.634 -35.719 -2.896 1 97.88 376 ASP A C 1
ATOM 3038 O O . ASP A 1 376 ? -1.59 -36 -3.619 1 97.88 376 ASP A O 1
ATOM 3042 N N . PHE A 1 377 ? -0.71 -35.094 -1.769 1 98 377 PHE A N 1
ATOM 3043 C CA . PHE A 1 377 ? -1.997 -34.594 -1.303 1 98 377 PHE A CA 1
ATOM 3044 C C . PHE A 1 377 ? -2.633 -33.688 -2.35 1 98 377 PHE A C 1
ATOM 3046 O O . PHE A 1 377 ? -3.809 -33.844 -2.682 1 98 377 PHE A O 1
ATOM 3053 N N . GLN A 1 378 ? -1.879 -32.656 -2.83 1 97.62 378 GLN A N 1
ATOM 3054 C CA . GLN A 1 378 ? -2.439 -31.734 -3.791 1 97.62 378 GLN A CA 1
ATOM 3055 C C . GLN A 1 378 ? -2.793 -32.406 -5.102 1 97.62 378 GLN A C 1
ATOM 3057 O O . GLN A 1 378 ? -3.791 -32.094 -5.742 1 97.62 378 GLN A O 1
ATOM 3062 N N . ALA A 1 379 ? -1.973 -33.406 -5.527 1 97 379 ALA A N 1
ATOM 3063 C CA . ALA A 1 379 ? -2.283 -34.188 -6.723 1 97 379 ALA A CA 1
ATOM 3064 C C . ALA A 1 379 ? -3.594 -34.969 -6.555 1 97 379 ALA A C 1
ATOM 3066 O O . ALA A 1 379 ? -4.43 -34.969 -7.461 1 97 379 ALA A O 1
ATOM 3067 N N . ASP A 1 380 ? -3.748 -35.562 -5.402 1 96.88 380 ASP A N 1
ATOM 3068 C CA . ASP A 1 380 ? -4.984 -36.281 -5.102 1 96.88 380 ASP A CA 1
ATOM 3069 C C . ASP A 1 380 ? -6.184 -35.312 -5.133 1 96.88 380 ASP A C 1
ATOM 3071 O O . ASP A 1 380 ? -7.258 -35.688 -5.613 1 96.88 380 ASP A O 1
ATOM 3075 N N . PHE A 1 381 ? -6.027 -34.25 -4.562 1 96.88 381 PHE A N 1
ATOM 3076 C CA . PHE A 1 381 ? -7.113 -33.281 -4.535 1 96.88 381 PHE A CA 1
ATOM 3077 C C . PHE A 1 381 ? -7.512 -32.875 -5.949 1 96.88 381 PHE A C 1
ATOM 3079 O O . PHE A 1 381 ? -8.703 -32.781 -6.262 1 96.88 381 PHE A O 1
ATOM 3086 N N . ILE A 1 382 ? -6.508 -32.562 -6.801 1 96.38 382 ILE A N 1
ATOM 3087 C CA . ILE A 1 382 ? -6.793 -32.156 -8.18 1 96.38 382 ILE A CA 1
ATOM 3088 C C . ILE A 1 382 ? -7.562 -33.281 -8.875 1 96.38 382 ILE A C 1
ATOM 3090 O O . ILE A 1 382 ? -8.492 -33.031 -9.641 1 96.38 382 ILE A O 1
ATOM 3094 N N . LYS A 1 383 ? -7.152 -34.5 -8.594 1 95.44 383 LYS A N 1
ATOM 3095 C CA . LYS A 1 383 ? -7.887 -35.656 -9.133 1 95.44 383 LYS A CA 1
ATOM 3096 C C . LYS A 1 383 ? -9.344 -35.625 -8.672 1 95.44 383 LYS A C 1
ATOM 3098 O O . LYS A 1 383 ? -10.258 -35.844 -9.477 1 95.44 383 LYS A O 1
ATOM 3103 N N . ASP A 1 384 ? -9.523 -35.375 -7.418 1 94.25 384 ASP A N 1
ATOM 3104 C CA . ASP A 1 384 ? -10.867 -35.312 -6.859 1 94.25 384 ASP A CA 1
ATOM 3105 C C . ASP A 1 384 ? -11.664 -34.156 -7.504 1 94.25 384 ASP A C 1
ATOM 3107 O O . ASP A 1 384 ? -12.836 -34.344 -7.852 1 94.25 384 ASP A O 1
ATOM 3111 N N . LEU A 1 385 ? -11.062 -33.031 -7.652 1 93.69 385 LEU A N 1
ATOM 3112 C CA . LEU A 1 385 ? -11.695 -31.875 -8.25 1 93.69 385 LEU A CA 1
ATOM 3113 C C . LEU A 1 385 ? -12.117 -32.156 -9.688 1 93.69 385 LEU A C 1
ATOM 3115 O O . LEU A 1 385 ? -13.117 -31.609 -10.156 1 93.69 385 LEU A O 1
ATOM 3119 N N . SER A 1 386 ? -11.359 -32.938 -10.336 1 93.38 386 SER A N 1
ATOM 3120 C CA . SER A 1 386 ? -11.555 -33.156 -11.766 1 93.38 386 SER A CA 1
ATOM 3121 C C . SER A 1 386 ? -12.578 -34.281 -12 1 93.38 386 SER A C 1
ATOM 3123 O O . SER A 1 386 ? -13.062 -34.438 -13.125 1 93.38 386 SER A O 1
ATOM 3125 N N . TYR A 1 387 ? -12.883 -34.938 -10.953 1 89.69 387 TYR A N 1
ATOM 3126 C CA . TYR A 1 387 ? -13.781 -36.062 -11.102 1 89.69 387 TYR A CA 1
ATOM 3127 C C . TYR A 1 387 ? -15.133 -35.625 -11.641 1 89.69 387 TYR A C 1
ATOM 3129 O O . TYR A 1 387 ? -15.781 -34.75 -11.07 1 89.69 387 TYR A O 1
ATOM 3137 N N . GLY A 1 388 ? -15.562 -36.188 -12.75 1 86.69 388 GLY A N 1
ATOM 3138 C CA . GLY A 1 388 ? -16.891 -35.969 -13.312 1 86.69 388 GLY A CA 1
ATOM 3139 C C . GLY A 1 388 ? -16.953 -34.719 -14.164 1 86.69 388 GLY A C 1
ATOM 3140 O O . GLY A 1 388 ? -18.016 -34.406 -14.734 1 86.69 388 GLY A O 1
ATOM 3141 N N . THR A 1 389 ? -15.875 -33.938 -14.297 1 89.75 389 THR A N 1
ATOM 3142 C CA . THR A 1 389 ? -15.93 -32.688 -15.031 1 89.75 389 THR A CA 1
ATOM 3143 C C . THR A 1 389 ? -15.633 -32.906 -16.516 1 89.75 389 THR A C 1
ATOM 3145 O O . THR A 1 389 ? -15.891 -32.031 -17.328 1 89.75 389 THR A O 1
ATOM 3148 N N . GLY A 1 390 ? -15.156 -34.062 -16.859 1 82.69 390 GLY A N 1
ATOM 3149 C CA . GLY A 1 390 ? -14.734 -34.344 -18.219 1 82.69 390 GLY A CA 1
ATOM 3150 C C . GLY A 1 390 ? -13.297 -33.938 -18.5 1 82.69 390 GLY A C 1
ATOM 3151 O O . GLY A 1 390 ? -12.828 -34.031 -19.625 1 82.69 390 GLY A O 1
ATOM 3152 N N . TYR A 1 391 ? -12.68 -33.375 -17.562 1 81 391 TYR A N 1
ATOM 3153 C CA . TYR A 1 391 ? -11.289 -32.938 -17.609 1 81 391 TYR A CA 1
ATOM 3154 C C . TYR A 1 391 ? -10.453 -33.625 -16.547 1 81 391 TYR A C 1
ATOM 3156 O O . TYR A 1 391 ? -10.859 -33.75 -15.398 1 81 391 TYR A O 1
ATOM 3164 N N . SER A 1 392 ? -9.461 -34.406 -16.984 1 79.12 392 SER A N 1
ATOM 3165 C CA . SER A 1 392 ? -8.625 -35.094 -16.016 1 79.12 392 SER A CA 1
ATOM 3166 C C . SER A 1 392 ? -7.145 -34.812 -16.25 1 79.12 392 SER A C 1
ATOM 3168 O O . SER A 1 392 ? -6.488 -35.531 -17.016 1 79.12 392 SER A O 1
ATOM 3170 N N . PRO A 1 393 ? -6.781 -33.75 -15.562 1 83.25 393 PRO A N 1
ATOM 3171 C CA . PRO A 1 393 ? -5.324 -33.594 -15.617 1 83.25 393 PRO A CA 1
ATOM 3172 C C . PRO A 1 393 ? -4.59 -34.719 -14.898 1 83.25 393 PRO A C 1
ATOM 3174 O O . PRO A 1 393 ? -5.117 -35.312 -13.945 1 83.25 393 PRO A O 1
ATOM 3177 N N . ASP A 1 394 ? -3.506 -35.25 -15.445 1 87.62 394 ASP A N 1
ATOM 3178 C CA . ASP A 1 394 ? -2.758 -36.344 -14.852 1 87.62 394 ASP A CA 1
ATOM 3179 C C . ASP A 1 394 ? -1.812 -35.844 -13.766 1 87.62 394 ASP A C 1
ATOM 3181 O O . ASP A 1 394 ? -0.62 -36.156 -13.773 1 87.62 394 ASP A O 1
ATOM 3185 N N . ALA A 1 395 ? -2.426 -35.156 -12.727 1 89.5 395 ALA A N 1
ATOM 3186 C CA . ALA A 1 395 ? -1.628 -34.594 -11.641 1 89.5 395 ALA A CA 1
ATOM 3187 C C . ALA A 1 395 ? -0.931 -35.688 -10.844 1 89.5 395 ALA A C 1
ATOM 3189 O O . ALA A 1 395 ? 0.243 -35.562 -10.492 1 89.5 395 ALA A O 1
ATOM 3190 N N . PRO A 1 396 ? -1.544 -36.844 -10.609 1 89.19 396 PRO A N 1
ATOM 3191 C CA . PRO A 1 396 ? -0.866 -37.906 -9.883 1 89.19 396 PRO A CA 1
ATOM 3192 C C . PRO A 1 396 ? 0.344 -38.469 -10.633 1 89.19 396 PRO A C 1
ATOM 3194 O O . PRO A 1 396 ? 1.316 -38.875 -10.008 1 89.19 396 PRO A O 1
ATOM 3197 N N . LYS A 1 397 ? 0.272 -38.375 -11.922 1 92.06 397 LYS A N 1
ATOM 3198 C CA . LYS A 1 397 ? 1.437 -38.781 -12.695 1 92.06 397 LYS A CA 1
ATOM 3199 C C . LYS A 1 397 ? 2.506 -37.719 -12.703 1 92.06 397 LYS A C 1
ATOM 3201 O O . LYS A 1 397 ? 3.699 -38 -12.789 1 92.06 397 LYS A O 1
ATOM 3206 N N . ALA A 1 398 ? 2.057 -36.531 -12.609 1 94.25 398 ALA A N 1
ATOM 3207 C CA . ALA A 1 398 ? 2.977 -35.375 -12.656 1 94.25 398 ALA A CA 1
ATOM 3208 C C . ALA A 1 398 ? 3.68 -35.188 -11.32 1 94.25 398 ALA A C 1
ATOM 3210 O O . ALA A 1 398 ? 4.672 -34.469 -11.234 1 94.25 398 ALA A O 1
ATOM 3211 N N . ASN A 1 399 ? 3.197 -35.812 -10.219 1 95.31 399 ASN A N 1
ATOM 3212 C CA . ASN A 1 399 ? 3.791 -35.656 -8.898 1 95.31 399 ASN A CA 1
ATOM 3213 C C . ASN A 1 399 ? 5.285 -35.969 -8.906 1 95.31 399 ASN A C 1
ATOM 3215 O O . ASN A 1 399 ? 6.051 -35.406 -8.133 1 95.31 399 ASN A O 1
ATOM 3219 N N . LYS A 1 400 ? 5.68 -36.938 -9.828 1 95.94 400 LYS A N 1
ATOM 3220 C CA . LYS A 1 400 ? 7.07 -37.375 -9.906 1 95.94 400 LYS A CA 1
ATOM 3221 C C . LYS A 1 400 ? 7.992 -36.188 -10.234 1 95.94 400 LYS A C 1
ATOM 3223 O O . LYS A 1 400 ? 9.148 -36.188 -9.797 1 95.94 400 LYS A O 1
ATOM 3228 N N . PHE A 1 401 ? 7.543 -35.25 -11.008 1 97.06 401 PHE A N 1
ATOM 3229 C CA . PHE A 1 401 ? 8.352 -34.094 -11.352 1 97.06 401 PHE A CA 1
ATOM 3230 C C . PHE A 1 401 ? 8.695 -33.281 -10.102 1 97.06 401 PHE A C 1
ATOM 3232 O O . PHE A 1 401 ? 9.844 -32.875 -9.93 1 97.06 401 PHE A O 1
ATOM 3239 N N . PHE A 1 402 ? 7.707 -33.094 -9.188 1 97.56 402 PHE A N 1
ATOM 3240 C CA . PHE A 1 402 ? 7.934 -32.312 -7.98 1 97.56 402 PHE A CA 1
ATOM 3241 C C . PHE A 1 402 ? 8.734 -33.094 -6.953 1 97.56 402 PHE A C 1
ATOM 3243 O O . PHE A 1 402 ? 9.523 -32.531 -6.199 1 97.56 402 PHE A O 1
ATOM 3250 N N . HIS A 1 403 ? 8.5 -34.438 -6.953 1 97.62 403 HIS A N 1
ATOM 3251 C CA . HIS A 1 403 ? 9.352 -35.25 -6.098 1 97.62 403 HIS A CA 1
ATOM 3252 C C . HIS A 1 403 ? 10.812 -35.156 -6.508 1 97.62 403 HIS A C 1
ATOM 3254 O O . HIS A 1 403 ? 11.695 -34.969 -5.656 1 97.62 403 HIS A O 1
ATOM 3260 N N . LYS A 1 404 ? 11.023 -35.281 -7.789 1 97.62 404 LYS A N 1
ATOM 3261 C CA . LYS A 1 404 ? 12.391 -35.125 -8.281 1 97.62 404 LYS A CA 1
ATOM 3262 C C . LYS A 1 404 ? 12.93 -33.719 -8.047 1 97.62 404 LYS A C 1
ATOM 3264 O O . LYS A 1 404 ? 14.094 -33.562 -7.684 1 97.62 404 LYS A O 1
ATOM 3269 N N . TRP A 1 405 ? 12.109 -32.75 -8.336 1 97.12 405 TRP A N 1
ATOM 3270 C CA . TRP A 1 405 ? 12.453 -31.359 -8.086 1 97.12 405 TRP A CA 1
ATOM 3271 C C . TRP A 1 405 ? 12.93 -31.172 -6.652 1 97.12 405 TRP A C 1
ATOM 3273 O O . TRP A 1 405 ? 13.969 -30.547 -6.414 1 97.12 405 TRP A O 1
ATOM 3283 N N . ASP A 1 406 ? 12.164 -31.672 -5.672 1 96.19 406 ASP A N 1
ATOM 3284 C CA . ASP A 1 406 ? 12.523 -31.547 -4.262 1 96.19 406 ASP A CA 1
ATOM 3285 C C . ASP A 1 406 ? 13.852 -32.25 -3.971 1 96.19 406 ASP A C 1
ATOM 3287 O O . ASP A 1 406 ? 14.695 -31.703 -3.25 1 96.19 406 ASP A O 1
ATOM 3291 N N . SER A 1 407 ? 14.039 -33.406 -4.547 1 96.88 407 SER A N 1
ATOM 3292 C CA . SER A 1 407 ? 15.281 -34.156 -4.379 1 96.88 407 SER A CA 1
ATOM 3293 C C . SER A 1 407 ? 16.453 -33.406 -5 1 96.88 407 SER A C 1
ATOM 3295 O O . SER A 1 407 ? 17.547 -33.375 -4.422 1 96.88 407 SER A O 1
ATOM 3297 N N . ASP A 1 408 ? 16.25 -32.875 -6.172 1 97.38 408 ASP A N 1
ATOM 3298 C CA . ASP A 1 408 ? 17.297 -32.125 -6.859 1 97.38 408 ASP A CA 1
ATOM 3299 C C . ASP A 1 408 ? 17.734 -30.891 -6.043 1 97.38 408 ASP A C 1
ATOM 3301 O O . ASP A 1 408 ? 18.906 -30.562 -6 1 97.38 408 ASP A O 1
ATOM 3305 N N . LYS A 1 409 ? 16.812 -30.25 -5.449 1 96.38 409 LYS A N 1
ATOM 3306 C CA . LYS A 1 409 ? 17.125 -29.094 -4.609 1 96.38 409 LYS A CA 1
ATOM 3307 C C . LYS A 1 409 ? 17.984 -29.484 -3.416 1 96.38 409 LYS A C 1
ATOM 3309 O O . LYS A 1 409 ? 18.953 -28.797 -3.078 1 96.38 409 LYS A O 1
ATOM 3314 N N . LYS A 1 410 ? 17.578 -30.562 -2.818 1 95.19 410 LYS A N 1
ATOM 3315 C CA . LYS A 1 410 ? 18.344 -31.047 -1.67 1 95.19 410 LYS A CA 1
ATOM 3316 C C . LYS A 1 410 ? 19.766 -31.422 -2.074 1 95.19 410 LYS A C 1
ATOM 3318 O O . LYS A 1 410 ? 20.703 -31.234 -1.31 1 95.19 410 LYS A O 1
ATOM 3323 N N . ALA A 1 411 ? 19.828 -31.969 -3.236 1 97.06 411 ALA A N 1
ATOM 3324 C CA . ALA A 1 411 ? 21.141 -32.375 -3.736 1 97.06 411 ALA A CA 1
ATOM 3325 C C . ALA A 1 411 ? 22 -31.156 -4.051 1 97.06 411 ALA A C 1
ATOM 3327 O O . ALA A 1 411 ? 23.203 -31.141 -3.74 1 97.06 411 ALA A O 1
ATOM 3328 N N . ASN A 1 412 ? 21.453 -30.219 -4.703 1 97.5 412 ASN A N 1
ATOM 3329 C CA . ASN A 1 412 ? 22.172 -29 -5.039 1 97.5 412 ASN A CA 1
ATOM 3330 C C . ASN A 1 412 ? 21.203 -27.844 -5.312 1 97.5 412 ASN A C 1
ATOM 3332 O O . ASN A 1 412 ? 20.625 -27.75 -6.398 1 97.5 412 ASN A O 1
ATOM 3336 N N . ILE A 1 413 ? 21.125 -26.891 -4.387 1 97.69 413 ILE A N 1
ATOM 3337 C CA . ILE A 1 413 ? 20.172 -25.781 -4.438 1 97.69 413 ILE A CA 1
ATOM 3338 C C . ILE A 1 413 ? 20.547 -24.828 -5.562 1 97.69 413 ILE A C 1
ATOM 3340 O O . ILE A 1 413 ? 19.703 -24.094 -6.066 1 97.69 413 ILE A O 1
ATOM 3344 N N . VAL A 1 414 ? 21.75 -24.859 -6.055 1 97.06 414 VAL A N 1
ATOM 3345 C CA . VAL A 1 414 ? 22.219 -23.922 -7.066 1 97.06 414 VAL A CA 1
ATOM 3346 C C . VAL A 1 414 ? 21.906 -24.469 -8.461 1 97.06 414 VAL A C 1
ATOM 3348 O O . VAL A 1 414 ? 21.516 -23.703 -9.344 1 97.06 414 VAL A O 1
ATOM 3351 N N . SER A 1 415 ? 21.969 -25.828 -8.664 1 96.38 415 SER A N 1
ATOM 3352 C CA . SER A 1 415 ? 21.938 -26.359 -10.023 1 96.38 415 SER A CA 1
ATOM 3353 C C . SER A 1 415 ? 20.609 -27.031 -10.32 1 96.38 415 SER A C 1
ATOM 3355 O O . SER A 1 415 ? 20.406 -27.562 -11.422 1 96.38 415 SER A O 1
ATOM 3357 N N . TYR A 1 416 ? 19.688 -27.062 -9.367 1 96.94 416 TYR A N 1
ATOM 3358 C CA . TYR A 1 416 ? 18.438 -27.781 -9.609 1 96.94 416 TYR A CA 1
ATOM 3359 C C . TYR A 1 416 ? 17.688 -27.203 -10.797 1 96.94 416 TYR A C 1
ATOM 3361 O O . TYR A 1 416 ? 16.969 -27.922 -11.5 1 96.94 416 TYR A O 1
ATOM 3369 N N . ARG A 1 417 ? 17.875 -25.938 -11.133 1 96.88 417 ARG A N 1
ATOM 3370 C CA . ARG A 1 417 ? 17.172 -25.297 -12.227 1 96.88 417 ARG A CA 1
ATOM 3371 C C . ARG A 1 417 ? 17.797 -25.641 -13.57 1 96.88 417 ARG A C 1
ATOM 3373 O O . ARG A 1 417 ? 17.281 -25.25 -14.625 1 96.88 417 ARG A O 1
ATOM 3380 N N . ASP A 1 418 ? 18.891 -26.375 -13.539 1 96.5 418 ASP A N 1
ATOM 3381 C CA . ASP A 1 418 ? 19.547 -26.828 -14.766 1 96.5 418 ASP A CA 1
ATOM 3382 C C . ASP A 1 418 ? 19.047 -28.219 -15.156 1 96.5 418 ASP A C 1
ATOM 3384 O O . ASP A 1 418 ? 19.422 -28.734 -16.219 1 96.5 418 ASP A O 1
ATOM 3388 N N . GLN A 1 419 ? 18.234 -28.781 -14.305 1 96.38 419 GLN A N 1
ATOM 3389 C CA . GLN A 1 419 ? 17.734 -30.125 -14.555 1 96.38 419 GLN A CA 1
ATOM 3390 C C . GLN A 1 419 ? 16.703 -30.141 -15.688 1 96.38 419 GLN A C 1
ATOM 3392 O O . GLN A 1 419 ? 16.141 -29.094 -16.031 1 96.38 419 GLN A O 1
ATOM 3397 N N . GLN A 1 420 ? 16.547 -31.328 -16.25 1 96.5 420 GLN A N 1
ATOM 3398 C CA . GLN A 1 420 ? 15.672 -31.516 -17.391 1 96.5 420 GLN A CA 1
ATOM 3399 C C . GLN A 1 420 ? 14.586 -32.531 -17.094 1 96.5 420 GLN A C 1
ATOM 3401 O O . GLN A 1 420 ? 14.844 -33.562 -16.438 1 96.5 420 GLN A O 1
ATOM 3406 N N . PHE A 1 421 ? 13.422 -32.25 -17.594 1 97.31 421 PHE A N 1
ATOM 3407 C CA . PHE A 1 421 ? 12.273 -33.125 -17.469 1 97.31 421 PHE A CA 1
ATOM 3408 C C . PHE A 1 421 ? 11.602 -33.344 -18.812 1 97.31 421 PHE A C 1
ATOM 3410 O O . PHE A 1 421 ? 11.938 -32.688 -19.797 1 97.31 421 PHE A O 1
ATOM 3417 N N . THR A 1 422 ? 10.758 -34.375 -18.875 1 96.88 422 THR A N 1
ATOM 3418 C CA . THR A 1 422 ? 10.023 -34.688 -20.094 1 96.88 422 THR A CA 1
ATOM 3419 C C . THR A 1 422 ? 8.531 -34.469 -19.906 1 96.88 422 THR A C 1
ATOM 3421 O O . THR A 1 422 ? 7.945 -34.906 -18.922 1 96.88 422 THR A O 1
ATOM 3424 N N . SER A 1 423 ? 7.988 -33.75 -20.844 1 96.25 423 SER A N 1
ATOM 3425 C CA . SER A 1 423 ? 6.566 -33.438 -20.766 1 96.25 423 SER A CA 1
ATOM 3426 C C . SER A 1 423 ? 5.723 -34.688 -20.688 1 96.25 423 SER A C 1
ATOM 3428 O O . SER A 1 423 ? 5.91 -35.625 -21.484 1 96.25 423 SER A O 1
ATOM 3430 N N . LEU A 1 424 ? 4.793 -34.688 -19.797 1 94.69 424 LEU A N 1
ATOM 3431 C CA . LEU A 1 424 ? 3.865 -35.812 -19.641 1 94.69 424 LEU A CA 1
ATOM 3432 C C . LEU A 1 424 ? 2.885 -35.844 -20.812 1 94.69 424 LEU A C 1
ATOM 3434 O O . LEU A 1 424 ? 2.355 -36.906 -21.141 1 94.69 424 LEU A O 1
ATOM 3438 N N . TYR A 1 425 ? 2.65 -34.75 -21.438 1 93.81 425 TYR A N 1
ATOM 3439 C CA . TYR A 1 425 ? 1.566 -34.625 -22.406 1 93.81 425 TYR A CA 1
ATOM 3440 C C . TYR A 1 425 ? 2.1 -34.688 -23.828 1 93.81 425 TYR A C 1
ATOM 3442 O O . TYR A 1 425 ? 1.559 -35.438 -24.672 1 93.81 425 TYR A O 1
ATOM 3450 N N . SER A 1 426 ? 3.129 -33.969 -24.109 1 94.25 426 SER A N 1
ATOM 3451 C CA . SER A 1 426 ? 3.672 -33.969 -25.469 1 94.25 426 SER A CA 1
ATOM 3452 C C . SER A 1 426 ? 4.746 -35.031 -25.641 1 94.25 426 SER A C 1
ATOM 3454 O O . SER A 1 426 ? 5.109 -35.375 -26.781 1 94.25 426 SER A O 1
ATOM 3456 N N . GLY A 1 427 ? 5.301 -35.5 -24.578 1 94.69 427 GLY A N 1
ATOM 3457 C CA . GLY A 1 427 ? 6.43 -36.406 -24.656 1 94.69 427 GLY A CA 1
ATOM 3458 C C . GLY A 1 427 ? 7.719 -35.719 -25.078 1 94.69 427 GLY A C 1
ATOM 3459 O O . GLY A 1 427 ? 8.742 -36.406 -25.266 1 94.69 427 GLY A O 1
ATOM 3460 N N . THR A 1 428 ? 7.711 -34.469 -25.188 1 94.44 428 THR A N 1
ATOM 3461 C CA . THR A 1 428 ? 8.875 -33.688 -25.625 1 94.44 428 THR A CA 1
ATOM 3462 C C . THR A 1 428 ? 9.93 -33.625 -24.531 1 94.44 428 THR A C 1
ATOM 3464 O O . THR A 1 428 ? 9.641 -33.219 -23.406 1 94.44 428 THR A O 1
ATOM 3467 N N . GLU A 1 429 ? 11.141 -34.031 -24.906 1 93.81 429 GLU A N 1
ATOM 3468 C CA . GLU A 1 429 ? 12.273 -33.875 -24 1 93.81 429 GLU A CA 1
ATOM 3469 C C . GLU A 1 429 ? 12.742 -32.438 -23.938 1 93.81 429 GLU A C 1
ATOM 3471 O O . GLU A 1 429 ? 12.844 -31.75 -24.953 1 93.81 429 GLU A O 1
ATOM 3476 N N . THR A 1 430 ? 13.039 -32 -22.828 1 91.56 430 THR A N 1
ATOM 3477 C CA . THR A 1 430 ? 13.445 -30.625 -22.578 1 91.56 430 THR A CA 1
ATOM 3478 C C . THR A 1 430 ? 14.805 -30.344 -23.203 1 91.56 430 THR A C 1
ATOM 3480 O O . THR A 1 430 ? 15.68 -31.219 -23.219 1 91.56 430 THR A O 1
ATOM 3483 N N . ALA A 1 431 ? 14.969 -29.141 -23.656 1 91.44 431 ALA A N 1
ATOM 3484 C CA . ALA A 1 431 ? 16.281 -28.656 -24.109 1 91.44 431 ALA A CA 1
ATOM 3485 C C . ALA A 1 431 ? 17.094 -28.141 -22.922 1 91.44 431 ALA A C 1
ATOM 3487 O O . ALA A 1 431 ? 16.547 -27.562 -21.984 1 91.44 431 ALA A O 1
ATOM 3488 N N . PRO A 1 432 ? 18.406 -28.359 -22.953 1 89.5 432 PRO A N 1
ATOM 3489 C CA . PRO A 1 432 ? 19.234 -27.766 -21.906 1 89.5 432 PRO A CA 1
ATOM 3490 C C . PRO A 1 432 ? 19.328 -26.25 -22.016 1 89.5 432 PRO A C 1
ATOM 3492 O O . PRO A 1 432 ? 19.141 -25.688 -23.094 1 89.5 432 PRO A O 1
ATOM 3495 N N . CYS A 1 433 ? 19.562 -25.594 -20.891 1 88.19 433 CYS A N 1
ATOM 3496 C CA . CYS A 1 433 ? 19.859 -24.172 -20.906 1 88.19 433 CYS A CA 1
ATOM 3497 C C . CYS A 1 433 ? 21.203 -23.922 -21.578 1 88.19 433 CYS A C 1
ATOM 3499 O O . CYS A 1 433 ? 22.109 -24.75 -21.516 1 88.19 433 CYS A O 1
ATOM 3501 N N . THR A 1 434 ? 21.344 -22.734 -22.234 1 87.69 434 THR A N 1
ATOM 3502 C CA . THR A 1 434 ? 22.594 -22.391 -22.891 1 87.69 434 THR A CA 1
ATOM 3503 C C . THR A 1 434 ? 23.703 -22.203 -21.859 1 87.69 434 THR A C 1
ATOM 3505 O O . THR A 1 434 ? 24.875 -22.422 -22.156 1 87.69 434 THR A O 1
ATOM 3508 N N . LYS A 1 435 ? 23.344 -21.719 -20.688 1 91.62 435 LYS A N 1
ATOM 3509 C CA . LYS A 1 435 ? 24.219 -21.531 -19.531 1 91.62 435 LYS A CA 1
ATOM 3510 C C . LYS A 1 435 ? 23.531 -21.984 -18.25 1 91.62 435 LYS A C 1
ATOM 3512 O O . LYS A 1 435 ? 22.312 -21.938 -18.141 1 91.62 435 LYS A O 1
ATOM 3517 N N . PRO A 1 436 ? 24.438 -22.438 -17.312 1 94.75 436 PRO A N 1
ATOM 3518 C CA . PRO A 1 436 ? 23.812 -22.734 -16.016 1 94.75 436 PRO A CA 1
ATOM 3519 C C . PRO A 1 436 ? 23.062 -21.531 -15.43 1 94.75 436 PRO A C 1
ATOM 3521 O O . PRO A 1 436 ? 23.453 -20.391 -15.656 1 94.75 436 PRO A O 1
ATOM 3524 N N . TRP A 1 437 ? 22.016 -21.828 -14.719 1 95.62 437 TRP A N 1
ATOM 3525 C CA . TRP A 1 437 ? 21.141 -20.797 -14.172 1 95.62 437 TRP A CA 1
ATOM 3526 C C . TRP A 1 437 ? 21.938 -19.766 -13.383 1 95.62 437 TRP A C 1
ATOM 3528 O O . TRP A 1 437 ? 21.734 -18.562 -13.539 1 95.62 437 TRP A O 1
ATOM 3538 N N . PHE A 1 438 ? 22.875 -20.203 -12.531 1 96.69 438 PHE A N 1
ATOM 3539 C CA . PHE A 1 438 ? 23.609 -19.328 -11.625 1 96.69 438 PHE A CA 1
ATOM 3540 C C . PHE A 1 438 ? 24.531 -18.406 -12.398 1 96.69 438 PHE A C 1
ATOM 3542 O O . PHE A 1 438 ? 25 -17.391 -11.859 1 96.69 438 PHE A O 1
ATOM 3549 N N . GLN A 1 439 ? 24.781 -18.719 -13.688 1 95.75 439 GLN A N 1
ATOM 3550 C CA . GLN A 1 439 ? 25.641 -17.906 -14.531 1 95.75 439 GLN A CA 1
ATOM 3551 C C . GLN A 1 439 ? 24.828 -17.141 -15.57 1 95.75 439 GLN A C 1
ATOM 3553 O O . GLN A 1 439 ? 25.406 -16.422 -16.406 1 95.75 439 GLN A O 1
ATOM 3558 N N . ASN A 1 440 ? 23.547 -17.344 -15.539 1 94.62 440 ASN A N 1
ATOM 3559 C CA . ASN A 1 440 ? 22.672 -16.688 -16.484 1 94.62 440 ASN A CA 1
ATOM 3560 C C . ASN A 1 440 ? 22.094 -15.398 -15.914 1 94.62 440 ASN A C 1
ATOM 3562 O O . ASN A 1 440 ? 21.281 -15.43 -14.992 1 94.62 440 ASN A O 1
ATOM 3566 N N . PHE A 1 441 ? 22.391 -14.211 -16.484 1 94.44 441 PHE A N 1
ATOM 3567 C CA . PHE A 1 441 ? 22 -12.922 -15.922 1 94.44 441 PHE A CA 1
ATOM 3568 C C . PHE A 1 441 ? 20.938 -12.242 -16.781 1 94.44 441 PHE A C 1
ATOM 3570 O O . PHE A 1 441 ? 20.609 -11.078 -16.562 1 94.44 441 PHE A O 1
ATOM 3577 N N . ASP A 1 442 ? 20.484 -12.93 -17.828 1 92.62 442 ASP A N 1
ATOM 3578 C CA . ASP A 1 442 ? 19.484 -12.422 -18.766 1 92.62 442 ASP A CA 1
ATOM 3579 C C . ASP A 1 442 ? 18.203 -13.242 -18.703 1 92.62 442 ASP A C 1
ATOM 3581 O O . ASP A 1 442 ? 18.203 -14.422 -19.078 1 92.62 442 ASP A O 1
ATOM 3585 N N . ASP A 1 443 ? 17.094 -12.656 -18.234 1 93 443 ASP A N 1
ATOM 3586 C CA . ASP A 1 443 ? 15.859 -13.406 -18.094 1 93 443 ASP A CA 1
ATOM 3587 C C . ASP A 1 443 ? 14.906 -13.117 -19.266 1 93 443 ASP A C 1
ATOM 3589 O O . ASP A 1 443 ? 13.711 -13.391 -19.172 1 93 443 ASP A O 1
ATOM 3593 N N . SER A 1 444 ? 15.391 -12.5 -20.359 1 93.62 444 SER A N 1
ATOM 3594 C CA . SER A 1 444 ? 14.555 -12.203 -21.516 1 93.62 444 SER A CA 1
ATOM 3595 C C . SER A 1 444 ? 14.141 -13.477 -22.234 1 93.62 444 SER A C 1
ATOM 3597 O O . SER A 1 444 ? 14.891 -14.453 -22.266 1 93.62 444 SER A O 1
ATOM 3599 N N . ILE A 1 445 ? 12.953 -13.453 -22.859 1 95.06 445 ILE A N 1
ATOM 3600 C CA . ILE A 1 445 ? 12.453 -14.602 -23.594 1 95.06 445 ILE A CA 1
ATOM 3601 C C . ILE A 1 445 ? 13.383 -14.914 -24.766 1 95.06 445 ILE A C 1
ATOM 3603 O O . ILE A 1 445 ? 13.672 -16.078 -25.031 1 95.06 445 ILE A O 1
ATOM 3607 N N . SER A 1 446 ? 13.828 -13.836 -25.422 1 93 446 SER A N 1
ATOM 3608 C CA . SER A 1 446 ? 14.68 -14.016 -26.594 1 93 446 SER A CA 1
ATOM 3609 C C . SER A 1 446 ? 15.945 -14.797 -26.25 1 93 446 SER A C 1
ATOM 3611 O O . SER A 1 446 ? 16.344 -15.688 -27 1 93 446 SER A O 1
ATOM 3613 N N . GLN A 1 447 ? 16.516 -14.5 -25.141 1 91.19 447 GLN A N 1
ATOM 3614 C CA . GLN A 1 447 ? 17.719 -15.211 -24.719 1 91.19 447 GLN A CA 1
ATOM 3615 C C . GLN A 1 447 ? 17.391 -16.625 -24.234 1 91.19 447 GLN A C 1
ATOM 3617 O O . GLN A 1 447 ? 18.172 -17.547 -24.453 1 91.19 447 GLN A O 1
ATOM 3622 N N . PHE A 1 448 ? 16.234 -16.766 -23.656 1 92.31 448 PHE A N 1
ATOM 3623 C CA . PHE A 1 448 ? 15.828 -18.016 -23.047 1 92.31 448 PHE A CA 1
ATOM 3624 C C . PHE A 1 448 ? 15.539 -19.062 -24.125 1 92.31 44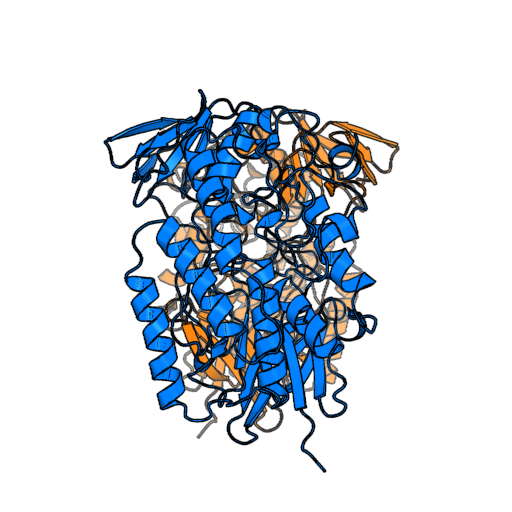8 PHE A C 1
ATOM 3626 O O . PHE A 1 448 ? 15.883 -20.234 -23.953 1 92.31 448 PHE A O 1
ATOM 3633 N N . ILE A 1 449 ? 14.945 -18.594 -25.234 1 89.62 449 ILE A N 1
ATOM 3634 C CA . ILE A 1 449 ? 14.516 -19.578 -26.219 1 89.62 449 ILE A CA 1
ATOM 3635 C C . ILE A 1 449 ? 15.602 -19.734 -27.281 1 89.62 449 ILE A C 1
ATOM 3637 O O . ILE A 1 449 ? 15.445 -20.516 -28.219 1 89.62 449 ILE A O 1
ATOM 3641 N N . LYS A 1 450 ? 16.688 -18.875 -27.141 1 80.31 450 LYS A N 1
ATOM 3642 C CA . LYS A 1 450 ? 17.781 -18.969 -28.109 1 80.31 450 LYS A CA 1
ATOM 3643 C C . LYS A 1 450 ? 18.484 -20.312 -28.016 1 80.31 450 LYS A C 1
ATOM 3645 O O . LYS A 1 450 ? 18.609 -20.875 -26.922 1 80.31 450 LYS A O 1
ATOM 3650 N N . ARG A 1 451 ? 18.828 -21.031 -29.25 1 66.5 451 ARG A N 1
ATOM 3651 C CA . ARG A 1 451 ? 19.578 -22.281 -29.328 1 66.5 451 ARG A CA 1
ATOM 3652 C C . ARG A 1 451 ? 21.047 -22.031 -29.609 1 66.5 451 ARG A C 1
ATOM 3654 O O . ARG A 1 451 ? 21.391 -21.047 -30.266 1 66.5 451 ARG A O 1
ATOM 3661 N N . MET B 1 1 ? -38.688 15.133 21.641 1 34.53 1 MET B N 1
ATOM 3662 C CA . MET B 1 1 ? -37.344 14.883 22.109 1 34.53 1 MET B CA 1
ATOM 3663 C C . MET B 1 1 ? -36.312 15.195 21.016 1 34.53 1 MET B C 1
ATOM 3665 O O . MET B 1 1 ? -36.531 14.891 19.844 1 34.53 1 MET B O 1
ATOM 3669 N N . ALA B 1 2 ? -35.5 16.062 21.094 1 49.62 2 ALA B N 1
ATOM 3670 C CA . ALA B 1 2 ? -34.625 16.562 20.031 1 49.62 2 ALA B CA 1
ATOM 3671 C C . ALA B 1 2 ? -33.844 15.414 19.391 1 49.62 2 ALA B C 1
ATOM 3673 O O . ALA B 1 2 ? -33.312 14.539 20.078 1 49.62 2 ALA B O 1
ATOM 3674 N N . SER B 1 3 ? -34.062 15.266 18.188 1 67.75 3 SER B N 1
ATOM 3675 C CA . SER B 1 3 ? -33.469 14.164 17.438 1 67.75 3 SER B CA 1
ATOM 3676 C C . SER B 1 3 ? -31.969 14.062 17.688 1 67.75 3 SER B C 1
ATOM 3678 O O . SER B 1 3 ? -31.266 15.078 17.688 1 67.75 3 SER B O 1
ATOM 3680 N N . LYS B 1 4 ? -31.375 13.047 18.328 1 87.69 4 LYS B N 1
ATOM 3681 C CA . LYS B 1 4 ? -29.984 12.758 18.703 1 87.69 4 LYS B CA 1
ATOM 3682 C C . LYS B 1 4 ? -29.062 12.805 17.5 1 87.69 4 LYS B C 1
ATOM 3684 O O . LYS B 1 4 ? -29.375 12.227 16.453 1 87.69 4 LYS B O 1
ATOM 3689 N N . ARG B 1 5 ? -28.109 13.82 17.609 1 95.12 5 ARG B N 1
ATOM 3690 C CA . ARG B 1 5 ? -27.062 13.906 16.578 1 95.12 5 ARG B CA 1
ATOM 3691 C C . ARG B 1 5 ? -25.969 12.875 16.812 1 95.12 5 ARG B C 1
ATOM 3693 O O . ARG B 1 5 ? -25.422 12.781 17.906 1 95.12 5 ARG B O 1
ATOM 3700 N N . LYS B 1 6 ? -25.781 12.039 15.867 1 97.88 6 LYS B N 1
ATOM 3701 C CA . LYS B 1 6 ? -24.688 11.086 15.898 1 97.88 6 LYS B CA 1
ATOM 3702 C C . LYS B 1 6 ? -23.625 11.445 14.859 1 97.88 6 LYS B C 1
ATOM 3704 O O . LYS B 1 6 ? -23.859 11.328 13.656 1 97.88 6 LYS B O 1
ATOM 3709 N N . VAL B 1 7 ? -22.406 11.836 15.375 1 98.44 7 VAL B N 1
ATOM 3710 C CA . VAL B 1 7 ? -21.359 12.359 14.508 1 98.44 7 VAL B CA 1
ATOM 3711 C C . VAL B 1 7 ? -20.25 11.32 14.352 1 98.44 7 VAL B C 1
ATOM 3713 O O . VAL B 1 7 ? -19.719 10.812 15.344 1 98.44 7 VAL B O 1
ATOM 3716 N N . CYS B 1 8 ? -19.906 11 13.102 1 98.81 8 CYS B N 1
ATOM 3717 C CA . CYS B 1 8 ? -18.781 10.117 12.781 1 98.81 8 CYS B CA 1
ATOM 3718 C C . CYS B 1 8 ? -17.578 10.922 12.32 1 98.81 8 CYS B C 1
ATOM 3720 O O . CYS B 1 8 ? -17.672 11.719 11.383 1 98.81 8 CYS B O 1
ATOM 3722 N N . ILE B 1 9 ? -16.484 10.797 13 1 98.88 9 ILE B N 1
ATOM 3723 C CA . ILE B 1 9 ? -15.219 11.344 12.555 1 98.88 9 ILE B CA 1
ATOM 3724 C C . ILE B 1 9 ? -14.328 10.219 12.023 1 98.88 9 ILE B C 1
ATOM 3726 O O . ILE B 1 9 ? -14.125 9.211 12.703 1 98.88 9 ILE B O 1
ATOM 3730 N N . ILE B 1 10 ? -13.836 10.383 10.812 1 98.88 10 ILE B N 1
ATOM 3731 C CA . ILE B 1 10 ? -12.977 9.367 10.211 1 98.88 10 ILE B CA 1
ATOM 3732 C C . ILE B 1 10 ? -11.531 9.852 10.211 1 98.88 10 ILE B C 1
ATOM 3734 O O . ILE B 1 10 ? -11.141 10.672 9.383 1 98.88 10 ILE B O 1
ATOM 3738 N N . GLY B 1 11 ? -10.719 9.297 11.109 1 98.5 11 GLY B N 1
ATOM 3739 C CA . GLY B 1 11 ? -9.328 9.68 11.25 1 98.5 11 GLY B CA 1
ATOM 3740 C C . GLY B 1 11 ? -9.062 10.492 12.5 1 98.5 11 GLY B C 1
ATOM 3741 O O . GLY B 1 11 ? -9.742 11.492 12.758 1 98.5 11 GLY B O 1
ATOM 3742 N N . ALA B 1 12 ? -8.078 10.062 13.219 1 98.62 12 ALA B N 1
ATOM 3743 C CA . ALA B 1 12 ? -7.676 10.758 14.438 1 98.62 12 ALA B CA 1
ATOM 3744 C C . ALA B 1 12 ? -6.297 11.391 14.273 1 98.62 12 ALA B C 1
ATOM 3746 O O . ALA B 1 12 ? -5.477 11.352 15.195 1 98.62 12 ALA B O 1
ATOM 3747 N N . GLY B 1 13 ? -6.031 11.875 13.039 1 97.88 13 GLY B N 1
ATOM 3748 C CA . GLY B 1 13 ? -4.875 12.727 12.844 1 97.88 13 GLY B CA 1
ATOM 3749 C C . GLY B 1 13 ? -5.02 14.086 13.508 1 97.88 13 GLY B C 1
ATOM 3750 O O . GLY B 1 13 ? -5.949 14.305 14.289 1 97.88 13 GLY B O 1
ATOM 3751 N N . PRO B 1 14 ? -4.121 15 13.148 1 96.94 14 PRO B N 1
ATOM 3752 C CA . PRO B 1 14 ? -4.188 16.312 13.805 1 96.94 14 PRO B CA 1
ATOM 3753 C C . PRO B 1 14 ? -5.504 17.047 13.539 1 96.94 14 PRO B C 1
ATOM 3755 O O . PRO B 1 14 ? -6.02 17.734 14.414 1 96.94 14 PRO B O 1
ATOM 3758 N N . CYS B 1 15 ? -6 16.906 12.344 1 97.5 15 CYS B N 1
ATOM 3759 C CA . CYS B 1 15 ? -7.254 17.594 12.062 1 97.5 15 CYS B CA 1
ATOM 3760 C C . CYS B 1 15 ? -8.422 16.922 12.773 1 97.5 15 CYS B C 1
ATOM 3762 O O . CYS B 1 15 ? -9.242 17.578 13.406 1 97.5 15 CYS B O 1
ATOM 3764 N N . GLY B 1 16 ? -8.492 15.57 12.75 1 98.38 16 GLY B N 1
ATOM 3765 C CA . GLY B 1 16 ? -9.547 14.859 13.461 1 98.38 16 GLY B CA 1
ATOM 3766 C C . GLY B 1 16 ? -9.516 15.078 14.961 1 98.38 16 GLY B C 1
ATOM 3767 O O . GLY B 1 16 ? -10.562 15.227 15.594 1 98.38 16 GLY B O 1
ATOM 3768 N N . THR B 1 17 ? -8.336 15.102 15.547 1 98.31 17 THR B N 1
ATOM 3769 C CA . THR B 1 17 ? -8.227 15.297 16.984 1 98.31 17 THR B CA 1
ATOM 3770 C C . THR B 1 17 ? -8.586 16.734 17.359 1 98.31 17 THR B C 1
ATOM 3772 O O . THR B 1 17 ? -9.062 17 18.469 1 98.31 17 THR B O 1
ATOM 3775 N N . SER B 1 18 ? -8.359 17.688 16.469 1 97.19 18 SER B N 1
ATOM 3776 C CA . SER B 1 18 ? -8.82 19.047 16.719 1 97.19 18 SER B CA 1
ATOM 3777 C C . SER B 1 18 ? -10.344 19.109 16.797 1 97.19 18 SER B C 1
ATOM 3779 O O . SER B 1 18 ? -10.898 19.781 17.672 1 97.19 18 SER B O 1
ATOM 3781 N N . ALA B 1 19 ? -11.016 18.438 15.875 1 97.94 19 ALA B N 1
ATOM 3782 C CA . ALA B 1 19 ? -12.469 18.344 15.953 1 97.94 19 ALA B CA 1
ATOM 3783 C C . ALA B 1 19 ? -12.914 17.703 17.266 1 97.94 19 ALA B C 1
ATOM 3785 O O . ALA B 1 19 ? -13.789 18.219 17.953 1 97.94 19 ALA B O 1
ATOM 3786 N N . LEU B 1 20 ? -12.281 16.578 17.609 1 98.06 20 LEU B N 1
ATOM 3787 C CA . LEU B 1 20 ? -12.602 15.859 18.844 1 98.06 20 LEU B CA 1
ATOM 3788 C C . LEU B 1 20 ? -12.438 16.766 20.047 1 98.06 20 LEU B C 1
ATOM 3790 O O . LEU B 1 20 ? -13.273 16.766 20.969 1 98.06 20 LEU B O 1
ATOM 3794 N N . PHE B 1 21 ? -11.359 17.516 20.078 1 97 21 PHE B N 1
ATOM 3795 C CA . PHE B 1 21 ? -11.086 18.453 21.172 1 97 21 PHE B CA 1
ATOM 3796 C C . PHE B 1 21 ? -12.258 19.406 21.375 1 97 21 PHE B C 1
ATOM 3798 O O . PHE B 1 21 ? -12.727 19.594 22.5 1 97 21 PHE B O 1
ATOM 3805 N N . HIS B 1 22 ? -12.75 19.953 20.297 1 96.12 22 HIS B N 1
ATOM 3806 C CA . HIS B 1 22 ? -13.805 20.953 20.406 1 96.12 22 HIS B CA 1
ATOM 3807 C C . HIS B 1 22 ? -15.141 20.312 20.781 1 96.12 22 HIS B C 1
ATOM 3809 O O . HIS B 1 22 ? -15.914 20.875 21.547 1 96.12 22 HIS B O 1
ATOM 3815 N N . PHE B 1 23 ? -15.445 19.109 20.234 1 96.31 23 PHE B N 1
ATOM 3816 C CA . PHE B 1 23 ? -16.656 18.406 20.656 1 96.31 23 PHE B CA 1
ATOM 3817 C C . PHE B 1 23 ? -16.594 18.078 22.141 1 96.31 23 PHE B C 1
ATOM 3819 O O . PHE B 1 23 ? -17.609 18.062 22.828 1 96.31 23 PHE B O 1
ATOM 3826 N N . ASP B 1 24 ? -15.383 17.781 22.578 1 95.31 24 ASP B N 1
ATOM 3827 C CA . ASP B 1 24 ? -15.188 17.469 23.984 1 95.31 24 ASP B CA 1
ATOM 3828 C C . ASP B 1 24 ? -15.438 18.688 24.859 1 95.31 24 ASP B C 1
ATOM 3830 O O . ASP B 1 24 ? -15.867 18.562 26 1 95.31 24 ASP B O 1
ATOM 3834 N N . GLN B 1 25 ? -15.172 19.859 24.312 1 92 25 GLN B N 1
ATOM 3835 C CA . GLN B 1 25 ? -15.266 21.094 25.094 1 92 25 GLN B CA 1
ATOM 3836 C C . GLN B 1 25 ? -16.719 21.547 25.219 1 92 25 GLN B C 1
ATOM 3838 O O . GLN B 1 25 ? -17.062 22.25 26.188 1 92 25 GLN B O 1
ATOM 3843 N N . ILE B 1 26 ? -17.438 21.062 24.219 1 85.38 26 ILE B N 1
ATOM 3844 C CA . ILE B 1 26 ? -18.797 21.578 24.234 1 85.38 26 ILE B CA 1
ATOM 3845 C C . ILE B 1 26 ? -19.703 20.625 25.031 1 85.38 26 ILE B C 1
ATOM 3847 O O . ILE B 1 26 ? -19.5 19.406 25 1 85.38 26 ILE B O 1
ATOM 3851 N N . SER B 1 27 ? -20.406 21.141 26.047 1 75.06 27 SER B N 1
ATOM 3852 C CA . SER B 1 27 ? -21.375 20.359 26.812 1 75.06 27 SER B CA 1
ATOM 3853 C C . SER B 1 27 ? -22.688 20.219 26.047 1 75.06 27 SER B C 1
ATOM 3855 O O . SER B 1 27 ? -23.516 21.141 26.047 1 75.06 27 SER B O 1
ATOM 3857 N N . ASP B 1 28 ? -22.781 19.25 25.234 1 82.56 28 ASP B N 1
ATOM 3858 C CA . ASP B 1 28 ? -23.984 18.969 24.453 1 82.56 28 ASP B CA 1
ATOM 3859 C C . ASP B 1 28 ? -24.406 17.5 24.594 1 82.56 28 ASP B C 1
ATOM 3861 O O . ASP B 1 28 ? -23.844 16.641 23.922 1 82.56 28 ASP B O 1
ATOM 3865 N N . SER B 1 29 ? -25.438 17.25 25.359 1 82.81 29 SER B N 1
ATOM 3866 C CA . SER B 1 29 ? -25.875 15.883 25.625 1 82.81 29 SER B CA 1
ATOM 3867 C C . SER B 1 29 ? -26.625 15.312 24.422 1 82.81 29 SER B C 1
ATOM 3869 O O . SER B 1 29 ? -26.844 14.102 24.344 1 82.81 29 SER B O 1
ATOM 3871 N N . ALA B 1 30 ? -26.891 16.156 23.531 1 92.31 30 ALA B N 1
ATOM 3872 C CA . ALA B 1 30 ? -27.672 15.719 22.375 1 92.31 30 ALA B CA 1
ATOM 3873 C C . ALA B 1 30 ? -26.75 15.234 21.25 1 92.31 30 ALA B C 1
ATOM 3875 O O . ALA B 1 30 ? -27.234 14.766 20.219 1 92.31 30 ALA B O 1
ATOM 3876 N N . THR B 1 31 ? -25.5 15.344 21.469 1 95.31 31 THR B N 1
ATOM 3877 C CA . THR B 1 31 ? -24.562 14.977 20.422 1 95.31 31 THR B CA 1
ATOM 3878 C C . THR B 1 31 ? -23.688 13.805 20.875 1 95.31 31 THR B C 1
ATOM 3880 O O . THR B 1 31 ? -23.047 13.875 21.922 1 95.31 31 THR B O 1
ATOM 3883 N N . GLU B 1 32 ? -23.734 12.75 20.141 1 96.12 32 GLU B N 1
ATOM 3884 C CA . GLU B 1 32 ? -22.844 11.617 20.312 1 96.12 32 GLU B CA 1
ATOM 3885 C C . GLU B 1 32 ? -21.766 11.602 19.234 1 96.12 32 GLU B C 1
ATOM 3887 O O . GLU B 1 32 ? -22.062 11.734 18.047 1 96.12 32 GLU B O 1
ATOM 3892 N N . VAL B 1 33 ? -20.5 11.477 19.688 1 97.62 33 VAL B N 1
ATOM 3893 C CA . VAL B 1 33 ? -19.391 11.516 18.75 1 97.62 33 VAL B CA 1
ATOM 3894 C C . VAL B 1 33 ? -18.625 10.195 18.781 1 97.62 33 VAL B C 1
ATOM 3896 O O . VAL B 1 33 ? -18.344 9.664 19.859 1 97.62 33 VAL B O 1
ATOM 3899 N N . VAL B 1 34 ? -18.406 9.617 17.594 1 98.38 34 VAL B N 1
ATOM 3900 C CA . VAL B 1 34 ? -17.562 8.43 17.453 1 98.38 34 VAL B CA 1
ATOM 3901 C C . VAL B 1 34 ? -16.484 8.695 16.406 1 98.38 34 VAL B C 1
ATOM 3903 O O . VAL B 1 34 ? -16.766 9.188 15.312 1 98.38 34 VAL B O 1
ATOM 3906 N N . CYS B 1 35 ? -15.25 8.445 16.781 1 98.88 35 CYS B N 1
ATOM 3907 C CA . CYS B 1 35 ? -14.125 8.578 15.859 1 98.88 35 CYS B CA 1
ATOM 3908 C C . CYS B 1 35 ? -13.531 7.211 15.531 1 98.88 35 CYS B C 1
ATOM 3910 O O . CYS B 1 35 ? -13.25 6.414 16.422 1 98.88 35 CYS B O 1
ATOM 3912 N N . TYR B 1 36 ? -13.414 6.91 14.273 1 98.88 36 TYR B N 1
ATOM 3913 C CA . TYR B 1 36 ? -12.75 5.684 13.844 1 98.88 36 TYR B CA 1
ATOM 3914 C C . TYR B 1 36 ? -11.328 5.961 13.383 1 98.88 36 TYR B C 1
ATOM 3916 O O . TYR B 1 36 ? -11.094 6.844 12.547 1 98.88 36 TYR B O 1
ATOM 3924 N N . GLU B 1 37 ? -10.375 5.281 13.938 1 98.62 37 GLU B N 1
ATOM 3925 C CA . GLU B 1 37 ? -8.961 5.379 13.594 1 98.62 37 GLU B CA 1
ATOM 3926 C C . GLU B 1 37 ? -8.383 4.012 13.234 1 98.62 37 GLU B C 1
ATOM 3928 O O . GLU B 1 37 ? -8.461 3.074 14.031 1 98.62 37 GLU B O 1
ATOM 3933 N N . LYS B 1 38 ? -7.809 3.947 12.039 1 96.88 38 LYS B N 1
ATOM 3934 C CA . LYS B 1 38 ? -7.281 2.682 11.531 1 96.88 38 LYS B CA 1
ATOM 3935 C C . LYS B 1 38 ? -6.051 2.244 12.32 1 96.88 38 LYS B C 1
ATOM 3937 O O . LYS B 1 38 ? -5.789 1.048 12.461 1 96.88 38 LYS B O 1
ATOM 3942 N N . SER B 1 39 ? -5.312 3.174 12.844 1 96.38 39 SER B N 1
ATOM 3943 C CA . SER B 1 39 ? -4.109 2.869 13.609 1 96.38 39 SER B CA 1
ATOM 3944 C C . SER B 1 39 ? -4.434 2.648 15.086 1 96.38 39 SER B C 1
ATOM 3946 O O . SER B 1 39 ? -5.602 2.688 15.484 1 96.38 39 SER B O 1
ATOM 3948 N N . ASP B 1 40 ? -3.387 2.346 15.906 1 96.69 40 ASP B N 1
ATOM 3949 C CA . ASP B 1 40 ? -3.566 2.074 17.328 1 96.69 40 ASP B CA 1
ATOM 3950 C C . ASP B 1 40 ? -3.197 3.293 18.172 1 96.69 40 ASP B C 1
ATOM 3952 O O . ASP B 1 40 ? -3.041 3.189 19.391 1 96.69 40 ASP B O 1
ATOM 3956 N N . THR B 1 41 ? -2.969 4.402 17.453 1 96.75 41 THR B N 1
ATOM 3957 C CA . THR B 1 41 ? -2.631 5.645 18.141 1 96.75 41 THR B CA 1
ATOM 3958 C C . THR B 1 41 ? -3.102 6.852 17.328 1 96.75 41 THR B C 1
ATOM 3960 O O . THR B 1 41 ? -3.525 6.707 16.188 1 96.75 41 THR B O 1
ATOM 3963 N N . TRP B 1 42 ? -3.189 8.023 18 1 97.75 42 TRP B N 1
ATOM 3964 C CA . TRP B 1 42 ? -3.676 9.234 17.344 1 97.75 42 TRP B CA 1
ATOM 3965 C C . TRP B 1 42 ? -2.52 10.039 16.766 1 97.75 42 TRP B C 1
ATOM 3967 O O . TRP B 1 42 ? -1.356 9.641 16.875 1 97.75 42 TRP B O 1
ATOM 3977 N N . LEU B 1 43 ? -2.844 11.062 15.914 1 97.62 43 LEU B N 1
ATOM 3978 C CA . LEU B 1 43 ? -1.996 12.117 15.375 1 97.62 43 LEU B CA 1
ATOM 3979 C C . LEU B 1 43 ? -1.438 11.727 14.016 1 97.62 43 LEU B C 1
ATOM 3981 O O . LEU B 1 43 ? -0.636 12.461 13.43 1 97.62 43 LEU B O 1
ATOM 3985 N N . GLY B 1 44 ? -1.845 10.586 13.531 1 95.19 44 GLY B N 1
ATOM 3986 C CA . GLY B 1 44 ? -1.761 10.25 12.117 1 95.19 44 GLY B CA 1
ATOM 3987 C C . GLY B 1 44 ? -0.36 10.398 11.555 1 95.19 44 GLY B C 1
ATOM 3988 O O . GLY B 1 44 ? 0.583 9.773 12.047 1 95.19 44 GLY B O 1
ATOM 3989 N N . LEU B 1 45 ? -0.162 11.375 10.688 1 93.19 45 LEU B N 1
ATOM 3990 C CA . LEU B 1 45 ? 1.056 11.641 9.93 1 93.19 45 LEU B CA 1
ATOM 3991 C C . LEU B 1 45 ? 2.236 11.883 10.859 1 93.19 45 LEU B C 1
ATOM 3993 O O . LEU B 1 45 ? 3.391 11.672 10.477 1 93.19 45 LEU B O 1
ATOM 3997 N N . TRP B 1 46 ? 2.008 12.234 12.055 1 95.25 46 TRP B N 1
ATOM 3998 C CA . TRP B 1 46 ? 3.072 12.625 12.977 1 95.25 46 TRP B CA 1
ATOM 3999 C C . TRP B 1 46 ? 3.605 11.406 13.734 1 95.25 46 TRP B C 1
ATOM 4001 O O . TRP B 1 46 ? 4.484 11.539 14.594 1 95.25 46 TRP B O 1
ATOM 4011 N N . ASN B 1 47 ? 3.053 10.273 13.375 1 94.81 47 ASN B N 1
ATOM 4012 C CA . ASN B 1 47 ? 3.596 9.023 13.898 1 94.81 47 ASN B CA 1
ATOM 4013 C C . ASN B 1 47 ? 4.691 8.469 12.992 1 94.81 47 ASN B C 1
ATOM 4015 O O . ASN B 1 47 ? 4.535 8.438 11.766 1 94.81 47 ASN B O 1
ATOM 4019 N N . PHE B 1 48 ? 5.777 8.125 13.617 1 94.56 48 PHE B N 1
ATOM 4020 C CA . PHE B 1 48 ? 6.828 7.453 12.859 1 94.56 48 PHE B CA 1
ATOM 4021 C C . PHE B 1 48 ? 6.629 5.941 12.883 1 94.56 48 PHE B C 1
ATOM 4023 O O . PHE B 1 48 ? 6.301 5.375 13.93 1 94.56 48 PHE B O 1
ATOM 4030 N N . THR B 1 49 ? 6.727 5.309 11.789 1 93.81 49 THR B N 1
ATOM 4031 C CA . THR B 1 49 ? 6.746 3.854 11.672 1 93.81 49 THR B CA 1
ATOM 4032 C C . THR B 1 49 ? 7.82 3.406 10.68 1 93.81 49 THR B C 1
ATOM 4034 O O . THR B 1 49 ? 8.078 4.09 9.688 1 93.81 49 THR B O 1
ATOM 4037 N N . TRP B 1 50 ? 8.422 2.238 11 1 94.62 50 TRP B N 1
ATOM 4038 C CA . TRP B 1 50 ? 9.43 1.673 10.109 1 94.62 50 TRP B CA 1
ATOM 4039 C C . TRP B 1 50 ? 8.781 1.06 8.875 1 94.62 50 TRP B C 1
ATOM 4041 O O . TRP B 1 50 ? 9.453 0.796 7.875 1 94.62 50 TRP B O 1
ATOM 4051 N N . MET B 1 51 ? 7.543 0.817 8.906 1 95.19 51 MET B N 1
ATOM 4052 C CA . MET B 1 51 ? 6.844 0.088 7.852 1 95.19 51 MET B CA 1
ATOM 4053 C C . MET B 1 51 ? 6.574 0.991 6.652 1 95.19 51 MET B C 1
ATOM 4055 O O . MET B 1 51 ? 6.262 2.172 6.816 1 95.19 51 MET B O 1
ATOM 4059 N N . THR B 1 52 ? 6.684 0.449 5.449 1 95.25 52 THR B N 1
ATOM 4060 C CA . THR B 1 52 ? 6.289 1.079 4.195 1 95.25 52 THR B CA 1
ATOM 4061 C C . THR B 1 52 ? 5.328 0.185 3.418 1 95.25 52 THR B C 1
ATOM 4063 O O . THR B 1 52 ? 5.203 -1.005 3.715 1 95.25 52 THR B O 1
ATOM 4066 N N . GLY B 1 53 ? 4.586 0.745 2.457 1 94.06 53 GLY B N 1
ATOM 4067 C CA . GLY B 1 53 ? 3.6 -0.012 1.699 1 94.06 53 GLY B CA 1
ATOM 4068 C C . GLY B 1 53 ? 2.324 -0.277 2.477 1 94.06 53 GLY B C 1
ATOM 4069 O O . GLY B 1 53 ? 1.435 0.574 2.527 1 94.06 53 GLY B O 1
ATOM 4070 N N . THR B 1 54 ? 2.289 -1.471 3.182 1 93.94 54 THR B N 1
ATOM 4071 C CA . THR B 1 54 ? 1.138 -1.815 4.004 1 93.94 54 THR B CA 1
ATOM 4072 C C . THR B 1 54 ? 1.558 -2.041 5.457 1 93.94 54 THR B C 1
ATOM 4074 O O . THR B 1 54 ? 2.713 -2.373 5.727 1 93.94 54 THR B O 1
ATOM 4077 N N . ASP B 1 55 ? 0.595 -1.847 6.328 1 93.69 55 ASP B N 1
ATOM 4078 C CA . ASP B 1 55 ? 0.878 -1.995 7.75 1 93.69 55 ASP B CA 1
ATOM 4079 C C . ASP B 1 55 ? 0.624 -3.428 8.219 1 93.69 55 ASP B C 1
ATOM 4081 O O . ASP B 1 55 ? 0.54 -4.344 7.398 1 93.69 55 ASP B O 1
ATOM 4085 N N . GLU B 1 56 ? 0.621 -3.725 9.516 1 92.44 56 GLU B N 1
ATOM 4086 C CA . GLU B 1 56 ? 0.554 -5.066 10.094 1 92.44 56 GLU B CA 1
ATOM 4087 C C . GLU B 1 56 ? -0.778 -5.738 9.773 1 92.44 56 GLU B C 1
ATOM 4089 O O . GLU B 1 56 ? -0.906 -6.957 9.883 1 92.44 56 GLU B O 1
ATOM 4094 N N . PHE B 1 57 ? -1.787 -4.93 9.359 1 93.75 57 PHE B N 1
ATOM 4095 C CA . PHE B 1 57 ? -3.094 -5.488 9.031 1 93.75 57 PHE B CA 1
ATOM 4096 C C . PHE B 1 57 ? -3.311 -5.527 7.523 1 93.75 57 PHE B C 1
ATOM 4098 O O . PHE B 1 57 ? -4.402 -5.852 7.055 1 93.75 57 PHE B O 1
ATOM 4105 N N . GLY B 1 58 ? -2.295 -5.156 6.781 1 92.31 58 GLY B N 1
ATOM 4106 C CA . GLY B 1 58 ? -2.404 -5.156 5.328 1 92.31 58 GLY B CA 1
ATOM 4107 C C . GLY B 1 58 ? -3.053 -3.9 4.777 1 92.31 58 GLY B C 1
ATOM 4108 O O . GLY B 1 58 ? -3.412 -3.846 3.602 1 92.31 58 GLY B O 1
ATOM 4109 N N . GLU B 1 59 ? -3.207 -2.898 5.598 1 93.81 59 GLU B N 1
ATOM 4110 C CA . GLU B 1 59 ? -3.715 -1.601 5.16 1 93.81 59 GLU B CA 1
ATOM 4111 C C . GLU B 1 59 ? -2.592 -0.727 4.609 1 93.81 59 GLU B C 1
ATOM 4113 O O . GLU B 1 59 ? -1.458 -0.786 5.09 1 93.81 59 GLU B O 1
ATOM 4118 N N . PRO B 1 60 ? -2.898 0.105 3.568 1 93.44 60 PRO B N 1
ATOM 4119 C CA . PRO B 1 60 ? -1.861 1.062 3.176 1 93.44 60 PRO B CA 1
ATOM 4120 C C . PRO B 1 60 ? -1.337 1.881 4.352 1 93.44 60 PRO B C 1
ATOM 4122 O O . PRO B 1 60 ? -2.125 2.414 5.141 1 93.44 60 PRO B O 1
ATOM 4125 N N . CYS B 1 61 ? -0.009 1.953 4.438 1 93.94 61 CYS B N 1
ATOM 4126 C CA . CYS B 1 61 ? 0.579 2.775 5.488 1 93.94 61 CYS B CA 1
ATOM 4127 C C . CYS B 1 61 ? 0.161 4.234 5.336 1 93.94 61 CYS B C 1
ATOM 4129 O O . CYS B 1 61 ? 0.228 4.793 4.242 1 93.94 61 CYS B O 1
ATOM 4131 N N . HIS B 1 62 ? -0.263 4.84 6.398 1 91.75 62 HIS B N 1
ATOM 4132 C CA . HIS B 1 62 ? -0.723 6.223 6.359 1 91.75 62 HIS B CA 1
ATOM 4133 C C . HIS B 1 62 ? 0.44 7.195 6.52 1 91.75 62 HIS B C 1
ATOM 4135 O O . HIS B 1 62 ? 0.501 8.219 5.828 1 91.75 62 HIS B O 1
ATOM 4141 N N . GLY B 1 63 ? 1.28 6.922 7.398 1 89 63 GLY B N 1
ATOM 4142 C CA . GLY B 1 63 ? 2.33 7.855 7.773 1 89 63 GLY B CA 1
ATOM 4143 C C . GLY B 1 63 ? 3.496 7.867 6.805 1 89 63 GLY B C 1
ATOM 4144 O O . GLY B 1 63 ? 3.869 6.824 6.262 1 89 63 GLY B O 1
ATOM 4145 N N . GLY B 1 64 ? 4.051 8.953 6.547 1 92.44 64 GLY B N 1
ATOM 4146 C CA . GLY B 1 64 ? 5.215 9.164 5.703 1 92.44 64 GLY B CA 1
ATOM 4147 C C . GLY B 1 64 ? 6.332 9.914 6.41 1 92.44 64 GLY B C 1
ATOM 4148 O O . GLY B 1 64 ? 7.164 10.547 5.762 1 92.44 64 GLY B O 1
ATOM 4149 N N . MET B 1 65 ? 6.297 9.812 7.773 1 95.06 65 MET B N 1
ATOM 4150 C CA . MET B 1 65 ? 7.305 10.484 8.594 1 95.06 65 MET B CA 1
ATOM 4151 C C . MET B 1 65 ? 8.648 9.773 8.484 1 95.06 65 MET B C 1
ATOM 4153 O O . MET B 1 65 ? 8.703 8.562 8.297 1 95.06 65 MET B O 1
ATOM 4157 N N . TYR B 1 66 ? 9.75 10.562 8.562 1 96.31 66 TYR B N 1
ATOM 4158 C CA . TYR B 1 66 ? 11.078 9.961 8.508 1 96.31 66 TYR B CA 1
ATOM 4159 C C . TYR B 1 66 ? 11.992 10.578 9.562 1 96.31 66 TYR B C 1
ATOM 4161 O O . TYR B 1 66 ? 11.727 11.664 10.07 1 96.31 66 TYR B O 1
ATOM 4169 N N . LYS B 1 67 ? 13.023 9.922 9.883 1 95.38 67 LYS B N 1
ATOM 4170 C CA . LYS B 1 67 ? 13.977 10.352 10.906 1 95.38 67 LYS B CA 1
ATOM 4171 C C . LYS B 1 67 ? 14.648 11.656 10.508 1 95.38 67 LYS B C 1
ATOM 4173 O O . LYS B 1 67 ? 14.914 11.898 9.328 1 95.38 67 LYS B O 1
ATOM 4178 N N . HIS B 1 68 ? 14.844 12.539 11.484 1 95.06 68 HIS B N 1
ATOM 4179 C CA . HIS B 1 68 ? 15.602 13.789 11.383 1 95.06 68 HIS B CA 1
ATOM 4180 C C . HIS B 1 68 ? 14.805 14.852 10.633 1 95.06 68 HIS B C 1
ATOM 4182 O O . HIS B 1 68 ? 15.359 15.867 10.219 1 95.06 68 HIS B O 1
ATOM 4188 N N . LEU B 1 69 ? 13.523 14.547 10.492 1 96.31 69 LEU B N 1
ATOM 4189 C CA . LEU B 1 69 ? 12.664 15.594 9.945 1 96.31 69 LEU B CA 1
ATOM 4190 C C . LEU B 1 69 ? 12.422 16.688 10.977 1 96.31 69 LEU B C 1
ATOM 4192 O O . LEU B 1 69 ? 12.062 16.406 12.117 1 96.31 69 LEU B O 1
ATOM 4196 N N . TRP B 1 70 ? 12.75 17.906 10.578 1 95.69 70 TRP B N 1
ATOM 4197 C CA . TRP B 1 70 ? 12.406 19.094 11.352 1 95.69 70 TRP B CA 1
ATOM 4198 C C . TRP B 1 70 ? 11.305 19.891 10.672 1 95.69 70 TRP B C 1
ATOM 4200 O O . TRP B 1 70 ? 11.141 19.812 9.453 1 95.69 70 TRP B O 1
ATOM 4210 N N . SER B 1 71 ? 10.562 20.562 11.492 1 95.19 71 SER B N 1
ATOM 4211 C CA . SER B 1 71 ? 9.477 21.359 10.922 1 95.19 71 SER B CA 1
ATOM 4212 C C . SER B 1 71 ? 9.992 22.312 9.852 1 95.19 71 SER B C 1
ATOM 4214 O O . SER B 1 71 ? 11.078 22.875 9.992 1 95.19 71 SER B O 1
ATOM 4216 N N . ASN B 1 72 ? 9.203 22.453 8.797 1 92.69 72 ASN B N 1
ATOM 4217 C CA . ASN B 1 72 ? 9.539 23.406 7.738 1 92.69 72 ASN B CA 1
ATOM 4218 C C . ASN B 1 72 ? 9.273 24.844 8.172 1 92.69 72 ASN B C 1
ATOM 4220 O O . ASN B 1 72 ? 10.055 25.75 7.852 1 92.69 72 ASN B O 1
ATOM 4224 N N . GLY B 1 73 ? 8.164 25.031 8.836 1 94.81 73 GLY B N 1
ATOM 4225 C CA . GLY B 1 73 ? 7.801 26.359 9.312 1 94.81 73 GLY B CA 1
ATOM 4226 C C . GLY B 1 73 ? 8.102 26.562 10.789 1 94.81 73 GLY B C 1
ATOM 4227 O O . GLY B 1 73 ? 8.25 25.594 11.539 1 94.81 73 GLY B O 1
ATOM 4228 N N . PRO B 1 74 ? 8.273 27.844 11.141 1 97 74 PRO B N 1
ATOM 4229 C CA . PRO B 1 74 ? 8.523 28.141 12.555 1 97 74 PRO B CA 1
ATOM 4230 C C . PRO B 1 74 ? 7.324 27.797 13.445 1 97 74 PRO B C 1
ATOM 4232 O O . PRO B 1 74 ? 6.18 28.031 13.055 1 97 74 PRO B O 1
ATOM 4235 N N . LYS B 1 75 ? 7.684 27.281 14.648 1 96.62 75 LYS B N 1
ATOM 4236 C CA . LYS B 1 75 ? 6.629 26.875 15.578 1 96.62 75 LYS B CA 1
ATOM 4237 C C . LYS B 1 75 ? 5.719 28.062 15.914 1 96.62 75 LYS B C 1
ATOM 4239 O O . LYS B 1 75 ? 4.543 27.875 16.234 1 96.62 75 LYS B O 1
ATOM 4244 N N . GLU B 1 76 ? 6.207 29.266 15.805 1 96.19 76 GLU B N 1
ATOM 4245 C CA . GLU B 1 76 ? 5.445 30.469 16.141 1 96.19 76 GLU B CA 1
ATOM 4246 C C . GLU B 1 76 ? 4.297 30.688 15.156 1 96.19 76 GLU B C 1
ATOM 4248 O O . GLU B 1 76 ? 3.305 31.328 15.492 1 96.19 76 GLU B O 1
ATOM 4253 N N . GLY B 1 77 ? 4.449 30.172 13.914 1 94.81 77 GLY B N 1
ATOM 4254 C CA . GLY B 1 77 ? 3.361 30.203 12.953 1 94.81 77 GLY B CA 1
ATOM 4255 C C . GLY B 1 77 ? 2.373 29.062 13.117 1 94.81 77 GLY B C 1
ATOM 4256 O O . GLY B 1 77 ? 1.31 29.062 12.492 1 94.81 77 GLY B O 1
ATOM 4257 N N . LEU B 1 78 ? 2.648 28.094 13.953 1 92.62 78 LEU B N 1
ATOM 4258 C CA . LEU B 1 78 ? 1.866 26.875 14.125 1 92.62 78 LEU B CA 1
ATOM 4259 C C . LEU B 1 78 ? 1.341 26.75 15.547 1 92.62 78 LEU B C 1
ATOM 4261 O O . LEU B 1 78 ? 0.692 25.766 15.898 1 92.62 78 LEU B O 1
ATOM 4265 N N . GLU B 1 79 ? 1.543 27.734 16.344 1 94.38 79 GLU B N 1
ATOM 4266 C CA . GLU B 1 79 ? 1.276 27.734 17.781 1 94.38 79 GLU B CA 1
ATOM 4267 C C . GLU B 1 79 ? -0.214 27.906 18.062 1 94.38 79 GLU B C 1
ATOM 4269 O O . GLU B 1 79 ? -0.878 28.734 17.453 1 94.38 79 GLU B O 1
ATOM 4274 N N . TYR B 1 80 ? -0.742 27 18.984 1 94.06 80 TYR B N 1
ATOM 4275 C CA . TYR B 1 80 ? -2.109 27.188 19.453 1 94.06 80 TYR B CA 1
ATOM 4276 C C . TYR B 1 80 ? -2.209 28.406 20.359 1 94.06 80 TYR B C 1
ATOM 4278 O O . TYR B 1 80 ? -1.414 28.562 21.297 1 94.06 80 TYR B O 1
ATOM 4286 N N . PRO B 1 81 ? -3.227 29.188 20.203 1 90.5 81 PRO B N 1
ATOM 4287 C CA . PRO B 1 81 ? -3.338 30.406 21 1 90.5 81 PRO B CA 1
ATOM 4288 C C . PRO B 1 81 ? -3.484 30.125 22.484 1 90.5 81 PRO B C 1
ATOM 4290 O O . PRO B 1 81 ? -2.943 30.875 23.312 1 90.5 81 PRO B O 1
ATOM 4293 N N . TYR B 1 82 ? -4.184 29.109 22.859 1 90.44 82 TYR B N 1
ATOM 4294 C CA . TYR B 1 82 ? -4.48 28.859 24.266 1 90.44 82 TYR B CA 1
ATOM 4295 C C . TYR B 1 82 ? -3.67 27.688 24.797 1 90.44 82 TYR B C 1
ATOM 4297 O O . TYR B 1 82 ? -4.035 27.078 25.812 1 90.44 82 TYR B O 1
ATOM 4305 N N . TYR B 1 83 ? -2.678 27.297 24.172 1 95.62 83 TYR B N 1
ATOM 4306 C CA . TYR B 1 83 ? -1.702 26.297 24.578 1 95.62 83 TYR B CA 1
ATOM 4307 C C . TYR B 1 83 ? -0.379 26.5 23.859 1 95.62 83 TYR B C 1
ATOM 4309 O O . TYR B 1 83 ? -0.064 25.766 22.906 1 95.62 83 TYR B O 1
ATOM 4317 N N . THR B 1 84 ? 0.401 27.391 24.359 1 96.31 84 THR B N 1
ATOM 4318 C CA . THR B 1 84 ? 1.621 27.797 23.672 1 96.31 84 THR B CA 1
ATOM 4319 C C . THR B 1 84 ? 2.723 26.75 23.859 1 96.31 84 THR B C 1
ATOM 4321 O O . THR B 1 84 ? 2.605 25.859 24.703 1 96.31 84 THR B O 1
ATOM 4324 N N . PHE B 1 85 ? 3.752 26.828 23.047 1 97 85 PHE B N 1
ATOM 4325 C CA . PHE B 1 85 ? 4.91 25.953 23.203 1 97 85 PHE B CA 1
ATOM 4326 C C . PHE B 1 85 ? 5.578 26.188 24.562 1 97 85 PHE B C 1
ATOM 4328 O O . PHE B 1 85 ? 6.074 25.234 25.188 1 97 85 PHE B O 1
ATOM 4335 N N . THR B 1 86 ? 5.562 27.438 25 1 95.88 86 THR B N 1
ATOM 4336 C CA . THR B 1 86 ? 6.098 27.75 26.312 1 95.88 86 THR B CA 1
ATOM 4337 C C . THR B 1 86 ? 5.285 27.062 27.406 1 95.88 86 THR B C 1
ATOM 4339 O O . THR B 1 86 ? 5.848 26.531 28.375 1 95.88 86 THR B O 1
ATOM 4342 N N . ASP B 1 87 ? 3.959 27.078 27.281 1 95.88 87 ASP B N 1
ATOM 4343 C CA . ASP B 1 87 ? 3.107 26.359 28.234 1 95.88 87 ASP B CA 1
ATOM 4344 C C . ASP B 1 87 ? 3.49 24.875 28.297 1 95.88 87 ASP B C 1
ATOM 4346 O O . ASP B 1 87 ? 3.486 24.281 29.375 1 95.88 87 ASP B O 1
ATOM 4350 N N . HIS B 1 88 ? 3.791 24.297 27.188 1 97.31 88 HIS B N 1
ATOM 4351 C CA . HIS B 1 88 ? 4.012 22.859 27.078 1 97.31 88 HIS B CA 1
ATOM 4352 C C . HIS B 1 88 ? 5.391 22.484 27.594 1 97.31 88 HIS B C 1
ATOM 4354 O O . HIS B 1 88 ? 5.516 21.578 28.422 1 97.31 88 HIS B O 1
ATOM 4360 N N . PHE B 1 89 ? 6.402 23.188 27.141 1 96.62 89 PHE B N 1
ATOM 4361 C CA . PHE B 1 89 ? 7.766 22.766 27.438 1 96.62 89 PHE B CA 1
ATOM 4362 C C . PHE B 1 89 ? 8.273 23.422 28.719 1 96.62 89 PHE B C 1
ATOM 4364 O O . PHE B 1 89 ? 9.281 22.984 29.281 1 96.62 89 PHE B O 1
ATOM 4371 N N . GLY B 1 90 ? 7.598 24.453 29.188 1 95.44 90 GLY B N 1
ATOM 4372 C CA . GLY B 1 90 ? 7.957 25.141 30.422 1 95.44 90 GLY B CA 1
ATOM 4373 C C . GLY B 1 90 ? 9.148 26.062 30.281 1 95.44 90 GLY B C 1
ATOM 4374 O O . GLY B 1 90 ? 9.656 26.594 31.266 1 95.44 90 GLY B O 1
ATOM 4375 N N . LYS B 1 91 ? 9.625 26.266 29.047 1 95.19 91 LYS B N 1
ATOM 4376 C CA . LYS B 1 91 ? 10.773 27.109 28.75 1 95.19 91 LYS B CA 1
ATOM 4377 C C . LYS B 1 91 ? 10.805 27.484 27.266 1 95.19 91 LYS B C 1
ATOM 4379 O O . LYS B 1 91 ? 10.031 26.953 26.469 1 95.19 91 LYS B O 1
ATOM 4384 N N . ALA B 1 92 ? 11.672 28.469 26.969 1 95.25 92 ALA B N 1
ATOM 4385 C CA . ALA B 1 92 ? 11.914 28.797 25.562 1 95.25 92 ALA B CA 1
ATOM 4386 C C . ALA B 1 92 ? 12.617 27.656 24.844 1 95.25 92 ALA B C 1
ATOM 4388 O O . ALA B 1 92 ? 13.555 27.062 25.375 1 95.25 92 ALA B O 1
ATOM 4389 N N . ILE B 1 93 ? 12.109 27.297 23.672 1 95.38 93 ILE B N 1
ATOM 4390 C CA . ILE B 1 93 ? 12.734 26.281 22.844 1 95.38 93 ILE B CA 1
ATOM 4391 C C . ILE B 1 93 ? 12.953 26.828 21.438 1 95.38 93 ILE B C 1
ATOM 4393 O O . ILE B 1 93 ? 12.336 27.828 21.047 1 95.38 93 ILE B O 1
ATOM 4397 N N . PRO B 1 94 ? 13.867 26.25 20.641 1 95.44 94 PRO B N 1
ATOM 4398 C CA . PRO B 1 94 ? 14.125 26.734 19.281 1 95.44 94 PRO B CA 1
ATOM 4399 C C . PRO B 1 94 ? 12.875 26.766 18.406 1 95.44 94 PRO B C 1
ATOM 4401 O O . PRO B 1 94 ? 11.945 25.984 18.625 1 95.44 94 PRO B O 1
ATOM 4404 N N . SER B 1 95 ? 12.867 27.609 17.375 1 97.12 95 SER B N 1
ATOM 4405 C CA . SER B 1 95 ? 11.688 27.891 16.578 1 97.12 95 SER B CA 1
ATOM 4406 C C . SER B 1 95 ? 11.367 26.734 15.641 1 97.12 95 SER B C 1
ATOM 4408 O O . SER B 1 95 ? 10.203 26.516 15.273 1 97.12 95 SER B O 1
ATOM 4410 N N . PHE B 1 96 ? 12.383 26.031 15.188 1 96.88 96 PHE B N 1
ATOM 4411 C CA . PHE B 1 96 ? 12.188 24.891 14.312 1 96.88 96 PHE B CA 1
ATOM 4412 C C . PHE B 1 96 ? 12.445 23.594 15.055 1 96.88 96 PHE B C 1
ATOM 4414 O O . PHE B 1 96 ? 13.555 23.344 15.539 1 96.88 96 PHE B O 1
ATOM 4421 N N . LEU B 1 97 ? 11.375 22.734 15.117 1 95.19 97 LEU B N 1
ATOM 4422 C CA . LEU B 1 97 ? 11.406 21.562 15.984 1 95.19 97 LEU B CA 1
ATOM 4423 C C . LEU B 1 97 ? 11.586 20.281 15.164 1 95.19 97 LEU B C 1
ATOM 4425 O O . LEU B 1 97 ? 11.047 20.172 14.062 1 95.19 97 LEU B O 1
ATOM 4429 N N . PRO B 1 98 ? 12.297 19.312 15.797 1 96.19 98 PRO B N 1
ATOM 4430 C CA . PRO B 1 98 ? 12.227 17.969 15.211 1 96.19 98 PRO B CA 1
ATOM 4431 C C . PRO B 1 98 ? 10.852 17.328 15.383 1 96.19 98 PRO B C 1
ATOM 4433 O O . PRO B 1 98 ? 10.086 17.719 16.266 1 96.19 98 PRO B O 1
ATOM 4436 N N . ARG B 1 99 ? 10.578 16.359 14.586 1 95.44 99 ARG B N 1
ATOM 4437 C CA . ARG B 1 99 ? 9.273 15.719 14.477 1 95.44 99 ARG B CA 1
ATOM 4438 C C . ARG B 1 99 ? 8.805 15.203 15.836 1 95.44 99 ARG B C 1
ATOM 4440 O O . ARG B 1 99 ? 7.637 15.359 16.203 1 95.44 99 ARG B O 1
ATOM 4447 N N . PRO B 1 100 ? 9.68 14.547 16.703 1 96.75 100 PRO B N 1
ATOM 4448 C CA . PRO B 1 100 ? 9.172 14.039 17.969 1 96.75 100 PRO B CA 1
ATOM 4449 C C . PRO B 1 100 ? 8.695 15.156 18.906 1 96.75 100 PRO B C 1
ATOM 4451 O O . PRO B 1 100 ? 7.738 14.969 19.656 1 96.75 100 PRO B O 1
ATOM 4454 N N . ALA B 1 101 ? 9.359 16.281 18.844 1 96.88 101 ALA B N 1
ATOM 4455 C CA . ALA B 1 101 ? 8.969 17.406 19.688 1 96.88 101 ALA B CA 1
ATOM 4456 C C . ALA B 1 101 ? 7.621 17.969 19.266 1 96.88 101 ALA B C 1
ATOM 4458 O O . ALA B 1 101 ? 6.793 18.312 20.109 1 96.88 101 ALA B O 1
ATOM 4459 N N . MET B 1 102 ? 7.465 18.094 18 1 97 102 MET B N 1
ATOM 4460 C CA . MET B 1 102 ? 6.184 18.578 17.5 1 97 102 MET B CA 1
ATOM 4461 C C . MET B 1 102 ? 5.051 17.641 17.891 1 97 102 MET B C 1
ATOM 4463 O O . MET B 1 102 ? 3.998 18.078 18.359 1 97 102 MET B O 1
ATOM 4467 N N . ARG B 1 103 ? 5.242 16.344 17.703 1 97.19 103 ARG B N 1
ATOM 4468 C CA . ARG B 1 103 ? 4.223 15.375 18.094 1 97.19 103 ARG B CA 1
ATOM 4469 C C . ARG B 1 103 ? 3.891 15.492 19.578 1 97.19 103 ARG B C 1
ATOM 4471 O O . ARG B 1 103 ? 2.723 15.422 19.969 1 97.19 103 ARG B O 1
ATOM 4478 N N . ASP B 1 104 ? 4.922 15.648 20.375 1 98 104 ASP B N 1
ATOM 4479 C CA . ASP B 1 104 ? 4.758 15.789 21.812 1 98 104 ASP B CA 1
ATOM 4480 C C . ASP B 1 104 ? 3.883 17 22.156 1 98 104 ASP B C 1
ATOM 4482 O O . ASP B 1 104 ? 2.996 16.906 23.016 1 98 104 ASP B O 1
ATOM 4486 N N . TYR B 1 105 ? 4.152 18.078 21.531 1 97.88 105 TYR B N 1
ATOM 4487 C CA . TYR B 1 105 ? 3.375 19.297 21.734 1 97.88 105 TYR B CA 1
ATOM 4488 C C . TYR B 1 105 ? 1.915 19.062 21.359 1 97.88 105 TYR B C 1
ATOM 4490 O O . TYR B 1 105 ? 1.01 19.453 22.094 1 97.88 105 TYR B O 1
ATOM 4498 N N . LEU B 1 106 ? 1.665 18.469 20.188 1 97.81 106 LEU B N 1
ATOM 4499 C CA . LEU B 1 106 ? 0.305 18.203 19.719 1 97.81 106 LEU B CA 1
ATOM 4500 C C . LEU B 1 106 ? -0.442 17.312 20.703 1 97.81 106 LEU B C 1
ATOM 4502 O O . LEU B 1 106 ? -1.59 17.594 21.062 1 97.81 106 LEU B O 1
ATOM 4506 N N . GLU B 1 107 ? 0.214 16.297 21.141 1 97.88 107 GLU B N 1
ATOM 4507 C CA . GLU B 1 107 ? -0.382 15.391 22.125 1 97.88 107 GLU B CA 1
ATOM 4508 C C . GLU B 1 107 ? -0.636 16.094 23.453 1 97.88 107 GLU B C 1
ATOM 4510 O O . GLU B 1 107 ? -1.645 15.844 24.109 1 97.88 107 GLU B O 1
ATOM 4515 N N . GLY B 1 108 ? 0.301 16.906 23.844 1 97.62 108 GLY B N 1
ATOM 4516 C CA . GLY B 1 108 ? 0.184 17.641 25.094 1 97.62 108 GLY B CA 1
ATOM 4517 C C . GLY B 1 108 ? -1.102 18.438 25.203 1 97.62 108 GLY B C 1
ATOM 4518 O O . GLY B 1 108 ? -1.764 18.422 26.25 1 97.62 108 GLY B O 1
ATOM 4519 N N . ARG B 1 109 ? -1.438 19.094 24.141 1 97 109 ARG B N 1
ATOM 4520 C CA . ARG B 1 109 ? -2.676 19.875 24.172 1 97 109 ARG B CA 1
ATOM 4521 C C . ARG B 1 109 ? -3.875 18.969 24.453 1 97 109 ARG B C 1
ATOM 4523 O O . ARG B 1 109 ? -4.734 19.312 25.281 1 97 109 ARG B O 1
ATOM 4530 N N . LEU B 1 110 ? -3.957 17.844 23.766 1 97.38 110 LEU B N 1
ATOM 4531 C CA . LEU B 1 110 ? -5.082 16.922 23.891 1 97.38 110 LEU B CA 1
ATOM 4532 C C . LEU B 1 110 ? -5.172 16.344 25.297 1 97.38 110 LEU B C 1
ATOM 4534 O O . LEU B 1 110 ? -6.27 16.172 25.828 1 97.38 110 LEU B O 1
ATOM 4538 N N . VAL B 1 111 ? -4.055 16.125 25.891 1 97.25 111 VAL B N 1
ATOM 4539 C CA . VAL B 1 111 ? -4.008 15.461 27.188 1 97.25 111 VAL B CA 1
ATOM 4540 C C . VAL B 1 111 ? -4.238 16.5 28.297 1 97.25 111 VAL B C 1
ATOM 4542 O O . VAL B 1 111 ? -4.961 16.219 29.266 1 97.25 111 VAL B O 1
ATOM 4545 N N . LYS B 1 112 ? -3.744 17.688 28.141 1 96.44 112 LYS B N 1
ATOM 4546 C CA . LYS B 1 112 ? -3.697 18.641 29.234 1 96.44 112 LYS B CA 1
ATOM 4547 C C . LYS B 1 112 ? -4.871 19.609 29.188 1 96.44 112 LYS B C 1
ATOM 4549 O O . LYS B 1 112 ? -5.258 20.188 30.203 1 96.44 112 LYS B O 1
ATOM 4554 N N . LYS B 1 113 ? -5.367 19.797 28.031 1 95.19 113 LYS B N 1
ATOM 4555 C CA . LYS B 1 113 ? -6.336 20.875 27.906 1 95.19 113 LYS B CA 1
ATOM 4556 C C . LYS B 1 113 ? -7.734 20.344 27.625 1 95.19 113 LYS B C 1
ATOM 4558 O O . LYS B 1 113 ? -8.711 21.094 27.656 1 95.19 113 LYS B O 1
ATOM 4563 N N . SER B 1 114 ? -7.887 19.062 27.359 1 93.56 114 SER B N 1
ATOM 4564 C CA . SER B 1 114 ? -9.211 18.484 27.125 1 93.56 114 SER B CA 1
ATOM 4565 C C . SER B 1 114 ? -10 18.359 28.422 1 93.56 114 SER B C 1
ATOM 4567 O O . SER B 1 114 ? -9.414 18.266 29.516 1 93.56 114 SER B O 1
ATOM 4569 N N . LYS B 1 115 ? -11.344 18.391 28.359 1 93.62 115 LYS B N 1
ATOM 4570 C CA . LYS B 1 115 ? -12.227 18.266 29.516 1 93.62 115 LYS B CA 1
ATOM 4571 C C . LYS B 1 115 ? -12.273 16.828 30.016 1 93.62 115 LYS B C 1
ATOM 4573 O O . LYS B 1 115 ? -12.5 16.594 31.203 1 93.62 115 LYS B O 1
ATOM 4578 N N . SER B 1 116 ? -12.164 15.969 29.062 1 93.44 116 SER B N 1
ATOM 4579 C CA . SER B 1 116 ? -12.156 14.547 29.391 1 93.44 116 SER B CA 1
ATOM 4580 C C . SER B 1 116 ? -11.086 13.805 28.594 1 93.44 116 SER B C 1
ATOM 4582 O O . SER B 1 116 ? -10.266 14.43 27.922 1 93.44 116 SER B O 1
ATOM 4584 N N . ASP B 1 117 ? -11.07 12.5 28.844 1 95 117 ASP B N 1
ATOM 4585 C CA . ASP B 1 117 ? -10.172 11.688 28.031 1 95 117 ASP B CA 1
ATOM 4586 C C . ASP B 1 117 ? -10.703 11.531 26.609 1 95 117 ASP B C 1
ATOM 4588 O O . ASP B 1 117 ? -11.602 10.719 26.359 1 95 117 ASP B O 1
ATOM 4592 N N . ILE B 1 118 ? -10.141 12.242 25.688 1 95.62 118 ILE B N 1
ATOM 4593 C CA . ILE B 1 118 ? -10.562 12.297 24.297 1 95.62 118 ILE B CA 1
ATOM 4594 C C . ILE B 1 118 ? -10.547 10.898 23.688 1 95.62 118 ILE B C 1
ATOM 4596 O O . ILE B 1 118 ? -11.305 10.609 22.766 1 95.62 118 ILE B O 1
ATOM 4600 N N . LYS B 1 119 ? -9.742 10.07 24.188 1 96.62 119 LYS B N 1
ATOM 4601 C CA . LYS B 1 119 ? -9.578 8.727 23.641 1 96.62 119 LYS B CA 1
ATOM 4602 C C . LYS B 1 119 ? -10.875 7.926 23.75 1 96.62 119 LYS B C 1
ATOM 4604 O O . LYS B 1 119 ? -11.078 6.961 23.016 1 96.62 119 LYS B O 1
ATOM 4609 N N . ARG B 1 120 ? -11.742 8.328 24.641 1 95.56 120 ARG B N 1
ATOM 4610 C CA . ARG B 1 120 ? -13.008 7.621 24.844 1 95.56 120 ARG B CA 1
ATOM 4611 C C . ARG B 1 120 ? -13.867 7.684 23.578 1 95.56 120 ARG B C 1
ATOM 4613 O O . ARG B 1 120 ? -14.742 6.84 23.375 1 95.56 120 ARG B O 1
ATOM 4620 N N . PHE B 1 121 ? -13.594 8.727 22.734 1 97.31 121 PHE B N 1
ATOM 4621 C CA . PHE B 1 121 ? -14.383 8.906 21.516 1 97.31 121 PHE B CA 1
ATOM 4622 C C . PHE B 1 121 ? -13.852 8.023 20.391 1 97.31 121 PHE B C 1
ATOM 4624 O O . PHE B 1 121 ? -14.508 7.863 19.359 1 97.31 121 PHE B O 1
ATOM 4631 N N . ILE B 1 122 ? -12.695 7.43 20.547 1 98.62 122 ILE B N 1
ATOM 4632 C CA . ILE B 1 122 ? -11.969 6.863 19.406 1 98.62 122 ILE B CA 1
ATOM 4633 C C . ILE B 1 122 ? -12.062 5.336 19.453 1 98.62 122 ILE B C 1
ATOM 4635 O O . ILE B 1 122 ? -11.797 4.723 20.484 1 98.62 122 ILE B O 1
ATOM 4639 N N . LYS B 1 123 ? -12.523 4.773 18.375 1 98.75 123 LYS B N 1
ATOM 4640 C CA . LYS B 1 123 ? -12.398 3.34 18.141 1 98.75 123 LYS B CA 1
ATOM 4641 C C . LYS B 1 123 ? -11.133 3.027 17.344 1 98.75 123 LYS B C 1
ATOM 4643 O O . LYS B 1 123 ? -11.055 3.314 16.156 1 98.75 123 LYS B O 1
ATOM 4648 N N . TRP B 1 124 ? -10.148 2.426 18.047 1 98.31 124 TRP B N 1
ATOM 4649 C CA . TRP B 1 124 ? -8.844 2.139 17.469 1 98.31 124 TRP B CA 1
ATOM 4650 C C . TRP B 1 124 ? -8.906 0.904 16.578 1 98.31 124 TRP B C 1
ATOM 4652 O O . TRP B 1 124 ? -9.836 0.105 16.672 1 98.31 124 TRP B O 1
ATOM 4662 N N . ASN B 1 125 ? -7.848 0.759 15.68 1 98.12 125 ASN B N 1
ATOM 4663 C CA . ASN B 1 125 ? -7.73 -0.397 14.797 1 98.12 125 ASN B CA 1
ATOM 4664 C C . ASN B 1 125 ? -9.039 -0.68 14.07 1 98.12 125 ASN B C 1
ATOM 4666 O O . ASN B 1 125 ? -9.477 -1.829 13.992 1 98.12 125 ASN B O 1
ATOM 4670 N N . THR B 1 126 ? -9.68 0.372 13.68 1 98.62 126 THR B N 1
ATOM 4671 C CA . THR B 1 126 ? -10.961 0.273 12.984 1 98.62 126 THR B CA 1
ATOM 4672 C C . THR B 1 126 ? -10.914 1.025 11.656 1 98.62 126 THR B C 1
ATOM 4674 O O . THR B 1 126 ? -10.766 2.248 11.641 1 98.62 126 THR B O 1
ATOM 4677 N N . ALA B 1 127 ? -11 0.319 10.578 1 97.94 127 ALA B N 1
ATOM 4678 C CA . ALA B 1 127 ? -10.984 0.919 9.25 1 97.94 127 ALA B CA 1
ATOM 4679 C C . ALA B 1 127 ? -12.406 1.182 8.75 1 97.94 127 ALA B C 1
ATOM 4681 O O . ALA B 1 127 ? -13.297 0.357 8.945 1 97.94 127 ALA B O 1
ATOM 4682 N N . VAL B 1 128 ? -12.656 2.369 8.227 1 98.44 128 VAL B N 1
ATOM 4683 C CA . VAL B 1 128 ? -13.898 2.643 7.516 1 98.44 128 VAL B CA 1
ATOM 4684 C C . VAL B 1 128 ? -13.82 2.082 6.098 1 98.44 128 VAL B C 1
ATOM 4686 O O . VAL B 1 128 ? -12.938 2.461 5.32 1 98.44 128 VAL B O 1
ATOM 4689 N N . ARG B 1 129 ? -14.742 1.199 5.734 1 97.19 129 ARG B N 1
ATOM 4690 C CA . ARG B 1 129 ? -14.703 0.508 4.449 1 97.19 129 ARG B CA 1
ATOM 4691 C C . ARG B 1 129 ? -15.602 1.199 3.43 1 97.19 129 ARG B C 1
ATOM 4693 O O . ARG B 1 129 ? -15.32 1.179 2.23 1 97.19 129 ARG B O 1
ATOM 4700 N N . TYR B 1 130 ? -16.688 1.788 3.984 1 96.62 130 TYR B N 1
ATOM 4701 C CA . TYR B 1 130 ? -17.578 2.426 3.031 1 96.62 130 TYR B CA 1
ATOM 4702 C C . TYR B 1 130 ? -18.562 3.35 3.744 1 96.62 130 TYR B C 1
ATOM 4704 O O . TYR B 1 130 ? -19.047 3.037 4.84 1 96.62 130 TYR B O 1
ATOM 4712 N N . VAL B 1 131 ? -18.812 4.457 3.166 1 97.94 131 VAL B N 1
ATOM 4713 C CA . VAL B 1 131 ? -19.797 5.422 3.641 1 97.94 131 VAL B CA 1
ATOM 4714 C C . VAL B 1 131 ? -20.844 5.68 2.551 1 97.94 131 VAL B C 1
ATOM 4716 O O . VAL B 1 131 ? -20.484 6.023 1.418 1 97.94 131 VAL B O 1
ATOM 4719 N N . ARG B 1 132 ? -22.109 5.508 2.895 1 95.31 132 ARG B N 1
ATOM 4720 C CA . ARG B 1 132 ? -23.219 5.754 1.987 1 95.31 132 ARG B CA 1
ATOM 4721 C C . ARG B 1 132 ? -24.203 6.75 2.588 1 95.31 132 ARG B C 1
ATOM 4723 O O . ARG B 1 132 ? -24.5 6.695 3.783 1 95.31 132 ARG B O 1
ATOM 4730 N N . TYR B 1 133 ? -24.672 7.672 1.779 1 97.62 133 TYR B N 1
ATOM 4731 C CA . TYR B 1 133 ? -25.734 8.586 2.191 1 97.62 133 TYR B CA 1
ATOM 4732 C C . TYR B 1 133 ? -27.094 8 1.882 1 97.62 133 TYR B C 1
ATOM 4734 O O . TYR B 1 133 ? -27.359 7.586 0.75 1 97.62 133 TYR B O 1
ATOM 4742 N N . ASN B 1 134 ? -27.938 7.879 2.916 1 97.06 134 ASN B N 1
ATOM 4743 C CA . ASN B 1 134 ? -29.312 7.414 2.77 1 97.06 134 ASN B CA 1
ATOM 4744 C C . ASN B 1 134 ? -30.281 8.578 2.586 1 97.06 134 ASN B C 1
ATOM 4746 O O . ASN B 1 134 ? -30.688 9.211 3.561 1 97.06 134 ASN B O 1
ATOM 4750 N N . LYS B 1 135 ? -30.75 8.773 1.389 1 96.31 135 LYS B N 1
ATOM 4751 C CA . LYS B 1 135 ? -31.625 9.906 1.087 1 96.31 135 LYS B CA 1
ATOM 4752 C C . LYS B 1 135 ? -32.938 9.781 1.834 1 96.31 135 LYS B C 1
ATOM 4754 O O . LYS B 1 135 ? -33.5 10.781 2.326 1 96.31 135 LYS B O 1
ATOM 4759 N N . LYS B 1 136 ? -33.438 8.586 1.921 1 96.5 136 LYS B N 1
ATOM 4760 C CA . LYS B 1 136 ? -34.75 8.352 2.539 1 96.5 136 LYS B CA 1
ATOM 4761 C C . LYS B 1 136 ? -34.719 8.719 4.02 1 96.5 136 LYS B C 1
ATOM 4763 O O . LYS B 1 136 ? -35.625 9.422 4.504 1 96.5 136 LYS B O 1
ATOM 4768 N N . SER B 1 137 ? -33.688 8.312 4.734 1 97 137 SER B N 1
ATOM 4769 C CA . SER B 1 137 ? -33.625 8.57 6.172 1 97 137 SER B CA 1
ATOM 4770 C C . SER B 1 137 ? -32.75 9.789 6.473 1 97 137 SER B C 1
ATOM 4772 O O . SER B 1 137 ? -32.656 10.211 7.629 1 97 137 SER B O 1
ATOM 4774 N N . ASP B 1 138 ? -32.156 10.383 5.492 1 97.25 138 ASP B N 1
ATOM 4775 C CA . ASP B 1 138 ? -31.328 11.578 5.605 1 97.25 138 ASP B CA 1
ATOM 4776 C C . ASP B 1 138 ? -30.203 11.383 6.613 1 97.25 138 ASP B C 1
ATOM 4778 O O . ASP B 1 138 ? -30.062 12.164 7.555 1 97.25 138 ASP B O 1
ATOM 4782 N N . ASP B 1 139 ? -29.5 10.336 6.48 1 98.19 139 ASP B N 1
ATOM 4783 C CA . ASP B 1 139 ? -28.344 9.992 7.316 1 98.19 139 ASP B CA 1
ATOM 4784 C C . ASP B 1 139 ? -27.328 9.172 6.535 1 98.19 139 ASP B C 1
ATOM 4786 O O . ASP B 1 139 ? -27.438 9.023 5.316 1 98.19 139 ASP B O 1
ATOM 4790 N N . PHE B 1 140 ? -26.25 8.766 7.203 1 98.56 140 PHE B N 1
ATOM 4791 C CA . PHE B 1 140 ? -25.172 8 6.578 1 98.56 140 PHE B CA 1
ATOM 4792 C C . PHE B 1 140 ? -25.062 6.613 7.195 1 98.56 140 PHE B C 1
ATOM 4794 O O . PHE B 1 140 ? -25.188 6.457 8.414 1 98.56 140 PHE B O 1
ATOM 4801 N N . THR B 1 141 ? -24.906 5.625 6.367 1 98.06 141 THR B N 1
ATOM 4802 C CA . THR B 1 141 ? -24.438 4.324 6.84 1 98.06 141 THR B CA 1
ATOM 4803 C C . THR B 1 141 ? -22.938 4.191 6.676 1 98.06 141 THR B C 1
ATOM 4805 O O . THR B 1 141 ? -22.406 4.32 5.57 1 98.06 141 THR B O 1
ATOM 4808 N N . VAL B 1 142 ? -22.234 3.971 7.797 1 98.56 142 VAL B N 1
ATOM 4809 C CA . VAL B 1 142 ? -20.797 3.789 7.805 1 98.56 142 VAL B CA 1
ATOM 4810 C C . VAL B 1 142 ? -20.453 2.332 8.117 1 98.56 142 VAL B C 1
ATOM 4812 O O . VAL B 1 142 ? -20.781 1.829 9.195 1 98.56 142 VAL B O 1
ATOM 4815 N N . THR B 1 143 ? -19.844 1.689 7.141 1 97.81 143 THR B N 1
ATOM 4816 C CA . THR B 1 143 ? -19.359 0.327 7.336 1 97.81 143 THR B CA 1
ATOM 4817 C C . THR B 1 143 ? -17.922 0.333 7.836 1 97.81 143 THR B C 1
ATOM 4819 O O . THR B 1 143 ? -17.047 0.922 7.203 1 97.81 143 THR B O 1
ATOM 4822 N N . THR B 1 144 ? -17.734 -0.289 9.008 1 98.38 144 THR B N 1
ATOM 4823 C CA . THR B 1 144 ? -16.391 -0.331 9.594 1 98.38 144 THR B CA 1
ATOM 4824 C C . THR B 1 144 ? -15.93 -1.772 9.773 1 98.38 144 THR B C 1
ATOM 4826 O O . THR B 1 144 ? -16.734 -2.699 9.773 1 98.38 144 THR B O 1
ATOM 4829 N N . GLU B 1 145 ? -14.641 -1.948 9.797 1 97.69 145 GLU B N 1
ATOM 4830 C CA . GLU B 1 145 ? -14.008 -3.232 10.078 1 97.69 145 GLU B CA 1
ATOM 4831 C C . GLU B 1 145 ? -13.047 -3.129 11.258 1 97.69 145 GLU B C 1
ATOM 4833 O O . GLU B 1 145 ? -12.141 -2.293 11.258 1 97.69 145 GLU B O 1
ATOM 4838 N N . ASN B 1 146 ? -13.344 -3.863 12.336 1 97.94 146 ASN B N 1
ATOM 4839 C CA . ASN B 1 146 ? -12.312 -4.059 13.359 1 97.94 146 ASN B CA 1
ATOM 4840 C C . ASN B 1 146 ? -11.133 -4.852 12.82 1 97.94 146 ASN B C 1
ATOM 4842 O O . ASN B 1 146 ? -11.258 -6.039 12.523 1 97.94 146 ASN B O 1
ATOM 4846 N N . LEU B 1 147 ? -10.008 -4.277 12.719 1 96.56 147 LEU B N 1
ATOM 4847 C CA . LEU B 1 147 ? -8.875 -4.867 12.016 1 96.56 147 LEU B CA 1
ATOM 4848 C C . LEU B 1 147 ? -8.266 -6.008 12.82 1 96.56 147 LEU B C 1
ATOM 4850 O O . LEU B 1 147 ? -7.578 -6.867 12.266 1 96.56 147 LEU B O 1
ATOM 4854 N N . LYS B 1 148 ? -8.43 -6.035 14.086 1 95.56 148 LYS B N 1
ATOM 4855 C CA . LYS B 1 148 ? -7.902 -7.105 14.93 1 95.56 148 LYS B CA 1
ATOM 4856 C C . LYS B 1 148 ? -8.758 -8.359 14.828 1 95.56 148 LYS B C 1
ATOM 4858 O O . LYS B 1 148 ? -8.234 -9.477 14.766 1 95.56 148 LYS B O 1
ATOM 4863 N N . THR B 1 149 ? -10.117 -8.164 14.734 1 94.56 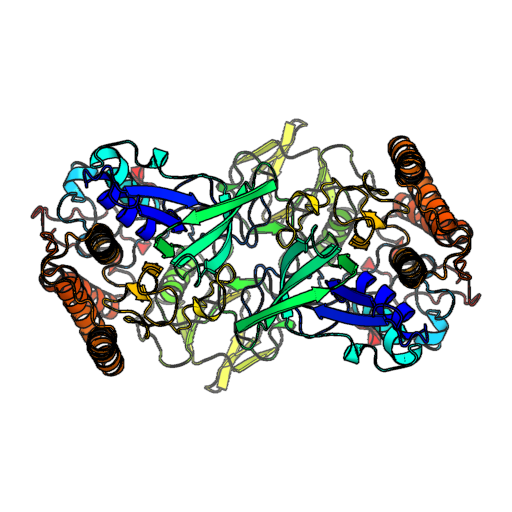149 THR B N 1
ATOM 4864 C CA . THR B 1 149 ? -11.016 -9.312 14.773 1 94.56 149 THR B CA 1
ATOM 4865 C C . THR B 1 149 ? -11.547 -9.633 13.383 1 94.56 149 THR B C 1
ATOM 4867 O O . THR B 1 149 ? -12.039 -10.734 13.133 1 94.56 149 THR B O 1
ATOM 4870 N N . GLY B 1 150 ? -11.555 -8.656 12.5 1 92.62 150 GLY B N 1
ATOM 4871 C CA . GLY B 1 150 ? -12.109 -8.836 11.164 1 92.62 150 GLY B CA 1
ATOM 4872 C C . GLY B 1 150 ? -13.602 -8.578 11.102 1 92.62 150 GLY B C 1
ATOM 4873 O O . GLY B 1 150 ? -14.18 -8.555 10.016 1 92.62 150 GLY B O 1
ATOM 4874 N N . GLN B 1 151 ? -14.211 -8.305 12.211 1 95.81 151 GLN B N 1
ATOM 4875 C CA . GLN B 1 151 ? -15.656 -8.094 12.25 1 95.81 151 GLN B CA 1
ATOM 4876 C C . GLN B 1 151 ? -16.031 -6.766 11.602 1 95.81 151 GLN B C 1
ATOM 4878 O O . GLN B 1 151 ? -15.352 -5.762 11.789 1 95.81 151 GLN B O 1
ATOM 4883 N N . THR B 1 152 ? -17.125 -6.797 10.812 1 95.81 152 THR B N 1
ATOM 4884 C CA . THR B 1 152 ? -17.625 -5.586 10.172 1 95.81 152 THR B CA 1
ATOM 4885 C C . THR B 1 152 ? -18.938 -5.133 10.812 1 95.81 152 THR B C 1
ATOM 4887 O O . THR B 1 152 ? -19.719 -5.957 11.281 1 95.81 152 THR B O 1
ATOM 4890 N N . PHE B 1 153 ? -19.125 -3.803 10.867 1 96.19 153 PHE B N 1
ATOM 4891 C CA . PHE B 1 153 ? -20.312 -3.207 11.461 1 96.19 153 PHE B CA 1
ATOM 4892 C C . PHE B 1 153 ? -20.828 -2.057 10.602 1 96.19 153 PHE B C 1
ATOM 4894 O O . PHE B 1 153 ? -20.047 -1.271 10.07 1 96.19 153 PHE B O 1
ATOM 4901 N N . ASP B 1 154 ? -22.156 -2.049 10.445 1 97 154 ASP B N 1
ATOM 4902 C CA . ASP B 1 154 ? -22.812 -0.868 9.898 1 97 154 ASP B CA 1
ATOM 4903 C C . ASP B 1 154 ? -23.406 -0 11.008 1 97 154 ASP B C 1
ATOM 4905 O O . ASP B 1 154 ? -24.109 -0.501 11.891 1 97 154 ASP B O 1
ATOM 4909 N N . THR B 1 155 ? -23.031 1.188 11.039 1 98.44 155 THR B N 1
ATOM 4910 C CA . THR B 1 155 ? -23.578 2.141 11.992 1 98.44 155 THR B CA 1
ATOM 4911 C C . THR B 1 155 ? -24.125 3.379 11.273 1 98.44 155 THR B C 1
ATOM 4913 O O . THR B 1 155 ? -23.484 3.881 10.344 1 98.44 155 THR B O 1
ATOM 4916 N N . ASN B 1 156 ? -25.312 3.865 11.68 1 98.38 156 ASN B N 1
ATOM 4917 C CA . ASN B 1 156 ? -25.875 5.07 11.086 1 98.38 156 ASN B CA 1
ATOM 4918 C C . ASN B 1 156 ? -25.453 6.324 11.844 1 98.38 156 ASN B C 1
ATOM 4920 O O . ASN B 1 156 ? -25.406 6.32 13.07 1 98.38 156 ASN B O 1
ATOM 4924 N N . PHE B 1 157 ? -25.141 7.324 11.117 1 98.69 157 PHE B N 1
ATOM 4925 C CA . PHE B 1 157 ? -24.75 8.617 11.672 1 98.69 157 PHE B CA 1
ATOM 4926 C C . PHE B 1 157 ? -25.5 9.75 10.984 1 98.69 157 PHE B C 1
ATOM 4928 O O . PHE B 1 157 ? -25.812 9.672 9.797 1 98.69 157 PHE B O 1
ATOM 4935 N N . THR B 1 158 ? -25.781 10.805 11.742 1 98.5 158 THR B N 1
ATOM 4936 C CA . THR B 1 158 ? -26.438 11.969 11.156 1 98.5 158 THR B CA 1
ATOM 4937 C C . THR B 1 158 ? -25.438 12.836 10.398 1 98.5 158 THR B C 1
ATOM 4939 O O . THR B 1 158 ? -25.781 13.492 9.422 1 98.5 158 THR B O 1
ATOM 4942 N N . HIS B 1 159 ? -24.188 12.891 10.891 1 98.62 159 HIS B N 1
ATOM 4943 C CA . HIS B 1 159 ? -23.109 13.695 10.305 1 98.62 159 HIS B CA 1
ATOM 4944 C C . HIS B 1 159 ? -21.828 12.875 10.156 1 98.62 159 HIS B C 1
ATOM 4946 O O . HIS B 1 159 ? -21.547 12.008 10.984 1 98.62 159 HIS B O 1
ATOM 4952 N N . VAL B 1 160 ? -21.078 13.148 9.086 1 98.88 160 VAL B N 1
ATOM 4953 C CA . VAL B 1 160 ? -19.781 12.516 8.867 1 98.88 160 VAL B CA 1
ATOM 4954 C C . VAL B 1 160 ? -18.719 13.578 8.633 1 98.88 160 VAL B C 1
ATOM 4956 O O . VAL B 1 160 ? -18.938 14.523 7.871 1 98.88 160 VAL B O 1
ATOM 4959 N N . ILE B 1 161 ? -17.594 13.508 9.328 1 98.88 161 ILE B N 1
ATOM 4960 C CA . ILE B 1 161 ? -16.422 14.344 9.133 1 98.88 161 ILE B CA 1
ATOM 4961 C C . ILE B 1 161 ? -15.266 13.492 8.602 1 98.88 161 ILE B C 1
ATOM 4963 O O . ILE B 1 161 ? -14.742 12.633 9.312 1 98.88 161 ILE B O 1
ATOM 4967 N N . VAL B 1 162 ? -14.906 13.742 7.355 1 98.88 162 VAL B N 1
ATOM 4968 C CA . VAL B 1 162 ? -13.773 13.062 6.742 1 98.88 162 VAL B CA 1
ATOM 4969 C C . VAL B 1 162 ? -12.477 13.781 7.125 1 98.88 162 VAL B C 1
ATOM 4971 O O . VAL B 1 162 ? -12.172 14.852 6.602 1 98.88 162 VAL B O 1
ATOM 4974 N N . ALA B 1 163 ? -11.688 13.156 7.996 1 98.62 163 ALA B N 1
ATOM 4975 C CA . ALA B 1 163 ? -10.484 13.781 8.531 1 98.62 163 ALA B CA 1
ATOM 4976 C C . ALA B 1 163 ? -9.258 12.891 8.32 1 98.62 163 ALA B C 1
ATOM 4978 O O . ALA B 1 163 ? -8.406 12.773 9.203 1 98.62 163 ALA B O 1
ATOM 4979 N N . VAL B 1 164 ? -9.148 12.258 7.145 1 97.19 164 VAL B N 1
ATOM 4980 C CA . VAL B 1 164 ? -8.07 11.32 6.879 1 97.19 164 VAL B CA 1
ATOM 4981 C C . VAL B 1 164 ? -6.875 12.055 6.27 1 97.19 164 VAL B C 1
ATOM 4983 O O . VAL B 1 164 ? -5.789 11.484 6.137 1 97.19 164 VAL B O 1
ATOM 4986 N N . GLY B 1 165 ? -7.047 13.328 5.93 1 94.38 165 GLY B N 1
ATOM 4987 C CA . GLY B 1 165 ? -5.977 14.086 5.301 1 94.38 165 GLY B CA 1
ATOM 4988 C C . GLY B 1 165 ? -5.719 13.672 3.865 1 94.38 165 GLY B C 1
ATOM 4989 O O . GLY B 1 165 ? -6.469 12.875 3.299 1 94.38 165 GLY B O 1
ATOM 4990 N N . ILE B 1 166 ? -4.66 14.266 3.215 1 94.25 166 ILE B N 1
ATOM 4991 C CA . ILE B 1 166 ? -4.453 14.039 1.79 1 94.25 166 ILE B CA 1
ATOM 4992 C C . ILE B 1 166 ? -3.01 13.609 1.54 1 94.25 166 ILE B C 1
ATOM 4994 O O . ILE B 1 166 ? -2.617 13.367 0.396 1 94.25 166 ILE B O 1
ATOM 4998 N N . PHE B 1 167 ? -2.178 13.438 2.521 1 94.31 167 PHE B N 1
ATOM 4999 C CA . PHE B 1 167 ? -0.772 13.094 2.357 1 94.31 167 PHE B CA 1
ATOM 5000 C C . PHE B 1 167 ? -0.551 11.602 2.604 1 94.31 167 PHE B C 1
ATOM 5002 O O . PHE B 1 167 ? 0.38 11.219 3.314 1 94.31 167 PHE B O 1
ATOM 5009 N N . ASN B 1 168 ? -1.428 10.797 2.057 1 92.94 168 ASN B N 1
ATOM 5010 C CA . ASN B 1 168 ? -1.347 9.367 2.346 1 92.94 168 ASN B CA 1
ATOM 5011 C C . ASN B 1 168 ? -1.4 8.531 1.07 1 92.94 168 ASN B C 1
ATOM 5013 O O . ASN B 1 168 ? -1.184 7.32 1.106 1 92.94 168 ASN B O 1
ATOM 5017 N N . THR B 1 169 ? -1.654 9.133 -0.06 1 94.75 169 THR B N 1
ATOM 5018 C CA . THR B 1 169 ? -1.642 8.438 -1.343 1 94.75 169 THR B CA 1
ATOM 5019 C C . THR B 1 169 ? -0.643 9.086 -2.299 1 94.75 169 THR B C 1
ATOM 5021 O O . THR B 1 169 ? -0.956 10.078 -2.953 1 94.75 169 THR B O 1
ATOM 5024 N N . PRO B 1 170 ? 0.528 8.461 -2.438 1 96.44 170 PRO B N 1
ATOM 5025 C CA . PRO B 1 170 ? 1.596 9.07 -3.238 1 96.44 170 PRO B CA 1
ATOM 5026 C C . PRO B 1 170 ? 1.241 9.164 -4.719 1 96.44 170 PRO B C 1
ATOM 5028 O O . PRO B 1 170 ? 0.597 8.258 -5.262 1 96.44 170 PRO B O 1
ATOM 5031 N N . ASP B 1 171 ? 1.595 10.25 -5.344 1 96.12 171 ASP B N 1
ATOM 5032 C CA . ASP B 1 171 ? 1.563 10.383 -6.797 1 96.12 171 ASP B CA 1
ATOM 5033 C C . ASP B 1 171 ? 2.879 9.93 -7.422 1 96.12 171 ASP B C 1
ATOM 5035 O O . ASP B 1 171 ? 3.941 10.477 -7.117 1 96.12 171 ASP B O 1
ATOM 5039 N N . LYS B 1 172 ? 2.883 8.93 -8.281 1 95.88 172 LYS B N 1
ATOM 5040 C CA . LYS B 1 172 ? 4.082 8.359 -8.898 1 95.88 172 LYS B CA 1
ATOM 5041 C C . LYS B 1 172 ? 4.023 8.477 -10.414 1 95.88 172 LYS B C 1
ATOM 5043 O O . LYS B 1 172 ? 3.605 7.539 -11.102 1 95.88 172 LYS B O 1
ATOM 5048 N N . PRO B 1 173 ? 4.508 9.562 -10.969 1 95.75 173 PRO B N 1
ATOM 5049 C CA . PRO B 1 173 ? 4.461 9.727 -12.422 1 95.75 173 PRO B CA 1
ATOM 5050 C C . PRO B 1 173 ? 5.367 8.742 -13.156 1 95.75 173 PRO B C 1
ATOM 5052 O O . PRO B 1 173 ? 6.371 8.289 -12.602 1 95.75 173 PRO B O 1
ATOM 5055 N N . TYR B 1 174 ? 4.949 8.422 -14.336 1 96.31 174 TYR B N 1
ATOM 5056 C CA . TYR B 1 174 ? 5.754 7.578 -15.211 1 96.31 174 TYR B CA 1
ATOM 5057 C C . TYR B 1 174 ? 6.754 8.414 -16 1 96.31 174 TYR B C 1
ATOM 5059 O O . TYR B 1 174 ? 6.41 9.477 -16.516 1 96.31 174 TYR B O 1
ATOM 5067 N N . PHE B 1 175 ? 7.934 8.016 -16.031 1 97.75 175 PHE B N 1
ATOM 5068 C CA . PHE B 1 175 ? 8.961 8.516 -16.922 1 97.75 175 PHE B CA 1
ATOM 5069 C C . PHE B 1 175 ? 9.438 7.426 -17.875 1 97.75 175 PHE B C 1
ATOM 5071 O O . PHE B 1 175 ? 9.68 6.293 -17.453 1 97.75 175 PHE B O 1
ATOM 5078 N N . GLU B 1 176 ? 9.625 7.789 -19.109 1 97.88 176 GLU B N 1
ATOM 5079 C CA . GLU B 1 176 ? 10.039 6.801 -20.094 1 97.88 176 GLU B CA 1
ATOM 5080 C C . GLU B 1 176 ? 11.305 6.07 -19.656 1 97.88 176 GLU B C 1
ATOM 5082 O O . GLU B 1 176 ? 12.312 6.703 -19.328 1 97.88 176 GLU B O 1
ATOM 5087 N N . GLY B 1 177 ? 11.227 4.754 -19.609 1 97.25 177 GLY B N 1
ATOM 5088 C CA . GLY B 1 177 ? 12.391 3.945 -19.281 1 97.25 177 GLY B CA 1
ATOM 5089 C C . GLY B 1 177 ? 12.547 3.682 -17.797 1 97.25 177 GLY B C 1
ATOM 5090 O O . GLY B 1 177 ? 13.477 2.988 -17.375 1 97.25 177 GLY B O 1
ATOM 5091 N N . ILE B 1 178 ? 11.656 4.152 -16.953 1 96.75 178 ILE B N 1
ATOM 5092 C CA . ILE B 1 178 ? 11.789 4.051 -15.508 1 96.75 178 ILE B CA 1
ATOM 5093 C C . ILE B 1 178 ? 11.828 2.582 -15.094 1 96.75 178 ILE B C 1
ATOM 5095 O O . ILE B 1 178 ? 12.477 2.225 -14.109 1 96.75 178 ILE B O 1
ATOM 5099 N N . GLU B 1 179 ? 11.234 1.647 -15.828 1 92.31 179 GLU B N 1
ATOM 5100 C CA . GLU B 1 179 ? 11.172 0.223 -15.516 1 92.31 179 GLU B CA 1
ATOM 5101 C C . GLU B 1 179 ? 12.539 -0.435 -15.68 1 92.31 179 GLU B C 1
ATOM 5103 O O . GLU B 1 179 ? 12.758 -1.55 -15.195 1 92.31 179 GLU B O 1
ATOM 5108 N N . THR B 1 180 ? 13.43 0.221 -16.391 1 91.38 180 THR B N 1
ATOM 5109 C CA . THR B 1 180 ? 14.734 -0.362 -16.656 1 91.38 180 THR B CA 1
ATOM 5110 C C . THR B 1 180 ? 15.766 0.133 -15.641 1 91.38 180 THR B C 1
ATOM 5112 O O . THR B 1 180 ? 16.891 -0.358 -15.602 1 91.38 180 THR B O 1
ATOM 5115 N N . PHE B 1 181 ? 15.43 1.153 -14.836 1 95.31 181 PHE B N 1
ATOM 5116 C CA . PHE B 1 181 ? 16.359 1.692 -13.852 1 95.31 181 PHE B CA 1
ATOM 5117 C C . PHE B 1 181 ? 16.812 0.604 -12.883 1 95.31 181 PHE B C 1
ATOM 5119 O O . PHE B 1 181 ? 15.977 -0.085 -12.281 1 95.31 181 PHE B O 1
ATOM 5126 N N . PRO B 1 182 ? 18.094 0.43 -12.727 1 93.38 182 PRO B N 1
ATOM 5127 C CA . PRO B 1 182 ? 18.562 -0.691 -11.914 1 93.38 182 PRO B CA 1
ATOM 5128 C C . PRO B 1 182 ? 18.594 -0.371 -10.422 1 93.38 182 PRO B C 1
ATOM 5130 O O . PRO B 1 182 ? 18.781 -1.27 -9.602 1 93.38 182 PRO B O 1
ATOM 5133 N N . GLY B 1 183 ? 18.516 0.895 -10.047 1 94.44 183 GLY B N 1
ATOM 5134 C CA . GLY B 1 183 ? 18.594 1.29 -8.656 1 94.44 183 GLY B CA 1
ATOM 5135 C C . GLY B 1 183 ? 17.234 1.357 -7.973 1 94.44 183 GLY B C 1
ATOM 5136 O O . GLY B 1 183 ? 16.234 0.873 -8.508 1 94.44 183 GLY B O 1
ATOM 5137 N N . ARG B 1 184 ? 17.297 1.892 -6.785 1 95.12 184 ARG B N 1
ATOM 5138 C CA . ARG B 1 184 ? 16.109 2.016 -5.949 1 95.12 184 ARG B CA 1
ATOM 5139 C C . ARG B 1 184 ? 15.242 3.184 -6.402 1 95.12 184 ARG B C 1
ATOM 5141 O O . ARG B 1 184 ? 15.75 4.262 -6.711 1 95.12 184 ARG B O 1
ATOM 5148 N N . ILE B 1 185 ? 13.93 2.955 -6.539 1 97.12 185 ILE B N 1
ATOM 5149 C CA . ILE B 1 185 ? 12.938 4 -6.77 1 97.12 185 ILE B CA 1
ATOM 5150 C C . ILE B 1 185 ? 11.938 4.027 -5.617 1 97.12 185 ILE B C 1
ATOM 5152 O O . ILE B 1 185 ? 11.281 3.021 -5.332 1 97.12 185 ILE B O 1
ATOM 5156 N N . ILE B 1 186 ? 11.828 5.184 -4.957 1 97 186 ILE B N 1
ATOM 5157 C CA . ILE B 1 186 ? 10.844 5.281 -3.889 1 97 186 ILE B CA 1
ATOM 5158 C C . ILE B 1 186 ? 10.141 6.637 -3.957 1 97 186 ILE B C 1
ATOM 5160 O O . ILE B 1 186 ? 10.688 7.598 -4.508 1 97 186 ILE B O 1
ATOM 5164 N N . HIS B 1 187 ? 8.938 6.699 -3.529 1 97.88 187 HIS B N 1
ATOM 5165 C CA . HIS B 1 187 ? 8.289 7.969 -3.24 1 97.88 187 HIS B CA 1
ATOM 5166 C C . HIS B 1 187 ? 8.688 8.5 -1.866 1 97.88 187 HIS B C 1
ATOM 5168 O O . HIS B 1 187 ? 8.938 7.715 -0.947 1 97.88 187 HIS B O 1
ATOM 5174 N N . SER B 1 188 ? 8.68 9.805 -1.703 1 97.88 188 SER B N 1
ATOM 5175 C CA . SER B 1 188 ? 9.031 10.43 -0.432 1 97.88 188 SER B CA 1
ATOM 5176 C C . SER B 1 188 ? 8.172 9.891 0.707 1 97.88 188 SER B C 1
ATOM 5178 O O . SER B 1 188 ? 8.609 9.867 1.86 1 97.88 188 SER B O 1
ATOM 5180 N N . HIS B 1 189 ? 6.98 9.445 0.411 1 97.12 189 HIS B N 1
ATOM 5181 C CA . HIS B 1 189 ? 6.09 8.844 1.397 1 97.12 189 HIS B CA 1
ATOM 5182 C C . HIS B 1 189 ? 6.75 7.648 2.076 1 97.12 189 HIS B C 1
ATOM 5184 O O . HIS B 1 189 ? 6.473 7.363 3.242 1 97.12 189 HIS B O 1
ATOM 5190 N N . ASP B 1 190 ? 7.617 6.945 1.356 1 96.56 190 ASP B N 1
ATOM 5191 C CA . ASP B 1 190 ? 8.234 5.727 1.867 1 96.56 190 ASP B CA 1
ATOM 5192 C C . ASP B 1 190 ? 9.68 5.988 2.307 1 96.56 190 ASP B C 1
ATOM 5194 O O . ASP B 1 190 ? 10.414 5.051 2.617 1 96.56 190 ASP B O 1
ATOM 5198 N N . PHE B 1 191 ? 10.148 7.258 2.227 1 97.25 191 PHE B N 1
ATOM 5199 C CA . PHE B 1 191 ? 11.453 7.664 2.736 1 97.25 191 PHE B CA 1
ATOM 5200 C C . PHE B 1 191 ? 11.477 7.605 4.258 1 97.25 191 PHE B C 1
ATOM 5202 O O . PHE B 1 191 ? 10.57 8.117 4.922 1 97.25 191 PHE B O 1
ATOM 5209 N N . ARG B 1 192 ? 12.531 6.98 4.883 1 96.44 192 ARG B N 1
ATOM 5210 C CA . ARG B 1 192 ? 12.508 6.816 6.332 1 96.44 192 ARG B CA 1
ATOM 5211 C C . ARG B 1 192 ? 13.789 7.344 6.969 1 96.44 192 ARG B C 1
ATOM 5213 O O . ARG B 1 192 ? 13.766 7.84 8.094 1 96.44 192 ARG B O 1
ATOM 5220 N N . ASP B 1 193 ? 14.938 7.262 6.234 1 96 193 ASP B N 1
ATOM 5221 C CA . ASP B 1 193 ? 16.219 7.637 6.812 1 96 193 ASP B CA 1
ATOM 5222 C C . ASP B 1 193 ? 17.234 8 5.723 1 96 193 ASP B C 1
ATOM 5224 O O . ASP B 1 193 ? 17.594 7.16 4.898 1 96 193 ASP B O 1
ATOM 5228 N N . ALA B 1 194 ? 17.766 9.164 5.809 1 96.94 194 ALA B N 1
ATOM 5229 C CA . ALA B 1 194 ? 18.672 9.68 4.785 1 96.94 194 ALA B CA 1
ATOM 5230 C C . ALA B 1 194 ? 19.984 8.906 4.777 1 96.94 194 ALA B C 1
ATOM 5232 O O . ALA B 1 194 ? 20.688 8.875 3.766 1 96.94 194 ALA B O 1
ATOM 5233 N N . THR B 1 195 ? 20.344 8.297 5.906 1 95 195 THR B N 1
ATOM 5234 C CA . THR B 1 195 ? 21.594 7.559 5.992 1 95 195 THR B CA 1
ATOM 5235 C C . THR B 1 195 ? 21.625 6.418 4.98 1 95 195 THR B C 1
ATOM 5237 O O . THR B 1 195 ? 22.703 5.938 4.613 1 95 195 THR B O 1
ATOM 5240 N N . GLN B 1 196 ? 20.531 5.953 4.516 1 94.88 196 GLN B N 1
ATOM 5241 C CA . GLN B 1 196 ? 20.422 4.855 3.562 1 94.88 196 GLN B CA 1
ATOM 5242 C C . GLN B 1 196 ? 20.984 5.25 2.201 1 94.88 196 GLN B C 1
ATOM 5244 O O . GLN B 1 196 ? 21.203 4.391 1.342 1 94.88 196 GLN B O 1
ATOM 5249 N N . PHE B 1 197 ? 21.266 6.52 1.969 1 96.94 197 PHE B N 1
ATOM 5250 C CA . PHE B 1 197 ? 21.703 6.992 0.66 1 96.94 197 PHE B CA 1
ATOM 5251 C C . PHE B 1 197 ? 23.141 7.469 0.71 1 96.94 197 PHE B C 1
ATOM 5253 O O . PHE B 1 197 ? 23.625 8.117 -0.223 1 96.94 197 PHE B O 1
ATOM 5260 N N . LYS B 1 198 ? 23.828 7.207 1.807 1 96.44 198 LYS B N 1
ATOM 5261 C CA . LYS B 1 198 ? 25.234 7.578 1.951 1 96.44 198 LYS B CA 1
ATOM 5262 C C . LYS B 1 198 ? 26.062 7.062 0.777 1 96.44 198 LYS B C 1
ATOM 5264 O O . LYS B 1 198 ? 25.938 5.898 0.393 1 96.44 198 LYS B O 1
ATOM 5269 N N . GLY B 1 199 ? 26.797 7.926 0.198 1 97 199 GLY B N 1
ATOM 5270 C CA . GLY B 1 199 ? 27.719 7.559 -0.866 1 97 199 GLY B CA 1
ATOM 5271 C C . GLY B 1 199 ? 27.047 7.43 -2.219 1 97 199 GLY B C 1
ATOM 5272 O O . GLY B 1 199 ? 27.672 6.984 -3.188 1 97 199 GLY B O 1
ATOM 5273 N N . GLN B 1 200 ? 25.812 7.762 -2.344 1 97.56 200 GLN B N 1
ATOM 5274 C CA . GLN B 1 200 ? 25.062 7.562 -3.584 1 97.56 200 GLN B CA 1
ATOM 5275 C C . GLN B 1 200 ? 24.828 8.883 -4.301 1 97.56 200 GLN B C 1
ATOM 5277 O O . GLN B 1 200 ? 24.812 9.945 -3.668 1 97.56 200 GLN B O 1
ATOM 5282 N N . ARG B 1 201 ? 24.781 8.914 -5.637 1 98.5 201 ARG B N 1
ATOM 5283 C CA . ARG B 1 201 ? 24.219 9.984 -6.453 1 98.5 201 ARG B CA 1
ATOM 5284 C C . ARG B 1 201 ? 22.703 9.883 -6.516 1 98.5 201 ARG B C 1
ATOM 5286 O O . ARG B 1 201 ? 22.156 8.906 -7.043 1 98.5 201 ARG B O 1
ATOM 5293 N N . VAL B 1 202 ? 21.906 10.836 -5.984 1 98.81 202 VAL B N 1
ATOM 5294 C CA . VAL B 1 202 ? 20.469 10.703 -5.773 1 98.81 202 VAL B CA 1
ATOM 5295 C C . VAL B 1 202 ? 19.719 11.703 -6.66 1 98.81 202 VAL B C 1
ATOM 5297 O O . VAL B 1 202 ? 20.094 12.875 -6.73 1 98.81 202 VAL B O 1
ATOM 5300 N N . LEU B 1 203 ? 18.75 11.258 -7.391 1 98.88 203 LEU B N 1
ATOM 5301 C CA . LEU B 1 203 ? 17.797 12.125 -8.07 1 98.88 203 LEU B CA 1
ATOM 5302 C C . LEU B 1 203 ? 16.547 12.312 -7.223 1 98.88 203 LEU B C 1
ATOM 5304 O O . LEU B 1 203 ? 15.93 11.344 -6.785 1 98.88 203 LEU B O 1
ATOM 5308 N N . VAL B 1 204 ? 16.219 13.523 -6.898 1 98.88 204 VAL B N 1
ATOM 5309 C CA . VAL B 1 204 ? 14.961 13.875 -6.238 1 98.88 204 VAL B CA 1
ATOM 5310 C C . VAL B 1 204 ? 14.039 14.594 -7.223 1 98.88 204 VAL B C 1
ATOM 5312 O O . VAL B 1 204 ? 14.328 15.719 -7.645 1 98.88 204 VAL B O 1
ATOM 5315 N N . VAL B 1 205 ? 12.93 13.961 -7.562 1 98.81 205 VAL B N 1
ATOM 5316 C CA . VAL B 1 205 ? 12.008 14.57 -8.508 1 98.81 205 VAL B CA 1
ATOM 5317 C C . VAL B 1 205 ? 10.93 15.344 -7.754 1 98.81 205 VAL B C 1
ATOM 5319 O O . VAL B 1 205 ? 10.078 14.75 -7.086 1 98.81 205 VAL B O 1
ATOM 5322 N N . GLY B 1 206 ? 10.898 16.594 -7.832 1 98.06 206 GLY B N 1
ATOM 5323 C CA . GLY B 1 206 ? 9.992 17.5 -7.145 1 98.06 206 GLY B CA 1
ATOM 5324 C C . GLY B 1 206 ? 10.641 18.812 -6.758 1 98.06 206 GLY B C 1
ATOM 5325 O O . GLY B 1 206 ? 11.867 18.922 -6.758 1 98.06 206 GLY B O 1
ATOM 5326 N N . ALA B 1 207 ? 9.828 19.766 -6.445 1 96.88 207 ALA B N 1
ATOM 5327 C CA . ALA B 1 207 ? 10.375 21.094 -6.152 1 96.88 207 ALA B CA 1
ATOM 5328 C C . ALA B 1 207 ? 9.594 21.781 -5.039 1 96.88 207 ALA B C 1
ATOM 5330 O O . ALA B 1 207 ? 9.422 23 -5.051 1 96.88 207 ALA B O 1
ATOM 5331 N N . LYS B 1 208 ? 9.062 21.016 -4.102 1 94.06 208 LYS B N 1
ATOM 5332 C CA . LYS B 1 208 ? 8.359 21.562 -2.943 1 94.06 208 LYS B CA 1
ATOM 5333 C C . LYS B 1 208 ? 9.039 21.141 -1.643 1 94.06 208 LYS B C 1
ATOM 5335 O O . LYS B 1 208 ? 10.234 20.859 -1.624 1 94.06 208 LYS B O 1
ATOM 5340 N N . TYR B 1 209 ? 8.281 21.109 -0.547 1 94.25 209 TYR B N 1
ATOM 5341 C CA . TYR B 1 209 ? 8.859 21.016 0.788 1 94.25 209 TYR B CA 1
ATOM 5342 C C . TYR B 1 209 ? 9.586 19.688 0.967 1 94.25 209 TYR B C 1
ATOM 5344 O O . TYR B 1 209 ? 10.695 19.641 1.506 1 94.25 209 TYR B O 1
ATOM 5352 N N . SER B 1 210 ? 8.938 18.578 0.57 1 96 210 SER B N 1
ATOM 5353 C CA . SER B 1 210 ? 9.57 17.266 0.754 1 96 210 SER B CA 1
ATOM 5354 C C . SER B 1 210 ? 10.852 17.156 -0.064 1 96 210 SER B C 1
ATOM 5356 O O . SER B 1 210 ? 11.852 16.609 0.411 1 96 210 SER B O 1
ATOM 5358 N N . ALA B 1 211 ? 10.812 17.656 -1.281 1 97.69 211 ALA B N 1
ATOM 5359 C CA . ALA B 1 211 ? 12 17.609 -2.135 1 97.69 211 ALA B CA 1
ATOM 5360 C C . ALA B 1 211 ? 13.148 18.406 -1.522 1 97.69 211 ALA B C 1
ATOM 5362 O O . ALA B 1 211 ? 14.289 17.938 -1.491 1 97.69 211 ALA B O 1
ATOM 5363 N N . GLU B 1 212 ? 12.828 19.578 -1.034 1 97.19 212 GLU B N 1
ATOM 5364 C CA . GLU B 1 212 ? 13.82 20.438 -0.402 1 97.19 212 GLU B CA 1
ATOM 5365 C C . GLU B 1 212 ? 14.469 19.734 0.794 1 97.19 212 GLU B C 1
ATOM 5367 O O . GLU B 1 212 ? 15.695 19.672 0.889 1 97.19 212 GLU B O 1
ATOM 5372 N N . ASP B 1 213 ? 13.641 19.297 1.631 1 97.69 213 ASP B N 1
ATOM 5373 C CA . ASP B 1 213 ? 14.141 18.719 2.877 1 97.69 213 ASP B CA 1
ATOM 5374 C C . ASP B 1 213 ? 14.922 17.438 2.617 1 97.69 213 ASP B C 1
ATOM 5376 O O . ASP B 1 213 ? 16 17.234 3.184 1 97.69 213 ASP B O 1
ATOM 5380 N N . ILE B 1 214 ? 14.453 16.578 1.77 1 98.44 214 ILE B N 1
ATOM 5381 C CA . ILE B 1 214 ? 15.086 15.289 1.487 1 98.44 214 ILE B CA 1
ATOM 5382 C C . ILE B 1 214 ? 16.422 15.516 0.79 1 98.44 214 ILE B C 1
ATOM 5384 O O . ILE B 1 214 ? 17.406 14.828 1.082 1 98.44 214 ILE B O 1
ATOM 5388 N N . ALA B 1 215 ? 16.453 16.469 -0.12 1 98.69 215 ALA B N 1
ATOM 5389 C CA . ALA B 1 215 ? 17.719 16.812 -0.765 1 98.69 215 ALA B CA 1
ATOM 5390 C C . ALA B 1 215 ? 18.766 17.219 0.265 1 98.69 215 ALA B C 1
ATOM 5392 O O . ALA B 1 215 ? 19.875 16.688 0.265 1 98.69 215 ALA B O 1
ATOM 5393 N N . LEU B 1 216 ? 18.422 18.109 1.159 1 98.44 216 LEU B N 1
ATOM 5394 C CA . LEU B 1 216 ? 19.344 18.594 2.172 1 98.44 216 LEU B CA 1
ATOM 5395 C C . LEU B 1 216 ? 19.75 17.484 3.133 1 98.44 216 LEU B C 1
ATOM 5397 O O . LEU B 1 216 ? 20.922 17.359 3.496 1 98.44 216 LEU B O 1
ATOM 5401 N N . GLN B 1 217 ? 18.766 16.688 3.562 1 98.06 217 GLN B N 1
ATOM 5402 C CA . GLN B 1 217 ? 19.031 15.602 4.504 1 98.06 217 GLN B CA 1
ATOM 5403 C C . GLN B 1 217 ? 19.969 14.555 3.885 1 98.06 217 GLN B C 1
ATOM 5405 O O . GLN B 1 217 ? 20.875 14.062 4.547 1 98.06 217 GLN B O 1
ATOM 5410 N N . CYS B 1 218 ? 19.688 14.188 2.613 1 98.5 218 CYS B N 1
ATOM 5411 C CA . CYS B 1 218 ? 20.547 13.211 1.954 1 98.5 218 CYS B CA 1
ATOM 5412 C C . CYS B 1 218 ? 21.969 13.719 1.868 1 98.5 218 CYS B C 1
ATOM 5414 O O . CYS B 1 218 ? 22.922 12.977 2.129 1 98.5 218 CYS B O 1
ATOM 5416 N N . LEU B 1 219 ? 22.141 15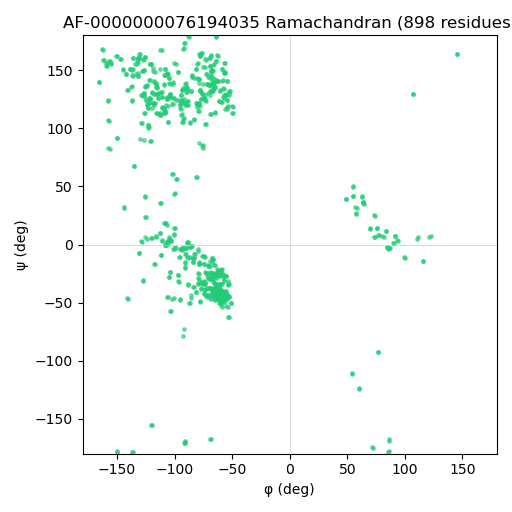.016 1.489 1 98.56 219 LEU B N 1
ATOM 5417 C CA . LEU B 1 219 ? 23.469 15.594 1.469 1 98.56 219 LEU B CA 1
ATOM 5418 C C . LEU B 1 219 ? 24.094 15.578 2.861 1 98.56 219 LEU B C 1
ATOM 5420 O O . LEU B 1 219 ? 25.219 15.109 3.033 1 98.56 219 LEU B O 1
ATOM 5424 N N . LYS B 1 220 ? 23.359 16.062 3.844 1 97.88 220 LYS B N 1
ATOM 5425 C CA . LYS B 1 220 ? 23.797 16.156 5.234 1 97.88 220 LYS B CA 1
ATOM 5426 C C . LYS B 1 220 ? 24.281 14.797 5.754 1 97.88 220 LYS B C 1
ATOM 5428 O O . LYS B 1 220 ? 25.25 14.734 6.516 1 97.88 220 LYS B O 1
ATOM 5433 N N . PHE B 1 221 ? 23.703 13.75 5.324 1 97.44 221 PHE B N 1
ATOM 5434 C CA . PHE B 1 221 ? 24 12.438 5.883 1 97.44 221 PHE B CA 1
ATOM 5435 C C . PHE B 1 221 ? 24.875 11.633 4.938 1 97.44 221 PHE B C 1
ATOM 5437 O O . PHE B 1 221 ? 25.062 10.43 5.121 1 97.44 221 PHE B O 1
ATOM 5444 N N . GLY B 1 222 ? 25.344 12.227 3.863 1 97.56 222 GLY B N 1
ATOM 5445 C CA . GLY B 1 222 ? 26.516 11.641 3.244 1 97.56 222 GLY B CA 1
ATOM 5446 C C . GLY B 1 222 ? 26.297 11.234 1.801 1 97.56 222 GLY B C 1
ATOM 5447 O O . GLY B 1 222 ? 27.156 10.594 1.19 1 97.56 222 GLY B O 1
ATOM 5448 N N . ALA B 1 223 ? 25.156 11.547 1.175 1 98.38 223 ALA B N 1
ATOM 5449 C CA . ALA B 1 223 ? 25.031 11.32 -0.263 1 98.38 223 ALA B CA 1
ATOM 5450 C C . ALA B 1 223 ? 26.141 12.039 -1.032 1 98.38 223 ALA B C 1
ATOM 5452 O O . ALA B 1 223 ? 26.609 13.102 -0.61 1 98.38 223 ALA B O 1
ATOM 5453 N N . THR B 1 224 ? 26.578 11.453 -2.176 1 98.25 224 THR B N 1
ATOM 5454 C CA . THR B 1 224 ? 27.672 12.016 -2.977 1 98.25 224 THR B CA 1
ATOM 5455 C C . THR B 1 224 ? 27.203 13.266 -3.713 1 98.25 224 THR B C 1
ATOM 5457 O O . THR B 1 224 ? 27.922 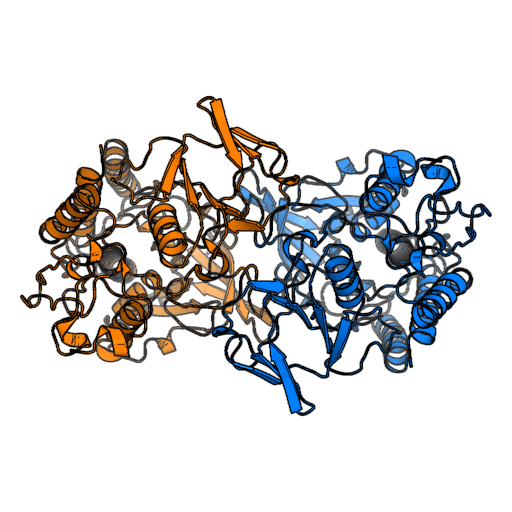14.266 -3.775 1 98.25 224 THR B O 1
ATOM 5460 N N . SER B 1 225 ? 26.062 13.18 -4.27 1 98.5 225 SER B N 1
ATOM 5461 C CA . SER B 1 225 ? 25.469 14.312 -4.992 1 98.5 225 SER B CA 1
ATOM 5462 C C . SER B 1 225 ? 23.969 14.164 -5.121 1 98.5 225 SER B C 1
ATOM 5464 O O . SER B 1 225 ? 23.438 13.047 -5.043 1 98.5 225 SER B O 1
ATOM 5466 N N . ILE B 1 226 ? 23.312 15.281 -5.246 1 98.75 226 ILE B N 1
ATOM 5467 C CA . ILE B 1 226 ? 21.859 15.32 -5.398 1 98.75 226 ILE B CA 1
ATOM 5468 C C . ILE B 1 226 ? 21.484 16.172 -6.605 1 98.75 226 ILE B C 1
ATOM 5470 O O . ILE B 1 226 ? 22 17.297 -6.762 1 98.75 226 ILE B O 1
ATOM 5474 N N . VAL B 1 227 ? 20.688 15.664 -7.473 1 98.75 227 VAL B N 1
ATOM 5475 C CA . VAL B 1 227 ? 20.016 16.453 -8.508 1 98.75 227 VAL B CA 1
ATOM 5476 C C . VAL B 1 227 ? 18.516 16.516 -8.227 1 98.75 227 VAL B C 1
ATOM 5478 O O . VAL B 1 227 ? 17.859 15.484 -8.086 1 98.75 227 VAL B O 1
ATOM 5481 N N . THR B 1 228 ? 18.016 17.719 -8.008 1 98.56 228 THR B N 1
ATOM 5482 C CA . THR B 1 228 ? 16.578 17.906 -7.93 1 98.56 228 THR B CA 1
ATOM 5483 C C . THR B 1 228 ? 16 18.281 -9.289 1 98.56 228 THR B C 1
ATOM 5485 O O . THR B 1 228 ? 16.609 19.031 -10.047 1 98.56 228 THR B O 1
ATOM 5488 N N . SER B 1 229 ? 14.93 17.656 -9.664 1 98.75 229 SER B N 1
ATOM 5489 C CA . SER B 1 229 ? 14.289 17.922 -10.945 1 98.75 229 SER B CA 1
ATOM 5490 C C . SER B 1 229 ? 12.898 18.516 -10.758 1 98.75 229 SER B C 1
ATOM 5492 O O . SER B 1 229 ? 12.125 18.047 -9.922 1 98.75 229 SER B O 1
ATOM 5494 N N . TYR B 1 230 ? 12.609 19.531 -11.539 1 97.94 230 TYR B N 1
ATOM 5495 C CA . TYR B 1 230 ? 11.352 20.25 -11.383 1 97.94 230 TYR B CA 1
ATOM 5496 C C . TYR B 1 230 ? 10.508 20.156 -12.648 1 97.94 230 TYR B C 1
ATOM 5498 O O . TYR B 1 230 ? 11.047 20.062 -13.75 1 97.94 230 TYR B O 1
ATOM 5506 N N . ARG B 1 231 ? 9.188 20.172 -12.5 1 94.62 231 ARG B N 1
ATOM 5507 C CA . ARG B 1 231 ? 8.273 20.109 -13.633 1 94.62 231 ARG B CA 1
ATOM 5508 C C . ARG B 1 231 ? 7.992 21.516 -14.18 1 94.62 231 ARG B C 1
ATOM 5510 O O . ARG B 1 231 ? 8.141 21.75 -15.383 1 94.62 231 ARG B O 1
ATOM 5517 N N . SER B 1 232 ? 7.625 22.453 -13.273 1 91.06 232 SER B N 1
ATOM 5518 C CA . SER B 1 232 ? 7.16 23.766 -13.703 1 91.06 232 SER B CA 1
ATOM 5519 C C . SER B 1 232 ? 8.242 24.828 -13.516 1 91.06 232 SER B C 1
ATOM 5521 O O . SER B 1 232 ? 8.594 25.531 -14.461 1 91.06 232 SER B O 1
ATOM 5523 N N . SER B 1 233 ? 8.703 24.953 -12.281 1 93 233 SER B N 1
ATOM 5524 C CA . SER B 1 233 ? 9.703 25.969 -11.961 1 93 233 SER B CA 1
ATOM 5525 C C . SER B 1 233 ? 10.719 25.453 -10.953 1 93 233 SER B C 1
ATOM 5527 O O . SER B 1 233 ? 10.375 24.656 -10.07 1 93 233 SER B O 1
ATOM 5529 N N . PRO B 1 234 ? 11.891 25.922 -11.117 1 95.5 234 PRO B N 1
ATOM 5530 C CA . PRO B 1 234 ? 12.883 25.562 -10.102 1 95.5 234 PRO B CA 1
ATOM 5531 C C . PRO B 1 234 ? 12.594 26.203 -8.742 1 95.5 234 PRO B C 1
ATOM 5533 O O . PRO B 1 234 ? 11.844 27.172 -8.664 1 95.5 234 PRO B O 1
ATOM 5536 N N . MET B 1 235 ? 13.195 25.688 -7.73 1 94.94 235 MET B N 1
ATOM 5537 C CA . MET B 1 235 ? 13.109 26.281 -6.402 1 94.94 235 MET B CA 1
ATOM 5538 C C . MET B 1 235 ? 14.023 27.5 -6.297 1 94.94 235 MET B C 1
ATOM 5540 O O . MET B 1 235 ? 13.695 28.469 -5.609 1 94.94 235 MET B O 1
ATOM 5544 N N . ASN B 1 236 ? 15.133 27.484 -6.98 1 94.69 236 ASN B N 1
ATOM 5545 C CA . ASN B 1 236 ? 16.062 28.609 -7.148 1 94.69 236 ASN B CA 1
ATOM 5546 C C . ASN B 1 236 ? 16.672 29.016 -5.816 1 94.69 236 ASN B C 1
ATOM 5548 O O . ASN B 1 236 ? 16.797 30.219 -5.531 1 94.69 236 ASN B O 1
ATOM 5552 N N . PHE B 1 237 ? 16.938 28.094 -4.977 1 96.31 237 PHE B N 1
ATOM 5553 C CA . PHE B 1 237 ? 17.688 28.359 -3.754 1 96.31 237 PHE B CA 1
ATOM 5554 C C . PHE B 1 237 ? 19.188 28.406 -4.039 1 96.31 237 PHE B C 1
ATOM 5556 O O . PHE B 1 237 ? 19.641 27.922 -5.074 1 96.31 237 PHE B O 1
ATOM 5563 N N . LYS B 1 238 ? 19.906 29.141 -3.141 1 95.31 238 LYS B N 1
ATOM 5564 C CA . LYS B 1 238 ? 21.344 28.984 -3.123 1 95.31 238 LYS B CA 1
ATOM 5565 C C . LYS B 1 238 ? 21.766 27.672 -2.469 1 95.31 238 LYS B C 1
ATOM 5567 O O . LYS B 1 238 ? 22.188 27.656 -1.31 1 95.31 238 LYS B O 1
ATOM 5572 N N . TRP B 1 239 ? 21.734 26.672 -3.26 1 97.38 239 TRP B N 1
ATOM 5573 C CA . TRP B 1 239 ? 21.984 25.328 -2.742 1 97.38 239 TRP B CA 1
ATOM 5574 C C . TRP B 1 239 ? 23.438 25.156 -2.318 1 97.38 239 TRP B C 1
ATOM 5576 O O . TRP B 1 239 ? 24.344 25.734 -2.932 1 97.38 239 TRP B O 1
ATOM 5586 N N . PRO B 1 240 ? 23.688 24.438 -1.278 1 97.19 240 PRO B N 1
ATOM 5587 C CA . PRO B 1 240 ? 25.078 24.078 -0.986 1 97.19 240 PRO B CA 1
ATOM 5588 C C . PRO B 1 240 ? 25.703 23.219 -2.076 1 97.19 240 PRO B C 1
ATOM 5590 O O . PRO B 1 240 ? 25 22.641 -2.9 1 97.19 240 PRO B O 1
ATOM 5593 N N . VAL B 1 241 ? 27.062 23.141 -2.059 1 97.31 241 VAL B N 1
ATOM 5594 C CA . VAL B 1 241 ? 27.781 22.281 -2.996 1 97.31 241 VAL B CA 1
ATOM 5595 C C . VAL B 1 241 ? 27.281 20.844 -2.863 1 97.31 241 VAL B C 1
ATOM 5597 O O . VAL B 1 241 ? 27.125 20.328 -1.752 1 97.31 241 VAL B O 1
ATOM 5600 N N . GLY B 1 242 ? 26.922 20.25 -3.975 1 98.06 242 GLY B N 1
ATOM 5601 C CA . GLY B 1 242 ? 26.453 18.875 -3.963 1 98.06 242 GLY B CA 1
ATOM 5602 C C . GLY B 1 242 ? 25 18.734 -4.398 1 98.06 242 GLY B C 1
ATOM 5603 O O . GLY B 1 242 ? 24.547 17.641 -4.707 1 98.06 242 GLY B O 1
ATOM 5604 N N . ILE B 1 243 ? 24.281 19.875 -4.434 1 98.56 243 ILE B N 1
ATOM 5605 C CA . ILE B 1 243 ? 22.891 19.844 -4.887 1 98.56 243 ILE B CA 1
ATOM 5606 C C . ILE B 1 243 ? 22.734 20.734 -6.117 1 98.56 243 ILE B C 1
ATOM 5608 O O . ILE B 1 243 ? 23.203 21.875 -6.137 1 98.56 243 ILE B O 1
ATOM 5612 N N . GLU B 1 244 ? 22.125 20.234 -7.117 1 97.81 244 GLU B N 1
ATOM 5613 C CA . GLU B 1 244 ? 21.812 21.016 -8.32 1 97.81 244 GLU B CA 1
ATOM 5614 C C . GLU B 1 244 ? 20.375 20.812 -8.75 1 97.81 244 GLU B C 1
ATOM 5616 O O . GLU B 1 244 ? 19.734 19.828 -8.383 1 97.81 244 GLU B O 1
ATOM 5621 N N . GLU B 1 245 ? 19.844 21.766 -9.5 1 98.12 245 GLU B N 1
ATOM 5622 C CA . GLU B 1 245 ? 18.5 21.688 -10.055 1 98.12 245 GLU B CA 1
ATOM 5623 C C . GLU B 1 245 ? 18.531 21.484 -11.57 1 98.12 245 GLU B C 1
ATOM 5625 O O . GLU B 1 245 ? 19.375 22.062 -12.258 1 98.12 245 GLU B O 1
ATOM 5630 N N . ARG B 1 246 ? 17.672 20.625 -12.031 1 98.31 246 ARG B N 1
ATOM 5631 C CA . ARG B 1 246 ? 17.5 20.406 -13.461 1 98.31 246 ARG B CA 1
ATOM 5632 C C . ARG B 1 246 ? 16.016 20.375 -13.836 1 98.31 246 ARG B C 1
ATOM 5634 O O . ARG B 1 246 ? 15.164 20.078 -12.992 1 98.31 246 ARG B O 1
ATOM 5641 N N . PRO B 1 247 ? 15.742 20.688 -15.117 1 98.12 247 PRO B N 1
ATOM 5642 C CA . PRO B 1 247 ? 14.344 20.562 -15.539 1 98.12 247 PRO B CA 1
ATOM 5643 C C . PRO B 1 247 ? 13.844 19.125 -15.484 1 98.12 247 PRO B C 1
ATOM 5645 O O . PRO B 1 247 ? 14.594 18.219 -15.125 1 98.12 247 PRO B O 1
ATOM 5648 N N . LEU B 1 248 ? 12.648 18.953 -15.828 1 98.38 248 LEU B N 1
ATOM 5649 C CA . LEU B 1 248 ? 11.938 17.703 -15.625 1 98.38 248 LEU B CA 1
ATOM 5650 C C . LEU B 1 248 ? 12.648 16.547 -16.344 1 98.38 248 LEU B C 1
ATOM 5652 O O . LEU B 1 248 ? 13.133 16.719 -17.469 1 98.38 248 LEU B O 1
ATOM 5656 N N . VAL B 1 249 ? 12.68 15.445 -15.734 1 98.56 249 VAL B N 1
ATOM 5657 C CA . VAL B 1 249 ? 13.188 14.203 -16.312 1 98.56 249 VAL B CA 1
ATOM 5658 C C . VAL B 1 249 ? 12.445 13.898 -17.609 1 98.56 249 VAL B C 1
ATOM 5660 O O . VAL B 1 249 ? 11.211 13.906 -17.641 1 98.56 249 VAL B O 1
ATOM 5663 N N . LYS B 1 250 ? 13.188 13.664 -18.609 1 98.31 250 LYS B N 1
ATOM 5664 C CA . LYS B 1 250 ? 12.609 13.305 -19.906 1 98.31 250 LYS B CA 1
ATOM 5665 C C . LYS B 1 250 ? 12.562 11.789 -20.078 1 98.31 250 LYS B C 1
ATOM 5667 O O . LYS B 1 250 ? 11.547 11.242 -20.516 1 98.31 250 LYS B O 1
ATOM 5672 N N . LYS B 1 251 ? 13.609 11.172 -19.781 1 98.38 251 LYS B N 1
ATOM 5673 C CA . LYS B 1 251 ? 13.695 9.719 -19.922 1 98.38 251 LYS B CA 1
ATOM 5674 C C . LYS B 1 251 ? 14.852 9.148 -19.109 1 98.38 251 LYS B C 1
ATOM 5676 O O . LYS B 1 251 ? 15.758 9.891 -18.703 1 98.38 251 LYS B O 1
ATOM 5681 N N . ILE B 1 252 ? 14.758 7.906 -18.828 1 98.31 252 ILE B N 1
ATOM 5682 C CA . ILE B 1 252 ? 15.758 7.172 -18.078 1 98.31 252 ILE B CA 1
ATOM 5683 C C . ILE B 1 252 ? 16.297 6.012 -18.906 1 98.31 252 ILE B C 1
ATOM 5685 O O . ILE B 1 252 ? 15.523 5.242 -19.484 1 98.31 252 ILE B O 1
ATOM 5689 N N . GLN B 1 253 ? 17.562 5.859 -19.125 1 97.5 253 GLN B N 1
ATOM 5690 C CA . GLN B 1 253 ? 18.25 4.766 -19.797 1 97.5 253 GLN B CA 1
ATOM 5691 C C . GLN B 1 253 ? 19.297 4.137 -18.891 1 97.5 253 GLN B C 1
ATOM 5693 O O . GLN B 1 253 ? 20.438 4.629 -18.812 1 97.5 253 GLN B O 1
ATOM 5698 N N . GLY B 1 254 ? 18.953 3.008 -18.359 1 94.19 254 GLY B N 1
ATOM 5699 C CA . GLY B 1 254 ? 19.812 2.488 -17.312 1 94.19 254 GLY B CA 1
ATOM 5700 C C . GLY B 1 254 ? 19.922 3.418 -16.125 1 94.19 254 GLY B C 1
ATOM 5701 O O . GLY B 1 254 ? 18.906 3.855 -15.562 1 94.19 254 GLY B O 1
ATOM 5702 N N . LYS B 1 255 ? 21.219 3.768 -15.805 1 96.56 255 LYS B N 1
ATOM 5703 C CA . LYS B 1 255 ? 21.453 4.668 -14.68 1 96.56 255 LYS B CA 1
ATOM 5704 C C . LYS B 1 255 ? 21.469 6.125 -15.133 1 96.56 255 LYS B C 1
ATOM 5706 O O . LYS B 1 255 ? 21.578 7.035 -14.305 1 96.56 255 LYS B O 1
ATOM 5711 N N . VAL B 1 256 ? 21.344 6.344 -16.422 1 98.5 256 VAL B N 1
ATOM 5712 C CA . VAL B 1 256 ? 21.484 7.691 -16.969 1 98.5 256 VAL B CA 1
ATOM 5713 C C . VAL B 1 256 ? 20.094 8.336 -17.078 1 98.5 256 VAL B C 1
ATOM 5715 O O . VAL B 1 256 ? 19.203 7.793 -17.734 1 98.5 256 VAL B O 1
ATOM 5718 N N . VAL B 1 257 ? 19.938 9.477 -16.469 1 98.69 257 VAL B N 1
ATOM 5719 C CA . VAL B 1 257 ? 18.703 10.258 -16.516 1 98.69 257 VAL B CA 1
ATOM 5720 C C . VAL B 1 257 ? 18.891 11.445 -17.469 1 98.69 257 VAL B C 1
ATOM 5722 O O . VAL B 1 257 ? 19.875 12.188 -17.359 1 98.69 257 VAL B O 1
ATOM 5725 N N . HIS B 1 258 ? 17.984 11.578 -18.375 1 98.75 258 HIS B N 1
ATOM 5726 C CA . HIS B 1 258 ? 17.984 12.688 -19.312 1 98.75 258 HIS B CA 1
ATOM 5727 C C . HIS B 1 258 ? 16.906 13.711 -18.953 1 98.75 258 HIS B C 1
ATOM 5729 O O . HIS B 1 258 ? 15.781 13.344 -18.625 1 98.75 258 HIS B O 1
ATOM 5735 N N . PHE B 1 259 ? 17.297 14.969 -19.078 1 98.69 259 PHE B N 1
ATOM 5736 C CA . PHE B 1 259 ? 16.391 16.031 -18.672 1 98.69 259 PHE B CA 1
ATOM 5737 C C . PHE B 1 259 ? 15.922 16.828 -19.891 1 98.69 259 PHE B C 1
ATOM 5739 O O . PHE B 1 259 ? 16.5 16.719 -20.969 1 98.69 259 PHE B O 1
ATOM 5746 N N . LEU B 1 260 ? 14.914 17.641 -19.719 1 98.31 260 LEU B N 1
ATOM 5747 C CA . LEU B 1 260 ? 14.258 18.375 -20.797 1 98.31 260 LEU B CA 1
ATOM 5748 C C . LEU B 1 260 ? 15.219 19.375 -21.438 1 98.31 260 LEU B C 1
ATOM 5750 O O . LEU B 1 260 ? 15.055 19.734 -22.594 1 98.31 260 LEU B O 1
ATOM 5754 N N . ASP B 1 261 ? 16.219 19.828 -20.734 1 97.69 261 ASP B N 1
ATOM 5755 C CA . ASP B 1 261 ? 17.125 20.844 -21.266 1 97.69 261 ASP B CA 1
ATOM 5756 C C . ASP B 1 261 ? 18.25 20.188 -22.078 1 97.69 261 ASP B C 1
ATOM 5758 O O . ASP B 1 261 ? 19.172 20.859 -22.516 1 97.69 261 ASP B O 1
ATOM 5762 N N . GLY B 1 262 ? 18.25 18.906 -22.141 1 98 262 GLY B N 1
ATOM 5763 C CA . GLY B 1 262 ? 19.234 18.188 -22.938 1 98 262 GLY B CA 1
ATOM 5764 C C . GLY B 1 262 ? 20.375 17.641 -22.125 1 98 262 GLY B C 1
ATOM 5765 O O . GLY B 1 262 ? 21.141 16.797 -22.609 1 98 262 GLY B O 1
ATOM 5766 N N . SER B 1 263 ? 20.469 18.031 -20.906 1 98.25 263 SER B N 1
ATOM 5767 C CA . SER B 1 263 ? 21.516 17.516 -20.047 1 98.25 263 SER B CA 1
ATOM 5768 C C . SER B 1 263 ? 21.203 16.094 -19.562 1 98.25 263 SER B C 1
ATOM 5770 O O . SER B 1 263 ? 20.078 15.609 -19.766 1 98.25 263 SER B O 1
ATOM 5772 N N . SER B 1 264 ? 22.188 15.438 -19.047 1 98.56 264 SER B N 1
ATOM 5773 C CA . SER B 1 264 ? 22.031 14.102 -18.469 1 98.56 264 SER B CA 1
ATOM 5774 C C . SER B 1 264 ? 22.984 13.883 -17.297 1 98.56 264 SER B C 1
ATOM 5776 O O . SER B 1 264 ? 23.938 14.641 -17.109 1 98.56 264 SER B O 1
ATOM 5778 N N . THR B 1 265 ? 22.688 12.945 -16.469 1 98.19 265 THR B N 1
ATOM 5779 C CA . THR B 1 265 ? 23.562 12.562 -15.352 1 98.19 265 THR B CA 1
ATOM 5780 C C . THR B 1 265 ? 23.297 11.117 -14.945 1 98.19 265 THR B C 1
ATOM 5782 O O . THR B 1 265 ? 22.266 10.547 -15.289 1 98.19 265 THR B O 1
ATOM 5785 N N . GLU B 1 266 ? 24.266 10.469 -14.336 1 98.19 266 GLU B N 1
ATOM 5786 C CA . GLU B 1 266 ? 24.094 9.141 -13.75 1 98.19 266 GLU B CA 1
ATOM 5787 C C . GLU B 1 266 ? 23.641 9.227 -12.297 1 98.19 266 GLU B C 1
ATOM 5789 O O . GLU B 1 266 ? 24.141 10.047 -11.531 1 98.19 266 GLU B O 1
ATOM 5794 N N . VAL B 1 267 ? 22.672 8.43 -11.922 1 98.25 267 VAL B N 1
ATOM 5795 C CA . VAL B 1 267 ? 22.219 8.414 -10.531 1 98.25 267 VAL B CA 1
ATOM 5796 C C . VAL B 1 267 ? 22.125 6.973 -10.039 1 98.25 267 VAL B C 1
ATOM 5798 O O . VAL B 1 267 ? 22.047 6.039 -10.844 1 98.25 267 VAL B O 1
ATOM 5801 N N . ASP B 1 268 ? 22.125 6.797 -8.742 1 97.25 268 ASP B N 1
ATOM 5802 C CA . ASP B 1 268 ? 22.078 5.48 -8.109 1 97.25 268 ASP B CA 1
ATOM 5803 C C . ASP B 1 268 ? 20.688 5.203 -7.531 1 97.25 268 ASP B C 1
ATOM 5805 O O . ASP B 1 268 ? 20.297 4.047 -7.371 1 97.25 268 ASP B O 1
ATOM 5809 N N . SER B 1 269 ? 19.969 6.219 -7.16 1 97.94 269 SER B N 1
ATOM 5810 C CA . SER B 1 269 ? 18.641 6.113 -6.582 1 97.94 269 SER B CA 1
ATOM 5811 C C . SER B 1 269 ? 17.75 7.273 -7.031 1 97.94 269 SER B C 1
ATOM 5813 O O . SER B 1 269 ? 18.25 8.367 -7.32 1 97.94 269 SER B O 1
ATOM 5815 N N . ILE B 1 270 ? 16.484 7.008 -7.109 1 98.62 270 ILE B N 1
ATOM 5816 C CA . ILE B 1 270 ? 15.492 8.008 -7.48 1 98.62 270 ILE B CA 1
ATOM 5817 C C . ILE B 1 270 ? 14.453 8.141 -6.367 1 98.62 270 ILE B C 1
ATOM 5819 O O . ILE B 1 270 ? 13.844 7.148 -5.953 1 98.62 270 ILE B O 1
ATOM 5823 N N . ILE B 1 271 ? 14.305 9.32 -5.84 1 98.62 271 ILE B N 1
ATOM 5824 C CA . ILE B 1 271 ? 13.258 9.633 -4.867 1 98.62 271 ILE B CA 1
ATOM 5825 C C . ILE B 1 271 ? 12.211 10.539 -5.512 1 98.62 271 ILE B C 1
ATOM 5827 O O . ILE B 1 271 ? 12.516 11.664 -5.918 1 98.62 271 ILE B O 1
ATOM 5831 N N . LEU B 1 272 ? 11 10.031 -5.598 1 98.38 272 LEU B N 1
ATOM 5832 C CA . LEU B 1 272 ? 9.883 10.797 -6.148 1 98.38 272 LEU B CA 1
ATOM 5833 C C . LEU B 1 272 ? 9.219 11.648 -5.07 1 98.38 272 LEU B C 1
ATOM 5835 O O . LEU B 1 272 ? 8.586 11.117 -4.16 1 98.38 272 LEU B O 1
ATOM 5839 N N . SER B 1 273 ? 9.469 12.867 -5.094 1 98 273 SER B N 1
ATOM 5840 C CA . SER B 1 273 ? 8.758 13.859 -4.293 1 98 273 SER B CA 1
ATOM 5841 C C . SER B 1 273 ? 7.727 14.609 -5.133 1 98 273 SER B C 1
ATOM 5843 O O . SER B 1 273 ? 7.75 15.836 -5.203 1 98 273 SER B O 1
ATOM 5845 N N . THR B 1 274 ? 6.812 13.852 -5.645 1 96.94 274 THR B N 1
ATOM 5846 C CA . THR B 1 274 ? 5.934 14.297 -6.719 1 96.94 274 THR B CA 1
ATOM 5847 C C . THR B 1 274 ? 4.512 14.5 -6.203 1 96.94 274 THR B C 1
ATOM 5849 O O . THR B 1 274 ? 3.559 14.508 -6.984 1 96.94 274 THR B O 1
ATOM 5852 N N . GLY B 1 275 ? 4.391 14.633 -4.895 1 95.62 275 GLY B N 1
ATOM 5853 C CA . GLY B 1 275 ? 3.113 15 -4.305 1 95.62 275 GLY B CA 1
ATOM 5854 C C . GLY B 1 275 ? 2.215 13.805 -4.047 1 95.62 275 GLY B C 1
ATOM 5855 O O . GLY B 1 275 ? 2.689 12.664 -3.975 1 95.62 275 GLY B O 1
ATOM 5856 N N . TYR B 1 276 ? 0.948 14.109 -3.752 1 95.88 276 TYR B N 1
ATOM 5857 C CA . TYR B 1 276 ? -0.044 13.117 -3.354 1 95.88 276 TYR B CA 1
ATOM 5858 C C . TYR B 1 276 ? -1.333 13.289 -4.148 1 95.88 276 TYR B C 1
ATOM 5860 O O . TYR B 1 276 ? -1.592 14.359 -4.703 1 95.88 276 TYR B O 1
ATOM 5868 N N . LYS B 1 277 ? -2.076 12.242 -4.145 1 93.81 277 LYS B N 1
ATOM 5869 C CA . LYS B 1 277 ? -3.406 12.25 -4.746 1 93.81 277 LYS B CA 1
ATOM 5870 C C . LYS B 1 277 ? -4.492 12.367 -3.682 1 93.81 277 LYS B C 1
ATOM 5872 O O . LYS B 1 277 ? -4.371 11.797 -2.598 1 93.81 277 LYS B O 1
ATOM 5877 N N . TYR B 1 278 ? -5.555 13.25 -4.031 1 94.56 278 TYR B N 1
ATOM 5878 C CA . TYR B 1 278 ? -6.758 13.164 -3.213 1 94.56 278 TYR B CA 1
ATOM 5879 C C . TYR B 1 278 ? -7.477 11.836 -3.43 1 94.56 278 TYR B C 1
ATOM 5881 O O . TYR B 1 278 ? -7.895 11.523 -4.547 1 94.56 278 TYR B O 1
ATOM 5889 N N . LYS B 1 279 ? -7.508 11.023 -2.471 1 93.44 279 LYS B N 1
ATOM 5890 C CA . LYS B 1 279 ? -8.125 9.711 -2.605 1 93.44 279 LYS B CA 1
ATOM 5891 C C . LYS B 1 279 ? -8.961 9.367 -1.377 1 93.44 279 LYS B C 1
ATOM 5893 O O . LYS B 1 279 ? -8.461 9.398 -0.25 1 93.44 279 LYS B O 1
ATOM 5898 N N . PHE B 1 280 ? -10.258 9.078 -1.645 1 96.19 280 PHE B N 1
ATOM 5899 C CA . PHE B 1 280 ? -11.211 8.695 -0.608 1 96.19 280 PHE B CA 1
ATOM 5900 C C . PHE B 1 280 ? -12.047 7.5 -1.049 1 96.19 280 PHE B C 1
ATOM 5902 O O . PHE B 1 280 ? -13.266 7.602 -1.195 1 96.19 280 PHE B O 1
ATOM 5909 N N . PRO B 1 281 ? -11.344 6.352 -1.162 1 93.12 281 PRO B N 1
ATOM 5910 C CA . PRO B 1 281 ? -12 5.203 -1.779 1 93.12 281 PRO B CA 1
ATOM 5911 C C . PRO B 1 281 ? -13.156 4.66 -0.934 1 93.12 281 PRO B C 1
ATOM 5913 O O . PRO B 1 281 ? -13.969 3.881 -1.427 1 93.12 281 PRO B O 1
ATOM 5916 N N . PHE B 1 282 ? -13.289 5.047 0.326 1 96.5 282 PHE B N 1
ATOM 5917 C CA . PHE B 1 282 ? -14.305 4.543 1.247 1 96.5 282 PHE B CA 1
ATOM 5918 C C . PHE B 1 282 ? -15.594 5.336 1.108 1 96.5 282 PHE B C 1
ATOM 5920 O O . PHE B 1 282 ? -16.594 5.023 1.761 1 96.5 282 PHE B O 1
ATOM 5927 N N . LEU B 1 283 ? -15.586 6.359 0.241 1 97.38 283 LEU B N 1
ATOM 5928 C CA . LEU B 1 283 ? -16.781 7.164 0.013 1 97.38 283 LEU B CA 1
ATOM 5929 C C . LEU B 1 283 ? -17.422 6.816 -1.323 1 97.38 283 LEU B C 1
ATOM 5931 O O . LEU B 1 283 ? -16.719 6.578 -2.311 1 97.38 283 LEU B O 1
ATOM 5935 N N . GLU B 1 284 ? -18.703 6.836 -1.367 1 93.88 284 GLU B N 1
ATOM 5936 C CA . GLU B 1 284 ? -19.359 6.773 -2.668 1 93.88 284 GLU B CA 1
ATOM 5937 C C . GLU B 1 284 ? -19.031 8.008 -3.508 1 93.88 284 GLU B C 1
ATOM 5939 O O . GLU B 1 284 ? -18.688 9.062 -2.969 1 93.88 284 GLU B O 1
ATOM 5944 N N . ASP B 1 285 ? -19.156 7.941 -4.832 1 93.12 285 ASP B N 1
ATOM 5945 C CA . ASP B 1 285 ? -18.609 8.922 -5.77 1 93.12 285 ASP B CA 1
ATOM 5946 C C . ASP B 1 285 ? -19.188 10.312 -5.512 1 93.12 285 ASP B C 1
ATOM 5948 O O . ASP B 1 285 ? -18.453 11.297 -5.477 1 93.12 285 ASP B O 1
ATOM 5952 N N . ASN B 1 286 ? -20.516 10.406 -5.176 1 93.75 286 ASN B N 1
ATOM 5953 C CA . ASN B 1 286 ? -21.172 11.703 -5.02 1 93.75 286 ASN B CA 1
ATOM 5954 C C . ASN B 1 286 ? -20.766 12.383 -3.721 1 93.75 286 ASN B C 1
ATOM 5956 O O . ASN B 1 286 ? -21.047 13.57 -3.527 1 93.75 286 ASN B O 1
ATOM 5960 N N . LEU B 1 287 ? -20.078 11.672 -2.861 1 96.88 287 LEU B N 1
ATOM 5961 C CA . LEU B 1 287 ? -19.609 12.219 -1.597 1 96.88 287 LEU B CA 1
ATOM 5962 C C . LEU B 1 287 ? -18.125 12.578 -1.683 1 96.88 287 LEU B C 1
ATOM 5964 O O . LEU B 1 287 ? -17.562 13.156 -0.751 1 96.88 287 LEU B O 1
ATOM 5968 N N . ARG B 1 288 ? -17.516 12.289 -2.771 1 95.81 288 ARG B N 1
ATOM 5969 C CA . ARG B 1 288 ? -16.062 12.312 -2.838 1 95.81 288 ARG B CA 1
ATOM 5970 C C . ARG B 1 288 ? -15.555 13.656 -3.352 1 95.81 288 ARG B C 1
ATOM 5972 O O . ARG B 1 288 ? -15.992 14.125 -4.406 1 95.81 288 ARG B O 1
ATOM 5979 N N . LEU B 1 289 ? -14.648 14.203 -2.598 1 95.94 289 LEU B N 1
ATOM 5980 C CA . LEU B 1 289 ? -13.898 15.383 -3.029 1 95.94 289 LEU B CA 1
ATOM 5981 C C . LEU B 1 289 ? -12.812 15 -4.031 1 95.94 289 LEU B C 1
ATOM 5983 O O . LEU B 1 289 ? -12.078 14.031 -3.814 1 95.94 289 LEU B O 1
ATOM 5987 N N . SER B 1 290 ? -12.812 15.602 -5.16 1 92.44 290 SER B N 1
ATOM 5988 C CA . SER B 1 290 ? -11.727 15.508 -6.133 1 92.44 290 SER B CA 1
ATOM 5989 C C . SER B 1 290 ? -11.031 16.844 -6.32 1 92.44 290 SER B C 1
ATOM 5991 O O . SER B 1 290 ? -11.688 17.875 -6.496 1 92.44 290 SER B O 1
ATOM 5993 N N . SER B 1 291 ? -9.812 16.812 -6.152 1 93.06 291 SER B N 1
ATOM 5994 C CA . SER B 1 291 ? -9.062 18.062 -6.254 1 93.06 291 SER B CA 1
ATOM 5995 C C . SER B 1 291 ? -7.586 17.797 -6.523 1 93.06 291 SER B C 1
ATOM 5997 O O . SER B 1 291 ? -7.105 16.672 -6.34 1 93.06 291 SER B O 1
ATOM 5999 N N . SER B 1 292 ? -6.953 18.734 -7.082 1 90.38 292 SER B N 1
ATOM 6000 C CA . SER B 1 292 ? -5.5 18.828 -7 1 90.38 292 SER B CA 1
ATOM 6001 C C . SER B 1 292 ? -5.066 19.672 -5.809 1 90.38 292 SER B C 1
ATOM 6003 O O . SER B 1 292 ? -5.898 20.297 -5.145 1 90.38 292 SER B O 1
ATOM 6005 N N . ARG B 1 293 ? -3.867 19.719 -5.57 1 89.5 293 ARG B N 1
ATOM 6006 C CA . ARG B 1 293 ? -3.369 20.484 -4.438 1 89.5 293 ARG B CA 1
ATOM 6007 C C . ARG B 1 293 ? -3.76 21.953 -4.562 1 89.5 293 ARG B C 1
ATOM 6009 O O . ARG B 1 293 ? -3.555 22.578 -5.609 1 89.5 293 ARG B O 1
ATOM 6016 N N . THR B 1 294 ? -4.434 22.406 -3.561 1 95.19 294 THR B N 1
ATOM 6017 C CA . THR B 1 294 ? -4.902 23.781 -3.551 1 95.19 294 THR B CA 1
ATOM 6018 C C . THR B 1 294 ? -5.145 24.266 -2.123 1 95.19 294 THR B C 1
ATOM 6020 O O . THR B 1 294 ? -5.281 23.453 -1.204 1 95.19 294 THR B O 1
ATOM 6023 N N . LEU B 1 295 ? -5.125 25.594 -1.96 1 97.19 295 LEU B N 1
ATOM 6024 C CA . LEU B 1 295 ? -5.367 26.172 -0.646 1 97.19 295 LEU B CA 1
ATOM 6025 C C . LEU B 1 295 ? -6.855 26.188 -0.322 1 97.19 295 LEU B C 1
ATOM 6027 O O . LEU B 1 295 ? -7.246 26.391 0.832 1 97.19 295 LEU B O 1
ATOM 6031 N N . TYR B 1 296 ? -7.645 26.031 -1.364 1 97.81 296 TYR B N 1
ATOM 6032 C CA . TYR B 1 296 ? -9.094 26 -1.165 1 97.81 296 TYR B CA 1
ATOM 6033 C C . TYR B 1 296 ? -9.773 25.125 -2.211 1 97.81 296 TYR B C 1
ATOM 6035 O O . TYR B 1 296 ? -10.203 25.625 -3.256 1 97.81 296 TYR B O 1
ATOM 6043 N N . PRO B 1 297 ? -9.961 23.844 -1.903 1 97.12 297 PRO B N 1
ATOM 6044 C CA . PRO B 1 297 ? -10.625 22.969 -2.873 1 97.12 297 PRO B CA 1
ATOM 6045 C C . PRO B 1 297 ? -12.055 23.406 -3.174 1 97.12 297 PRO B C 1
ATOM 6047 O O . PRO B 1 297 ? -12.773 23.844 -2.27 1 97.12 297 PRO B O 1
ATOM 6050 N N . ALA B 1 298 ? -12.438 23.312 -4.398 1 96.81 298 ALA B N 1
ATOM 6051 C CA . ALA B 1 298 ? -13.805 23.656 -4.797 1 96.81 298 ALA B CA 1
ATOM 6052 C C . ALA B 1 298 ? -14.805 22.672 -4.184 1 96.81 298 ALA B C 1
ATOM 6054 O O . ALA B 1 298 ? -14.445 21.562 -3.805 1 96.81 298 ALA B O 1
ATOM 6055 N N . GLY B 1 299 ? -15.992 23.156 -4.035 1 96.19 299 GLY B N 1
ATOM 6056 C CA . GLY B 1 299 ? -17.078 22.297 -3.584 1 96.19 299 GLY B CA 1
ATOM 6057 C C . GLY B 1 299 ? -17.25 22.297 -2.076 1 96.19 299 GLY B C 1
ATOM 6058 O O . GLY B 1 299 ? -18.109 21.609 -1.546 1 96.19 299 GLY B O 1
ATOM 6059 N N . LEU B 1 300 ? -16.531 23.141 -1.401 1 98.12 300 LEU B N 1
ATOM 6060 C CA . LEU B 1 300 ? -16.594 23.172 0.056 1 98.12 300 LEU B CA 1
ATOM 6061 C C . LEU B 1 300 ? -16.953 24.562 0.555 1 98.12 300 LEU B C 1
ATOM 6063 O O . LEU B 1 300 ? -16.234 25.531 0.299 1 98.12 300 LEU B O 1
ATOM 6067 N N . TYR B 1 301 ? -18.078 24.672 1.306 1 97.88 301 TYR B N 1
ATOM 6068 C CA . TYR B 1 301 ? -18.375 25.906 2.031 1 97.88 301 TYR B CA 1
ATOM 6069 C C . TYR B 1 301 ? -17.516 26.031 3.271 1 97.88 301 TYR B C 1
ATOM 6071 O O . TYR B 1 301 ? -17.375 25.078 4.043 1 97.88 301 TYR B O 1
ATOM 6079 N N . LYS B 1 302 ? -16.844 27.219 3.436 1 96.94 302 LYS B N 1
ATOM 6080 C CA . LYS B 1 302 ? -15.914 27.5 4.523 1 96.94 302 LYS B CA 1
ATOM 6081 C C . LYS B 1 302 ? -14.773 26.484 4.539 1 96.94 302 LYS B C 1
ATOM 6083 O O . LYS B 1 302 ? -14.281 26.109 5.605 1 96.94 302 LYS B O 1
ATOM 6088 N N . GLY B 1 303 ? -14.461 25.891 3.35 1 97 303 GLY B N 1
ATOM 6089 C CA . GLY B 1 303 ? -13.352 24.969 3.191 1 97 303 GLY B CA 1
ATOM 6090 C C . GLY B 1 303 ? -13.578 23.641 3.881 1 97 303 GLY B C 1
ATOM 6091 O O . GLY B 1 303 ? -12.648 22.844 4.035 1 97 303 GLY B O 1
ATOM 6092 N N . SER B 1 304 ? -14.844 23.344 4.297 1 97.94 304 SER B N 1
ATOM 6093 C CA . SER B 1 304 ? -15.047 22.141 5.113 1 97.94 304 SER B CA 1
ATOM 6094 C C . SER B 1 304 ? -16.344 21.422 4.727 1 97.94 304 SER B C 1
ATOM 6096 O O . SER B 1 304 ? -16.359 20.203 4.598 1 97.94 304 SER B O 1
ATOM 6098 N N . LEU B 1 305 ? -17.453 22.188 4.574 1 98.31 305 LEU B N 1
ATOM 6099 C CA . LEU B 1 305 ? -18.766 21.578 4.336 1 98.31 305 LEU B CA 1
ATOM 6100 C C . LEU B 1 305 ? -18.922 21.203 2.867 1 98.31 305 LEU B C 1
ATOM 6102 O O . LEU B 1 305 ? -18.859 22.062 1.987 1 98.31 305 LEU B O 1
ATOM 6106 N N . TRP B 1 306 ? -19.125 19.922 2.615 1 98.12 306 TRP B N 1
ATOM 6107 C CA . TRP B 1 306 ? -19.344 19.422 1.264 1 98.12 306 TRP B CA 1
ATOM 6108 C C . TRP B 1 306 ? -20.719 19.859 0.737 1 98.12 306 TRP B C 1
ATOM 6110 O O . TRP B 1 306 ? -21.734 19.688 1.408 1 98.12 306 TRP B O 1
ATOM 6120 N N . LEU B 1 307 ? -20.766 20.422 -0.467 1 96.5 307 LEU B N 1
ATOM 6121 C CA . LEU B 1 307 ? -21.984 21.109 -0.909 1 96.5 307 LEU B CA 1
ATOM 6122 C C . LEU B 1 307 ? -22.703 20.281 -1.965 1 96.5 307 LEU B C 1
ATOM 6124 O O . LEU B 1 307 ? -23.766 20.688 -2.465 1 96.5 307 LEU B O 1
ATOM 6128 N N . GLN B 1 308 ? -22.266 19.125 -2.381 1 92.69 308 GLN B N 1
ATOM 6129 C CA . GLN B 1 308 ? -22.891 18.359 -3.455 1 92.69 308 GLN B CA 1
ATOM 6130 C C . GLN B 1 308 ? -23.922 17.375 -2.904 1 92.69 308 GLN B C 1
ATOM 6132 O O . GLN B 1 308 ? -25.125 17.531 -3.123 1 92.69 308 GLN B O 1
ATOM 6137 N N . GLU B 1 309 ? -23.5 16.328 -2.27 1 93.69 309 GLU B N 1
ATOM 6138 C CA . GLU B 1 309 ? -24.391 15.312 -1.704 1 93.69 309 GLU B CA 1
ATOM 6139 C C . GLU B 1 309 ? -24.219 15.219 -0.19 1 93.69 309 GLU B C 1
ATOM 6141 O O . GLU B 1 309 ? -23.203 15.633 0.355 1 93.69 309 GLU B O 1
ATOM 6146 N N . GLY B 1 310 ? -25.359 14.797 0.509 1 95.94 310 GLY B N 1
ATOM 6147 C CA . GLY B 1 310 ? -25.266 14.594 1.947 1 95.94 310 GLY B CA 1
ATOM 6148 C C . GLY B 1 310 ? -26.047 15.633 2.738 1 95.94 310 GLY B C 1
ATOM 6149 O O . GLY B 1 310 ? -25.984 15.656 3.969 1 95.94 310 GLY B O 1
ATOM 6150 N N . ASN B 1 311 ? -26.812 16.547 2.049 1 96.75 311 ASN B N 1
ATOM 6151 C CA . ASN B 1 311 ? -27.734 17.5 2.668 1 96.75 311 ASN B CA 1
ATOM 6152 C C . ASN B 1 311 ? -27.031 18.344 3.721 1 96.75 311 ASN B C 1
ATOM 6154 O O . ASN B 1 311 ? -27.547 18.516 4.832 1 96.75 311 ASN B O 1
ATOM 6158 N N . LYS B 1 312 ? -25.797 18.797 3.41 1 96.75 312 LYS B N 1
ATOM 6159 C CA . LYS B 1 312 ? -25.016 19.688 4.254 1 96.75 312 LYS B CA 1
ATOM 6160 C C . LYS B 1 312 ? -24.672 19.031 5.586 1 96.75 312 LYS B C 1
ATOM 6162 O O . LYS B 1 312 ? -24.75 19.672 6.637 1 96.75 312 LYS B O 1
ATOM 6167 N N . LYS B 1 313 ? -24.406 17.703 5.547 1 98.12 313 LYS B N 1
ATOM 6168 C CA . LYS B 1 313 ? -24.078 16.969 6.762 1 98.12 313 LYS B CA 1
ATOM 6169 C C . LYS B 1 313 ? -22.75 16.219 6.617 1 98.12 313 LYS B C 1
ATOM 6171 O O . LYS B 1 313 ? -22.391 15.422 7.477 1 98.12 313 LYS B O 1
ATOM 6176 N N . LEU B 1 314 ? -22.016 16.422 5.5 1 98.75 314 LEU B N 1
ATOM 6177 C CA . LEU B 1 314 ? -20.703 15.844 5.262 1 98.75 314 LEU B CA 1
ATOM 6178 C C . LEU B 1 314 ? -19.625 16.938 5.27 1 98.75 314 LEU B C 1
ATOM 6180 O O . LEU B 1 314 ? -19.766 17.953 4.602 1 98.75 314 LEU B O 1
ATOM 6184 N N . PHE B 1 315 ? -18.562 16.672 6.027 1 98.81 315 PHE B N 1
ATOM 6185 C CA . PHE B 1 315 ? -17.484 17.641 6.184 1 98.81 315 PHE B CA 1
ATOM 6186 C C . PHE B 1 315 ? -16.141 17.031 5.84 1 98.81 315 PHE B C 1
ATOM 6188 O O . PHE B 1 315 ? -15.938 15.82 6.02 1 98.81 315 PHE B O 1
ATOM 6195 N N . TYR B 1 316 ? -15.234 17.875 5.344 1 98.69 316 TYR B N 1
ATOM 6196 C CA . TYR B 1 316 ? -13.844 17.516 5.129 1 98.69 316 TYR B CA 1
ATOM 6197 C C . TYR B 1 316 ? -12.914 18.375 5.984 1 98.69 316 TYR B C 1
ATOM 6199 O O . TYR B 1 316 ? -13.148 19.562 6.152 1 98.69 316 TYR B O 1
ATOM 6207 N N . MET B 1 317 ? -11.922 17.766 6.52 1 98.19 317 MET B N 1
ATOM 6208 C CA . MET B 1 317 ? -10.836 18.453 7.195 1 98.19 317 MET B CA 1
ATOM 6209 C C . MET B 1 317 ? -9.484 18.016 6.645 1 98.19 317 MET B C 1
ATOM 6211 O O . MET B 1 317 ? -9.32 16.875 6.219 1 98.19 317 MET B O 1
ATOM 6215 N N . GLY B 1 318 ? -8.492 18.938 6.672 1 96.12 318 GLY B N 1
ATOM 6216 C CA . GLY B 1 318 ? -7.125 18.609 6.289 1 96.12 318 GLY B CA 1
ATOM 6217 C C . GLY B 1 318 ? -6.949 18.438 4.789 1 96.12 318 GLY B C 1
ATOM 6218 O O . GLY B 1 318 ? -6.035 17.75 4.344 1 96.12 318 GLY B O 1
ATOM 6219 N N . VAL B 1 319 ? -7.812 19.062 3.951 1 97.44 319 VAL B N 1
ATOM 6220 C CA . VAL B 1 319 ? -7.777 18.797 2.516 1 97.44 319 VAL B CA 1
ATOM 6221 C C . VAL B 1 319 ? -7.172 20 1.792 1 97.44 319 VAL B C 1
ATOM 6223 O O . VAL B 1 319 ? -7.094 20.016 0.561 1 97.44 319 VAL B O 1
ATOM 6226 N N . GLN B 1 320 ? -6.715 21.062 2.518 1 96.62 320 GLN B N 1
ATOM 6227 C CA . GLN B 1 320 ? -6.074 22.234 1.944 1 96.62 320 GLN B CA 1
ATOM 6228 C C . GLN B 1 320 ? -4.555 22.125 2.002 1 96.62 320 GLN B C 1
ATOM 6230 O O . GLN B 1 320 ? -4.008 21.516 2.918 1 96.62 320 GLN B O 1
ATOM 6235 N N . ASP B 1 321 ? -3.902 22.719 1.009 1 94.12 321 ASP B N 1
ATOM 6236 C CA . ASP B 1 321 ? -2.49 23.031 1.22 1 94.12 321 ASP B CA 1
ATOM 6237 C C . ASP B 1 321 ? -2.305 23.953 2.422 1 94.12 321 ASP B C 1
ATOM 6239 O O . ASP B 1 321 ? -3.217 24.703 2.781 1 94.12 321 ASP B O 1
ATOM 6243 N N . GLN B 1 322 ? -1.159 23.844 3.068 1 92.19 322 GLN B N 1
ATOM 6244 C CA . GLN B 1 322 ? -1.205 24.438 4.406 1 92.19 322 GLN B CA 1
ATOM 6245 C C . GLN B 1 322 ? 0.098 25.156 4.734 1 92.19 322 GLN B C 1
ATOM 6247 O O . GLN B 1 322 ? 1.185 24.641 4.449 1 92.19 322 GLN B O 1
ATOM 6252 N N . PHE B 1 323 ? -0.077 26.359 5.246 1 95.12 323 PHE B N 1
ATOM 6253 C CA . PHE B 1 323 ? 0.968 27.062 5.973 1 95.12 323 PHE B CA 1
ATOM 6254 C C . PHE B 1 323 ? 0.679 27.078 7.469 1 95.12 323 PHE B C 1
ATOM 6256 O O . PHE B 1 323 ? 1.55 26.734 8.273 1 95.12 323 PHE B O 1
ATOM 6263 N N . PHE B 1 324 ? -0.583 27.375 7.777 1 95.31 324 PHE B N 1
ATOM 6264 C CA . PHE B 1 324 ? -1.06 27.469 9.156 1 95.31 324 PHE B CA 1
ATOM 6265 C C . PHE B 1 324 ? -1.74 26.188 9.578 1 95.31 324 PHE B C 1
ATOM 6267 O O . PHE B 1 324 ? -2.859 26.203 10.102 1 95.31 324 PHE B O 1
ATOM 6274 N N . SER B 1 325 ? -1.061 25.047 9.492 1 93.88 325 SER B N 1
ATOM 6275 C CA . SER B 1 325 ? -1.653 23.719 9.586 1 93.88 325 SER B CA 1
ATOM 6276 C C . SER B 1 325 ? -2.496 23.562 10.844 1 93.88 325 SER B C 1
ATOM 6278 O O . SER B 1 325 ? -3.727 23.516 10.773 1 93.88 325 SER B O 1
ATOM 6280 N N . PHE B 1 326 ? -1.93 23.672 12.016 1 95.38 326 PHE B N 1
ATOM 6281 C CA . PHE B 1 326 ? -2.607 23.312 13.258 1 95.38 326 PHE B CA 1
ATOM 6282 C C . PHE B 1 326 ? -3.617 24.391 13.648 1 95.38 326 PHE B C 1
ATOM 6284 O O . PHE B 1 326 ? -4.699 24.078 14.148 1 95.38 326 PHE B O 1
ATOM 6291 N N . THR B 1 327 ? -3.283 25.672 13.32 1 94.81 327 THR B N 1
ATOM 6292 C CA . THR B 1 327 ? -4.223 26.766 13.547 1 94.81 327 THR B CA 1
ATOM 6293 C C . THR B 1 327 ? -5.473 26.594 12.695 1 94.81 327 THR B C 1
ATOM 6295 O O . THR B 1 327 ? -6.594 26.797 13.172 1 94.81 327 THR B O 1
ATOM 6298 N N . MET B 1 328 ? -5.23 26.234 11.492 1 95.69 328 MET B N 1
ATOM 6299 C CA . MET B 1 328 ? -6.363 26.016 10.594 1 95.69 328 MET B CA 1
ATOM 6300 C C . MET B 1 328 ? -7.211 24.844 11.055 1 95.69 328 MET B C 1
ATOM 6302 O O . MET B 1 328 ? -8.445 24.922 11.055 1 95.69 328 MET B O 1
ATOM 6306 N N . PHE B 1 329 ? -6.57 23.734 11.453 1 96.94 329 PHE B N 1
ATOM 6307 C CA . PHE B 1 329 ? -7.301 22.562 11.922 1 96.94 329 PHE B CA 1
ATOM 6308 C C . PHE B 1 329 ? -8.156 22.906 13.133 1 96.94 329 PHE B C 1
ATOM 6310 O O . PHE B 1 329 ? -9.305 22.453 13.242 1 96.94 329 PHE B O 1
ATOM 6317 N N . ASP B 1 330 ? -7.562 23.672 13.977 1 95.75 330 ASP B N 1
ATOM 6318 C CA . ASP B 1 330 ? -8.266 24.078 15.188 1 95.75 330 ASP B CA 1
ATOM 6319 C C . ASP B 1 330 ? -9.484 24.953 14.852 1 95.75 330 ASP B C 1
ATOM 6321 O O . ASP B 1 330 ? -10.578 24.703 15.359 1 95.75 330 ASP B O 1
ATOM 6325 N N . ALA B 1 331 ? -9.273 25.906 14 1 95.75 331 ALA B N 1
ATOM 6326 C CA . ALA B 1 331 ? -10.359 26.766 13.57 1 95.75 331 ALA B CA 1
ATOM 6327 C C . ALA B 1 331 ? -11.453 25.984 12.852 1 95.75 331 ALA B C 1
ATOM 6329 O O . ALA B 1 331 ? -12.641 26.188 13.094 1 95.75 331 ALA B O 1
ATOM 6330 N N . GLN B 1 332 ? -11.047 25.109 11.977 1 96.62 332 GLN B N 1
ATOM 6331 C CA . GLN B 1 332 ? -11.992 24.266 11.242 1 96.62 332 GLN B CA 1
ATOM 6332 C C . GLN B 1 332 ? -12.789 23.375 12.195 1 96.62 332 GLN B C 1
ATOM 6334 O O . GLN B 1 332 ? -14 23.234 12.055 1 96.62 332 GLN B O 1
ATOM 6339 N N . GLY B 1 333 ? -12.07 22.766 13.125 1 97 333 GLY B N 1
ATOM 6340 C CA . GLY B 1 333 ? -12.734 21.906 14.102 1 97 333 GLY B CA 1
ATOM 6341 C C . GLY B 1 333 ? -13.805 22.625 14.898 1 97 333 GLY B C 1
ATOM 6342 O O . GLY B 1 333 ? -14.906 22.109 15.078 1 97 333 GLY B O 1
ATOM 6343 N N . LEU B 1 334 ? -13.484 23.812 15.375 1 96.06 334 LEU B N 1
ATOM 6344 C CA . LEU B 1 334 ? -14.453 24.594 16.141 1 96.06 334 LEU B CA 1
ATOM 6345 C C . LEU B 1 334 ? -15.641 24.984 15.281 1 96.06 334 LEU B C 1
ATOM 6347 O O . LEU B 1 334 ? -16.797 24.875 15.711 1 96.06 334 LEU B O 1
ATOM 6351 N N . TRP B 1 335 ? -15.344 25.453 14.078 1 96.5 335 TRP B N 1
ATOM 6352 C CA . TRP B 1 335 ? -16.422 25.875 13.18 1 96.5 335 TRP B CA 1
ATOM 6353 C C . TRP B 1 335 ? -17.375 24.719 12.914 1 96.5 335 TRP B C 1
ATOM 6355 O O . TRP B 1 335 ? -18.594 24.875 13.008 1 96.5 335 TRP B O 1
ATOM 6365 N N . ILE B 1 336 ? -16.875 23.531 12.594 1 97.44 336 ILE B N 1
ATOM 6366 C CA . ILE B 1 336 ? -17.688 22.359 12.297 1 97.44 336 ILE B CA 1
ATOM 6367 C C . ILE B 1 336 ? -18.531 21.984 13.523 1 97.44 336 ILE B C 1
ATOM 6369 O O . ILE B 1 336 ? -19.719 21.719 13.398 1 97.44 336 ILE B O 1
ATOM 6373 N N . CYS B 1 337 ? -17.891 21.969 14.68 1 96.56 337 CYS B N 1
ATOM 6374 C CA . CYS B 1 337 ? -18.578 21.656 15.922 1 96.56 337 CYS B CA 1
ATOM 6375 C C . CYS B 1 337 ? -19.766 22.594 16.125 1 96.56 337 CYS B C 1
ATOM 6377 O O . CYS B 1 337 ? -20.875 22.156 16.391 1 96.56 337 CYS B O 1
ATOM 6379 N N . ARG B 1 338 ? -19.547 23.875 15.953 1 95.38 338 ARG B N 1
ATOM 6380 C CA . ARG B 1 338 ? -20.594 24.859 16.156 1 95.38 338 ARG B CA 1
ATOM 6381 C C . ARG B 1 338 ? -21.672 24.734 15.078 1 95.38 338 ARG B C 1
ATOM 6383 O O . ARG B 1 338 ? -22.859 24.922 15.359 1 95.38 338 ARG B O 1
ATOM 6390 N N . TYR B 1 339 ? -21.219 24.453 13.859 1 96 339 TYR B N 1
ATOM 6391 C CA . TYR B 1 339 ? -22.172 24.25 12.773 1 96 339 TYR B CA 1
ATOM 6392 C C . TYR B 1 339 ? -23.109 23.078 13.086 1 96 339 TYR B C 1
ATOM 6394 O O . TYR B 1 339 ? -24.328 23.219 12.977 1 96 339 TYR B O 1
ATOM 6402 N N . ILE B 1 340 ? -22.578 21.953 13.508 1 96.56 340 ILE B N 1
ATOM 6403 C CA . ILE B 1 340 ? -23.328 20.719 13.75 1 96.56 340 ILE B CA 1
ATOM 6404 C C . ILE B 1 340 ? -24.25 20.906 14.953 1 96.56 340 ILE B C 1
ATOM 6406 O O . ILE B 1 340 ? -25.406 20.453 14.945 1 96.56 340 ILE B O 1
ATOM 6410 N N . THR B 1 341 ? -23.781 21.625 15.969 1 94.56 341 THR B N 1
ATOM 6411 C CA . THR B 1 341 ? -24.562 21.766 17.188 1 94.56 341 THR B CA 1
ATOM 6412 C C . THR B 1 341 ? -25.5 22.969 17.094 1 94.56 341 THR B C 1
ATOM 6414 O O . THR B 1 341 ? -26.188 23.312 18.062 1 94.56 341 THR B O 1
ATOM 6417 N N . ASP B 1 342 ? -25.469 23.625 15.977 1 92.69 342 ASP B N 1
ATOM 6418 C CA . ASP B 1 342 ? -26.359 24.75 15.688 1 92.69 342 ASP B CA 1
ATOM 6419 C C . ASP B 1 342 ? -26.125 25.906 16.672 1 92.69 342 ASP B C 1
ATOM 6421 O O . ASP B 1 342 ? -27.078 26.469 17.203 1 92.69 342 ASP B O 1
ATOM 6425 N N . THR B 1 343 ? -24.859 26.125 16.922 1 92.19 343 THR B N 1
ATOM 6426 C CA . THR B 1 343 ? -24.516 27.203 17.828 1 92.19 343 THR B CA 1
ATOM 6427 C C . THR B 1 343 ? -23.719 28.281 17.094 1 92.19 343 THR B C 1
ATOM 6429 O O . THR B 1 343 ? -23.188 29.203 17.734 1 92.19 343 THR B O 1
ATOM 6432 N N . LEU B 1 344 ? -23.594 28.172 15.781 1 91.75 344 LEU B N 1
ATOM 6433 C CA . LEU B 1 344 ? -22.984 29.219 14.969 1 91.75 344 LEU B CA 1
ATOM 6434 C C . LEU B 1 344 ? -23.938 30.406 14.812 1 91.75 344 LEU B C 1
ATOM 6436 O O . LEU B 1 344 ? -25.094 30.234 14.406 1 91.75 344 LEU B O 1
ATOM 6440 N N . PRO B 1 345 ? -23.391 31.547 15.172 1 87.56 345 PRO B N 1
ATOM 6441 C CA . PRO B 1 345 ? -24.25 32.719 14.914 1 87.56 345 PRO B CA 1
ATOM 6442 C C . PRO B 1 345 ? -24.469 32.969 13.422 1 87.56 345 PRO B C 1
ATOM 6444 O O . PRO B 1 345 ? -23.547 32.781 12.625 1 87.56 345 PRO B O 1
ATOM 6447 N N . ASN B 1 346 ? -25.594 33.312 12.906 1 83.88 346 ASN B N 1
ATOM 6448 C CA . ASN B 1 346 ? -25.922 33.656 11.523 1 83.88 346 ASN B CA 1
ATOM 6449 C C . ASN B 1 346 ? -25.594 32.531 10.57 1 83.88 346 ASN B C 1
ATOM 6451 O O . ASN B 1 346 ? -25.062 32.75 9.484 1 83.88 346 ASN B O 1
ATOM 6455 N N . LYS B 1 347 ? -25.719 31.312 11.102 1 88.88 347 LYS B N 1
ATOM 6456 C CA . LYS B 1 347 ? -25.5 30.141 10.266 1 88.88 347 LYS B CA 1
ATOM 6457 C C . LYS B 1 347 ? -26.297 30.234 8.961 1 88.88 347 LYS B C 1
ATOM 6459 O O . LYS B 1 347 ? -27.516 30.422 8.984 1 88.88 347 LYS B O 1
ATOM 6464 N N . LEU B 1 348 ? -25.578 30.234 7.852 1 88 348 LEU B N 1
ATOM 6465 C CA . LEU B 1 348 ? -26.219 30.234 6.543 1 88 348 LEU B CA 1
ATOM 6466 C C . LEU B 1 348 ? -26.891 28.891 6.277 1 88 348 LEU B C 1
ATOM 6468 O O . LEU B 1 348 ? -26.344 27.844 6.598 1 88 348 LEU B O 1
ATOM 6472 N N . THR B 1 349 ? -28.109 28.969 5.73 1 88.25 349 THR B N 1
ATOM 6473 C CA . THR B 1 349 ? -28.828 27.719 5.461 1 88.25 349 THR B CA 1
ATOM 6474 C C . THR B 1 349 ? -29.094 27.562 3.965 1 88.25 349 THR B C 1
ATOM 6476 O O . THR B 1 349 ? -29.375 26.469 3.488 1 88.25 349 THR B O 1
ATOM 6479 N N . ASN B 1 350 ? -28.984 28.609 3.242 1 93.12 350 ASN B N 1
ATOM 6480 C CA . ASN B 1 350 ? -29.25 28.578 1.806 1 93.12 350 ASN B CA 1
ATOM 6481 C C . ASN B 1 350 ? -28.047 28.047 1.034 1 93.12 350 ASN B C 1
ATOM 6483 O O . ASN B 1 350 ? -26.969 28.641 1.063 1 93.12 350 ASN B O 1
ATOM 6487 N N . CYS B 1 351 ? -28.281 26.984 0.302 1 94.5 351 CYS B N 1
ATOM 6488 C CA . CYS B 1 351 ? -27.203 26.297 -0.404 1 94.5 351 CYS B CA 1
ATOM 6489 C C . CYS B 1 351 ? -26.609 27.188 -1.488 1 94.5 351 CYS B C 1
ATOM 6491 O O . CYS B 1 351 ? -25.391 27.188 -1.701 1 94.5 351 CYS B O 1
ATOM 6493 N N . GLU B 1 352 ? -27.422 27.875 -2.16 1 95.81 352 GLU B N 1
ATOM 6494 C CA . GLU B 1 352 ? -26.953 28.75 -3.236 1 95.81 352 GLU B CA 1
ATOM 6495 C C . GLU B 1 352 ? -26.047 29.844 -2.701 1 95.81 352 GLU B C 1
ATOM 6497 O O . GLU B 1 352 ? -25.047 30.203 -3.336 1 95.81 352 GLU B O 1
ATOM 6502 N N . GLU B 1 353 ? -26.438 30.375 -1.599 1 96.69 353 GLU B N 1
ATOM 6503 C CA . GLU B 1 353 ? -25.594 31.391 -0.968 1 96.69 353 GLU B CA 1
ATOM 6504 C C . GLU B 1 353 ? -24.266 30.797 -0.525 1 96.69 353 GLU B C 1
ATOM 6506 O O . GLU B 1 353 ? -23.219 31.438 -0.665 1 96.69 353 GLU B O 1
ATOM 6511 N N . MET B 1 354 ? -24.281 29.609 0.025 1 97.5 354 MET B N 1
ATOM 6512 C CA . MET B 1 354 ? -23.062 28.922 0.429 1 97.5 354 MET B CA 1
ATOM 6513 C C . MET B 1 354 ? -22.141 28.703 -0.765 1 97.5 354 MET B C 1
ATOM 6515 O O . MET B 1 354 ? -20.938 28.938 -0.674 1 97.5 354 MET B O 1
ATOM 6519 N N . LYS B 1 355 ? -22.734 28.266 -1.877 1 97.56 355 LYS B N 1
ATOM 6520 C CA . LYS B 1 355 ? -21.969 28.016 -3.094 1 97.56 355 LYS B CA 1
ATOM 6521 C C . LYS B 1 355 ? -21.328 29.297 -3.609 1 97.56 355 LYS B C 1
ATOM 6523 O O . LYS B 1 355 ? -20.172 29.281 -4.059 1 97.56 355 LYS B O 1
ATOM 6528 N N . LYS B 1 356 ? -22.078 30.375 -3.539 1 97.25 356 LYS B N 1
ATOM 6529 C CA . LYS B 1 356 ? -21.562 31.656 -3.986 1 97.25 356 LYS B CA 1
ATOM 6530 C C . LYS B 1 356 ? -20.359 32.094 -3.139 1 97.25 356 LYS B C 1
ATOM 6532 O O . LYS B 1 356 ? -19.359 32.562 -3.67 1 97.25 356 LYS B O 1
ATOM 6537 N N . GLU B 1 357 ? -20.5 31.969 -1.863 1 96.31 357 GLU B N 1
ATOM 6538 C CA . GLU B 1 357 ? -19.406 32.344 -0.97 1 96.31 357 GLU B CA 1
ATOM 6539 C C . GLU B 1 357 ? -18.172 31.453 -1.224 1 96.31 357 GLU B C 1
ATOM 6541 O O . GLU B 1 357 ? -17.047 31.953 -1.264 1 96.31 357 GLU B O 1
ATOM 6546 N N . ALA B 1 358 ? -18.406 30.172 -1.324 1 97.56 358 ALA B N 1
ATOM 6547 C CA . ALA B 1 358 ? -17.312 29.234 -1.603 1 97.56 358 ALA B CA 1
ATOM 6548 C C . ALA B 1 358 ? -16.609 29.594 -2.906 1 97.56 358 ALA B C 1
ATOM 6550 O O . ALA B 1 358 ? -15.375 29.531 -2.984 1 97.56 358 ALA B O 1
ATOM 6551 N N . GLN B 1 359 ? -17.344 29.906 -3.908 1 97.69 359 GLN B N 1
ATOM 6552 C CA . GLN B 1 359 ? -16.797 30.234 -5.219 1 97.69 359 GLN B CA 1
ATOM 6553 C C . GLN B 1 359 ? -15.906 31.469 -5.156 1 97.69 359 GLN B C 1
ATOM 6555 O O . GLN B 1 359 ? -14.914 31.562 -5.875 1 97.69 359 GLN B O 1
ATOM 6560 N N . LYS B 1 360 ? -16.281 32.406 -4.289 1 98 360 LYS B N 1
ATOM 6561 C CA . LYS B 1 360 ? -15.453 33.594 -4.105 1 98 360 LYS B CA 1
ATOM 6562 C C . LYS B 1 360 ? -14.062 33.219 -3.617 1 98 360 LYS B C 1
ATOM 6564 O O . LYS B 1 360 ? -13.062 33.75 -4.102 1 98 360 LYS B O 1
ATOM 6569 N N . TRP B 1 361 ? -14.008 32.344 -2.678 1 98.19 361 TRP B N 1
ATOM 6570 C CA . TRP B 1 361 ? -12.719 31.891 -2.162 1 98.19 361 TRP B CA 1
ATOM 6571 C C . TRP B 1 361 ? -11.953 31.109 -3.223 1 98.19 361 TRP B C 1
ATOM 6573 O O . TRP B 1 361 ? -10.734 31.266 -3.355 1 98.19 361 TRP B O 1
ATOM 6583 N N . VAL B 1 362 ? -12.648 30.219 -3.977 1 98.06 362 VAL B N 1
ATOM 6584 C CA . VAL B 1 362 ? -12.008 29.453 -5.039 1 98.06 362 VAL B CA 1
ATOM 6585 C C . VAL B 1 362 ? -11.391 30.406 -6.066 1 98.06 362 VAL B C 1
ATOM 6587 O O . VAL B 1 362 ? -10.25 30.219 -6.484 1 98.06 362 VAL B O 1
ATOM 6590 N N . GLN B 1 363 ? -12.164 31.406 -6.43 1 98.06 363 GLN B N 1
ATOM 6591 C CA . GLN B 1 363 ? -11.703 32.375 -7.426 1 98.06 363 GLN B CA 1
ATOM 6592 C C . GLN B 1 363 ? -10.508 33.156 -6.906 1 98.06 363 GLN B C 1
ATOM 6594 O O . GLN B 1 363 ? -9.547 33.406 -7.641 1 98.06 363 GLN B O 1
ATOM 6599 N N . ARG B 1 364 ? -10.617 33.594 -5.68 1 98.12 364 ARG B N 1
ATOM 6600 C CA . ARG B 1 364 ? -9.484 34.312 -5.094 1 98.12 364 ARG B CA 1
ATOM 6601 C C . ARG B 1 364 ? -8.242 33.438 -5.059 1 98.12 364 ARG B C 1
ATOM 6603 O O . ARG B 1 364 ? -7.141 33.906 -5.363 1 98.12 364 ARG B O 1
ATOM 6610 N N . CYS B 1 365 ? -8.414 32.219 -4.668 1 97.69 365 CYS B N 1
ATOM 6611 C CA . CYS B 1 365 ? -7.305 31.281 -4.594 1 97.69 365 CYS B CA 1
ATOM 6612 C C . CYS B 1 365 ? -6.641 31.109 -5.957 1 97.69 365 CYS B C 1
ATOM 6614 O O . CYS B 1 365 ? -5.414 31.062 -6.051 1 97.69 365 CYS B O 1
ATOM 6616 N N . ARG B 1 366 ? -7.422 31.047 -7 1 96.06 366 ARG B N 1
ATOM 6617 C CA . ARG B 1 366 ? -6.922 30.844 -8.359 1 96.06 366 ARG B CA 1
ATOM 6618 C C . ARG B 1 366 ? -6.102 32.031 -8.82 1 96.06 366 ARG B C 1
ATOM 6620 O O . ARG B 1 366 ? -5.211 31.906 -9.656 1 96.06 366 ARG B O 1
ATOM 6627 N N . GLY B 1 367 ? -6.355 33.156 -8.25 1 96.06 367 GLY B N 1
ATOM 6628 C CA . GLY B 1 367 ? -5.715 34.375 -8.695 1 96.06 367 GLY B CA 1
ATOM 6629 C C . GLY B 1 367 ? -4.445 34.719 -7.93 1 96.06 367 GLY B C 1
ATOM 6630 O O . GLY B 1 367 ? -3.758 35.688 -8.242 1 96.06 367 GLY B O 1
ATOM 6631 N N . LEU B 1 368 ? -4.176 33.875 -6.945 1 96.19 368 LEU B N 1
ATOM 6632 C CA . LEU B 1 368 ? -3.016 34.156 -6.105 1 96.19 368 LEU B CA 1
ATOM 6633 C C . LEU B 1 368 ? -1.724 34.031 -6.91 1 96.19 368 LEU B C 1
ATOM 6635 O O . LEU B 1 368 ? -1.583 33.156 -7.746 1 96.19 368 LEU B O 1
ATOM 6639 N N . LYS B 1 369 ? -0.917 35.062 -6.672 1 90.12 369 LYS B N 1
ATOM 6640 C CA . LYS B 1 369 ? 0.391 35.062 -7.316 1 90.12 369 LYS B CA 1
ATOM 6641 C C . LYS B 1 369 ? 1.513 34.906 -6.293 1 90.12 369 LYS B C 1
ATOM 6643 O O . LYS B 1 369 ? 1.609 35.688 -5.34 1 90.12 369 LYS B O 1
ATOM 6648 N N . GLY B 1 370 ? 2.246 33.875 -6.238 1 90.06 370 GLY B N 1
ATOM 6649 C CA . GLY B 1 370 ? 3.438 33.688 -5.426 1 90.06 370 GLY B CA 1
ATOM 6650 C C . GLY B 1 370 ? 3.131 33.188 -4.023 1 90.06 370 GLY B C 1
ATOM 6651 O O . GLY B 1 370 ? 1.972 33.156 -3.607 1 90.06 370 GLY B O 1
ATOM 6652 N N . ILE B 1 371 ? 4.09 33.031 -3.199 1 93.5 371 ILE B N 1
ATOM 6653 C CA . ILE B 1 371 ? 4 32.375 -1.9 1 93.5 371 ILE B CA 1
ATOM 6654 C C . ILE B 1 371 ? 3.441 33.344 -0.866 1 93.5 371 ILE B C 1
ATOM 6656 O O . ILE B 1 371 ? 2.646 32.969 -0.006 1 93.5 371 ILE B O 1
ATOM 6660 N N . ASN B 1 372 ? 3.854 34.625 -0.867 1 95.88 372 ASN B N 1
ATOM 6661 C CA . ASN B 1 372 ? 3.396 35.594 0.11 1 95.88 372 ASN B CA 1
ATOM 6662 C C . ASN B 1 372 ? 1.887 35.812 0.032 1 95.88 372 ASN B C 1
ATOM 6664 O O . ASN B 1 372 ? 1.214 35.906 1.061 1 95.88 372 ASN B O 1
ATOM 6668 N N . GLU B 1 373 ? 1.364 35.875 -1.188 1 97.38 373 GLU B N 1
ATOM 6669 C CA . GLU B 1 373 ? -0.081 36 -1.349 1 97.38 373 GLU B CA 1
ATOM 6670 C C . GLU B 1 373 ? -0.803 34.75 -0.856 1 97.38 373 GLU B C 1
ATOM 6672 O O . GLU B 1 373 ? -1.915 34.844 -0.331 1 97.38 373 GLU B O 1
ATOM 6677 N N . GLN B 1 374 ? -0.197 33.656 -1.097 1 97.44 374 GLN B N 1
ATOM 6678 C CA . GLN B 1 374 ? -0.771 32.406 -0.616 1 97.44 374 GLN B CA 1
ATOM 6679 C C . GLN B 1 374 ? -0.856 32.375 0.907 1 97.44 374 GLN B C 1
ATOM 6681 O O . GLN B 1 374 ? -1.867 31.953 1.473 1 97.44 374 GLN B O 1
ATOM 6686 N N . ILE B 1 375 ? 0.213 32.844 1.584 1 97.75 375 ILE B N 1
ATOM 6687 C CA . ILE B 1 375 ? 0.254 32.938 3.039 1 97.75 375 ILE B CA 1
ATOM 6688 C C . ILE B 1 375 ? -0.857 33.844 3.529 1 97.75 375 ILE B C 1
ATOM 6690 O O . ILE B 1 375 ? -1.629 33.5 4.422 1 97.75 375 ILE B O 1
ATOM 6694 N N . ASP B 1 376 ? -0.977 35.031 2.904 1 97.88 376 ASP B N 1
ATOM 6695 C CA . ASP B 1 376 ? -2 36 3.285 1 97.88 376 ASP B CA 1
ATOM 6696 C C . ASP B 1 376 ? -3.4 35.438 3.053 1 97.88 376 ASP B C 1
ATOM 6698 O O . ASP B 1 376 ? -4.305 35.656 3.865 1 97.88 376 ASP B O 1
ATOM 6702 N N . PHE B 1 377 ? -3.539 34.812 1.939 1 98 377 PHE B N 1
ATOM 6703 C CA . PHE B 1 377 ? -4.816 34.188 1.601 1 98 377 PHE B CA 1
ATOM 6704 C C . PHE B 1 377 ? -5.27 33.25 2.701 1 98 377 PHE B C 1
ATOM 6706 O O . PHE B 1 377 ? -6.414 33.312 3.148 1 98 377 PHE B O 1
ATOM 6713 N N . GLN B 1 378 ? -4.387 32.281 3.09 1 97.62 378 GLN B N 1
ATOM 6714 C CA . GLN B 1 378 ? -4.77 31.312 4.098 1 97.62 378 GLN B CA 1
ATOM 6715 C C . GLN B 1 378 ? -5.051 31.984 5.441 1 97.62 378 GLN B C 1
ATOM 6717 O O . GLN B 1 378 ? -5.949 31.562 6.172 1 97.62 378 GLN B O 1
ATOM 6722 N N . ALA B 1 379 ? -4.277 33.031 5.797 1 97 379 ALA B N 1
ATOM 6723 C CA . ALA B 1 379 ? -4.539 33.812 7.016 1 97 379 ALA B CA 1
ATOM 6724 C C . ALA B 1 379 ? -5.922 34.438 6.977 1 97 379 ALA B C 1
ATOM 6726 O O . ALA B 1 379 ? -6.66 34.406 7.965 1 97 379 ALA B O 1
ATOM 6727 N N . ASP B 1 380 ? -6.242 35.031 5.852 1 96.88 380 ASP B N 1
ATOM 6728 C CA . ASP B 1 380 ? -7.562 35.625 5.672 1 96.88 380 ASP B CA 1
ATOM 6729 C C . ASP B 1 380 ? -8.664 34.594 5.816 1 96.88 380 ASP B C 1
ATOM 6731 O O . ASP B 1 380 ? -9.719 34.844 6.402 1 96.88 380 ASP B O 1
ATOM 6735 N N . PHE B 1 381 ? -8.469 33.531 5.227 1 96.88 381 PHE B N 1
ATOM 6736 C CA . PHE B 1 381 ? -9.461 32.469 5.305 1 96.88 381 PHE B CA 1
ATOM 6737 C C . PHE B 1 381 ? -9.68 32.031 6.75 1 96.88 381 PHE B C 1
ATOM 6739 O O . PHE B 1 381 ? -10.82 31.828 7.172 1 96.88 381 PHE B O 1
ATOM 6746 N N . ILE B 1 382 ? -8.578 31.797 7.5 1 96.38 382 ILE B N 1
ATOM 6747 C CA . ILE B 1 382 ? -8.695 31.406 8.898 1 96.38 382 ILE B CA 1
ATOM 6748 C C . ILE B 1 382 ? -9.484 32.469 9.672 1 96.38 382 ILE B C 1
ATOM 6750 O O . ILE B 1 382 ? -10.312 32.125 10.523 1 96.38 382 ILE B O 1
ATOM 6754 N N . LYS B 1 383 ? -9.203 33.719 9.359 1 95.44 383 LYS B N 1
ATOM 6755 C CA . LYS B 1 383 ? -9.984 34.781 9.969 1 95.44 383 LYS B CA 1
ATOM 6756 C C . LYS B 1 383 ? -11.469 34.656 9.648 1 95.44 383 LYS B C 1
ATOM 6758 O O . LYS B 1 383 ? -12.312 34.781 10.531 1 95.44 383 LYS B O 1
ATOM 6763 N N . ASP B 1 384 ? -11.742 34.375 8.422 1 94.31 384 ASP B N 1
ATOM 6764 C CA . ASP B 1 384 ? -13.125 34.188 7.996 1 94.31 384 ASP B CA 1
ATOM 6765 C C . ASP B 1 384 ? -13.758 33 8.711 1 94.31 384 ASP B C 1
ATOM 6767 O O . ASP B 1 384 ? -14.898 33.062 9.172 1 94.31 384 ASP B O 1
ATOM 6771 N N . LEU B 1 385 ? -13.047 31.906 8.797 1 93.75 385 LEU B N 1
ATOM 6772 C CA . LEU B 1 385 ? -13.516 30.688 9.453 1 93.75 385 LEU B CA 1
ATOM 6773 C C . LEU B 1 385 ? -13.82 30.938 10.922 1 93.75 385 LEU B C 1
ATOM 6775 O O . LEU B 1 385 ? -14.727 30.328 11.484 1 93.75 385 LEU B O 1
ATOM 6779 N N . SER B 1 386 ? -13.07 31.797 11.492 1 93.38 386 SER B N 1
ATOM 6780 C CA . SER B 1 386 ? -13.148 32.031 12.93 1 93.38 386 SER B CA 1
ATOM 6781 C C . SER B 1 386 ? -14.234 33.031 13.273 1 93.38 386 SER B C 1
ATOM 6783 O O . SER B 1 386 ? -14.625 33.188 14.43 1 93.38 386 SER B O 1
ATOM 6785 N N . TYR B 1 387 ? -14.703 33.656 12.258 1 89.81 387 TYR B N 1
ATOM 6786 C CA . TYR B 1 387 ? -15.672 34.719 12.492 1 89.81 387 TYR B CA 1
ATOM 6787 C C . TYR B 1 387 ? -16.922 34.156 13.164 1 89.81 387 TYR B C 1
ATOM 6789 O O . TYR B 1 387 ? -17.547 33.219 12.656 1 89.81 387 TYR B O 1
ATOM 6797 N N . GLY B 1 388 ? -17.297 34.688 14.312 1 86.69 388 GLY B N 1
ATOM 6798 C CA . GLY B 1 388 ? -18.531 34.344 15 1 86.69 388 GLY B CA 1
ATOM 6799 C C . GLY B 1 388 ? -18.406 33.125 15.852 1 86.69 388 GLY B C 1
ATOM 6800 O O . GLY B 1 388 ? -19.359 32.719 16.516 1 86.69 388 GLY B O 1
ATOM 6801 N N . THR B 1 389 ? -17.25 32.438 15.883 1 89.69 389 THR B N 1
ATOM 6802 C CA . THR B 1 389 ? -17.125 31.188 16.609 1 89.69 389 THR B CA 1
ATOM 6803 C C . THR B 1 389 ? -16.703 31.438 18.047 1 89.69 389 THR B C 1
ATOM 6805 O O . THR B 1 389 ? -16.797 30.547 18.891 1 89.69 389 THR B O 1
ATOM 6808 N N . GLY B 1 390 ? -16.312 32.656 18.359 1 82.56 390 GLY B N 1
ATOM 6809 C CA . GLY B 1 390 ? -15.789 32.969 19.672 1 82.56 390 GLY B CA 1
ATOM 6810 C C . GLY B 1 390 ? -14.305 32.688 19.812 1 82.56 390 GLY B C 1
ATOM 6811 O O . GLY B 1 390 ? -13.734 32.812 20.891 1 82.56 390 GLY B O 1
ATOM 6812 N N . TYR B 1 391 ? -13.727 32.156 18.812 1 81.12 391 TYR B N 1
ATOM 6813 C CA . TYR B 1 391 ? -12.305 31.844 18.719 1 81.12 391 TYR B CA 1
ATOM 6814 C C . TYR B 1 391 ? -11.641 32.625 17.594 1 81.12 391 TYR B C 1
ATOM 6816 O O . TYR B 1 391 ? -12.164 32.656 16.469 1 81.12 391 TYR B O 1
ATOM 6824 N N . SER B 1 392 ? -10.664 33.438 17.922 1 79.19 392 SER B N 1
ATOM 6825 C CA . SER B 1 392 ? -9.992 34.188 16.875 1 79.19 392 SER B CA 1
ATOM 6826 C C . SER B 1 392 ? -8.477 34.062 16.969 1 79.19 392 SER B C 1
ATOM 6828 O O . SER B 1 392 ? -7.816 34.844 17.656 1 79.19 392 SER B O 1
ATOM 6830 N N . PRO B 1 393 ? -8.094 33.031 16.234 1 82.94 393 PRO B N 1
ATOM 6831 C CA . PRO B 1 393 ? -6.629 33 16.156 1 82.94 393 PRO B CA 1
ATOM 6832 C C . PRO B 1 393 ? -6.07 34.188 15.375 1 82.94 393 PRO B C 1
ATOM 6834 O O . PRO B 1 393 ? -6.73 34.719 14.477 1 82.94 393 PRO B O 1
ATOM 6837 N N . ASP B 1 394 ? -4.988 34.812 15.828 1 87.69 394 ASP B N 1
ATOM 6838 C CA . ASP B 1 394 ? -4.395 35.969 15.164 1 87.69 394 ASP B CA 1
ATOM 6839 C C . ASP B 1 394 ? -3.52 35.531 13.992 1 87.69 394 ASP B C 1
ATOM 6841 O O . ASP B 1 394 ? -2.361 35.938 13.891 1 87.69 394 ASP B O 1
ATOM 6845 N N . ALA B 1 395 ? -4.164 34.781 13.016 1 89.5 395 ALA B N 1
ATOM 6846 C CA . ALA B 1 395 ? -3.432 34.281 11.852 1 89.5 395 ALA B CA 1
ATOM 6847 C C . ALA B 1 395 ? -2.912 35.438 11 1 89.5 395 ALA B C 1
ATOM 6849 O O . ALA B 1 395 ? -1.771 35.406 10.531 1 89.5 395 ALA B O 1
ATOM 6850 N N . PRO B 1 396 ? -3.641 36.531 10.828 1 89.25 396 PRO B N 1
ATOM 6851 C CA . PRO B 1 396 ? -3.131 37.656 10.039 1 89.25 396 PRO B CA 1
ATOM 6852 C C . PRO B 1 396 ? -1.902 38.312 10.664 1 89.25 396 PRO B C 1
ATOM 6854 O O . PRO B 1 396 ? -1.036 38.812 9.953 1 89.25 396 PRO B O 1
ATOM 6857 N N . LYS B 1 397 ? -1.845 38.219 11.953 1 92.06 397 LYS B N 1
ATOM 6858 C CA . LYS B 1 397 ? -0.648 38.75 12.609 1 92.06 397 LYS B CA 1
ATOM 6859 C C . LYS B 1 397 ? 0.505 37.75 12.508 1 92.06 397 LYS B C 1
ATOM 6861 O O . LYS B 1 397 ? 1.673 38.125 12.492 1 92.06 397 LYS B O 1
ATOM 6866 N N . ALA B 1 398 ? 0.161 36.531 12.438 1 94.19 398 ALA B N 1
ATOM 6867 C CA . ALA B 1 398 ? 1.176 35.469 12.391 1 94.19 398 ALA B CA 1
ATOM 6868 C C . ALA B 1 398 ? 1.757 35.344 10.992 1 94.19 398 ALA B C 1
ATOM 6870 O O . ALA B 1 398 ? 2.797 34.688 10.805 1 94.19 398 ALA B O 1
ATOM 6871 N N . ASN B 1 399 ? 1.119 35.938 9.961 1 95.38 399 ASN B N 1
ATOM 6872 C CA . ASN B 1 399 ? 1.593 35.844 8.578 1 95.38 399 ASN B CA 1
ATOM 6873 C C . ASN B 1 399 ? 3.055 36.25 8.461 1 95.38 399 ASN B C 1
ATOM 6875 O O . ASN B 1 399 ? 3.783 35.75 7.605 1 95.38 399 ASN B O 1
ATOM 6879 N N . LYS B 1 400 ? 3.445 37.25 9.328 1 95.94 400 LYS B N 1
ATOM 6880 C CA . LYS B 1 400 ? 4.797 37.781 9.273 1 95.94 400 LYS B CA 1
ATOM 6881 C C . LYS B 1 400 ? 5.84 36.688 9.5 1 95.94 400 LYS B C 1
ATOM 6883 O O . LYS B 1 400 ? 6.945 36.781 8.961 1 95.94 400 LYS B O 1
ATOM 6888 N N . PHE B 1 401 ? 5.551 35.719 10.312 1 97.06 401 PHE B N 1
ATOM 6889 C CA . PHE B 1 401 ? 6.48 34.625 10.57 1 97.06 401 PHE B CA 1
ATOM 6890 C C . PHE B 1 401 ? 6.77 33.844 9.297 1 97.06 401 PHE B C 1
ATOM 6892 O O . PHE B 1 401 ? 7.926 33.531 9.008 1 97.06 401 PHE B O 1
ATOM 6899 N N . PHE B 1 402 ? 5.711 33.562 8.477 1 97.56 402 PHE B N 1
ATOM 6900 C CA . PHE B 1 402 ? 5.887 32.781 7.25 1 97.56 402 PHE B CA 1
ATOM 6901 C C . PHE B 1 402 ? 6.508 33.656 6.156 1 97.56 402 PHE B C 1
ATOM 6903 O O . PHE B 1 402 ? 7.27 33.156 5.324 1 97.56 402 PHE B O 1
ATOM 6910 N N . HIS B 1 403 ? 6.176 34.969 6.188 1 97.62 403 HIS B N 1
ATOM 6911 C CA . HIS B 1 403 ? 6.859 35.844 5.254 1 97.62 403 HIS B CA 1
ATOM 6912 C C . HIS B 1 403 ? 8.359 35.875 5.52 1 97.62 403 HIS B C 1
ATOM 6914 O O . HIS B 1 403 ? 9.164 35.781 4.586 1 97.62 403 HIS B O 1
ATOM 6920 N N . LYS B 1 404 ? 8.688 36.031 6.773 1 97.62 404 LYS B N 1
ATOM 6921 C CA . LYS B 1 404 ? 10.102 36 7.133 1 97.62 404 LYS B CA 1
ATOM 6922 C C . LYS B 1 404 ? 10.734 34.656 6.832 1 97.62 404 LYS B C 1
ATOM 6924 O O . LYS B 1 404 ? 11.867 34.562 6.359 1 97.62 404 LYS B O 1
ATOM 6929 N N . TRP B 1 405 ? 10.031 33.625 7.195 1 97.12 405 TRP B N 1
ATOM 6930 C CA . TRP B 1 405 ? 10.461 32.25 6.906 1 97.12 405 TRP B CA 1
ATOM 6931 C C . TRP B 1 405 ? 10.812 32.094 5.43 1 97.12 405 TRP B C 1
ATOM 6933 O O . TRP B 1 405 ? 11.867 31.547 5.094 1 97.12 405 TRP B O 1
ATOM 6943 N N . ASP B 1 406 ? 9.914 32.531 4.531 1 96.12 406 ASP B N 1
ATOM 6944 C CA . ASP B 1 406 ? 10.141 32.438 3.092 1 96.12 406 ASP B CA 1
ATOM 6945 C C . ASP B 1 406 ? 11.367 33.219 2.672 1 96.12 406 ASP B C 1
ATOM 6947 O O . ASP B 1 406 ? 12.172 32.781 1.87 1 96.12 406 ASP B O 1
ATOM 6951 N N . SER B 1 407 ? 11.516 34.406 3.238 1 96.81 407 SER B N 1
ATOM 6952 C CA . SER B 1 407 ? 12.664 35.25 2.951 1 96.81 407 SER B CA 1
ATOM 6953 C C . SER B 1 407 ? 13.961 34.625 3.447 1 96.81 407 SER B C 1
ATOM 6955 O O . SER B 1 407 ? 14.984 34.688 2.768 1 96.81 407 SER B O 1
ATOM 6957 N N . ASP B 1 408 ? 13.922 34.062 4.629 1 97.38 408 ASP B N 1
ATOM 6958 C CA . ASP B 1 408 ? 15.086 33.406 5.211 1 97.38 408 ASP B CA 1
ATOM 6959 C C . ASP B 1 408 ? 15.539 32.219 4.352 1 97.38 408 ASP B C 1
ATOM 6961 O O . ASP B 1 408 ? 16.734 32 4.188 1 97.38 408 ASP B O 1
ATOM 6965 N N . LYS B 1 409 ? 14.633 31.5 3.842 1 96.38 409 LYS B N 1
ATOM 6966 C CA . LYS B 1 409 ? 14.945 30.375 2.969 1 96.38 409 LYS B CA 1
ATOM 6967 C C . LYS B 1 409 ? 15.656 30.844 1.701 1 96.38 409 LYS B C 1
ATOM 6969 O O . LYS B 1 409 ? 16.641 30.219 1.268 1 96.38 409 LYS B O 1
ATOM 6974 N N . LYS B 1 410 ? 15.102 31.859 1.149 1 95.19 410 LYS B N 1
ATOM 6975 C CA . LYS B 1 410 ? 15.703 32.406 -0.066 1 95.19 410 LYS B CA 1
ATOM 6976 C C . LYS B 1 410 ? 17.109 32.906 0.197 1 95.19 410 LYS B C 1
ATOM 6978 O O . LYS B 1 410 ? 18 32.781 -0.659 1 95.19 410 LYS B O 1
ATOM 6983 N N . ALA B 1 411 ? 17.25 33.469 1.347 1 97.06 411 ALA B N 1
ATOM 6984 C CA . ALA B 1 411 ? 18.562 33.969 1.718 1 97.06 411 ALA B CA 1
ATOM 6985 C C . ALA B 1 411 ? 19.562 32.844 1.943 1 97.06 411 ALA B C 1
ATOM 6987 O O . ALA B 1 411 ? 20.719 32.938 1.52 1 97.06 411 ALA B O 1
ATOM 6988 N N . ASN B 1 412 ? 19.156 31.875 2.654 1 97.56 412 ASN B N 1
ATOM 6989 C CA . ASN B 1 412 ? 20.016 30.719 2.918 1 97.56 412 ASN B CA 1
ATOM 6990 C C . ASN B 1 412 ? 19.188 29.484 3.275 1 97.56 412 ASN B C 1
ATOM 6992 O O . ASN B 1 412 ? 18.734 29.344 4.414 1 97.56 412 ASN B O 1
ATOM 6996 N N . ILE B 1 413 ? 19.094 28.531 2.354 1 97.69 413 ILE B N 1
ATOM 6997 C CA . ILE B 1 413 ? 18.25 27.359 2.492 1 97.69 413 ILE B CA 1
ATOM 6998 C C . ILE B 1 413 ? 18.812 26.438 3.574 1 97.69 413 ILE B C 1
ATOM 7000 O O . ILE B 1 413 ? 18.078 25.625 4.156 1 97.69 413 ILE B O 1
ATOM 7004 N N . VAL B 1 414 ? 20.047 26.578 3.938 1 97.12 414 VAL B N 1
ATOM 7005 C CA . VAL B 1 414 ? 20.688 25.688 4.891 1 97.12 414 VAL B CA 1
ATOM 7006 C C . VAL B 1 414 ? 20.469 26.188 6.312 1 97.12 414 VAL B C 1
ATOM 7008 O O . VAL B 1 414 ? 20.219 25.406 7.23 1 97.12 414 VAL B O 1
ATOM 7011 N N . SER B 1 415 ? 20.422 27.547 6.523 1 96.38 415 SER B N 1
ATOM 7012 C CA . SER B 1 415 ? 20.484 28.094 7.879 1 96.38 415 SER B CA 1
ATOM 7013 C C . SER B 1 415 ? 19.141 28.656 8.305 1 96.38 415 SER B C 1
ATOM 7015 O O . SER B 1 415 ? 19 29.172 9.414 1 96.38 415 SER B O 1
ATOM 7017 N N . TYR B 1 416 ? 18.125 28.594 7.445 1 96.88 416 TYR B N 1
ATOM 7018 C CA . TYR B 1 416 ? 16.859 29.219 7.809 1 96.88 416 TYR B CA 1
ATOM 7019 C C . TYR B 1 416 ? 16.281 28.578 9.062 1 96.88 416 TYR B C 1
ATOM 7021 O O . TYR B 1 416 ? 15.578 29.234 9.836 1 96.88 416 TYR B O 1
ATOM 7029 N N . ARG B 1 417 ? 16.609 27.328 9.375 1 96.88 417 ARG B N 1
ATOM 7030 C CA . ARG B 1 417 ? 16.062 26.625 10.539 1 96.88 417 ARG B CA 1
ATOM 7031 C C . ARG B 1 417 ? 16.781 27.047 11.812 1 96.88 417 ARG B C 1
ATOM 7033 O O . ARG B 1 417 ? 16.422 26.609 12.906 1 96.88 417 ARG B O 1
ATOM 7040 N N . ASP B 1 418 ? 17.812 27.859 11.672 1 96.44 418 ASP B N 1
ATOM 7041 C CA . ASP B 1 418 ? 18.531 28.375 12.828 1 96.44 418 ASP B CA 1
ATOM 7042 C C . ASP B 1 418 ? 17.969 29.734 13.273 1 96.44 418 ASP B C 1
ATOM 7044 O O . ASP B 1 418 ? 18.375 30.281 14.289 1 96.44 418 ASP B O 1
ATOM 7048 N N . GLN B 1 419 ? 17.031 30.203 12.508 1 96.31 419 GLN B N 1
ATOM 7049 C CA . GLN B 1 419 ? 16.453 31.516 12.812 1 96.31 419 GLN B CA 1
ATOM 7050 C C . GLN B 1 419 ? 15.539 31.438 14.039 1 96.31 419 GLN B C 1
ATOM 7052 O O . GLN B 1 419 ? 15.102 30.359 14.43 1 96.31 419 GLN B O 1
ATOM 7057 N N . GLN B 1 420 ? 15.328 32.594 14.609 1 96.5 420 GLN B N 1
ATOM 7058 C CA . GLN B 1 420 ? 14.555 32.719 15.844 1 96.5 420 GLN B CA 1
ATOM 7059 C C . GLN B 1 420 ? 13.367 33.656 15.656 1 96.5 420 GLN B C 1
ATOM 7061 O O . GLN B 1 420 ? 13.477 34.688 14.977 1 96.5 420 GLN B O 1
ATOM 7066 N N . PHE B 1 421 ? 12.289 33.281 16.266 1 97.31 421 PHE B N 1
ATOM 7067 C CA . PHE B 1 421 ? 11.055 34.062 16.25 1 97.31 421 PHE B CA 1
ATOM 7068 C C . PHE B 1 421 ? 10.508 34.25 17.656 1 97.31 421 PHE B C 1
ATOM 7070 O O . PHE B 1 421 ? 10.992 33.594 18.609 1 97.31 421 PHE B O 1
ATOM 7077 N N . THR B 1 422 ? 9.594 35.188 17.812 1 96.81 422 THR B N 1
ATOM 7078 C CA . THR B 1 422 ? 8.953 35.438 19.109 1 96.81 422 THR B CA 1
ATOM 7079 C C . THR B 1 422 ? 7.473 35.094 19.062 1 96.81 422 THR B C 1
ATOM 7081 O O . THR B 1 422 ? 6.758 35.469 18.141 1 96.81 422 THR B O 1
ATOM 7084 N N . SER B 1 423 ? 7.098 34.344 20.047 1 96.19 423 SER B N 1
ATOM 7085 C CA . SER B 1 423 ? 5.711 33.875 20.109 1 96.19 423 SER B CA 1
ATOM 7086 C C . SER B 1 423 ? 4.754 35.094 20.125 1 96.19 423 SER B C 1
ATOM 7088 O O . SER B 1 423 ? 4.941 36.031 20.891 1 96.19 423 SER B O 1
ATOM 7090 N N . LEU B 1 424 ? 3.742 34.969 19.328 1 94.62 424 LEU B N 1
ATOM 7091 C CA . LEU B 1 424 ? 2.711 36 19.266 1 94.62 424 LEU B CA 1
ATOM 7092 C C . LEU B 1 424 ? 1.854 35.969 20.531 1 94.62 424 LEU B C 1
ATOM 7094 O O . LEU B 1 424 ? 1.283 37 20.922 1 94.62 424 LEU B O 1
ATOM 7098 N N . TYR B 1 425 ? 1.771 34.844 21.156 1 93.75 425 TYR B N 1
ATOM 7099 C CA . TYR B 1 425 ? 0.804 34.656 22.234 1 93.75 425 TYR B CA 1
ATOM 7100 C C . TYR B 1 425 ? 1.47 34.781 23.594 1 93.75 425 TYR B C 1
ATOM 7102 O O . TYR B 1 425 ? 0.955 35.469 24.484 1 93.75 425 TYR B O 1
ATOM 7110 N N . SER B 1 426 ? 2.566 34.156 23.766 1 94.19 426 SER B N 1
ATOM 7111 C CA . SER B 1 426 ? 3.244 34.188 25.062 1 94.19 426 SER B CA 1
ATOM 7112 C C . SER B 1 426 ? 4.234 35.344 25.141 1 94.19 426 SER B C 1
ATOM 7114 O O . SER B 1 426 ? 4.68 35.719 26.219 1 94.19 426 SER B O 1
ATOM 7116 N N . GLY B 1 427 ? 4.641 35.844 24.016 1 94.56 427 GLY B N 1
ATOM 7117 C CA . GLY B 1 427 ? 5.688 36.875 23.984 1 94.56 427 GLY B CA 1
ATOM 7118 C C . GLY B 1 427 ? 7.066 36.281 24.281 1 94.56 427 GLY B C 1
ATOM 7119 O O . GLY B 1 427 ? 8.047 37.031 24.359 1 94.56 427 GLY B O 1
ATOM 7120 N N . THR B 1 428 ? 7.18 35.031 24.391 1 94.38 428 THR B N 1
ATOM 7121 C CA . THR B 1 428 ? 8.445 34.375 24.719 1 94.38 428 THR B CA 1
ATOM 7122 C C . THR B 1 428 ? 9.383 34.406 23.516 1 94.38 428 THR B C 1
ATOM 7124 O O . THR B 1 428 ? 9.023 33.938 22.422 1 94.38 428 THR B O 1
ATOM 7127 N N . GLU B 1 429 ? 10.602 34.875 23.781 1 93.69 429 GLU B N 1
ATOM 7128 C CA . GLU B 1 429 ? 11.641 34.844 22.75 1 93.69 429 GLU B CA 1
ATOM 7129 C C . GLU B 1 429 ? 12.227 33.438 22.641 1 93.69 429 GLU B C 1
ATOM 7131 O O . GLU B 1 429 ? 12.5 32.781 23.641 1 93.69 429 GLU B O 1
ATOM 7136 N N . THR B 1 430 ? 12.445 33.031 21.5 1 91.56 430 THR B N 1
ATOM 7137 C CA . THR B 1 430 ? 12.945 31.703 21.203 1 91.56 430 THR B CA 1
ATOM 7138 C C . THR B 1 430 ? 14.383 31.547 21.688 1 91.56 430 THR B C 1
ATOM 7140 O O . THR B 1 430 ? 15.18 32.469 21.625 1 91.56 430 THR B O 1
ATOM 7143 N N . ALA B 1 431 ? 14.688 30.359 22.141 1 91.25 431 ALA B N 1
ATOM 7144 C CA . ALA B 1 431 ? 16.062 29.984 22.453 1 91.25 431 ALA B CA 1
ATOM 7145 C C . ALA B 1 431 ? 16.812 29.531 21.203 1 91.25 431 ALA B C 1
ATOM 7147 O O . ALA B 1 431 ? 16.219 28.906 20.328 1 91.25 431 ALA B O 1
ATOM 7148 N N . PRO B 1 432 ? 18.094 29.859 21.109 1 89.25 432 PRO B N 1
ATOM 7149 C CA . PRO B 1 432 ? 18.859 29.328 19.984 1 89.25 432 PRO B CA 1
ATOM 7150 C C . PRO B 1 432 ? 19.094 27.828 20.078 1 89.25 432 PRO B C 1
ATOM 7152 O O . PRO B 1 432 ? 19.062 27.266 21.172 1 89.25 432 PRO B O 1
ATOM 7155 N N . CYS B 1 433 ? 19.266 27.188 18.938 1 88.06 433 CYS B N 1
ATOM 7156 C CA . CYS B 1 433 ? 19.688 25.797 18.938 1 88.06 433 CYS B CA 1
ATOM 7157 C C . CYS B 1 433 ? 21.109 25.656 19.453 1 88.06 433 CYS B C 1
ATOM 7159 O O . CYS B 1 433 ? 21.938 26.562 19.297 1 88.06 433 CYS B O 1
ATOM 7161 N N . THR B 1 434 ? 21.406 24.5 20.094 1 87.56 434 THR B N 1
ATOM 7162 C CA . THR B 1 434 ? 22.75 24.266 20.609 1 87.56 434 THR B CA 1
ATOM 7163 C C . THR B 1 434 ? 23.766 24.172 19.469 1 87.56 434 THR B C 1
ATOM 7165 O O . THR B 1 434 ? 24.938 24.484 19.641 1 87.56 434 THR B O 1
ATOM 7168 N N . LYS B 1 435 ? 23.312 23.641 18.328 1 91.56 435 LYS B N 1
ATOM 7169 C CA . LYS B 1 435 ? 24.078 23.531 17.094 1 91.56 435 LYS B CA 1
ATOM 7170 C C . LYS B 1 435 ? 23.234 23.922 15.883 1 91.56 435 LYS B C 1
ATOM 7172 O O . LYS B 1 435 ? 22.016 23.766 15.898 1 91.56 435 LYS B O 1
ATOM 7177 N N . PRO B 1 436 ? 24.016 24.438 14.859 1 94.69 436 PRO B N 1
ATOM 7178 C CA . PRO B 1 436 ? 23.234 24.672 13.633 1 94.69 436 PRO B CA 1
ATOM 7179 C C . PRO B 1 436 ? 22.547 23.422 13.125 1 94.69 436 PRO B C 1
ATOM 7181 O O . PRO B 1 436 ? 23.047 22.312 13.312 1 94.69 436 PRO B O 1
ATOM 7184 N N . TRP B 1 437 ? 21.406 23.609 12.516 1 95.56 437 TRP B N 1
ATOM 7185 C CA . TRP B 1 437 ? 20.578 22.516 12.062 1 95.56 437 TRP B CA 1
ATOM 7186 C C . TRP B 1 437 ? 21.375 21.547 11.195 1 95.56 437 TRP B C 1
ATOM 7188 O O . TRP B 1 437 ? 21.297 20.328 11.375 1 95.56 437 TRP B O 1
ATOM 7198 N N . PHE B 1 438 ? 22.188 22.062 10.258 1 96.62 438 PHE B N 1
ATOM 7199 C CA . PHE B 1 438 ? 22.891 21.234 9.281 1 96.62 438 PHE B CA 1
ATOM 7200 C C . PHE B 1 438 ? 23.969 20.406 9.953 1 96.62 438 PHE B C 1
ATOM 7202 O O . PHE B 1 438 ? 24.469 19.438 9.375 1 96.62 438 PHE B O 1
ATOM 7209 N N . GLN B 1 439 ? 24.312 20.75 11.211 1 95.69 439 GLN B N 1
ATOM 7210 C CA . GLN B 1 439 ? 25.312 20.016 11.969 1 95.69 439 GLN B CA 1
ATOM 7211 C C . GLN B 1 439 ? 24.688 19.188 13.086 1 95.69 439 GLN B C 1
ATOM 7213 O O . GLN B 1 439 ? 25.391 18.547 13.859 1 95.69 439 GLN B O 1
ATOM 7218 N N . ASN B 1 440 ? 23.391 19.281 13.172 1 94.56 440 ASN B N 1
ATOM 7219 C CA . ASN B 1 440 ? 22.672 18.547 14.203 1 94.56 440 ASN B CA 1
ATOM 7220 C C . ASN B 1 440 ? 22.156 17.219 13.68 1 94.56 440 ASN B C 1
ATOM 7222 O O . ASN B 1 440 ? 21.25 17.172 12.836 1 94.56 440 ASN B O 1
ATOM 7226 N N . PHE B 1 441 ? 22.594 16.062 14.219 1 94.38 441 PHE B N 1
ATOM 7227 C CA . PHE B 1 441 ? 22.281 14.742 13.688 1 94.38 441 PHE B CA 1
ATOM 7228 C C . PHE B 1 441 ? 21.359 13.984 14.641 1 94.38 441 PHE B C 1
ATOM 7230 O O . PHE B 1 441 ? 21.094 12.797 14.438 1 94.38 441 PHE B O 1
ATOM 7237 N N . ASP B 1 442 ? 20.953 14.625 15.727 1 92.5 442 ASP B N 1
ATOM 7238 C CA . ASP B 1 442 ? 20.094 14.039 16.75 1 92.5 442 ASP B CA 1
ATOM 7239 C C . ASP B 1 442 ? 18.75 14.758 16.828 1 92.5 442 ASP B C 1
ATOM 7241 O O . ASP B 1 442 ? 18.688 15.93 17.203 1 92.5 442 ASP B O 1
ATOM 7245 N N . ASP B 1 443 ? 17.656 14.078 16.469 1 92.94 443 ASP B N 1
ATOM 7246 C CA . ASP B 1 443 ? 16.344 14.719 16.469 1 92.94 443 ASP B CA 1
ATOM 7247 C C . ASP B 1 443 ? 15.547 14.359 17.719 1 92.94 443 ASP B C 1
ATOM 7249 O O . ASP B 1 443 ? 14.328 14.523 17.75 1 92.94 443 ASP B O 1
ATOM 7253 N N . SER B 1 444 ? 16.188 13.789 18.75 1 93.56 444 SER B N 1
ATOM 7254 C CA . SER B 1 444 ? 15.508 13.43 19.984 1 93.56 444 SER B CA 1
ATOM 7255 C C . SER B 1 444 ? 15.062 14.664 20.75 1 93.56 444 SER B C 1
ATOM 7257 O O . SER B 1 444 ? 15.727 15.703 20.719 1 93.56 444 SER B O 1
ATOM 7259 N N . ILE B 1 445 ? 13.953 14.539 21.484 1 95 445 ILE B N 1
ATOM 7260 C CA . ILE B 1 445 ? 13.43 15.648 22.281 1 95 445 ILE B CA 1
ATOM 7261 C C . ILE B 1 445 ? 14.445 16.047 23.344 1 95 445 ILE B C 1
ATOM 7263 O O . ILE B 1 445 ? 14.656 17.234 23.594 1 95 445 ILE B O 1
ATOM 7267 N N . SER B 1 446 ? 15.039 15.023 23.953 1 92.88 446 SER B N 1
ATOM 7268 C CA . SER B 1 446 ? 15.992 15.273 25.031 1 92.88 446 SER B CA 1
ATOM 7269 C C . SER B 1 446 ? 17.141 16.156 24.562 1 92.88 446 SER B C 1
ATOM 7271 O O . SER B 1 446 ? 17.531 17.094 25.266 1 92.88 446 SER B O 1
ATOM 7273 N N . GLN B 1 447 ? 17.625 15.906 23.406 1 91.06 447 GLN B N 1
ATOM 7274 C CA . GLN B 1 447 ? 18.719 16.719 22.859 1 91.06 447 GLN B CA 1
ATOM 7275 C C . GLN B 1 447 ? 18.219 18.078 22.422 1 91.06 447 GLN B C 1
ATOM 7277 O O . GLN B 1 447 ? 18.922 19.078 22.547 1 91.06 447 GLN B O 1
ATOM 7282 N N . PHE B 1 448 ? 17 18.125 21.969 1 92.12 448 PHE B N 1
ATOM 7283 C CA . PHE B 1 448 ? 16.422 19.344 21.406 1 92.12 448 PHE B CA 1
ATOM 7284 C C . PHE B 1 448 ? 16.156 20.359 22.5 1 92.12 448 PHE B C 1
ATOM 7286 O O . PHE B 1 448 ? 16.375 21.562 22.312 1 92.12 448 PHE B O 1
ATOM 7293 N N . ILE B 1 449 ? 15.719 19.844 23.656 1 89.25 449 ILE B N 1
ATOM 7294 C CA . ILE B 1 449 ? 15.32 20.781 24.688 1 89.25 449 ILE B CA 1
ATOM 7295 C C . ILE B 1 449 ? 16.484 21.047 25.641 1 89.25 449 ILE B C 1
ATOM 7297 O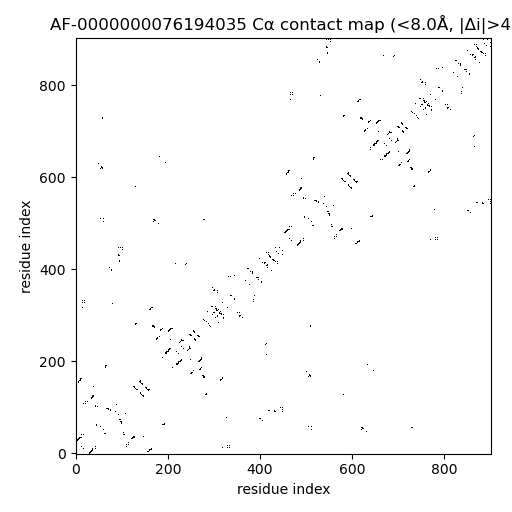 O . ILE B 1 449 ? 16.375 21.844 26.578 1 89.25 449 ILE B O 1
ATOM 7301 N N . LYS B 1 450 ? 17.641 20.281 25.391 1 80.31 450 LYS B N 1
ATOM 7302 C CA . LYS B 1 450 ? 18.812 20.484 26.234 1 80.31 450 LYS B CA 1
ATOM 7303 C C . LYS B 1 450 ? 19.391 21.891 26.062 1 80.31 450 LYS B C 1
ATOM 7305 O O . LYS B 1 450 ? 19.359 22.438 24.969 1 80.31 450 LYS B O 1
ATOM 7310 N N . ARG B 1 451 ? 19.766 22.672 27.266 1 66.38 451 ARG B N 1
ATOM 7311 C CA . ARG B 1 451 ? 20.391 23.984 27.266 1 66.38 451 ARG B CA 1
ATOM 7312 C C . ARG B 1 451 ? 21.906 23.859 27.438 1 66.38 451 ARG B C 1
ATOM 7314 O O . ARG B 1 451 ? 22.391 22.938 28.078 1 66.38 451 ARG B O 1
#

Foldseek 3Di:
DPQAAEEEEEAQALLSVLLLQQLLVDPDPSYAAAYEHQAQDHNFQLDADLDAQADPLRHHRRYLDAPLDKDLFFVLLQADQVQGLCNQLVAFFFRIAFSVSVVSSSVSCQVPVGPDNSCVRYDYSKAWQAWDQDPVVLWIWTWIANSVVRDIDTDIGNFYEYESAWQRADDDDDAAAPVQAPAAEEESSNHYALLVQAQWEEEEEEADDSSLVSQLRVVLNHHQAYEYEYAPDHNQAPDPPRYYYAYHFHHDDYQWTAHPVGDIDGTRYYYYHPGGAQDDPRYDPQLGFHDDAFQAGAQDQLSWFHLGDSLRRYTYDNHHDDDNRSLLSNLQSLLNSCLSVVNAPPDDNDSVVSNVNSVVLVVCRVPDDDDLSVQQSSLVSSQVSNPRSPDGDNSNVSSVSVVVLSVLCRVPVQQSSQDWDANPNPRDTHDGFPDGSSNDNDNDPCNRRPD/DPQAAEEEEEAQALLSVLLLQQLQVDPDPSYAAAYEHQAQDHNFQLDADLDAQADPLRHHRRYLDAPLDKDLFFVLLQADQVQGLCNQVVAFFFRIAFSVSVVSSSVSCQVPVGPDNSCVRYDYSKAWQAWDQDPVVLWIWTWIANSVVRDIDTDIGNFYEYESAWQGADDDDDAAAPVQAPAAEEESSNHYALLVQAAWEEEEEEADDSSLVSLLRVVLNHHQAYEYEYAPDHNQAPDPPRYYYAYHFHHDDYQWTAHPVGDIDGGRYYYYHPGGAQDDPRYDPQLGFHDDAFQAGAQAQLSWFHLGDSLRRYTYDNHHDDDNRSLLSNLQSLLNSCLSVVNAPPDDNDSVVSNVNSVVLVVCRVPDDDDLSVQQSSLVSSQVSNPRSPDGDNSNVSSVSVVVLSVLCRVPVQQSSQDWDANPNPRDTHDGFPDGSSNDNDNDPCNRRPD

Secondary structure (DSSP, 8-state):
----EEEEEE--SHHHHHHHHHHHHS--TTEEEEEE-SSSSSSGGG---S--SB-TTSPBP-----TT-B-SS-GGGT-BTTB-HHHHHSS---SS-BHHHHHHHHHHHHHHH-SS-GGGGEE-SEEEEEEEEETTTTEEEEEEEETTT--EEEEEESEEEE---STTSB-----BTGGG--SEEEEGGG---GGGGTT-EEEEE--SHHHHHHHHHHHHTT-SEEEEEESS------PPTTEEEEE-EEEEETTEEEETTS-EEE-SEEEE---B----TTB-GGG-----S-SS-TTEETTTEE-SSSTT-EEE-S-S--SSHHHHHHHHHHHHHHHHTT--TT----HHHHHHHHHHHHHHHHT--HHHHHHHHHHHHHHHHHTTTT----HHHHHHHHHHHHHHHHH-TTTGGG---B-TTT-PBPPPPSS-GGG-----HHHHS--/----EEEEEE--SHHHHHHHHHHHHS--TTEEEEEE-SSSSSSGGG---S--SB-TTSPBP-----TT-B-SS-GGGT-BTTB-HHHHHSS---SS-BHHHHHHHHHHHHHHH-SS-GGGGEE-SEEEEEEEEETTTTEEEEEEEETTT--EEEEEESEEEE---STTSB-----BTGGG--SEEEEGGG---GGGGTT-EEEEE--SHHHHHHHHHHHHTT-SEEEEEESS------PPTTEEEEE-EEEEETTEEEETTS-EEE-SEEEE---B----TTB-GGG-----S-SS-TTEETTTEE-SSSTT-EEE-S-S--SSHHHHHHHHHHHHHHHHTT--TT----HHHHHHHHHHHHHHHHT--HHHHHHHHHHHHHHHHHTTTT----HHHHHHHHHHHHHHHHH-TTTGGG---B-TTT-PBPPPPSS-GGG-----HHHHH--